Protein AF-A0A0C9MG57-F1 (afdb_monomer_lite)

Sequence (1252 aa):
MTKELHSLVSKYKVACLELEEIHAKVETVNSSEQAIASHLSASTSTSTSTHSSSHTAARKDETDERLNQIISKLKVDVDTVLSKRLAETESTKSAVQSYIDNTVWSLFSRTELLNDTLLFNNDQKRIDDKKRLYKLISTLFELDQEQVESQDYRAQLHQWLIHISTIYLRLGGSIEKHKMLALLTTTSNIAPWAMPLIHIQADKMSQADDFLNTLDAIFIRPKAWTWTEDDFLVALDQLAIDFNYNRLVDSVDPDQQVSCETVLKFSQDLINKLMQAMHRSGEAMNSLVKRLAQTVVQISILLIDAIAEKGWECQDQVDDFMSQLIFGFYDLKDNGGWFFLPNIPFKALSIHALWLVTVRMLQLKDATTPPGSLNDVLDDHLPNITRFQYQLHGNQMQGYFMLNCLTNMATCIPSGVDEIGAINDPKSTLSACIVAVISYTLFTVAFVDKDLREVFYKDVRDNFGAICRCHPFVISLLFRWTAEHMAIMERMALYLFHSLKLDDWNILKDDLKLLHKLLSCVPEITSMTSQQKAQIQLAKYIIQHLNYGYKHGTVDSNLSKSQPWHSRKLPFLGYDTHEEVAFILLDACQQFQPLPDTTSTKENKGAIELVGTVTTAVSTYLPIADQIQLLKPTYDHTTSSNGNTANDFVNWAWSVAVQLKLYDCPVSPRASDIENSITLPFLKLVLNSYNSVSSSHSALLIYISFMLSVTSRHFLRFESNDGWMKLLVVLKKGKPEAVIRIFSEMIPSFVYMHGDDFFNDESLSDFLKHMIELKTDPMLTKAASRIHRTNSAGSGIGLMIGSHVWHAHLIDSVSDLMDDQGKGFSYVDLVMHSWLKTVFRKADWMWHNGYVHIVDHLCKLTFVLYRHSLVYHMLIEEHKRMEATKIQQSTSSPRLTRFIKNMVVSDGGPYASLLNGEWSMLKPTKGPGVEQNCHWFAFQVLVLETISEAPFRQELCGLITKQLCTSLASDPEQQQQKSTIDLASLYKLTSQKKPIDYLAIYRWVQHIMTMPVDHPLLPLCLQMFFSLYYLNIHDEVTLGFVCFHKKTEWTT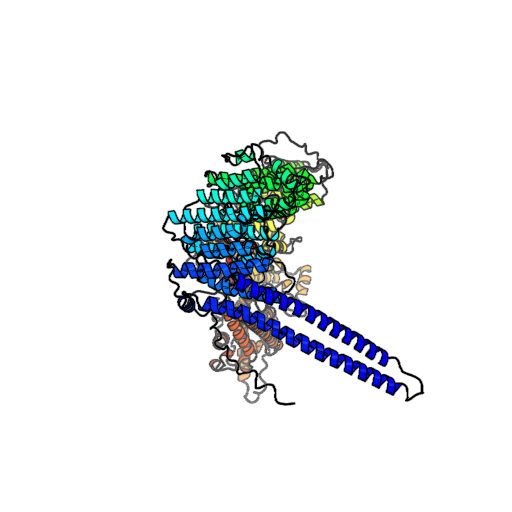KLRDYIASVQTHYGQKITTTTPALAANYDDEDCSLEEQGNSGHTAASAEVLQQFYYAMWLWLGNADLNNGLVDAIHHLPSHYHVHRLKLCYGKKTESDQPWHHTEDYWMDLVDTEQLEQDFMNFGWEGSEKFRTDGDAVACMPATSSITTADDVLSLSTTTRRLRLITDESTIEPLPPLVINTPSTSTSTSSIKKRMNLK

Radius of gyration: 49.26 Å; chains: 1; bounding box: 112×114×136 Å

Organism: NCBI:txid91626

InterPro domains:
  IPR051436 Autophagy-related EPG5 [PTHR31139] (4-1176)
  IPR058750 Epg5-like, TPR [PF26573] (962-1140)
  IPR060558 Epg5-like, N-terminal domain [PF27745] (3-219)

Structure (mmCIF, N/CA/C/O backbone):
data_AF-A0A0C9MG57-F1
#
_entry.id   AF-A0A0C9MG57-F1
#
loop_
_atom_site.group_PDB
_atom_site.id
_atom_site.type_symbol
_atom_site.label_atom_id
_atom_site.label_alt_id
_atom_site.label_comp_id
_atom_site.label_asym_id
_atom_site.label_entity_id
_atom_site.label_seq_id
_atom_site.pdbx_PDB_ins_code
_atom_site.Cartn_x
_atom_site.Cartn_y
_atom_site.Cartn_z
_atom_site.occupancy
_atom_site.B_iso_or_equiv
_atom_site.auth_seq_id
_atom_site.auth_comp_id
_atom_site.auth_asym_id
_atom_site.auth_atom_id
_atom_site.pdbx_PDB_model_num
ATOM 1 N N . MET A 1 1 ? -49.089 -30.416 63.167 1.00 59.19 1 MET A N 1
ATOM 2 C CA . MET A 1 1 ? -48.248 -30.077 62.001 1.00 59.19 1 MET A CA 1
ATOM 3 C C . MET A 1 1 ? -46.875 -29.541 62.405 1.00 59.19 1 MET A C 1
ATOM 5 O O . MET A 1 1 ? -45.957 -30.340 62.432 1.00 59.19 1 MET A O 1
ATOM 9 N N . THR A 1 2 ? -46.703 -28.272 62.803 1.00 63.38 2 THR A N 1
ATOM 10 C CA . THR A 1 2 ? -45.363 -27.703 63.109 1.00 63.38 2 THR A CA 1
ATOM 11 C C . THR A 1 2 ? -44.655 -28.389 64.284 1.00 63.38 2 THR A C 1
ATOM 13 O O . THR A 1 2 ? -43.521 -28.823 64.141 1.00 63.38 2 THR A O 1
ATOM 16 N N . LYS A 1 3 ? -45.350 -28.605 65.412 1.00 73.44 3 LYS A N 1
ATOM 17 C CA . LYS A 1 3 ? -44.794 -29.324 66.582 1.00 73.44 3 LYS A CA 1
ATOM 18 C C . LYS A 1 3 ? -44.407 -30.781 66.295 1.00 73.44 3 LYS A C 1
ATOM 20 O O . LYS A 1 3 ? -43.537 -31.330 66.957 1.00 73.44 3 LYS A O 1
ATOM 25 N N . GLU A 1 4 ? -45.084 -31.407 65.339 1.00 79.62 4 GLU A N 1
ATOM 26 C CA . GLU A 1 4 ? -44.904 -32.821 65.006 1.00 79.62 4 GLU A CA 1
ATOM 27 C C . GLU A 1 4 ? -43.725 -33.012 64.052 1.00 79.62 4 GLU A C 1
ATOM 29 O O . GLU A 1 4 ? -42.839 -33.807 64.350 1.00 79.62 4 GLU A O 1
ATOM 34 N N . LEU A 1 5 ? -43.645 -32.198 62.988 1.00 81.75 5 LEU A N 1
ATOM 35 C CA . LEU A 1 5 ? -42.476 -32.163 62.108 1.00 81.75 5 LEU A CA 1
ATOM 36 C C . LEU A 1 5 ? -41.216 -31.775 62.885 1.00 81.75 5 LEU A C 1
ATOM 38 O O . LEU A 1 5 ? -40.213 -32.470 62.791 1.00 81.75 5 LEU A O 1
ATOM 42 N N . HIS A 1 6 ? -41.287 -30.725 63.708 1.00 82.00 6 HIS A N 1
ATOM 43 C CA . HIS A 1 6 ? -40.162 -30.317 64.544 1.00 82.00 6 HIS A CA 1
ATOM 44 C C . HIS A 1 6 ? -39.715 -31.456 65.467 1.00 82.00 6 HIS A C 1
ATOM 46 O O . HIS A 1 6 ? -38.527 -31.727 65.567 1.00 82.00 6 HIS A O 1
ATOM 52 N N . SER A 1 7 ? -40.640 -32.179 66.109 1.00 83.88 7 SER A N 1
ATOM 53 C CA . SER A 1 7 ? -40.273 -33.317 66.962 1.00 83.88 7 SER A CA 1
ATOM 54 C C . SER A 1 7 ? -39.606 -34.455 66.181 1.00 83.88 7 SER A C 1
ATOM 56 O O . SER A 1 7 ? -38.645 -35.042 66.679 1.00 83.88 7 SER A O 1
ATOM 58 N N . LEU A 1 8 ? -40.093 -34.773 64.978 1.00 84.25 8 LEU A N 1
ATOM 59 C CA . LEU A 1 8 ? -39.519 -35.820 64.129 1.00 84.25 8 LEU A CA 1
ATOM 60 C C . LEU A 1 8 ? -38.122 -35.438 63.619 1.00 84.25 8 LEU A C 1
ATOM 62 O O . LEU A 1 8 ? -37.200 -36.244 63.721 1.00 84.25 8 LEU A O 1
ATOM 66 N N . VAL A 1 9 ? -37.945 -34.201 63.149 1.00 81.94 9 VAL A N 1
ATOM 67 C CA . VAL A 1 9 ? -36.651 -33.701 62.661 1.00 81.94 9 VAL A CA 1
ATOM 68 C C . VAL A 1 9 ? -35.650 -33.556 63.810 1.00 81.94 9 VAL A C 1
ATOM 70 O O . VAL A 1 9 ? -34.499 -33.947 63.653 1.00 81.94 9 VAL A O 1
ATOM 73 N N . SER A 1 10 ? -36.070 -33.113 65.002 1.00 82.75 10 SER A N 1
ATOM 74 C CA . SER A 1 10 ? -35.190 -33.089 66.182 1.00 82.75 10 SER A CA 1
ATOM 75 C C . SER A 1 10 ? -34.743 -34.493 66.610 1.00 82.75 10 SER A C 1
ATOM 77 O O . SER A 1 10 ? -33.601 -34.662 67.025 1.00 82.75 10 SER A O 1
ATOM 79 N N . LYS A 1 11 ? -35.601 -35.517 66.495 1.00 84.12 11 LYS A N 1
ATOM 80 C CA . LYS A 1 11 ? -35.201 -36.915 66.755 1.00 84.12 11 LYS A CA 1
ATOM 81 C C . LYS A 1 11 ? -34.184 -37.415 65.732 1.00 84.12 11 LYS A C 1
ATOM 83 O O . LYS A 1 11 ? -33.238 -38.092 66.115 1.00 84.12 11 LYS A O 1
ATOM 88 N N . TYR A 1 12 ? -34.361 -37.054 64.462 1.00 85.00 12 TYR A N 1
ATOM 89 C CA . TYR A 1 12 ? -33.390 -37.356 63.413 1.00 85.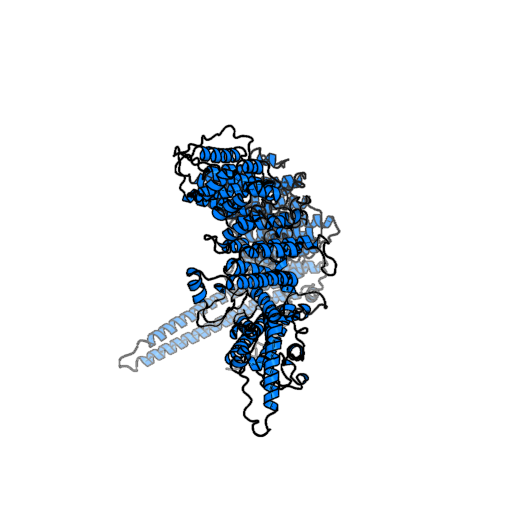00 12 TYR A CA 1
ATOM 90 C C . TYR A 1 12 ? -32.046 -36.648 63.658 1.00 85.00 12 TYR A C 1
ATOM 92 O O . TYR A 1 12 ? -31.006 -37.292 63.617 1.00 85.00 12 TYR A O 1
ATOM 100 N N . LYS A 1 13 ? -32.069 -35.362 64.035 1.00 83.12 13 LYS A N 1
ATOM 101 C CA . LYS A 1 13 ? -30.884 -34.581 64.439 1.00 83.12 13 LYS A CA 1
ATOM 102 C C . LYS A 1 13 ? -30.091 -35.273 65.551 1.00 83.12 13 LYS A C 1
ATOM 104 O O . LYS A 1 13 ? -28.878 -35.406 65.441 1.00 83.12 13 LYS A O 1
ATOM 109 N N . VAL A 1 14 ? -30.771 -35.748 66.599 1.00 83.88 14 VAL A N 1
ATOM 110 C CA . VAL A 1 14 ? -30.126 -36.492 67.697 1.00 83.88 14 VAL A CA 1
ATOM 111 C C . VAL A 1 14 ? -29.522 -37.807 67.197 1.00 83.88 14 VAL A C 1
ATOM 113 O O . VAL A 1 14 ? -28.375 -38.098 67.519 1.00 83.88 14 VAL A O 1
ATOM 116 N N . ALA A 1 15 ? -30.243 -38.568 66.368 1.00 83.00 15 ALA A N 1
ATOM 117 C CA . ALA A 1 15 ? -29.740 -39.827 65.817 1.00 83.00 15 ALA A CA 1
ATOM 118 C C . ALA A 1 15 ? -28.491 -39.637 64.929 1.00 83.00 15 ALA A C 1
ATOM 120 O O . ALA A 1 15 ? -27.556 -40.428 65.024 1.00 83.00 15 ALA A O 1
ATOM 121 N N . CYS A 1 16 ? -28.433 -38.571 64.119 1.00 82.62 16 CYS A N 1
ATOM 122 C CA . CYS A 1 16 ? -27.254 -38.225 63.315 1.00 82.62 16 CYS A CA 1
ATOM 123 C C . CYS A 1 16 ? -26.034 -37.878 64.178 1.00 82.62 16 CYS A C 1
ATOM 125 O O . CYS A 1 16 ? -24.956 -38.408 63.933 1.00 82.62 16 CYS A O 1
ATOM 127 N N . LEU A 1 17 ? -26.203 -37.049 65.215 1.00 82.56 17 LEU A N 1
ATOM 128 C CA . LEU A 1 17 ? -25.102 -36.681 66.114 1.00 82.56 17 LEU A CA 1
ATOM 129 C C . LEU A 1 17 ? -24.553 -37.895 66.876 1.00 82.56 17 LEU A C 1
ATOM 131 O O . LEU A 1 17 ? -23.342 -38.063 66.999 1.00 82.56 17 LEU A O 1
ATOM 135 N N . GLU A 1 18 ? -25.436 -38.777 67.351 1.00 82.44 18 GLU A N 1
ATOM 136 C CA . GLU A 1 18 ? -25.029 -40.024 68.007 1.00 82.44 18 GLU A CA 1
ATOM 137 C C . GLU A 1 18 ? -24.315 -40.981 67.036 1.00 82.44 18 GLU A C 1
ATOM 139 O O . GLU A 1 18 ? -23.405 -41.707 67.440 1.00 82.44 18 GLU A O 1
ATOM 144 N N . LEU A 1 19 ? -24.709 -40.990 65.758 1.00 82.75 19 LEU A N 1
ATOM 145 C CA . LEU A 1 19 ? -24.072 -41.788 64.712 1.00 82.75 19 LEU A CA 1
ATOM 146 C C . LEU A 1 19 ? -22.674 -41.252 64.358 1.00 82.75 19 LEU A C 1
ATOM 148 O O . LEU A 1 19 ? -21.741 -42.046 64.260 1.00 82.75 19 LEU A O 1
ATOM 152 N N . GLU A 1 20 ? -22.503 -39.934 64.230 1.00 81.00 20 GLU A N 1
ATOM 153 C CA . GLU A 1 20 ? -21.199 -39.290 64.003 1.00 81.00 20 GLU A CA 1
ATOM 154 C C . GLU A 1 20 ? -20.237 -39.515 65.175 1.00 81.00 20 GLU A C 1
ATOM 156 O O . GLU A 1 20 ? -19.074 -39.861 64.965 1.00 81.00 20 GLU A O 1
ATOM 161 N N . GLU A 1 21 ? -20.724 -39.418 66.418 1.00 81.94 21 GLU A N 1
ATOM 162 C CA . GLU A 1 21 ? -19.926 -39.728 67.610 1.00 81.94 21 GLU A CA 1
ATOM 163 C C . GLU A 1 21 ? -19.421 -41.182 67.583 1.00 81.94 21 GLU A C 1
ATOM 165 O O . GLU A 1 21 ? -18.294 -41.476 67.991 1.00 81.94 21 GLU A O 1
ATOM 170 N N . ILE A 1 22 ? -20.241 -42.109 67.084 1.00 80.94 22 ILE A N 1
ATOM 171 C CA . ILE A 1 22 ? -19.869 -43.519 66.955 1.00 80.94 22 ILE A CA 1
ATOM 172 C C . ILE A 1 22 ? -18.924 -43.735 65.778 1.00 80.94 22 ILE A C 1
ATOM 174 O O . ILE A 1 22 ? -17.965 -44.482 65.943 1.00 80.94 22 ILE A O 1
ATOM 178 N N . HIS A 1 23 ? -19.112 -43.061 64.643 1.00 81.25 23 HIS A N 1
ATOM 179 C CA . HIS A 1 23 ? -18.159 -43.096 63.532 1.00 81.25 23 HIS A CA 1
ATOM 180 C C . HIS A 1 23 ? -16.777 -42.576 63.945 1.00 81.25 23 HIS A C 1
ATOM 182 O O . HIS A 1 23 ? -15.787 -43.253 63.680 1.00 81.25 23 HIS A O 1
ATOM 188 N N . ALA A 1 24 ? -16.696 -41.469 64.688 1.00 78.31 24 ALA A N 1
ATOM 189 C CA . ALA A 1 24 ? -15.431 -40.968 65.232 1.00 78.31 24 ALA A CA 1
ATOM 190 C C . ALA A 1 24 ? -14.782 -41.973 66.209 1.00 78.31 24 ALA A C 1
ATOM 192 O O . ALA A 1 24 ? -13.564 -42.179 66.217 1.00 78.31 24 ALA A O 1
ATOM 193 N N . LYS A 1 25 ? -15.593 -42.668 67.019 1.00 78.06 25 LYS A N 1
ATOM 194 C CA . LYS A 1 25 ? -15.116 -43.761 67.886 1.00 78.06 25 LYS A CA 1
ATOM 195 C C . LYS A 1 25 ? -14.655 -44.990 67.092 1.00 78.06 25 LYS A C 1
ATOM 197 O O . LYS A 1 25 ? -13.676 -45.619 67.472 1.00 78.06 25 LYS A O 1
ATOM 202 N N . VAL A 1 26 ? -15.311 -45.326 65.982 1.00 78.38 26 VAL A N 1
ATOM 203 C CA . VAL A 1 26 ? -14.895 -46.408 65.072 1.00 78.38 26 VAL A CA 1
ATOM 204 C C . VAL A 1 26 ? -13.566 -46.053 64.405 1.00 78.38 26 VAL A C 1
ATOM 206 O O . VAL A 1 26 ? -12.664 -46.883 64.345 1.00 78.38 26 VAL A O 1
ATOM 209 N N . GLU A 1 27 ? -13.414 -44.813 63.947 1.00 75.06 27 GLU A N 1
ATOM 210 C CA . GLU A 1 27 ? -12.202 -44.331 63.285 1.00 75.06 27 GLU A CA 1
ATOM 211 C C . GLU A 1 27 ? -11.004 -44.303 64.243 1.00 75.06 27 GLU A C 1
ATOM 213 O O . GLU A 1 27 ? -9.925 -44.772 63.888 1.00 75.06 27 GLU A O 1
ATOM 218 N N . THR A 1 28 ? -11.209 -43.888 65.498 1.00 74.62 28 THR A N 1
ATOM 219 C CA . THR A 1 28 ? -10.180 -43.969 66.553 1.00 74.62 28 THR A CA 1
ATOM 220 C C . THR A 1 28 ? -9.831 -45.407 66.952 1.00 74.62 28 THR A C 1
ATOM 222 O O . THR A 1 28 ? -8.671 -45.693 67.261 1.00 74.62 28 THR A O 1
ATOM 225 N N . VAL A 1 29 ? -10.789 -46.342 66.920 1.00 72.94 29 VAL A N 1
ATOM 226 C CA . VAL A 1 29 ? -10.524 -47.780 67.119 1.00 72.94 29 VAL A CA 1
ATOM 227 C C . VAL A 1 29 ? -9.709 -48.346 65.952 1.00 72.94 29 VAL A C 1
ATOM 229 O O . VAL A 1 29 ? -8.703 -49.012 66.191 1.00 72.94 29 VAL A O 1
ATOM 232 N N . ASN A 1 30 ? -10.066 -48.018 64.709 1.00 71.31 30 ASN A N 1
ATOM 233 C CA . ASN A 1 30 ? -9.348 -48.452 63.507 1.00 71.31 30 ASN A CA 1
ATOM 234 C C . ASN A 1 30 ? -7.935 -47.840 63.415 1.00 71.31 30 ASN A C 1
ATOM 236 O O . ASN A 1 30 ? -6.984 -48.531 63.046 1.00 71.31 30 ASN A O 1
ATOM 240 N N . SER A 1 31 ? -7.756 -46.568 63.795 1.00 70.88 31 SER A N 1
ATOM 241 C CA . SER A 1 31 ? -6.436 -45.925 63.848 1.00 70.88 31 SER A CA 1
ATOM 242 C C . SER A 1 31 ? -5.561 -46.523 64.953 1.00 70.88 31 SER A C 1
ATOM 244 O O . SER A 1 31 ? -4.357 -46.702 64.770 1.00 70.88 31 SER A O 1
ATOM 246 N N . SER A 1 32 ? -6.163 -46.881 66.093 1.00 68.69 32 SER A N 1
ATOM 247 C CA . SER A 1 32 ? -5.482 -47.593 67.179 1.00 68.69 32 SER A CA 1
ATOM 248 C C . SER A 1 32 ? -5.097 -49.018 66.764 1.00 68.69 32 SER A C 1
ATOM 250 O O . SER A 1 32 ? -4.009 -49.473 67.106 1.00 68.69 32 SER A O 1
ATOM 252 N N . GLU A 1 33 ? -5.926 -49.706 65.972 1.00 67.88 33 GLU A N 1
ATOM 253 C CA . GLU A 1 33 ? -5.614 -51.010 65.367 1.00 67.88 33 GLU A CA 1
ATOM 254 C C . GLU A 1 33 ? -4.424 -50.907 64.398 1.00 67.88 33 GLU A C 1
ATOM 256 O O . GLU A 1 33 ? -3.473 -51.677 64.522 1.00 67.88 33 GLU A O 1
ATOM 261 N N . GLN A 1 34 ? -4.404 -49.915 63.497 1.00 62.75 34 GLN A N 1
ATOM 262 C CA . GLN A 1 34 ? -3.248 -49.647 62.627 1.00 62.75 34 GLN A CA 1
ATOM 263 C C . GLN A 1 34 ? -1.977 -49.304 63.424 1.00 62.75 34 GLN A C 1
ATOM 265 O O . GLN A 1 34 ? -0.881 -49.744 63.061 1.00 62.75 34 GLN A O 1
ATOM 270 N N . ALA A 1 35 ? -2.094 -48.567 64.533 1.00 60.22 35 ALA A N 1
ATOM 271 C CA . ALA A 1 35 ? -0.972 -48.263 65.425 1.00 60.22 35 ALA A CA 1
ATOM 272 C C . ALA A 1 35 ? -0.442 -49.516 66.155 1.00 60.22 35 ALA A C 1
ATOM 274 O O . ALA A 1 35 ? 0.767 -49.696 66.296 1.00 60.22 35 ALA A O 1
ATOM 275 N N . ILE A 1 36 ? -1.328 -50.421 66.575 1.00 65.25 36 ILE A N 1
ATOM 276 C CA . ILE A 1 36 ? -0.962 -51.690 67.222 1.00 65.25 36 ILE A CA 1
ATOM 277 C C . ILE A 1 36 ? -0.353 -52.670 66.203 1.00 65.25 36 ILE A C 1
ATOM 279 O O . ILE A 1 36 ? 0.692 -53.266 66.472 1.00 65.25 36 ILE A O 1
ATOM 283 N N . ALA A 1 37 ? -0.938 -52.793 65.008 1.00 60.97 37 ALA A N 1
ATOM 284 C CA . ALA A 1 37 ? -0.431 -53.639 63.926 1.00 60.97 37 ALA A CA 1
ATOM 285 C C . ALA A 1 37 ? 0.940 -53.162 63.408 1.00 60.97 37 ALA A C 1
ATOM 287 O O . ALA A 1 37 ? 1.835 -53.978 63.175 1.00 60.97 37 ALA A O 1
ATOM 288 N N . SER A 1 38 ? 1.152 -51.845 63.300 1.00 57.44 38 SER A N 1
ATOM 289 C CA . SER A 1 38 ? 2.460 -51.274 62.949 1.00 57.44 38 SER A CA 1
ATOM 290 C C . SER A 1 38 ? 3.515 -51.529 64.036 1.00 57.44 38 SER A C 1
ATOM 292 O O . SER A 1 38 ? 4.622 -51.949 63.701 1.00 57.44 38 SER A O 1
ATOM 294 N N . HIS A 1 39 ? 3.173 -51.417 65.326 1.00 60.22 39 HIS A N 1
ATOM 295 C CA . HIS A 1 39 ? 4.068 -51.779 66.437 1.00 60.22 39 HIS A CA 1
ATOM 296 C C . HIS A 1 39 ? 4.439 -53.277 66.474 1.00 60.22 39 HIS A C 1
ATOM 298 O O . HIS A 1 39 ? 5.592 -53.621 66.762 1.00 60.22 39 HIS A O 1
ATOM 304 N N . LEU A 1 40 ? 3.500 -54.175 66.156 1.00 59.62 40 LEU A N 1
ATOM 305 C CA . LEU A 1 40 ? 3.743 -55.624 66.068 1.00 59.62 40 LEU A CA 1
ATOM 306 C C . LEU A 1 40 ? 4.593 -56.001 64.836 1.00 59.62 40 LEU A C 1
ATOM 308 O O . LEU A 1 40 ? 5.480 -56.853 64.930 1.00 59.62 40 LEU A O 1
ATOM 312 N N . SER A 1 41 ? 4.403 -55.313 63.703 1.00 54.59 41 SER A N 1
ATOM 313 C CA . SER A 1 41 ? 5.225 -55.496 62.492 1.00 54.59 41 SER A CA 1
ATOM 314 C C . SER A 1 41 ? 6.653 -54.930 62.626 1.00 54.59 41 SER A C 1
ATOM 316 O O . SER A 1 41 ? 7.612 -55.541 62.158 1.00 54.59 41 SER A O 1
ATOM 318 N N . ALA A 1 42 ? 6.841 -53.818 63.348 1.00 51.53 42 ALA A N 1
ATOM 319 C CA . ALA A 1 42 ? 8.163 -53.235 63.614 1.00 51.53 42 ALA A CA 1
ATOM 320 C C . ALA A 1 42 ? 9.002 -54.070 64.603 1.00 51.53 42 ALA A C 1
ATOM 322 O O . ALA A 1 42 ? 10.235 -54.045 64.581 1.00 51.53 42 ALA A O 1
ATOM 323 N N . SER A 1 43 ? 8.341 -54.841 65.470 1.00 51.06 43 SER A N 1
ATOM 324 C CA . SER A 1 43 ? 9.000 -55.740 66.423 1.00 51.06 43 SER A CA 1
ATOM 325 C C . SER A 1 43 ? 9.293 -57.140 65.857 1.00 51.06 43 SER A C 1
ATOM 327 O O . SER A 1 43 ? 9.973 -57.927 66.517 1.00 51.06 43 SER A O 1
ATOM 329 N N . THR A 1 44 ? 8.857 -57.444 64.627 1.00 51.22 44 THR A N 1
ATOM 330 C CA . THR A 1 44 ? 9.250 -58.650 63.868 1.00 51.22 44 THR A CA 1
ATOM 331 C C . THR A 1 44 ? 10.444 -58.416 62.929 1.00 51.22 44 THR A C 1
ATOM 333 O O . THR A 1 44 ? 11.085 -59.379 62.519 1.00 51.22 44 THR A O 1
ATOM 336 N N . SER A 1 45 ? 10.829 -57.163 62.651 1.00 47.75 45 SER A N 1
ATOM 337 C CA . SER A 1 45 ? 11.962 -56.822 61.771 1.00 47.75 45 SER A CA 1
ATOM 338 C C . SER A 1 45 ? 13.319 -56.632 62.479 1.00 47.75 45 SER A C 1
ATOM 340 O O . SER A 1 45 ? 14.288 -56.247 61.829 1.00 47.75 45 SER A O 1
ATOM 342 N N . THR A 1 46 ? 13.431 -56.889 63.791 1.00 48.94 46 THR A N 1
ATOM 343 C CA . THR A 1 46 ? 14.653 -56.619 64.593 1.00 48.94 46 THR A CA 1
ATOM 344 C C . THR A 1 46 ? 15.271 -57.834 65.305 1.00 48.94 46 THR A C 1
ATOM 346 O O . THR A 1 46 ? 15.986 -57.672 66.291 1.00 48.94 46 THR A O 1
ATOM 349 N N . SER A 1 47 ? 15.089 -59.061 64.807 1.00 46.56 47 SER A N 1
ATOM 350 C CA . SER A 1 47 ? 15.727 -60.250 65.406 1.00 46.56 47 SER A CA 1
ATOM 351 C C . SER A 1 47 ? 16.432 -61.163 64.396 1.00 46.56 47 SE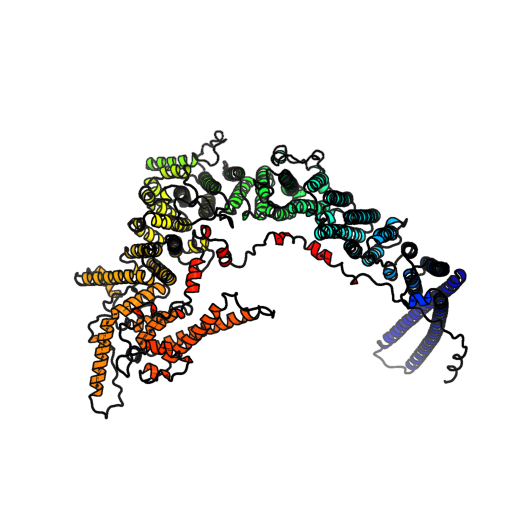R A C 1
ATOM 353 O O . SER A 1 47 ? 16.032 -62.297 64.148 1.00 46.56 47 SER A O 1
ATOM 355 N N . THR A 1 48 ? 17.571 -60.703 63.872 1.00 41.00 48 THR A N 1
ATOM 356 C CA . THR A 1 48 ? 18.635 -61.588 63.368 1.00 41.00 48 THR A CA 1
ATOM 357 C C . THR A 1 48 ? 19.731 -61.747 64.425 1.00 41.00 48 THR A C 1
ATOM 359 O O . THR A 1 48 ? 20.342 -60.756 64.824 1.00 41.00 48 THR A O 1
ATOM 362 N N . SER A 1 49 ? 20.024 -63.006 64.789 1.00 42.84 49 SER A N 1
ATOM 363 C CA . SER A 1 49 ? 21.070 -63.496 65.721 1.00 42.84 49 SER A CA 1
ATOM 364 C C . SER A 1 49 ? 20.691 -63.389 67.217 1.00 42.84 49 SER A C 1
ATOM 366 O O . SER A 1 49 ? 20.219 -62.350 67.648 1.00 42.84 49 SER A O 1
ATOM 368 N N . THR A 1 50 ? 20.794 -64.391 68.099 1.00 40.19 50 THR A N 1
ATOM 369 C CA . THR A 1 50 ? 21.499 -65.686 68.157 1.00 40.19 50 THR A CA 1
ATOM 370 C C . THR A 1 50 ? 20.724 -66.681 69.058 1.00 40.19 50 THR A C 1
ATOM 372 O O . THR A 1 50 ? 19.875 -66.300 69.856 1.00 40.19 50 THR A O 1
ATOM 375 N N . HIS A 1 51 ? 21.004 -67.980 68.902 1.00 45.25 51 HIS A N 1
ATOM 376 C CA . HIS A 1 51 ? 20.384 -69.140 69.561 1.00 45.25 51 HIS A CA 1
ATOM 377 C C . HIS A 1 51 ? 20.020 -69.008 71.060 1.00 45.25 51 HIS A C 1
ATOM 379 O O . HIS A 1 51 ? 20.904 -68.869 71.900 1.00 45.25 51 HIS A O 1
ATOM 385 N N . SER A 1 52 ? 18.741 -69.218 71.405 1.00 42.19 52 SER A N 1
ATOM 386 C CA . SER A 1 52 ? 18.241 -70.154 72.445 1.00 42.19 52 SER A CA 1
ATOM 387 C C . SER A 1 52 ? 16.811 -69.801 72.900 1.00 42.19 52 SER A C 1
ATOM 389 O O . SER A 1 52 ? 16.435 -68.638 72.964 1.00 42.19 52 SER A O 1
ATOM 391 N N . SER A 1 53 ? 16.037 -70.827 73.277 1.00 42.91 53 SER A N 1
ATOM 392 C CA . SER A 1 53 ? 14.700 -70.804 73.911 1.00 42.91 53 SER A CA 1
ATOM 393 C C . SER A 1 53 ? 13.460 -70.847 72.992 1.00 42.91 53 SER A C 1
ATOM 395 O O . SER A 1 53 ? 12.779 -69.865 72.729 1.00 42.91 53 SER A O 1
ATOM 397 N N . SER A 1 54 ? 13.058 -72.067 72.628 1.00 49.66 54 SER A N 1
ATOM 398 C CA . SER A 1 54 ? 11.748 -72.426 72.055 1.00 49.66 54 SER A CA 1
ATOM 399 C C . SER A 1 54 ? 10.542 -72.192 72.992 1.00 49.66 54 SER A C 1
ATOM 401 O O . SER A 1 54 ? 9.419 -72.533 72.638 1.00 49.66 54 SER A O 1
ATOM 403 N N . HIS A 1 55 ? 10.739 -71.602 74.178 1.00 51.53 55 HIS A N 1
ATOM 404 C CA . HIS A 1 55 ? 9.678 -71.353 75.163 1.00 51.53 55 HIS A CA 1
ATOM 405 C C . HIS A 1 55 ? 9.156 -69.905 75.195 1.00 51.53 55 HIS A C 1
ATOM 407 O O . HIS A 1 55 ? 8.089 -69.670 75.759 1.00 51.53 55 HIS A O 1
ATOM 413 N N . THR A 1 56 ? 9.848 -68.935 74.587 1.00 50.94 56 THR A N 1
ATOM 414 C CA . THR A 1 56 ? 9.401 -67.527 74.521 1.00 50.94 56 THR A CA 1
ATOM 415 C C . THR A 1 56 ? 8.573 -67.213 73.273 1.00 50.94 56 THR A C 1
ATOM 417 O O . THR A 1 56 ? 7.685 -66.369 73.354 1.00 50.94 56 THR A O 1
ATOM 420 N N . ALA A 1 57 ? 8.772 -67.938 72.164 1.00 52.75 57 ALA A N 1
ATOM 421 C CA . ALA A 1 57 ? 7.959 -67.796 70.949 1.00 52.75 57 ALA A CA 1
ATOM 422 C C . ALA A 1 57 ? 6.490 -68.213 71.172 1.00 52.75 57 ALA A C 1
ATOM 424 O O . ALA A 1 57 ? 5.585 -67.449 70.861 1.00 52.75 57 ALA A O 1
ATOM 425 N N . ALA A 1 58 ? 6.247 -69.348 71.843 1.00 54.03 58 ALA A N 1
ATOM 426 C CA . ALA A 1 58 ? 4.889 -69.852 72.087 1.00 54.03 58 ALA A CA 1
ATOM 427 C C . ALA A 1 58 ? 4.037 -68.944 73.000 1.00 54.03 58 ALA A C 1
ATOM 429 O O . ALA A 1 58 ? 2.825 -68.873 72.837 1.00 54.03 58 ALA A O 1
ATOM 430 N N . ARG A 1 59 ? 4.655 -68.222 73.951 1.00 54.84 59 ARG A N 1
ATOM 431 C CA . ARG A 1 59 ? 3.938 -67.244 74.793 1.00 54.84 59 ARG A CA 1
ATOM 432 C C . ARG A 1 59 ? 3.616 -65.949 74.053 1.00 54.84 59 ARG A C 1
ATOM 434 O O . ARG A 1 59 ? 2.619 -65.327 74.394 1.00 54.84 59 ARG A O 1
ATOM 441 N N . LYS A 1 60 ? 4.454 -65.545 73.091 1.00 56.06 60 LYS A N 1
ATOM 442 C CA . LYS A 1 60 ? 4.238 -64.340 72.282 1.00 56.06 60 LYS A CA 1
ATOM 443 C C . LYS A 1 60 ? 3.116 -64.568 71.262 1.00 56.06 60 LYS A C 1
ATOM 445 O O . LYS A 1 60 ? 2.209 -63.747 71.187 1.00 56.06 60 LYS A O 1
ATOM 450 N N . ASP A 1 61 ? 3.105 -65.738 70.619 1.00 58.47 61 ASP A N 1
ATOM 451 C CA . ASP A 1 61 ? 2.013 -66.157 69.731 1.00 58.47 61 ASP A CA 1
ATOM 452 C C . ASP A 1 61 ? 0.674 -66.268 70.489 1.00 58.47 61 ASP A C 1
ATOM 454 O O . ASP A 1 61 ? -0.339 -65.768 70.012 1.00 58.47 61 ASP A O 1
ATOM 458 N N . GLU A 1 62 ? 0.655 -66.810 71.717 1.00 59.56 62 GLU A N 1
ATOM 459 C CA . GLU A 1 62 ? -0.573 -66.881 72.535 1.00 59.56 62 GLU A CA 1
ATOM 460 C C . GLU A 1 62 ? -1.080 -65.488 72.971 1.00 59.56 62 GLU A C 1
ATOM 462 O O . GLU A 1 62 ? -2.290 -65.257 73.050 1.00 59.56 62 GLU A O 1
ATOM 467 N N . THR A 1 63 ? -0.181 -64.537 73.261 1.00 60.53 63 THR A N 1
ATOM 468 C CA . THR A 1 63 ? -0.573 -63.155 73.593 1.00 60.53 63 THR A CA 1
ATOM 469 C C . THR A 1 63 ? -1.067 -62.376 72.381 1.00 60.53 63 THR A C 1
ATOM 471 O O . THR A 1 63 ? -2.046 -61.642 72.514 1.00 60.53 63 THR A O 1
ATOM 474 N N . ASP A 1 64 ? -0.453 -62.572 71.212 1.00 63.22 64 ASP A N 1
ATOM 475 C CA . ASP A 1 64 ? -0.870 -61.933 69.962 1.00 63.22 64 ASP A CA 1
ATOM 476 C C . ASP A 1 64 ? -2.207 -62.519 69.476 1.00 63.22 64 ASP A C 1
ATOM 478 O O . ASP A 1 64 ? -3.086 -61.783 69.029 1.00 63.22 64 ASP A O 1
ATOM 482 N N . GLU A 1 65 ? -2.442 -63.820 69.670 1.00 64.25 65 GLU A N 1
ATOM 483 C CA . GLU A 1 65 ? -3.720 -64.471 69.367 1.00 64.25 65 GLU A CA 1
ATOM 484 C C . GLU A 1 65 ? -4.846 -64.014 70.313 1.00 64.25 65 GLU A C 1
ATOM 486 O O . GLU A 1 65 ? -5.965 -63.753 69.865 1.00 64.25 65 GLU A O 1
ATOM 491 N N . ARG A 1 66 ? -4.556 -63.801 71.608 1.00 67.00 66 ARG A N 1
ATOM 492 C CA . ARG A 1 66 ? -5.513 -63.185 72.549 1.00 67.00 66 ARG A CA 1
ATOM 493 C C . ARG A 1 66 ? -5.799 -61.720 72.230 1.00 67.00 66 ARG A C 1
ATOM 495 O O . ARG A 1 66 ? -6.948 -61.299 72.346 1.00 67.00 66 ARG A O 1
ATOM 502 N N . LEU A 1 67 ? -4.789 -60.948 71.833 1.00 67.81 67 LEU A N 1
ATOM 503 C CA . LEU A 1 67 ? -4.960 -59.552 71.431 1.00 67.81 67 LEU A CA 1
ATOM 504 C C . LEU A 1 67 ? -5.813 -59.456 70.159 1.00 67.81 67 LEU A C 1
ATOM 506 O O . LEU A 1 67 ? -6.774 -58.692 70.134 1.00 67.81 67 LEU A O 1
ATOM 510 N N . ASN A 1 68 ? -5.547 -60.304 69.162 1.00 66.94 68 ASN A N 1
ATOM 511 C CA . ASN A 1 68 ? -6.353 -60.407 67.944 1.00 66.94 68 ASN A CA 1
ATOM 512 C C . ASN A 1 68 ? -7.792 -60.861 68.238 1.00 66.94 68 ASN A C 1
ATOM 514 O O . ASN A 1 68 ? -8.733 -60.327 67.655 1.00 66.94 68 ASN A O 1
ATOM 518 N N . GLN A 1 69 ? -8.001 -61.777 69.191 1.00 71.50 69 GLN A N 1
ATOM 519 C CA . GLN A 1 69 ? -9.348 -62.141 69.645 1.00 71.50 69 GLN A CA 1
ATOM 520 C C . GLN A 1 69 ? -10.075 -60.964 70.312 1.00 71.50 69 GLN A C 1
ATOM 522 O O . GLN A 1 69 ? -11.249 -60.742 70.020 1.00 71.50 69 GLN A O 1
ATOM 527 N N . ILE A 1 70 ? -9.400 -60.178 71.158 1.00 72.62 70 ILE A N 1
ATOM 528 C CA . ILE A 1 70 ? -9.989 -58.991 71.801 1.00 72.62 70 ILE A CA 1
ATOM 529 C C . ILE A 1 70 ? -10.324 -57.915 70.763 1.00 72.62 70 ILE A C 1
ATOM 531 O O . ILE A 1 70 ? -11.428 -57.376 70.803 1.00 72.62 70 ILE A O 1
ATOM 535 N N . ILE A 1 71 ? -9.425 -57.648 69.812 1.00 70.31 71 ILE A N 1
ATOM 536 C CA . ILE A 1 71 ? -9.655 -56.701 68.711 1.00 70.31 71 ILE A CA 1
ATOM 537 C C . ILE A 1 71 ? -10.830 -57.173 67.847 1.00 70.31 71 ILE A C 1
ATOM 539 O O . ILE A 1 71 ? -11.740 -56.394 67.586 1.00 70.31 71 ILE A O 1
ATOM 543 N N . SER A 1 72 ? -10.882 -58.460 67.482 1.00 68.06 72 SER A N 1
ATOM 544 C CA . SER A 1 72 ? -11.989 -59.013 66.689 1.00 68.06 72 SER A CA 1
ATOM 545 C C . SER A 1 72 ? -13.335 -58.922 67.414 1.00 68.06 72 SER A C 1
ATOM 547 O O . SER A 1 72 ? -14.348 -58.608 66.795 1.00 68.06 72 SER A O 1
ATOM 549 N N . LYS A 1 73 ? -13.354 -59.126 68.737 1.00 76.75 73 LYS A N 1
ATOM 550 C CA . LYS A 1 73 ? -14.567 -59.017 69.549 1.00 76.75 73 LYS A CA 1
ATOM 551 C C . LYS A 1 73 ? -15.012 -57.566 69.712 1.00 76.75 73 LYS A C 1
ATOM 553 O O . LYS A 1 73 ? -16.191 -57.283 69.544 1.00 76.75 73 LYS A O 1
ATOM 558 N N . LEU A 1 74 ? -14.074 -56.652 69.969 1.00 74.94 74 LEU A N 1
ATOM 559 C CA . LEU A 1 74 ? -14.346 -55.217 70.025 1.00 74.94 74 LEU A CA 1
ATOM 560 C C . LEU A 1 74 ? -14.880 -54.710 68.679 1.00 74.94 74 LEU A C 1
ATOM 562 O O . LEU A 1 74 ? -15.822 -53.930 68.664 1.00 74.94 74 LEU A O 1
ATOM 566 N N . LYS A 1 75 ? -14.334 -55.199 67.561 1.00 71.81 75 LYS A N 1
ATOM 567 C CA . LYS A 1 75 ? -14.791 -54.877 66.205 1.00 71.81 75 LYS A CA 1
ATOM 568 C C . LYS A 1 75 ? -16.211 -55.359 65.953 1.00 71.81 75 LYS A C 1
ATOM 570 O O . LYS A 1 75 ? -17.038 -54.574 65.520 1.00 71.81 75 LYS A O 1
ATOM 575 N N . VAL A 1 76 ? -16.524 -56.604 66.318 1.00 77.88 76 VAL A N 1
ATOM 576 C CA . VAL A 1 76 ? -17.897 -57.118 66.242 1.00 77.88 76 VAL A CA 1
ATOM 577 C C . VAL A 1 76 ? -18.836 -56.277 67.107 1.00 77.88 76 VAL A C 1
ATOM 579 O O . VAL A 1 76 ? -19.892 -55.882 66.626 1.00 77.88 76 VAL A O 1
ATOM 582 N N . ASP A 1 77 ? -18.466 -55.941 68.343 1.00 76.75 77 ASP A N 1
ATOM 583 C CA . ASP A 1 77 ? -19.310 -55.132 69.233 1.00 76.75 77 ASP A CA 1
ATOM 584 C C . ASP A 1 77 ? -19.524 -53.706 68.682 1.00 76.75 77 ASP A C 1
ATOM 586 O O . ASP A 1 77 ? -20.654 -53.209 68.673 1.00 76.75 77 ASP A O 1
ATOM 590 N N . VAL A 1 78 ? -18.471 -53.071 68.157 1.00 78.19 78 VAL A N 1
ATOM 591 C CA . VAL A 1 78 ? -18.519 -51.748 67.513 1.00 78.19 78 VAL A CA 1
ATOM 592 C C . VAL A 1 78 ? -19.351 -51.784 66.229 1.00 78.19 78 VAL A C 1
ATOM 594 O O . VAL A 1 78 ? -20.236 -50.947 66.075 1.00 78.19 78 VAL A O 1
ATOM 597 N N . ASP A 1 79 ? -19.162 -52.781 65.363 1.00 75.94 79 ASP A N 1
ATOM 598 C CA . ASP A 1 79 ? -19.938 -52.971 64.131 1.00 75.94 79 ASP A CA 1
ATOM 599 C C . ASP A 1 79 ? -21.416 -53.252 64.436 1.00 75.94 79 ASP A C 1
ATOM 601 O O . ASP A 1 79 ? -22.307 -52.797 63.714 1.00 75.94 79 ASP A O 1
ATOM 605 N N . THR A 1 80 ? -21.709 -53.954 65.536 1.00 81.06 80 THR A N 1
ATOM 606 C CA . THR A 1 80 ? -23.085 -54.219 65.982 1.00 81.06 80 THR A CA 1
ATOM 607 C C . THR A 1 80 ? -23.757 -52.936 66.475 1.00 81.06 80 THR A C 1
ATOM 609 O O . THR A 1 80 ? -24.915 -52.669 66.141 1.00 81.06 80 THR A O 1
ATOM 612 N N . VAL A 1 81 ? -23.038 -52.116 67.250 1.00 80.62 81 VAL A N 1
ATOM 613 C CA . VAL A 1 81 ? -23.521 -50.809 67.722 1.00 80.62 81 VAL A CA 1
ATOM 614 C C . VAL A 1 81 ? -23.695 -49.840 66.551 1.00 80.62 81 VAL A C 1
ATOM 616 O O . VAL A 1 81 ? -24.737 -49.190 66.464 1.00 80.62 81 VAL A O 1
ATOM 619 N N . LEU A 1 82 ? -22.740 -49.797 65.621 1.00 81.12 82 LEU A N 1
ATOM 620 C CA . LEU A 1 82 ? -22.805 -48.993 64.405 1.00 81.12 82 LEU A CA 1
ATOM 621 C C . LEU A 1 82 ? -24.002 -49.402 63.539 1.00 81.12 82 LEU A C 1
ATOM 623 O O . LEU A 1 82 ? -24.820 -48.557 63.198 1.00 81.12 82 LEU A O 1
ATOM 627 N N . SER A 1 83 ? -24.179 -50.700 63.271 1.00 78.44 83 SER A N 1
ATOM 628 C CA . SER A 1 83 ? -25.316 -51.224 62.495 1.00 78.44 83 SER A CA 1
ATOM 629 C C . SER A 1 83 ? -26.662 -50.883 63.137 1.00 78.44 83 SER A C 1
ATOM 631 O O . SER A 1 83 ? -27.622 -50.543 62.446 1.00 78.44 83 SER A O 1
ATOM 633 N N . LYS A 1 84 ? -26.745 -50.943 64.473 1.00 81.56 84 LYS A N 1
ATOM 634 C CA . LYS A 1 84 ? -27.953 -50.564 65.214 1.00 81.56 84 LYS A CA 1
ATOM 635 C C . LYS A 1 84 ? -28.261 -49.074 65.066 1.00 81.56 84 LYS A C 1
ATOM 637 O O . LYS A 1 84 ? -29.420 -48.715 64.882 1.00 81.56 84 LYS A O 1
ATOM 642 N N . ARG A 1 85 ? -27.245 -48.216 65.163 1.00 81.75 85 ARG A N 1
ATOM 643 C CA . ARG A 1 85 ? -27.411 -46.762 65.065 1.00 81.75 85 ARG A CA 1
ATOM 644 C C . ARG A 1 85 ? -27.675 -46.308 63.640 1.00 81.75 85 ARG A C 1
ATOM 646 O O . ARG A 1 85 ? -28.553 -45.481 63.450 1.00 81.75 85 ARG A O 1
ATOM 653 N N . LEU A 1 86 ? -27.047 -46.936 62.647 1.00 81.81 86 LEU A N 1
ATOM 654 C CA . LEU A 1 86 ? -27.401 -46.771 61.236 1.00 81.81 86 LEU A CA 1
ATOM 655 C C . LEU A 1 86 ? -28.882 -47.091 61.002 1.00 81.81 86 LEU A C 1
ATOM 657 O O . LEU A 1 86 ? -29.596 -46.275 60.428 1.00 81.81 86 LEU A O 1
ATOM 661 N N . ALA A 1 87 ? -29.377 -48.216 61.528 1.00 78.56 87 ALA A N 1
ATOM 662 C CA . ALA A 1 87 ? -30.790 -48.579 61.410 1.00 78.56 87 ALA A CA 1
ATOM 663 C C . ALA A 1 87 ? -31.734 -47.589 62.128 1.00 78.56 87 ALA A C 1
ATOM 665 O O . ALA A 1 87 ? -32.836 -47.320 61.649 1.00 78.56 87 ALA A O 1
ATOM 666 N N . GLU A 1 88 ? -31.324 -47.032 63.272 1.00 83.88 88 GLU A N 1
ATOM 667 C CA . GLU A 1 88 ? -32.091 -46.019 64.010 1.00 83.88 88 GLU A CA 1
ATOM 668 C C . GLU A 1 88 ? -32.139 -44.672 63.265 1.00 83.88 88 GLU A C 1
ATOM 670 O O . GLU A 1 88 ? -33.211 -44.069 63.129 1.00 83.88 88 GLU A O 1
ATOM 675 N N . THR A 1 89 ? -31.011 -44.235 62.706 1.00 83.19 89 THR A N 1
ATOM 676 C CA . THR A 1 89 ? -30.908 -43.038 61.862 1.00 83.19 89 THR A CA 1
ATOM 677 C C . THR A 1 89 ? -31.713 -43.198 60.570 1.00 83.19 89 THR A C 1
ATOM 679 O O . THR A 1 89 ? -32.489 -42.311 60.217 1.00 83.19 89 THR A O 1
ATOM 682 N N . GLU A 1 90 ? -31.645 -44.353 59.901 1.00 81.94 90 GLU A N 1
ATOM 683 C CA . GLU A 1 90 ? -32.479 -44.652 58.728 1.00 81.94 90 GLU A CA 1
ATOM 684 C C . GLU A 1 90 ? -33.975 -44.691 59.068 1.00 81.94 90 GLU A C 1
ATOM 686 O O . GLU A 1 90 ? -34.801 -44.163 58.320 1.00 81.94 90 GLU A O 1
ATOM 691 N N . SER A 1 91 ? -34.347 -45.266 60.215 1.00 81.81 91 SER A N 1
ATOM 692 C CA . SER A 1 91 ? -35.745 -45.320 60.649 1.00 81.81 91 SER A CA 1
ATOM 693 C C . SER A 1 91 ? -36.308 -43.930 60.946 1.00 81.81 91 SER A C 1
ATOM 695 O O . SER A 1 91 ? -37.452 -43.643 60.586 1.00 81.81 91 SER A O 1
ATOM 697 N N . THR A 1 92 ? -35.541 -43.069 61.616 1.00 84.12 92 THR A N 1
ATOM 698 C CA . THR A 1 92 ? -35.964 -41.695 61.934 1.00 84.12 92 THR A CA 1
ATOM 699 C C . THR A 1 92 ? -35.997 -40.815 60.683 1.00 84.12 92 THR A C 1
ATOM 701 O O . THR A 1 92 ? -36.972 -40.086 60.491 1.00 84.12 92 THR A O 1
ATOM 704 N N . LYS A 1 93 ? -35.028 -40.967 59.770 1.00 83.56 93 LYS A N 1
ATOM 705 C CA . LYS A 1 93 ? -35.043 -40.374 58.421 1.00 83.56 93 LYS A CA 1
ATOM 706 C C . LYS A 1 93 ? -36.296 -40.766 57.639 1.00 83.56 93 LYS A C 1
ATOM 708 O O . LYS A 1 93 ? -36.995 -39.905 57.108 1.00 83.56 93 LYS A O 1
ATOM 713 N N . SER A 1 94 ? -36.607 -42.063 57.596 1.00 82.94 94 SER A N 1
ATOM 714 C CA . SER A 1 94 ? -37.780 -42.599 56.897 1.00 82.94 94 SER A CA 1
ATOM 715 C C . SER A 1 94 ? -39.092 -42.080 57.496 1.00 82.94 94 SER A C 1
ATOM 717 O O . SER A 1 94 ? -40.027 -41.779 56.755 1.00 82.94 94 SER A O 1
ATOM 719 N N . ALA A 1 95 ? -39.158 -41.889 58.818 1.00 82.81 95 ALA A N 1
ATOM 720 C CA . ALA A 1 95 ? -40.324 -41.303 59.479 1.00 82.81 95 ALA A CA 1
ATOM 721 C C . ALA A 1 95 ? -40.566 -39.838 59.065 1.00 82.81 95 ALA A C 1
ATOM 723 O O . ALA A 1 95 ? -41.711 -39.462 58.807 1.00 82.81 95 ALA A O 1
ATOM 724 N N . VAL A 1 96 ? -39.507 -39.025 58.957 1.00 84.00 96 VAL A N 1
ATOM 725 C CA . VAL A 1 96 ? -39.607 -37.643 58.450 1.00 84.00 96 VAL A CA 1
ATOM 726 C C . VAL A 1 96 ? -40.017 -37.637 56.975 1.00 84.00 96 VAL A C 1
ATOM 728 O O . VAL A 1 96 ? -40.962 -36.938 56.611 1.00 84.00 96 VAL A O 1
ATOM 731 N N . GLN A 1 97 ? -39.374 -38.464 56.143 1.00 83.94 97 GLN A N 1
ATOM 732 C CA . GLN A 1 97 ? -39.695 -38.584 54.718 1.00 83.94 97 GLN A CA 1
ATOM 733 C C . GLN A 1 97 ? -41.156 -39.000 54.501 1.00 83.94 97 GLN A C 1
ATOM 735 O O . GLN A 1 97 ? -41.871 -38.358 53.742 1.00 83.94 97 GLN A O 1
ATOM 740 N N . SER A 1 98 ? -41.639 -40.012 55.229 1.00 83.19 98 SER A N 1
ATOM 741 C CA . SER A 1 98 ? -43.030 -40.469 55.151 1.00 83.19 98 SER A CA 1
ATOM 742 C C . SER A 1 98 ? -44.016 -39.371 55.556 1.00 83.19 98 SER A C 1
ATOM 744 O O . SER A 1 98 ? -45.068 -39.221 54.937 1.00 83.19 98 SER A O 1
ATOM 746 N N . TYR A 1 99 ? -43.689 -38.565 56.569 1.00 84.88 99 TYR A N 1
ATOM 747 C CA . TYR A 1 99 ? -44.524 -37.435 56.970 1.00 84.88 99 TYR A CA 1
ATOM 748 C C . TYR A 1 99 ? -44.599 -36.353 55.876 1.00 84.88 99 TYR A C 1
ATOM 750 O O . TYR A 1 99 ? -45.687 -35.841 55.592 1.00 84.88 99 TYR A O 1
ATOM 758 N N . ILE A 1 100 ? -43.471 -36.039 55.229 1.00 84.31 100 ILE A N 1
ATOM 759 C CA . ILE A 1 100 ? -43.409 -35.108 54.092 1.00 84.31 100 ILE A CA 1
ATOM 760 C C . ILE A 1 100 ? -44.207 -35.667 52.906 1.00 84.31 100 ILE A C 1
ATOM 762 O O . ILE A 1 100 ? -45.128 -34.997 52.437 1.00 84.31 100 ILE A O 1
ATOM 766 N N . ASP A 1 101 ? -43.939 -36.906 52.488 1.00 83.25 101 ASP A N 1
ATOM 767 C CA . ASP A 1 101 ? -44.591 -37.564 51.350 1.00 83.25 101 ASP A CA 1
ATOM 768 C C . ASP A 1 101 ? -46.108 -37.681 51.554 1.00 83.25 101 ASP A C 1
ATOM 770 O O . ASP A 1 101 ? -46.878 -37.353 50.657 1.00 83.25 101 ASP A O 1
ATOM 774 N N . ASN A 1 102 ? -46.572 -38.067 52.749 1.00 83.19 102 ASN A N 1
ATOM 775 C CA . ASN A 1 102 ? -48.003 -38.112 53.074 1.00 83.19 102 ASN A CA 1
ATOM 776 C C . ASN A 1 102 ? -48.653 -36.727 52.978 1.00 83.19 102 ASN A C 1
ATOM 778 O O . ASN A 1 102 ? -49.783 -36.592 52.501 1.00 83.19 102 ASN A O 1
ATOM 782 N N . THR A 1 103 ? -47.941 -35.689 53.421 1.00 81.31 103 THR A N 1
ATOM 783 C CA . THR A 1 103 ? -48.445 -34.319 53.362 1.00 81.31 103 THR A CA 1
ATOM 784 C C . THR A 1 103 ? -48.535 -33.830 51.917 1.00 81.31 103 THR A C 1
ATOM 786 O O . THR A 1 103 ? -49.579 -33.305 51.528 1.00 81.31 103 THR A O 1
ATOM 789 N N . VAL A 1 104 ? -47.504 -34.075 51.105 1.00 82.69 104 VAL A N 1
ATOM 790 C CA . VAL A 1 104 ? -47.482 -33.762 49.666 1.00 82.69 104 VAL A CA 1
ATOM 791 C C . VAL A 1 104 ? -48.548 -34.567 48.908 1.00 82.69 104 VAL A C 1
ATOM 793 O O . VAL A 1 104 ? -49.278 -34.020 48.084 1.00 82.69 104 VAL A O 1
ATOM 796 N N . TRP A 1 105 ? -48.723 -35.850 49.228 1.00 82.06 105 TRP A N 1
ATOM 797 C CA . TRP A 1 105 ? -49.727 -36.714 48.601 1.00 82.06 105 TRP A CA 1
ATOM 798 C C . TRP A 1 105 ? -51.167 -36.287 48.907 1.00 82.06 105 TRP A C 1
ATOM 800 O O . TRP A 1 105 ? -52.075 -36.578 48.124 1.00 82.06 105 TRP A O 1
ATOM 810 N N . SER A 1 106 ? -51.381 -35.607 50.037 1.00 81.25 106 SER A N 1
ATOM 811 C CA . SER A 1 106 ? -52.685 -35.094 50.473 1.00 81.25 106 SER A CA 1
ATOM 812 C C . SER A 1 106 ? -53.071 -33.739 49.864 1.00 81.25 106 SER A C 1
ATOM 814 O O . SER A 1 106 ? -54.175 -33.256 50.131 1.00 81.25 106 SER A O 1
ATOM 816 N N . LEU A 1 107 ? -52.185 -33.120 49.071 1.00 81.62 107 LEU A N 1
ATOM 817 C CA . LEU A 1 107 ? -52.456 -31.845 48.406 1.00 81.62 107 LEU A CA 1
ATOM 818 C C . LEU A 1 107 ? -53.622 -31.990 47.426 1.00 81.62 107 LEU A C 1
ATOM 820 O O . LEU A 1 107 ? -53.675 -32.932 46.632 1.00 81.62 107 LEU A O 1
ATOM 824 N N . PHE A 1 108 ? -54.536 -31.022 47.446 1.00 77.00 108 PHE A N 1
ATOM 825 C CA . PHE A 1 108 ? -55.651 -30.981 46.501 1.00 77.00 108 PHE A CA 1
ATOM 826 C C . PHE A 1 108 ? -55.144 -30.833 45.058 1.00 77.00 108 PHE A C 1
ATOM 828 O O . PHE A 1 108 ? -55.672 -31.454 44.140 1.00 77.00 108 PHE A O 1
ATOM 835 N N . SER A 1 109 ? -54.060 -30.079 44.885 1.00 73.69 109 SER A N 1
ATOM 836 C CA . SER A 1 109 ? -53.462 -29.739 43.586 1.00 73.69 109 SER A CA 1
ATOM 837 C C . SER A 1 109 ? -52.553 -30.839 42.998 1.00 73.69 109 SER A C 1
ATOM 839 O O . SER A 1 109 ? -51.895 -30.628 41.982 1.00 73.69 109 SER A O 1
ATOM 841 N N . ARG A 1 110 ? -52.486 -32.030 43.616 1.00 78.12 110 ARG A N 1
ATOM 842 C CA . ARG A 1 110 ? -51.534 -33.104 43.261 1.00 78.12 110 ARG A CA 1
ATOM 843 C C . ARG A 1 110 ? -51.656 -33.592 41.814 1.00 78.12 110 ARG A C 1
ATOM 845 O O . ARG A 1 110 ? -50.650 -33.798 41.149 1.00 78.12 110 ARG A O 1
ATOM 852 N N . THR A 1 111 ? -52.876 -33.829 41.336 1.00 68.75 111 THR A N 1
ATOM 853 C CA . THR A 1 111 ? -53.111 -34.329 39.968 1.00 68.75 111 THR A CA 1
ATOM 854 C C . THR A 1 111 ? -52.832 -33.270 38.907 1.00 68.75 111 THR A C 1
ATOM 856 O O . THR A 1 111 ? -52.437 -33.615 37.802 1.00 68.75 111 THR A O 1
ATOM 859 N N . GLU A 1 112 ? -53.014 -31.993 39.248 1.00 70.88 112 GLU A N 1
ATOM 860 C CA . GLU A 1 112 ? -52.708 -30.861 38.365 1.00 70.88 112 GLU A CA 1
ATOM 861 C C . GLU A 1 112 ? -51.193 -30.658 38.244 1.00 70.88 112 GLU A C 1
ATOM 863 O O . GLU A 1 112 ? -50.696 -30.430 37.147 1.00 70.88 112 GLU A O 1
ATOM 868 N N . LEU A 1 113 ? -50.460 -30.831 39.350 1.00 73.25 113 LEU A N 1
ATOM 869 C CA . LEU A 1 113 ? -48.996 -30.805 39.382 1.00 73.25 113 LEU A CA 1
ATOM 870 C C . LEU A 1 113 ? -48.349 -31.923 38.552 1.00 73.25 113 LEU A C 1
ATOM 872 O O . LEU A 1 113 ? -47.336 -31.685 37.911 1.00 73.25 113 LEU A O 1
ATOM 876 N N . LEU A 1 114 ? -48.917 -33.135 38.556 1.00 71.56 114 LEU A N 1
ATOM 877 C CA . LEU A 1 114 ? -48.376 -34.279 37.802 1.00 71.56 114 LEU A CA 1
ATOM 878 C C . LEU A 1 114 ? -48.568 -34.165 36.282 1.00 71.56 114 LEU A C 1
ATOM 880 O O . LEU A 1 114 ? -47.842 -34.816 35.538 1.00 71.56 114 LEU A O 1
ATOM 884 N N . ASN A 1 115 ? -49.543 -33.371 35.833 1.00 66.94 115 ASN A N 1
ATOM 885 C CA . ASN A 1 115 ? -49.894 -33.226 34.419 1.00 66.94 115 ASN A CA 1
ATOM 886 C C . ASN A 1 115 ? -49.405 -31.898 33.804 1.00 66.94 115 ASN A C 1
ATOM 888 O O . ASN A 1 115 ? -49.727 -31.636 32.649 1.00 66.94 115 ASN A O 1
ATOM 892 N N . ASP A 1 116 ? -48.701 -31.043 34.561 1.00 59.72 116 ASP A N 1
ATOM 893 C CA . ASP A 1 116 ? -48.290 -29.675 34.174 1.00 59.72 116 ASP A CA 1
ATOM 894 C C . ASP A 1 116 ? -49.439 -28.773 33.648 1.00 59.72 116 ASP A C 1
ATOM 896 O O . ASP A 1 116 ? -49.225 -27.738 33.022 1.00 59.72 116 ASP A O 1
ATOM 900 N N . THR A 1 117 ? -50.698 -29.105 33.954 1.00 55.75 117 THR A N 1
ATOM 901 C CA . THR A 1 117 ? -51.892 -28.336 33.551 1.00 55.75 117 THR A CA 1
ATOM 902 C C . THR A 1 117 ? -52.331 -27.359 34.643 1.00 55.75 117 THR A C 1
ATOM 904 O O . THR A 1 117 ? -53.491 -27.361 35.072 1.00 55.75 117 THR A O 1
ATOM 907 N N . LEU A 1 118 ? -51.405 -26.556 35.168 1.00 56.97 118 LEU A N 1
ATOM 908 C CA . LEU A 1 118 ? -51.698 -25.626 36.259 1.00 56.97 118 LEU A CA 1
ATOM 909 C C . LEU A 1 118 ? -52.496 -24.414 35.752 1.00 56.97 118 LEU A C 1
ATOM 911 O O . LEU A 1 118 ? -51.959 -23.457 35.203 1.00 56.97 118 LEU A O 1
ATOM 915 N N . LEU A 1 119 ? -53.811 -24.438 35.975 1.00 50.66 119 LEU A N 1
ATOM 916 C CA . LEU A 1 119 ? -54.682 -23.273 35.808 1.00 50.66 119 LEU A CA 1
ATOM 917 C C . LEU A 1 119 ? -54.517 -22.357 37.027 1.00 50.66 119 LEU A C 1
ATOM 919 O O . LEU A 1 119 ? -54.914 -22.739 38.128 1.00 50.66 119 LEU A O 1
ATOM 923 N N . PHE A 1 120 ? -53.973 -21.151 36.857 1.00 52.75 120 PHE A N 1
ATOM 924 C CA . PHE A 1 120 ? -53.854 -20.127 37.907 1.00 52.75 120 PHE A CA 1
ATOM 925 C C . PHE A 1 120 ? -55.235 -19.606 38.368 1.00 52.75 120 PHE A C 1
ATOM 927 O O . PHE A 1 120 ? -55.624 -18.487 38.057 1.00 52.75 120 PHE A O 1
ATOM 934 N N . ASN A 1 121 ? -55.989 -20.402 39.133 1.00 55.59 121 ASN A N 1
ATOM 935 C CA . ASN A 1 121 ? -57.229 -19.966 39.787 1.00 55.59 121 ASN A CA 1
ATOM 936 C C . ASN A 1 121 ? -57.038 -19.863 41.305 1.00 55.59 121 ASN A C 1
ATOM 938 O O . ASN A 1 121 ? -56.502 -20.777 41.940 1.00 55.59 121 ASN A O 1
ATOM 942 N N . ASN A 1 122 ? -57.537 -18.759 41.872 1.00 58.31 122 ASN A N 1
ATOM 943 C CA . ASN A 1 122 ? -57.536 -18.414 43.300 1.00 58.31 122 ASN A CA 1
ATOM 944 C C . ASN A 1 122 ? -58.557 -19.233 44.116 1.00 58.31 122 ASN A C 1
ATOM 946 O O . ASN A 1 122 ? -59.341 -18.684 44.887 1.00 58.31 122 ASN A O 1
ATOM 950 N N . ASP A 1 123 ? -58.568 -20.554 43.951 1.00 70.00 123 ASP A N 1
ATOM 951 C CA . ASP A 1 123 ? -59.421 -21.424 44.755 1.00 70.00 123 ASP A CA 1
ATOM 952 C C . ASP A 1 123 ? -58.927 -21.491 46.206 1.00 70.00 123 ASP A C 1
ATOM 954 O O . ASP A 1 123 ? -57.741 -21.709 46.474 1.00 70.00 123 ASP A O 1
ATOM 958 N N . GLN A 1 124 ? -59.852 -21.382 47.165 1.00 74.19 124 GLN A N 1
ATOM 959 C CA . GLN A 1 124 ? -59.539 -21.401 48.602 1.00 74.19 124 GLN A CA 1
ATOM 960 C C . GLN A 1 124 ? -58.747 -22.656 49.012 1.00 74.19 124 GLN A C 1
ATOM 962 O O . GLN A 1 124 ? -57.842 -22.579 49.841 1.00 74.19 124 GLN A O 1
ATOM 967 N N . LYS A 1 125 ? -59.024 -23.799 48.372 1.00 74.75 125 LYS A N 1
ATOM 968 C CA . LYS A 1 125 ? -58.305 -25.063 48.599 1.00 74.75 125 LYS A CA 1
ATOM 969 C C . LYS A 1 125 ? -56.829 -24.986 48.189 1.00 74.75 125 LYS A C 1
ATOM 971 O O . LYS A 1 125 ? -55.982 -25.522 48.894 1.00 74.75 125 LYS A O 1
ATOM 976 N N . ARG A 1 126 ? -56.506 -24.269 47.106 1.00 73.88 126 ARG A N 1
ATOM 977 C CA . ARG A 1 126 ? -55.121 -24.066 46.646 1.00 73.88 126 ARG A CA 1
ATOM 978 C C . ARG A 1 126 ? -54.368 -23.074 47.530 1.00 73.88 126 ARG A C 1
ATOM 980 O O . ARG A 1 126 ? -53.186 -23.258 47.805 1.00 73.88 126 ARG A O 1
ATOM 987 N N . ILE A 1 127 ? -55.056 -22.050 48.038 1.00 75.81 127 ILE A N 1
ATOM 988 C CA . ILE A 1 127 ? -54.500 -21.134 49.048 1.00 75.81 127 ILE A CA 1
ATOM 989 C C . ILE A 1 127 ? -54.149 -21.904 50.330 1.00 75.81 127 ILE A C 1
ATOM 991 O O . ILE A 1 127 ? -53.108 -21.655 50.943 1.00 75.81 127 ILE A O 1
ATOM 995 N N . ASP A 1 128 ? -54.993 -22.856 50.728 1.00 79.19 128 ASP A N 1
ATOM 996 C CA . ASP A 1 128 ? -54.749 -23.697 51.897 1.00 79.19 128 ASP A CA 1
ATOM 997 C C . ASP A 1 128 ? -53.591 -24.686 51.668 1.00 79.19 128 ASP A C 1
ATOM 999 O O . ASP A 1 128 ? -52.763 -24.845 52.569 1.00 79.19 128 ASP A O 1
ATOM 1003 N N . ASP A 1 129 ? -53.461 -25.269 50.469 1.00 81.44 129 ASP A N 1
ATOM 1004 C CA . ASP A 1 129 ? -52.293 -26.068 50.055 1.00 81.44 129 ASP A CA 1
ATOM 1005 C C . ASP A 1 129 ? -50.990 -25.246 50.155 1.00 81.44 129 ASP A C 1
ATOM 1007 O O . ASP A 1 129 ? -50.042 -25.661 50.829 1.00 81.44 129 ASP A O 1
ATOM 1011 N N . LYS A 1 130 ? -50.961 -24.026 49.592 1.00 81.88 130 LYS A N 1
ATOM 1012 C CA . LYS A 1 130 ? -49.811 -23.101 49.679 1.00 81.88 130 LYS A CA 1
ATOM 1013 C C . LYS A 1 130 ? -49.450 -22.757 51.124 1.00 81.88 130 LYS A C 1
ATOM 1015 O O . LYS A 1 130 ? -48.281 -22.790 51.501 1.00 81.88 130 LYS A O 1
ATOM 1020 N N . LYS A 1 131 ? -50.445 -22.459 51.969 1.00 82.00 131 LYS A N 1
ATOM 1021 C CA . LYS A 1 131 ? -50.229 -22.173 53.400 1.00 82.00 131 LYS A CA 1
ATOM 1022 C C . LYS A 1 131 ? -49.679 -23.380 54.158 1.00 82.00 131 LYS A C 1
ATOM 1024 O O . LYS A 1 131 ? -48.886 -23.193 55.080 1.00 82.00 131 LYS A O 1
ATOM 1029 N N . ARG A 1 132 ? -50.114 -24.600 53.822 1.00 82.44 132 ARG A N 1
ATOM 1030 C CA . ARG A 1 132 ? -49.600 -25.839 54.430 1.00 82.44 132 ARG A CA 1
ATOM 1031 C C . ARG A 1 132 ? -48.140 -26.069 54.051 1.00 82.44 132 ARG A C 1
ATOM 1033 O O . ARG A 1 132 ? -47.335 -26.314 54.944 1.00 82.44 132 ARG A O 1
ATOM 1040 N N . LEU A 1 133 ? -47.796 -25.909 52.773 1.00 84.12 133 LEU A N 1
ATOM 1041 C CA . LEU A 1 133 ? -46.423 -26.048 52.280 1.00 84.12 133 LEU A CA 1
ATOM 1042 C C . LEU A 1 133 ? -45.487 -24.981 52.853 1.00 84.12 133 LEU A C 1
ATOM 1044 O O . LEU A 1 133 ? -44.442 -25.324 53.394 1.00 84.12 133 LEU A O 1
ATOM 1048 N N . TYR A 1 134 ? -45.896 -23.710 52.853 1.00 85.06 134 TYR A N 1
ATOM 1049 C CA . TYR A 1 134 ? -45.090 -22.632 53.431 1.00 85.06 134 TYR A CA 1
ATOM 1050 C C . TYR A 1 134 ? -44.798 -22.847 54.924 1.00 85.06 134 TYR A C 1
ATOM 1052 O O . TYR A 1 134 ? -43.694 -22.578 55.384 1.00 85.06 134 TYR A O 1
ATOM 1060 N N . LYS A 1 135 ? -45.760 -23.386 55.690 1.00 84.62 135 LYS A N 1
ATOM 1061 C CA . LYS A 1 135 ? -45.537 -23.734 57.104 1.00 84.62 135 LYS A CA 1
ATOM 1062 C C . LYS A 1 135 ? -44.496 -24.839 57.281 1.00 84.62 135 LYS A C 1
ATOM 1064 O O . LYS A 1 135 ? -43.714 -24.751 58.217 1.00 84.62 135 LYS A O 1
ATOM 1069 N N . LEU A 1 136 ? -44.487 -25.859 56.418 1.00 84.81 136 LEU A N 1
ATOM 1070 C CA . LEU A 1 136 ? -43.457 -26.907 56.445 1.00 84.81 136 LEU A CA 1
ATOM 1071 C C . LEU A 1 136 ? -42.081 -26.313 56.131 1.00 84.81 136 LEU A C 1
ATOM 1073 O O . LEU A 1 136 ? -41.142 -26.549 56.881 1.00 84.81 136 LEU A O 1
ATOM 1077 N N . ILE A 1 137 ? -41.998 -25.501 55.073 1.00 86.12 137 ILE A N 1
ATOM 1078 C CA . ILE A 1 137 ? -40.766 -24.831 54.639 1.00 86.12 137 ILE A CA 1
ATOM 1079 C C . ILE A 1 137 ? -40.216 -23.942 55.762 1.00 86.12 137 ILE A C 1
ATOM 1081 O O . ILE A 1 137 ? -39.068 -24.114 56.152 1.00 86.12 137 ILE A O 1
ATOM 1085 N N . SER A 1 138 ? -41.040 -23.064 56.347 1.00 84.75 138 SER A N 1
ATOM 1086 C CA . SER A 1 138 ? -40.640 -22.186 57.462 1.00 84.75 138 SER A CA 1
ATOM 1087 C C . SER A 1 138 ? -40.078 -22.975 58.644 1.00 84.75 138 SER A C 1
ATOM 1089 O O . SER A 1 138 ? -39.027 -22.625 59.161 1.00 84.75 138 SER A O 1
ATOM 1091 N N . THR A 1 139 ? -40.735 -24.070 59.048 1.00 84.75 139 THR A N 1
ATOM 1092 C CA . THR A 1 139 ? -40.257 -24.903 60.164 1.00 84.75 139 THR A CA 1
ATOM 1093 C C . THR A 1 139 ? -38.932 -25.603 59.846 1.00 84.75 139 THR A C 1
ATOM 1095 O O . THR A 1 139 ? -38.107 -25.759 60.738 1.00 84.75 139 THR A O 1
ATOM 1098 N N . LEU A 1 140 ? -38.700 -26.024 58.598 1.00 85.06 140 LEU A N 1
ATOM 1099 C CA . LEU A 1 140 ? -37.418 -26.617 58.200 1.00 85.06 140 LEU A CA 1
ATOM 1100 C C . LEU A 1 140 ? -36.294 -25.571 58.126 1.00 85.06 140 LEU A C 1
ATOM 1102 O O . LEU A 1 140 ? -35.185 -25.863 58.560 1.00 85.06 140 LEU A O 1
ATOM 1106 N N . PHE A 1 141 ? -36.583 -24.354 57.653 1.00 84.50 141 PHE A N 1
ATOM 1107 C CA . PHE A 1 141 ? -35.633 -23.233 57.664 1.00 84.50 141 PHE A CA 1
ATOM 1108 C C . PHE A 1 141 ? -35.268 -22.784 59.085 1.00 84.50 141 PHE A C 1
ATOM 1110 O O . PHE A 1 141 ? -34.100 -22.525 59.359 1.00 84.50 141 PHE A O 1
ATOM 1117 N N . GLU A 1 142 ? -36.239 -22.741 60.003 1.00 83.25 142 GLU A N 1
ATOM 1118 C CA . GLU A 1 142 ? -35.989 -22.466 61.427 1.00 83.25 142 GLU A CA 1
ATOM 1119 C C . GLU A 1 142 ? -34.992 -23.476 62.023 1.00 83.25 142 GLU A C 1
ATOM 1121 O O . GLU A 1 142 ? -34.082 -23.085 62.746 1.00 83.25 142 GLU A O 1
ATOM 1126 N N . LEU A 1 143 ? -35.114 -24.761 61.666 1.00 80.44 143 LEU A N 1
ATOM 1127 C CA . LEU A 1 143 ? -34.225 -25.832 62.135 1.00 80.44 143 LEU A CA 1
ATOM 1128 C C . LEU A 1 143 ? -32.834 -25.818 61.477 1.00 80.44 143 LEU A C 1
ATOM 1130 O O . LEU A 1 143 ? -31.876 -26.300 62.084 1.00 80.44 143 LEU A O 1
ATOM 1134 N N . ASP A 1 144 ? -32.711 -25.287 60.259 1.00 79.25 144 ASP A N 1
ATOM 1135 C CA . ASP A 1 144 ? -31.426 -25.102 59.566 1.00 79.25 144 ASP A CA 1
ATOM 1136 C C . ASP A 1 144 ? -30.606 -23.954 60.190 1.00 79.25 144 ASP A C 1
ATOM 1138 O O . ASP A 1 144 ? -29.384 -24.052 60.338 1.00 79.25 144 ASP A O 1
ATOM 1142 N N . GLN A 1 145 ? -31.287 -22.905 60.669 1.00 75.31 145 GLN A N 1
ATOM 1143 C CA . GLN A 1 145 ? -30.669 -21.768 61.363 1.00 75.31 145 GLN A CA 1
ATOM 1144 C C . GLN A 1 145 ? -30.093 -22.121 62.750 1.00 75.31 145 GLN A C 1
ATOM 1146 O O . GLN A 1 145 ? -29.262 -21.376 63.265 1.00 75.31 145 GLN A O 1
ATOM 1151 N N . GLU A 1 146 ? -30.451 -23.266 63.346 1.00 74.31 146 GLU A N 1
ATOM 1152 C CA . GLU A 1 146 ? -29.976 -23.701 64.675 1.00 74.31 146 GLU A CA 1
ATOM 1153 C C . GLU A 1 146 ? -28.490 -24.147 64.736 1.00 74.31 146 GLU A C 1
ATOM 1155 O O . GLU A 1 146 ? -28.076 -24.698 65.753 1.00 74.31 146 GLU A O 1
ATOM 1160 N N . GLN A 1 147 ? -27.692 -23.937 63.679 1.00 60.53 147 GLN A N 1
ATOM 1161 C CA . GLN A 1 147 ? -26.245 -24.226 63.568 1.00 60.53 147 GLN A CA 1
ATOM 1162 C C . GLN A 1 147 ? -25.772 -25.553 64.207 1.00 60.53 147 GLN A C 1
ATOM 1164 O O . GLN A 1 147 ? -25.253 -25.591 65.319 1.00 60.53 147 GLN A O 1
ATOM 1169 N N . VAL A 1 148 ? -25.895 -26.654 63.459 1.00 63.06 148 VAL A N 1
ATOM 1170 C CA . VAL A 1 148 ? -25.466 -28.008 63.871 1.00 63.06 148 VAL A CA 1
ATOM 1171 C C . VAL A 1 148 ? -24.282 -28.468 63.021 1.00 63.06 148 VAL A C 1
ATOM 1173 O O . VAL A 1 148 ? -24.348 -28.355 61.803 1.00 63.06 148 VAL A O 1
ATOM 1176 N N . GLU A 1 149 ? -23.223 -29.011 63.626 1.00 62.56 149 GLU A N 1
ATOM 1177 C CA . GLU A 1 149 ? -21.978 -29.385 62.921 1.00 62.56 149 GLU A CA 1
ATOM 1178 C C . GLU A 1 149 ? -22.077 -30.645 62.031 1.00 62.56 149 GLU A C 1
ATOM 1180 O O . GLU A 1 149 ? -21.193 -30.868 61.208 1.00 62.56 149 GLU A O 1
ATOM 1185 N N . SER A 1 150 ? -23.167 -31.417 62.117 1.00 74.81 150 SER A N 1
ATOM 1186 C CA . SER A 1 150 ? -23.365 -32.640 61.322 1.00 74.81 150 SER A CA 1
ATOM 1187 C C . SER A 1 150 ? -23.608 -32.355 59.832 1.00 74.81 150 SER A C 1
ATOM 1189 O O . SER A 1 150 ? -24.598 -31.707 59.465 1.00 74.81 150 SER A O 1
ATOM 1191 N N . GLN A 1 151 ? -22.729 -32.868 58.961 1.00 73.50 151 GLN A N 1
ATOM 1192 C CA . GLN A 1 151 ? -22.830 -32.702 57.502 1.00 73.50 151 GLN A CA 1
ATOM 1193 C C . GLN A 1 151 ? -23.961 -33.550 56.899 1.00 73.50 151 GLN A C 1
ATOM 1195 O O . GLN A 1 151 ? -24.730 -33.040 56.082 1.00 73.50 151 GLN A O 1
ATOM 1200 N N . ASP A 1 152 ? -24.128 -34.797 57.349 1.00 76.44 152 ASP A N 1
ATOM 1201 C CA . ASP A 1 152 ? -25.158 -35.719 56.842 1.00 76.44 152 ASP A CA 1
ATOM 1202 C C . ASP A 1 152 ? -26.579 -35.250 57.183 1.00 76.44 152 ASP A C 1
ATOM 1204 O O . ASP A 1 152 ? -27.510 -35.366 56.375 1.00 76.44 152 ASP A O 1
ATOM 1208 N N . TYR A 1 153 ? -26.755 -34.672 58.376 1.00 83.56 153 TYR A N 1
ATOM 1209 C CA . TYR A 1 153 ? -28.016 -34.057 58.779 1.00 83.56 153 TYR A CA 1
ATOM 1210 C C . TYR A 1 153 ? -28.366 -32.868 57.878 1.00 83.56 153 TYR A C 1
ATOM 1212 O O . TYR A 1 153 ? -29.486 -32.799 57.366 1.00 83.56 153 TYR A O 1
ATOM 1220 N N . ARG A 1 154 ? -27.409 -31.956 57.654 1.00 79.44 154 ARG A N 1
ATOM 1221 C CA . ARG A 1 154 ? -27.597 -30.768 56.809 1.00 79.44 154 ARG A CA 1
ATOM 1222 C C . ARG A 1 154 ? -27.893 -31.137 55.361 1.00 79.44 154 ARG A C 1
ATOM 1224 O O . ARG A 1 154 ? -28.883 -30.660 54.821 1.00 79.44 154 ARG A O 1
ATOM 1231 N N . ALA A 1 155 ? -27.124 -32.051 54.772 1.00 81.94 155 ALA A N 1
ATOM 1232 C CA . ALA A 1 155 ? -27.350 -32.511 53.404 1.00 81.94 155 ALA A CA 1
ATOM 1233 C C . ALA A 1 155 ? -28.760 -33.102 53.225 1.00 81.94 155 ALA A C 1
ATOM 1235 O O . ALA A 1 155 ? -29.460 -32.781 52.263 1.00 81.94 155 ALA A O 1
ATOM 1236 N N . GLN A 1 156 ? -29.224 -33.919 54.177 1.00 86.19 156 GLN A N 1
ATOM 1237 C CA . GLN A 1 156 ? -30.569 -34.487 54.113 1.00 86.19 156 GLN A CA 1
ATOM 1238 C C . GLN A 1 156 ? -31.673 -33.442 54.341 1.00 86.19 156 GLN A C 1
ATOM 1240 O O . GLN A 1 156 ? -32.719 -33.501 53.688 1.00 86.19 156 GLN A O 1
ATOM 1245 N N . LEU A 1 157 ? -31.450 -32.486 55.247 1.00 85.62 157 LEU A N 1
ATOM 1246 C CA . LEU A 1 157 ? -32.360 -31.368 55.489 1.00 85.62 157 LEU A CA 1
ATOM 1247 C C . LEU A 1 157 ? -32.500 -30.491 54.236 1.00 85.62 157 LEU A C 1
ATOM 1249 O O . LEU A 1 157 ? -33.620 -30.153 53.852 1.00 85.62 157 LEU A O 1
ATOM 1253 N N . HIS A 1 158 ? -31.387 -30.196 53.557 1.00 87.50 158 HIS A N 1
ATOM 1254 C CA . HIS A 1 158 ? -31.358 -29.465 52.288 1.00 87.50 158 HIS A CA 1
ATOM 1255 C C . HIS A 1 158 ? -32.089 -30.227 51.180 1.00 87.50 158 HIS A C 1
ATOM 1257 O O . HIS A 1 158 ? -32.880 -29.620 50.466 1.00 87.50 158 HIS A O 1
ATOM 1263 N N . GLN A 1 159 ? -31.962 -31.557 51.090 1.00 85.19 159 GLN A N 1
ATOM 1264 C CA . GLN A 1 159 ? -32.761 -32.360 50.148 1.00 85.19 159 GLN A CA 1
ATOM 1265 C C . GLN A 1 159 ? -34.273 -32.244 50.398 1.00 85.19 159 GLN A C 1
ATOM 1267 O O . GLN A 1 159 ? -35.050 -32.101 49.450 1.00 85.19 159 GLN A O 1
ATOM 1272 N N . TRP A 1 160 ? -34.713 -32.276 51.662 1.00 87.69 160 TRP A N 1
ATOM 1273 C CA . TRP A 1 160 ? -36.125 -32.068 52.005 1.00 87.69 160 TRP A CA 1
ATOM 1274 C C . TRP A 1 160 ? -36.594 -30.651 51.681 1.00 87.69 160 TRP A C 1
ATOM 1276 O O . TRP A 1 160 ? -37.691 -30.477 51.143 1.00 87.69 160 TRP A O 1
ATOM 1286 N N . LEU A 1 161 ? -35.760 -29.647 51.963 1.00 86.31 161 LEU A N 1
ATOM 1287 C CA . LEU A 1 161 ? -36.025 -28.258 51.607 1.00 86.31 161 LEU A CA 1
ATOM 1288 C C . LEU A 1 161 ? -36.156 -28.097 50.090 1.00 86.31 161 LEU A C 1
ATOM 1290 O O . LEU A 1 161 ? -37.175 -27.570 49.651 1.00 86.31 161 LEU A O 1
ATOM 1294 N N . ILE A 1 162 ? -35.215 -28.605 49.288 1.00 86.44 162 ILE A N 1
ATOM 1295 C CA . ILE A 1 162 ? -35.259 -28.556 47.816 1.00 86.44 162 ILE A CA 1
ATOM 1296 C C . ILE A 1 162 ? -36.546 -29.196 47.299 1.00 86.44 162 ILE A C 1
ATOM 1298 O O . ILE A 1 162 ? -37.257 -28.590 46.498 1.00 86.44 162 ILE A O 1
ATOM 1302 N N . HIS A 1 163 ? -36.893 -30.387 47.791 1.00 84.31 163 HIS A N 1
ATOM 1303 C CA . HIS A 1 163 ? -38.077 -31.119 47.351 1.00 84.31 163 HIS A CA 1
ATOM 1304 C C . HIS A 1 163 ? -39.379 -30.341 47.599 1.00 84.31 163 HIS A C 1
ATOM 1306 O O . HIS A 1 163 ? -40.155 -30.098 46.672 1.00 84.31 163 HIS A O 1
ATOM 1312 N N . ILE A 1 164 ? -39.607 -29.890 48.837 1.00 86.19 164 ILE A N 1
ATOM 1313 C CA . ILE A 1 164 ? -40.838 -29.173 49.203 1.00 86.19 164 ILE A CA 1
ATOM 1314 C C . ILE A 1 164 ? -40.871 -27.784 48.551 1.00 86.19 164 ILE A C 1
ATOM 1316 O O . ILE A 1 164 ? -41.931 -27.337 48.109 1.00 86.19 164 ILE A O 1
ATOM 1320 N N . SER A 1 165 ? -39.722 -27.116 48.444 1.00 85.81 165 SER A N 1
ATOM 1321 C CA . SER A 1 165 ? -39.616 -25.789 47.831 1.00 85.81 165 SER A CA 1
ATOM 1322 C C . SER A 1 165 ? -39.860 -25.840 46.329 1.00 85.81 165 SER A C 1
ATOM 1324 O O . SER A 1 165 ? -40.554 -24.976 45.808 1.00 85.81 165 SER A O 1
ATOM 1326 N N . THR A 1 166 ? -39.400 -26.888 45.642 1.00 85.12 166 THR A N 1
ATOM 1327 C CA . THR A 1 166 ? -39.687 -27.108 44.215 1.00 85.12 166 THR A CA 1
ATOM 1328 C C . THR A 1 166 ? -41.192 -27.245 43.975 1.00 85.12 166 THR A C 1
ATOM 1330 O O . THR A 1 166 ? -41.743 -26.605 43.080 1.00 85.12 166 THR A O 1
ATOM 1333 N N . ILE A 1 167 ? -41.889 -28.018 44.815 1.00 84.00 167 ILE A N 1
ATOM 1334 C CA . ILE A 1 167 ? -43.351 -28.170 44.747 1.00 84.00 167 ILE A CA 1
ATOM 1335 C C . ILE A 1 167 ? -44.048 -26.833 45.044 1.00 84.00 167 ILE A C 1
ATOM 1337 O O . ILE A 1 167 ? -45.000 -26.456 44.363 1.00 84.00 167 ILE A O 1
ATOM 1341 N N . TYR A 1 168 ? -43.563 -26.093 46.042 1.00 85.19 168 TYR A N 1
ATOM 1342 C CA . TYR A 1 168 ? -44.116 -24.798 46.435 1.00 85.19 168 TYR A CA 1
ATOM 1343 C C . TYR A 1 168 ? -43.945 -23.721 45.356 1.00 85.19 168 TYR A C 1
ATOM 1345 O O . TYR A 1 168 ? -44.884 -22.966 45.107 1.00 85.19 168 TYR A O 1
ATOM 1353 N N . LEU A 1 169 ? -42.790 -23.681 44.686 1.00 81.69 169 LEU A N 1
ATOM 1354 C CA . LEU A 1 169 ? -42.509 -22.753 43.591 1.00 81.69 169 LEU A CA 1
ATOM 1355 C C . LEU A 1 169 ? -43.320 -23.092 42.333 1.00 81.69 169 LEU A C 1
ATOM 1357 O O . LEU A 1 169 ? -43.851 -22.176 41.718 1.00 81.69 169 LEU A O 1
ATOM 1361 N N . ARG A 1 170 ? -43.519 -24.378 42.001 1.00 79.19 170 ARG A N 1
ATOM 1362 C CA . ARG A 1 170 ? -44.388 -24.795 40.878 1.00 79.19 170 ARG A CA 1
ATOM 1363 C C . ARG A 1 170 ? -45.875 -24.519 41.132 1.00 79.19 170 ARG A C 1
ATOM 1365 O O . ARG A 1 170 ? -46.611 -24.225 40.202 1.00 79.19 170 ARG A O 1
ATOM 1372 N N . LEU A 1 171 ? -46.332 -24.588 42.386 1.00 74.88 171 LEU A N 1
ATOM 1373 C CA . LEU A 1 171 ? -47.705 -24.220 42.776 1.00 74.88 171 LEU A CA 1
ATOM 1374 C C . LEU A 1 171 ? -47.934 -22.702 42.865 1.00 74.88 171 LEU A C 1
ATOM 1376 O O . LEU A 1 171 ? -49.081 -22.239 42.906 1.00 74.88 171 LEU A O 1
ATOM 1380 N N . GLY A 1 172 ? -46.855 -21.941 43.028 1.00 71.69 172 GLY A N 1
ATOM 1381 C CA . GLY A 1 172 ? -46.847 -20.529 43.384 1.00 71.69 172 GLY A CA 1
ATOM 1382 C C . GLY A 1 172 ? -46.682 -19.588 42.195 1.00 71.69 172 GLY A C 1
ATOM 1383 O O . GLY A 1 172 ? -46.263 -19.988 41.119 1.00 71.69 172 GLY A O 1
ATOM 1384 N N . GLY A 1 173 ? -47.024 -18.314 42.398 1.00 74.25 173 GLY A N 1
ATOM 1385 C CA . GLY A 1 173 ? -46.617 -17.229 41.496 1.00 74.25 173 GLY A CA 1
ATOM 1386 C C . GLY A 1 173 ? -45.488 -16.389 42.104 1.00 74.25 173 GLY A C 1
ATOM 1387 O O . GLY A 1 173 ? -44.840 -16.796 43.072 1.00 74.25 173 GLY A O 1
ATOM 1388 N N . SER A 1 174 ? -45.326 -15.161 41.609 1.00 73.50 174 SER A N 1
ATOM 1389 C CA . SER A 1 174 ? -44.385 -14.148 42.124 1.00 73.50 174 SER A CA 1
ATOM 1390 C C . SER A 1 174 ? -44.367 -14.026 43.660 1.00 73.50 174 SER A C 1
ATOM 1392 O O . SER A 1 174 ? -43.308 -13.966 44.285 1.00 73.50 174 SER A O 1
ATOM 1394 N N . ILE A 1 175 ? -45.538 -14.030 44.305 1.00 78.06 175 ILE A N 1
ATOM 1395 C CA . ILE A 1 175 ? -45.660 -13.815 45.758 1.00 78.06 175 ILE A CA 1
ATOM 1396 C C . ILE A 1 175 ? -45.020 -14.960 46.554 1.00 78.06 175 ILE A C 1
ATOM 1398 O O . ILE A 1 175 ? -44.354 -14.730 47.565 1.00 78.06 175 ILE A O 1
ATOM 1402 N N . GLU A 1 176 ? -45.240 -16.203 46.128 1.00 82.38 176 GLU A N 1
ATOM 1403 C CA . GLU A 1 176 ? -44.671 -17.380 46.785 1.00 82.38 176 GLU A CA 1
ATOM 1404 C C . GLU A 1 176 ? -43.151 -17.426 46.608 1.00 82.38 176 GLU A C 1
ATOM 1406 O O . GLU A 1 176 ? -42.436 -17.698 47.575 1.00 82.38 176 GLU A O 1
ATOM 1411 N N . LYS A 1 177 ? -42.664 -17.056 45.421 1.00 81.44 177 LYS A N 1
ATOM 1412 C CA . LYS A 1 177 ? -41.237 -16.915 45.124 1.00 81.44 177 LYS A CA 1
ATOM 1413 C C . LYS A 1 177 ? -40.559 -15.884 46.023 1.00 81.44 177 LYS A C 1
ATOM 1415 O O . LYS A 1 177 ? -39.560 -16.189 46.663 1.00 81.44 177 LYS A O 1
ATOM 1420 N N . HIS A 1 178 ? -41.144 -14.698 46.169 1.00 81.50 178 HIS A N 1
ATOM 1421 C CA . HIS A 1 178 ? -40.622 -13.660 47.060 1.00 81.50 178 HIS A CA 1
ATOM 1422 C C . HIS A 1 178 ? -40.560 -14.093 48.527 1.00 81.50 178 HIS A C 1
ATOM 1424 O O . HIS A 1 178 ? -39.607 -13.762 49.230 1.00 81.50 178 HIS A O 1
ATOM 1430 N N . LYS A 1 179 ? -41.557 -14.852 49.000 1.00 83.12 179 LYS A N 1
ATOM 1431 C CA . LYS A 1 179 ? -41.533 -15.428 50.353 1.00 83.12 179 LYS A CA 1
ATOM 1432 C C . LYS A 1 179 ? -40.420 -16.458 50.520 1.00 83.12 179 LYS A C 1
ATOM 1434 O O . LYS A 1 179 ? -39.841 -16.531 51.598 1.00 83.12 179 LYS A O 1
ATOM 1439 N N . MET A 1 180 ? -40.143 -17.244 49.482 1.00 86.06 180 MET A N 1
ATOM 1440 C CA . MET A 1 180 ? -39.056 -18.220 49.482 1.00 86.06 180 MET A CA 1
ATOM 1441 C C . MET A 1 180 ? -37.688 -17.526 49.484 1.00 86.06 180 MET A C 1
ATOM 1443 O O . MET A 1 180 ? -36.849 -17.833 50.324 1.00 86.06 180 MET A O 1
ATOM 1447 N N . LEU A 1 181 ? -37.498 -16.519 48.628 1.00 84.94 181 LEU A N 1
ATOM 1448 C CA . LEU A 1 181 ? -36.286 -15.696 48.594 1.00 84.94 181 LEU A CA 1
ATOM 1449 C C . LEU A 1 181 ? -36.032 -14.990 49.928 1.00 84.94 181 LEU A C 1
ATOM 1451 O O . LEU A 1 181 ? -34.908 -14.988 50.415 1.00 84.94 181 LEU A O 1
ATOM 1455 N N . ALA A 1 182 ? -37.077 -14.460 50.571 1.00 83.69 182 ALA A N 1
ATOM 1456 C CA . ALA A 1 182 ? -36.948 -13.858 51.894 1.00 83.69 182 ALA A CA 1
ATOM 1457 C C . ALA A 1 182 ? -36.403 -14.853 52.935 1.00 83.69 182 ALA A C 1
ATOM 1459 O O . ALA A 1 182 ? -35.572 -14.468 53.749 1.00 83.69 182 ALA A O 1
ATOM 1460 N N . LEU A 1 183 ? -36.813 -16.126 52.889 1.00 83.81 183 LEU A N 1
ATOM 1461 C CA . LEU A 1 183 ? -36.259 -17.165 53.766 1.00 83.81 183 LEU A CA 1
ATOM 1462 C C . LEU A 1 183 ? -34.805 -17.499 53.393 1.00 83.81 183 LEU A C 1
ATOM 1464 O O . LEU A 1 183 ? -33.946 -17.520 54.273 1.00 83.81 183 LEU A O 1
ATOM 1468 N N . LEU A 1 184 ? -34.498 -17.649 52.101 1.00 85.31 184 LEU A N 1
ATOM 1469 C CA . LEU A 1 184 ? -33.140 -17.932 51.610 1.00 85.31 184 LEU A CA 1
ATOM 1470 C C . LEU A 1 184 ? -32.128 -16.833 51.968 1.00 85.31 184 LEU A C 1
ATOM 1472 O O . LEU A 1 184 ? -31.003 -17.125 52.368 1.00 85.31 184 LEU A O 1
ATOM 1476 N N . THR A 1 185 ? -32.532 -15.562 51.895 1.00 81.06 185 THR A N 1
ATOM 1477 C CA . THR A 1 185 ? -31.684 -14.410 52.272 1.00 81.06 185 THR A CA 1
ATOM 1478 C C . THR A 1 185 ? -31.413 -14.302 53.775 1.00 81.06 185 THR A C 1
ATOM 1480 O O . THR A 1 185 ? -30.658 -13.431 54.192 1.00 81.06 185 THR A O 1
ATOM 1483 N N . THR A 1 186 ? -32.026 -15.161 54.599 1.00 80.75 186 THR A N 1
ATOM 1484 C CA . THR A 1 186 ? -31.753 -15.244 56.046 1.00 80.75 186 THR A CA 1
ATOM 1485 C C . THR A 1 186 ? -30.884 -16.441 56.432 1.00 80.75 186 THR A C 1
ATOM 1487 O O . THR A 1 186 ? -30.460 -16.538 57.582 1.00 80.75 186 THR A O 1
ATOM 1490 N N . THR A 1 187 ? -30.596 -17.343 55.491 1.00 79.38 187 THR A N 1
ATOM 1491 C CA . THR A 1 187 ? -29.693 -18.490 55.672 1.00 79.38 187 THR A CA 1
ATOM 1492 C C . THR A 1 187 ? -28.299 -18.202 55.118 1.00 79.38 187 THR A C 1
ATOM 1494 O O . THR A 1 187 ? -28.144 -17.368 54.230 1.00 79.38 187 THR A O 1
ATOM 1497 N N . SER A 1 188 ? -27.277 -18.872 55.652 1.00 78.75 188 SER A N 1
ATOM 1498 C CA . SER A 1 188 ? -25.876 -18.790 55.199 1.00 78.75 188 SER A CA 1
ATOM 1499 C C . SER A 1 188 ? -25.469 -20.047 54.417 1.00 78.75 188 SER A C 1
ATOM 1501 O O . SER A 1 188 ? -26.006 -21.114 54.709 1.00 78.75 188 SER A O 1
ATOM 1503 N N . ASN A 1 189 ? -24.476 -19.958 53.522 1.00 78.62 189 ASN A N 1
ATOM 1504 C CA . ASN A 1 189 ? -23.961 -21.073 52.703 1.00 78.62 189 ASN A CA 1
ATOM 1505 C C . ASN A 1 189 ? -25.043 -21.725 51.829 1.00 78.62 189 ASN A C 1
ATOM 1507 O O . ASN A 1 189 ? -25.329 -22.921 51.935 1.00 78.62 189 ASN A O 1
ATOM 1511 N N . ILE A 1 190 ? -25.671 -20.918 50.979 1.00 83.19 190 ILE A N 1
ATOM 1512 C CA . ILE A 1 190 ? -26.754 -21.364 50.098 1.00 83.19 190 ILE A CA 1
ATOM 1513 C C . ILE A 1 190 ? -26.244 -21.886 48.747 1.00 83.19 190 ILE A C 1
ATOM 1515 O O . ILE A 1 190 ? -26.914 -22.729 48.145 1.00 83.19 190 ILE A O 1
ATOM 1519 N N . ALA A 1 191 ? -25.056 -21.448 48.308 1.00 79.81 191 ALA A N 1
ATOM 1520 C CA . ALA A 1 191 ? -24.460 -21.792 47.017 1.00 79.81 191 ALA A CA 1
ATOM 1521 C C . ALA A 1 191 ? -24.487 -23.296 46.658 1.00 79.81 191 ALA A C 1
ATOM 1523 O O . ALA A 1 191 ? -24.859 -23.610 45.531 1.00 79.81 191 ALA A O 1
ATOM 1524 N N . PRO A 1 192 ? -24.165 -24.253 47.559 1.00 79.56 192 PRO A N 1
ATOM 1525 C CA . PRO A 1 192 ? -24.037 -25.658 47.162 1.00 79.56 192 PRO A CA 1
ATOM 1526 C C . PRO A 1 192 ? -25.365 -26.418 47.003 1.00 79.56 192 PRO A C 1
ATOM 1528 O O . PRO A 1 192 ? -25.337 -27.568 46.571 1.00 79.56 192 PRO A O 1
ATOM 1531 N N . TRP A 1 193 ? -26.516 -25.851 47.391 1.00 83.88 193 TRP A N 1
ATOM 1532 C CA . TRP A 1 193 ? -27.774 -26.617 47.433 1.00 83.88 193 TRP A CA 1
ATOM 1533 C C . TRP A 1 193 ? -29.032 -25.840 47.029 1.00 83.88 193 TRP A C 1
ATOM 1535 O O . TRP A 1 193 ? -29.957 -26.426 46.468 1.00 83.88 193 TRP A O 1
ATOM 1545 N N . ALA A 1 194 ? -29.114 -24.539 47.323 1.00 83.38 194 ALA A N 1
ATOM 1546 C CA . ALA A 1 194 ? -30.337 -23.759 47.116 1.00 83.38 194 ALA A CA 1
ATOM 1547 C C . ALA A 1 194 ? -30.396 -23.065 45.748 1.00 83.38 194 ALA A C 1
ATOM 1549 O O . ALA A 1 194 ? -31.383 -22.396 45.445 1.00 83.38 194 ALA A O 1
ATOM 1550 N N . MET A 1 195 ? -29.353 -23.223 44.936 1.00 80.69 195 MET A N 1
ATOM 1551 C CA . MET A 1 195 ? -29.161 -22.545 43.657 1.00 80.69 195 MET A CA 1
ATOM 1552 C C . MET A 1 195 ? -30.357 -22.702 42.686 1.00 80.69 195 MET A C 1
ATOM 1554 O O . MET A 1 195 ? -30.930 -21.676 42.304 1.00 80.69 195 MET A O 1
ATOM 1558 N N . PRO A 1 196 ? -30.898 -23.914 42.419 1.00 81.38 196 PRO A N 1
ATOM 1559 C CA . PRO A 1 196 ? -32.073 -24.077 41.549 1.00 81.38 196 PRO A CA 1
ATOM 1560 C C . PRO A 1 196 ? -33.349 -23.379 42.050 1.00 81.38 196 PRO A C 1
ATOM 1562 O O . PRO A 1 196 ? -34.317 -23.213 41.308 1.00 81.38 196 PRO A O 1
ATOM 1565 N N . LEU A 1 197 ? -33.396 -22.997 43.332 1.00 83.25 197 LEU A N 1
ATOM 1566 C CA . LEU A 1 197 ? -34.561 -22.363 43.957 1.00 83.25 197 LEU A CA 1
ATOM 1567 C C . LEU A 1 197 ? -34.607 -20.844 43.707 1.00 83.25 197 LEU A C 1
ATOM 1569 O O . LEU A 1 197 ? -35.641 -20.225 43.964 1.00 83.25 197 LEU A O 1
ATOM 1573 N N . ILE A 1 198 ? -33.517 -20.250 43.203 1.00 80.56 198 ILE A N 1
ATOM 1574 C CA . ILE A 1 198 ? -33.387 -18.812 42.889 1.00 80.56 198 ILE A CA 1
ATOM 1575 C C . ILE A 1 198 ? -33.817 -18.503 41.435 1.00 80.56 198 ILE A C 1
ATOM 1577 O O . ILE A 1 198 ? -33.934 -17.342 41.048 1.00 80.56 198 ILE A O 1
ATOM 1581 N N . HIS A 1 199 ? -34.164 -19.531 40.653 1.00 76.31 199 HIS A N 1
ATOM 1582 C CA . HIS A 1 199 ? -34.527 -19.449 39.233 1.00 76.31 199 HIS A CA 1
ATOM 1583 C C . HIS A 1 199 ? -35.559 -18.363 38.874 1.00 76.31 199 HIS A C 1
ATOM 1585 O O . HIS A 1 199 ? -36.605 -18.207 39.522 1.00 76.31 199 HIS A O 1
ATOM 1591 N N . ILE A 1 200 ? -35.305 -17.635 37.780 1.00 75.50 200 ILE A N 1
ATOM 1592 C CA . ILE A 1 200 ? -36.241 -16.678 37.177 1.00 75.50 200 ILE A CA 1
ATOM 1593 C C . ILE A 1 200 ? -36.328 -16.907 35.675 1.00 75.50 200 ILE A C 1
ATOM 1595 O O . ILE A 1 200 ? -35.314 -16.946 34.991 1.00 75.50 200 ILE A O 1
ATOM 1599 N N . GLN A 1 201 ? -37.558 -16.983 35.176 1.00 71.38 201 GLN A N 1
ATOM 1600 C CA . GLN A 1 201 ? -37.867 -16.860 33.759 1.00 71.38 201 GLN A CA 1
ATOM 1601 C C . GLN A 1 201 ? -38.799 -15.670 33.590 1.00 71.38 201 GLN A C 1
ATOM 1603 O O . GLN A 1 201 ? -39.908 -15.663 34.133 1.00 71.38 201 GLN A O 1
ATOM 1608 N N . ALA A 1 202 ? -38.308 -14.650 32.895 1.00 78.00 202 ALA A N 1
ATOM 1609 C CA . ALA A 1 202 ? -39.089 -13.497 32.494 1.00 78.00 202 ALA A CA 1
ATOM 1610 C C . ALA A 1 202 ? -39.199 -13.502 30.961 1.00 78.00 202 ALA A C 1
ATOM 1612 O O . ALA A 1 202 ? -38.215 -13.304 30.255 1.00 78.00 202 ALA A O 1
ATOM 1613 N N . ASP A 1 203 ? -40.401 -13.773 30.452 1.00 77.69 203 ASP A N 1
ATOM 1614 C CA . ASP A 1 203 ? -40.642 -13.985 29.017 1.00 77.69 203 ASP A CA 1
ATOM 1615 C C . ASP A 1 203 ? -41.288 -12.770 28.342 1.00 77.69 203 ASP A C 1
ATOM 1617 O O . ASP A 1 203 ? -41.265 -12.647 27.120 1.00 77.69 203 ASP A O 1
ATOM 1621 N N . LYS A 1 204 ? -41.949 -11.911 29.126 1.00 82.31 204 LYS A N 1
ATOM 1622 C CA . LYS A 1 204 ? -42.729 -10.771 28.628 1.00 82.31 204 LYS A CA 1
ATOM 1623 C C . LYS A 1 204 ? -42.486 -9.537 29.471 1.00 82.31 204 LYS A C 1
ATOM 1625 O O . LYS A 1 204 ? -42.459 -9.631 30.696 1.00 82.31 204 LYS A O 1
ATOM 1630 N N . MET A 1 205 ? -42.479 -8.369 28.833 1.00 85.12 205 MET A N 1
ATOM 1631 C CA . MET A 1 205 ? -42.286 -7.073 29.497 1.00 85.12 205 MET A CA 1
ATOM 1632 C C . MET A 1 205 ? -43.247 -6.795 30.670 1.00 85.12 205 MET A C 1
ATOM 1634 O O . MET A 1 205 ? -42.894 -6.096 31.613 1.00 85.12 205 MET A O 1
ATOM 1638 N N . SER A 1 206 ? -44.433 -7.414 30.701 1.00 81.19 206 SER A N 1
ATOM 1639 C CA . SER A 1 206 ? -45.353 -7.350 31.851 1.00 81.19 206 SER A CA 1
ATOM 1640 C C . SER A 1 206 ? -44.788 -7.938 33.155 1.00 81.19 206 SER A C 1
ATOM 1642 O O . SER A 1 206 ? -45.350 -7.714 34.222 1.00 81.19 206 SER A O 1
ATOM 1644 N N . GLN A 1 207 ? -43.720 -8.736 33.076 1.00 84.00 207 GLN A N 1
ATOM 1645 C CA . GLN A 1 207 ? -43.036 -9.360 34.213 1.00 84.00 207 GLN A CA 1
ATOM 1646 C C . GLN A 1 207 ? -41.809 -8.555 34.679 1.00 84.00 207 GLN A C 1
ATOM 1648 O O . GLN A 1 207 ? -41.152 -8.953 35.639 1.00 84.00 207 GLN A O 1
ATOM 1653 N N . ALA A 1 208 ? -41.515 -7.414 34.046 1.00 86.12 208 ALA A N 1
ATOM 1654 C CA . ALA A 1 208 ? -40.388 -6.545 34.383 1.00 86.12 208 ALA A CA 1
ATOM 1655 C C . ALA A 1 208 ? -40.380 -6.125 35.866 1.00 86.12 208 ALA A C 1
ATOM 1657 O O . ALA A 1 208 ? -39.366 -6.264 36.549 1.00 86.12 208 ALA A O 1
ATOM 1658 N N . ASP A 1 209 ? -41.528 -5.698 36.402 1.00 85.75 209 ASP A N 1
ATOM 1659 C CA . ASP A 1 209 ? -41.649 -5.312 37.814 1.00 85.75 209 ASP A CA 1
ATOM 1660 C C . ASP A 1 209 ? -41.374 -6.486 38.764 1.00 85.75 209 ASP A C 1
ATOM 1662 O O . ASP A 1 209 ? -40.806 -6.304 39.840 1.00 85.75 209 ASP A O 1
ATOM 1666 N N . ASP A 1 210 ? -41.759 -7.708 38.388 1.00 84.44 210 ASP A N 1
ATOM 1667 C CA . ASP A 1 210 ? -41.509 -8.911 39.189 1.00 84.44 210 ASP A CA 1
ATOM 1668 C C . ASP A 1 210 ? -40.011 -9.255 39.234 1.00 84.44 210 ASP A C 1
ATOM 1670 O O . ASP A 1 210 ? -39.456 -9.586 40.289 1.00 84.44 210 ASP A O 1
ATOM 1674 N N . PHE A 1 211 ? -39.333 -9.090 38.096 1.00 88.44 211 PHE A N 1
ATOM 1675 C CA . PHE A 1 211 ? -37.886 -9.240 37.981 1.00 88.44 211 PHE A CA 1
ATOM 1676 C C . PHE A 1 211 ? -37.143 -8.222 38.861 1.00 88.44 211 PHE A C 1
ATOM 1678 O O . PHE A 1 211 ? -36.318 -8.599 39.697 1.00 88.44 211 PHE A O 1
ATOM 1685 N N . LEU A 1 212 ? -37.512 -6.940 38.772 1.00 89.50 212 LEU A N 1
ATOM 1686 C CA . LEU A 1 212 ? -36.954 -5.870 39.606 1.00 89.50 212 LEU A CA 1
ATOM 1687 C C . LEU A 1 212 ? -37.193 -6.102 41.105 1.00 89.50 212 LEU A C 1
ATOM 1689 O O . LEU A 1 212 ? -36.290 -5.921 41.925 1.00 89.50 212 LEU A O 1
ATOM 1693 N N . ASN A 1 213 ? -38.400 -6.534 41.474 1.00 87.25 213 ASN A N 1
ATOM 1694 C CA . ASN A 1 213 ? -38.745 -6.857 42.855 1.00 87.25 213 ASN A CA 1
ATOM 1695 C C . ASN A 1 213 ? -37.938 -8.044 43.396 1.00 87.25 213 ASN A C 1
ATOM 1697 O O . ASN A 1 213 ? -37.657 -8.097 44.599 1.00 87.25 213 ASN A O 1
ATOM 1701 N N . THR A 1 214 ? -37.547 -8.978 42.531 1.00 87.19 214 THR A N 1
ATOM 1702 C CA . THR A 1 214 ? -36.690 -10.094 42.923 1.00 87.19 214 THR A CA 1
ATOM 1703 C C . THR A 1 214 ? -35.274 -9.614 43.244 1.00 87.19 214 THR A C 1
ATOM 1705 O O . THR A 1 214 ? -34.736 -9.967 44.295 1.00 87.19 214 THR A O 1
ATOM 1708 N N . LEU A 1 215 ? -34.700 -8.741 42.410 1.00 89.00 215 LEU A N 1
ATOM 1709 C CA . LEU A 1 215 ? -33.398 -8.123 42.688 1.00 89.00 215 LEU A CA 1
ATOM 1710 C C . LEU A 1 215 ? -33.426 -7.307 43.985 1.00 89.00 215 LEU A C 1
ATOM 1712 O O . LEU A 1 215 ? -32.506 -7.411 44.797 1.00 89.00 215 LEU A O 1
ATOM 1716 N N . ASP A 1 216 ? -34.514 -6.572 44.242 1.00 87.38 216 ASP A N 1
ATOM 1717 C CA . ASP A 1 216 ? -34.697 -5.879 45.520 1.00 87.38 216 ASP A CA 1
ATOM 1718 C C . ASP A 1 216 ? -34.697 -6.852 46.699 1.00 87.38 216 ASP A C 1
ATOM 1720 O O . ASP A 1 216 ? -34.116 -6.553 47.739 1.00 87.38 216 ASP A O 1
ATOM 1724 N N . ALA A 1 217 ? -35.366 -8.001 46.568 1.00 86.50 217 ALA A N 1
ATOM 1725 C CA . ALA A 1 217 ? -35.453 -8.992 47.635 1.00 86.50 217 ALA A CA 1
ATOM 1726 C C . ALA A 1 217 ? -34.080 -9.554 48.024 1.00 86.50 217 ALA A C 1
ATOM 1728 O O . ALA A 1 217 ? -33.865 -9.819 49.203 1.00 86.50 217 ALA A O 1
ATOM 1729 N N . ILE A 1 218 ? -33.174 -9.696 47.053 1.00 87.62 218 ILE A N 1
ATOM 1730 C CA . ILE A 1 218 ? -31.828 -10.245 47.246 1.00 87.62 218 ILE A CA 1
ATOM 1731 C C . ILE A 1 218 ? -30.859 -9.158 47.730 1.00 87.62 218 ILE A C 1
ATOM 1733 O O . ILE A 1 218 ? -30.216 -9.316 48.766 1.00 87.62 218 ILE A O 1
ATOM 1737 N N . PHE A 1 219 ? -30.772 -8.030 47.021 1.00 86.81 219 PHE A N 1
ATOM 1738 C CA . PHE A 1 219 ? -29.712 -7.045 47.253 1.00 86.81 219 PHE A CA 1
ATOM 1739 C C . PHE A 1 219 ? -30.108 -5.909 48.203 1.00 86.81 219 PHE A C 1
ATOM 1741 O O . PHE A 1 219 ? -29.268 -5.427 48.968 1.00 86.81 219 PHE A O 1
ATOM 1748 N N . ILE A 1 220 ? -31.371 -5.468 48.202 1.00 85.50 220 ILE A N 1
ATOM 1749 C CA . ILE A 1 220 ? -31.774 -4.189 48.820 1.00 85.50 220 ILE A CA 1
ATOM 1750 C C . ILE A 1 220 ? -32.582 -4.383 50.113 1.00 85.50 220 ILE A C 1
ATOM 1752 O O . ILE A 1 220 ? -32.240 -3.808 51.144 1.00 85.50 220 ILE A O 1
ATOM 1756 N N . ARG A 1 221 ? -33.631 -5.212 50.106 1.00 83.19 221 ARG A N 1
ATOM 1757 C CA . ARG A 1 221 ? -34.553 -5.403 51.244 1.00 83.19 221 ARG A CA 1
ATOM 1758 C C . ARG A 1 221 ? -33.934 -6.025 52.503 1.00 83.19 221 ARG A C 1
ATOM 1760 O O . ARG A 1 221 ? -34.377 -5.637 53.590 1.00 83.19 221 ARG A O 1
ATOM 1767 N N . PRO A 1 222 ? -32.983 -6.979 52.438 1.00 82.31 222 PRO A N 1
ATOM 1768 C CA . PRO A 1 222 ? -32.398 -7.548 53.652 1.00 82.31 222 PRO A CA 1
ATOM 1769 C C . PRO A 1 222 ? -31.729 -6.439 54.466 1.00 82.31 222 PRO A C 1
ATOM 1771 O O . PRO A 1 222 ? -31.107 -5.565 53.878 1.00 82.31 222 PRO A O 1
ATOM 1774 N N . LYS A 1 223 ? -31.833 -6.420 55.801 1.00 72.44 223 LYS A N 1
ATOM 1775 C CA . LYS A 1 223 ? -31.200 -5.360 56.625 1.00 72.44 223 LYS A CA 1
ATOM 1776 C C . LYS A 1 223 ? -29.690 -5.558 56.792 1.00 72.44 223 LYS A C 1
ATOM 1778 O O . LYS A 1 223 ? -28.945 -4.586 56.768 1.00 72.44 223 LYS A O 1
ATOM 1783 N N . ALA A 1 224 ? -29.251 -6.807 56.904 1.00 77.44 224 ALA A N 1
ATOM 1784 C CA . ALA A 1 224 ? -27.853 -7.226 56.899 1.00 77.44 224 ALA A CA 1
ATOM 1785 C C . ALA A 1 224 ? -27.718 -8.429 55.958 1.00 77.44 224 ALA A C 1
ATOM 1787 O O . ALA A 1 224 ? -28.657 -9.220 55.858 1.00 77.44 224 ALA A O 1
ATOM 1788 N N . TRP A 1 225 ? -26.591 -8.545 55.258 1.00 84.31 225 TRP A N 1
ATOM 1789 C CA . TRP A 1 225 ? -26.322 -9.693 54.395 1.00 84.31 225 TRP A CA 1
ATOM 1790 C C . TRP A 1 225 ? -25.782 -10.857 55.226 1.00 84.31 225 TRP A C 1
ATOM 1792 O O . TRP A 1 225 ? -24.807 -10.695 55.956 1.00 84.31 225 TRP A O 1
ATOM 1802 N N . THR A 1 226 ? -26.440 -12.013 55.135 1.00 82.81 226 THR A N 1
ATOM 1803 C CA . THR A 1 226 ? -25.962 -13.285 55.707 1.00 82.81 226 THR A CA 1
ATOM 1804 C C . THR A 1 226 ? -25.172 -14.114 54.697 1.00 82.81 226 THR A C 1
ATOM 1806 O O . THR A 1 226 ? -24.498 -15.065 55.084 1.00 82.81 226 THR A O 1
ATOM 1809 N N . TRP A 1 227 ? -25.289 -13.774 53.413 1.00 87.56 227 TRP A N 1
ATOM 1810 C CA . TRP A 1 227 ? -24.621 -14.440 52.300 1.00 87.56 227 TRP A CA 1
ATOM 1811 C C . TRP A 1 227 ? -23.158 -14.020 52.200 1.00 87.56 227 TRP A C 1
ATOM 1813 O O . TRP A 1 227 ? -22.804 -12.864 52.452 1.00 87.56 227 TRP A O 1
ATOM 1823 N N . THR A 1 228 ? -22.318 -14.980 51.827 1.00 87.06 228 THR A N 1
ATOM 1824 C CA . THR A 1 228 ? -20.917 -14.741 51.476 1.00 87.06 228 THR A CA 1
ATOM 1825 C C . THR A 1 228 ? -20.806 -14.162 50.064 1.00 87.06 228 THR A C 1
ATOM 1827 O O . THR A 1 228 ? -21.777 -14.142 49.309 1.00 87.06 228 THR A O 1
ATOM 1830 N N . GLU A 1 229 ? -19.623 -13.672 49.691 1.00 87.31 229 GLU A N 1
ATOM 1831 C CA . GLU A 1 229 ? -19.382 -13.179 48.330 1.00 87.31 229 GLU A CA 1
ATOM 1832 C C . GLU A 1 229 ? -19.655 -14.260 47.267 1.00 87.31 229 GLU A C 1
ATOM 1834 O O . GLU A 1 229 ? -20.318 -13.975 46.270 1.00 87.31 229 GLU A O 1
ATOM 1839 N N . ASP A 1 230 ? -19.242 -15.504 47.523 1.00 85.31 230 ASP A N 1
ATOM 1840 C CA . ASP A 1 230 ? -19.478 -16.643 46.628 1.00 85.31 230 ASP A CA 1
ATOM 1841 C C . ASP A 1 230 ? -20.976 -16.946 46.469 1.00 85.31 230 ASP A C 1
ATOM 1843 O O . ASP A 1 230 ? -21.437 -17.186 45.354 1.00 85.31 230 ASP A O 1
ATOM 1847 N N . ASP A 1 231 ? -21.760 -16.862 47.554 1.00 88.06 231 ASP A N 1
ATOM 1848 C CA . ASP A 1 231 ? -23.218 -17.046 47.501 1.00 88.06 231 ASP A CA 1
ATOM 1849 C C . ASP A 1 231 ? -23.884 -16.013 46.573 1.00 88.06 231 ASP A C 1
ATOM 1851 O O . ASP A 1 231 ? -24.794 -16.354 45.816 1.00 88.06 231 ASP A O 1
ATOM 1855 N N . PHE A 1 232 ? -23.428 -14.754 46.595 1.00 89.06 232 PHE A N 1
ATOM 1856 C CA . PHE A 1 232 ? -23.950 -13.713 45.704 1.00 89.06 232 PHE A CA 1
ATOM 1857 C C . PHE A 1 232 ? -23.522 -13.896 44.248 1.00 89.06 232 PHE A C 1
ATOM 1859 O O . PHE A 1 232 ? -24.330 -13.645 43.354 1.00 89.06 232 PHE A O 1
ATOM 1866 N N . LEU A 1 233 ? -22.274 -14.303 43.995 1.00 86.81 233 LEU A N 1
ATOM 1867 C CA . LEU A 1 233 ? -21.783 -14.552 42.636 1.00 86.81 233 LEU A CA 1
ATOM 1868 C C . LEU A 1 233 ? -22.553 -15.697 41.978 1.00 86.81 233 LEU A C 1
ATOM 1870 O O . LEU A 1 233 ? -23.060 -15.541 40.871 1.00 86.81 233 LEU A O 1
ATOM 1874 N N . VAL A 1 234 ? -22.715 -16.798 42.710 1.00 83.62 234 VAL A N 1
ATOM 1875 C CA . VAL A 1 234 ? -23.504 -17.955 42.289 1.00 83.62 234 VAL A CA 1
ATOM 1876 C C . VAL A 1 234 ? -24.962 -17.534 42.070 1.00 83.62 234 VAL A C 1
ATOM 1878 O O . VAL A 1 234 ? -25.512 -17.775 41.003 1.00 83.62 234 VAL A O 1
ATOM 1881 N N . ALA A 1 235 ? -25.572 -16.773 42.985 1.00 86.31 235 ALA A N 1
ATOM 1882 C CA . ALA A 1 235 ? -26.925 -16.256 42.765 1.00 86.31 235 ALA A CA 1
ATOM 1883 C C . ALA A 1 235 ? -27.046 -15.377 41.502 1.00 86.31 235 ALA A C 1
ATOM 1885 O O . ALA A 1 235 ? -28.040 -15.490 40.789 1.00 86.31 235 ALA A O 1
ATOM 1886 N N . LEU A 1 236 ? -26.063 -14.522 41.192 1.00 86.88 236 LEU A N 1
ATOM 1887 C CA . LEU A 1 236 ? -26.058 -13.720 39.961 1.00 86.88 236 LEU A CA 1
ATOM 1888 C C . LEU A 1 236 ? -26.004 -14.580 38.695 1.00 86.88 236 LEU A C 1
ATOM 1890 O O . LEU A 1 236 ? -26.709 -14.265 37.736 1.00 86.88 236 LEU A O 1
ATOM 1894 N N . ASP A 1 237 ? -25.221 -15.658 38.703 1.00 83.62 237 ASP A N 1
ATOM 1895 C CA . ASP A 1 237 ? -25.136 -16.580 37.569 1.00 83.62 237 ASP A CA 1
ATOM 1896 C C . ASP A 1 237 ? -26.474 -17.318 37.340 1.00 83.62 237 ASP A C 1
ATOM 1898 O O . ASP A 1 237 ? -26.895 -17.465 36.194 1.00 83.62 237 ASP A O 1
ATOM 1902 N N . GLN A 1 238 ? -27.217 -17.668 38.404 1.00 84.81 238 GLN A N 1
ATOM 1903 C CA . GLN A 1 238 ? -28.576 -18.235 38.277 1.00 84.81 238 GLN A CA 1
ATOM 1904 C C . GLN A 1 238 ? -29.601 -17.233 37.762 1.00 84.81 238 GLN A C 1
ATOM 1906 O O . GLN A 1 238 ? -30.561 -17.605 37.088 1.00 84.81 238 GLN A O 1
ATOM 1911 N N . LEU A 1 239 ? -29.462 -15.969 38.171 1.00 86.31 239 LEU A N 1
ATOM 1912 C CA . LEU A 1 239 ? -30.371 -14.904 37.763 1.00 86.31 239 LEU A CA 1
ATOM 1913 C C . LEU A 1 239 ? -30.235 -14.602 36.269 1.00 86.31 239 LEU A C 1
ATOM 1915 O O . LEU A 1 239 ? -31.222 -14.160 35.681 1.00 86.31 239 LEU A O 1
ATOM 1919 N N . ALA A 1 240 ? -29.043 -14.815 35.689 1.00 85.56 240 ALA A N 1
ATOM 1920 C CA . ALA A 1 240 ? -28.731 -14.602 34.272 1.00 85.56 240 ALA A CA 1
ATOM 1921 C C . ALA A 1 240 ? -29.388 -13.316 33.739 1.00 85.56 240 ALA A C 1
ATOM 1923 O O . ALA A 1 240 ? -30.310 -13.335 32.916 1.00 85.56 240 ALA A O 1
ATOM 1924 N N . ILE A 1 241 ? -29.006 -12.188 34.350 1.00 88.12 241 ILE A N 1
ATOM 1925 C CA . ILE A 1 241 ? -29.712 -10.906 34.215 1.00 88.12 241 ILE A CA 1
ATOM 1926 C C . ILE A 1 241 ? -29.705 -10.415 32.767 1.00 88.12 241 ILE A C 1
ATOM 1928 O O . ILE A 1 241 ? -30.720 -9.928 32.286 1.00 88.12 241 ILE A O 1
ATOM 1932 N N . ASP A 1 242 ? -28.578 -10.558 32.083 1.00 85.25 242 ASP A N 1
ATOM 1933 C CA . ASP A 1 242 ? -28.385 -10.249 30.668 1.00 85.25 242 ASP A CA 1
ATOM 1934 C C . ASP A 1 242 ? -29.272 -11.099 29.749 1.00 85.25 242 ASP A C 1
ATOM 1936 O O . ASP A 1 242 ? -29.957 -10.545 28.888 1.00 85.25 242 ASP A O 1
ATOM 1940 N N . PHE A 1 243 ? -29.336 -12.416 29.968 1.00 84.38 243 PHE A N 1
ATOM 1941 C CA . PHE A 1 243 ? -30.218 -13.315 29.213 1.00 84.38 243 PHE A CA 1
ATOM 1942 C C . PHE A 1 243 ? -31.701 -12.950 29.383 1.00 84.38 243 PHE A C 1
ATOM 1944 O O . PHE A 1 243 ? -32.430 -12.789 28.400 1.00 84.38 243 PHE A O 1
ATOM 1951 N N . ASN A 1 244 ? -32.153 -12.777 30.631 1.00 86.38 244 ASN A N 1
ATOM 1952 C CA . ASN A 1 244 ? -33.537 -12.393 30.920 1.00 86.38 244 ASN A CA 1
ATOM 1953 C C . ASN A 1 244 ? -33.858 -10.987 30.391 1.00 86.38 244 ASN A C 1
ATOM 1955 O O . ASN A 1 244 ? -34.952 -10.763 29.876 1.00 86.38 244 ASN A O 1
ATOM 1959 N N . TYR A 1 245 ? -32.912 -10.048 30.476 1.00 88.81 245 TYR A N 1
ATOM 1960 C CA . TYR A 1 245 ? -33.064 -8.709 29.915 1.00 88.81 245 TYR A CA 1
ATOM 1961 C C . TYR A 1 245 ? -33.276 -8.761 28.399 1.00 88.81 245 TYR A C 1
ATOM 1963 O O . TYR A 1 245 ? -34.242 -8.175 27.914 1.00 88.81 245 TYR A O 1
ATOM 1971 N N . ASN A 1 246 ? -32.450 -9.514 27.663 1.00 86.62 246 ASN A N 1
ATOM 1972 C CA . ASN A 1 246 ? -32.579 -9.621 26.210 1.00 86.62 246 ASN A CA 1
ATOM 1973 C C . ASN A 1 246 ? -33.948 -10.188 25.801 1.00 86.62 246 ASN A C 1
ATOM 1975 O O . ASN A 1 246 ? -34.651 -9.580 25.003 1.00 86.62 246 ASN A O 1
ATOM 1979 N N . ARG A 1 247 ? -34.406 -11.275 26.445 1.00 85.56 247 ARG A N 1
ATOM 1980 C CA . ARG A 1 247 ? -35.743 -11.848 26.184 1.00 85.56 247 ARG A CA 1
ATOM 1981 C C . ARG A 1 247 ? -36.884 -10.875 26.483 1.00 85.56 247 ARG A C 1
ATOM 1983 O O . ARG A 1 247 ? -37.869 -10.834 25.745 1.00 85.56 247 ARG A O 1
ATOM 1990 N N . LEU A 1 248 ? -36.770 -10.100 27.563 1.00 88.06 248 LEU A N 1
ATOM 1991 C CA . LEU A 1 248 ? -37.758 -9.081 27.910 1.00 88.06 248 LEU A CA 1
ATOM 1992 C C . LEU A 1 248 ? -37.822 -7.985 26.847 1.00 88.06 248 LEU A C 1
ATOM 1994 O O . LEU A 1 248 ? -38.925 -7.627 26.432 1.00 88.06 248 LEU A O 1
ATOM 1998 N N . VAL A 1 249 ? -36.672 -7.498 26.379 1.00 86.94 249 VAL A N 1
ATOM 1999 C CA . VAL A 1 249 ? -36.596 -6.490 25.317 1.00 86.94 249 VAL A CA 1
ATOM 2000 C C . VAL A 1 249 ? -37.108 -7.054 23.989 1.00 86.94 249 VAL A C 1
ATOM 2002 O O . VAL A 1 249 ? -37.920 -6.394 23.343 1.00 86.94 249 VAL A O 1
ATOM 2005 N N . ASP A 1 250 ? -36.750 -8.281 23.610 1.00 84.44 250 ASP A N 1
ATOM 2006 C CA . ASP A 1 250 ? -37.217 -8.952 22.384 1.00 84.44 250 ASP A CA 1
ATOM 2007 C C . ASP A 1 250 ? -38.737 -9.152 22.359 1.00 84.44 250 ASP A C 1
ATOM 2009 O O . ASP A 1 250 ? -39.363 -9.053 21.306 1.00 84.44 250 ASP A O 1
ATOM 2013 N N . SER A 1 251 ? -39.364 -9.356 23.524 1.00 84.81 251 SER A N 1
ATOM 2014 C CA . SER A 1 251 ? -40.821 -9.536 23.640 1.00 84.81 251 SER A CA 1
ATOM 2015 C C . SER A 1 251 ? -41.652 -8.301 23.257 1.00 84.81 251 SER A C 1
ATOM 2017 O O . SER A 1 251 ? -42.882 -8.379 23.182 1.00 84.81 251 SER A O 1
ATOM 2019 N N . VAL A 1 252 ? -40.999 -7.155 23.062 1.00 84.25 252 VAL A N 1
ATOM 2020 C CA . VAL A 1 252 ? -41.627 -5.856 22.834 1.00 84.25 252 VAL A CA 1
ATOM 2021 C C . VAL A 1 252 ? -41.717 -5.544 21.336 1.00 84.25 252 VAL A C 1
ATOM 2023 O O . VAL A 1 252 ? -40.705 -5.533 20.637 1.00 84.25 252 VAL A O 1
ATOM 2026 N N . ASP A 1 253 ? -42.922 -5.226 20.866 1.00 75.81 253 ASP A N 1
ATOM 2027 C CA . ASP A 1 253 ? -43.208 -4.878 19.468 1.00 75.81 253 ASP A CA 1
ATOM 2028 C C . ASP A 1 253 ? -42.531 -3.545 19.060 1.00 75.81 253 ASP A C 1
ATOM 2030 O O . ASP A 1 253 ? -42.696 -2.552 19.790 1.00 75.81 253 ASP A O 1
ATOM 2034 N N . PRO A 1 254 ? -41.767 -3.501 17.944 1.00 71.56 254 PRO A N 1
ATOM 2035 C CA . PRO A 1 254 ? -41.099 -2.290 17.465 1.00 71.56 254 PRO A CA 1
ATOM 2036 C C . PRO A 1 254 ? -42.056 -1.152 17.072 1.00 71.56 254 PRO A C 1
ATOM 2038 O O . PRO A 1 254 ? -41.679 0.009 17.234 1.00 71.56 254 PRO A O 1
ATOM 2041 N N . ASP A 1 255 ? -43.289 -1.444 16.640 1.00 67.69 255 ASP A N 1
ATOM 2042 C CA . ASP A 1 255 ? -44.178 -0.464 15.986 1.00 67.69 255 ASP A CA 1
ATOM 2043 C C . ASP A 1 255 ? -44.890 0.513 16.951 1.00 67.69 255 ASP A C 1
ATOM 2045 O O . ASP A 1 255 ? -45.601 1.426 16.522 1.00 67.69 255 ASP A O 1
ATOM 2049 N N . GLN A 1 256 ? -44.732 0.354 18.271 1.00 68.19 256 GLN A N 1
ATOM 2050 C CA . GLN A 1 256 ? -45.417 1.182 19.274 1.00 68.19 256 GLN A CA 1
ATOM 2051 C C . GLN A 1 256 ? -44.443 2.097 20.025 1.00 68.19 256 GLN A C 1
ATOM 2053 O O . GLN A 1 256 ? -43.595 1.635 20.769 1.00 68.19 256 GLN A O 1
ATOM 2058 N N . GLN A 1 257 ? -44.614 3.419 19.956 1.00 61.44 257 GLN A N 1
ATOM 2059 C CA . GLN A 1 257 ? -43.735 4.370 20.665 1.00 61.44 257 GLN A CA 1
ATOM 2060 C C . GLN A 1 257 ? -43.737 4.186 22.204 1.00 61.44 257 GLN A C 1
ATOM 2062 O O . GLN A 1 257 ? -42.709 4.340 22.860 1.00 61.44 257 GLN A O 1
ATOM 2067 N N . VAL A 1 258 ? -44.872 3.757 22.775 1.00 63.16 258 VAL A N 1
ATOM 2068 C CA . VAL A 1 258 ? -45.036 3.420 24.208 1.00 63.16 258 VAL A CA 1
ATOM 2069 C C . VAL A 1 258 ? -44.129 2.250 24.635 1.00 63.16 258 VAL A C 1
ATOM 2071 O O . VAL A 1 258 ? -43.743 2.143 25.802 1.00 63.16 258 VAL A O 1
ATOM 2074 N N . SER A 1 259 ? -43.737 1.392 23.691 1.00 75.31 259 SER A N 1
ATOM 2075 C CA . SER A 1 259 ? -42.824 0.273 23.918 1.00 75.31 259 SER A CA 1
ATOM 2076 C C . SER A 1 259 ? -41.402 0.724 24.257 1.00 75.31 259 SER A C 1
ATOM 2078 O O . SER A 1 259 ? -40.802 0.187 25.188 1.00 75.31 259 SER A O 1
ATOM 2080 N N . CYS A 1 260 ? -40.878 1.727 23.546 1.00 81.44 260 CYS A N 1
ATOM 2081 C CA . CYS A 1 260 ? -39.513 2.226 23.734 1.00 81.44 260 CYS A CA 1
ATOM 2082 C C . CYS A 1 260 ? -39.337 2.877 25.116 1.00 81.44 260 CYS A C 1
ATOM 2084 O O . CYS A 1 260 ? -38.428 2.516 25.864 1.00 81.44 260 CYS A O 1
ATOM 2086 N N . GLU A 1 261 ? -40.268 3.753 25.515 1.00 83.56 261 GLU A N 1
ATOM 2087 C CA . GLU A 1 261 ? -40.248 4.393 26.839 1.00 83.56 261 GLU A CA 1
ATOM 2088 C C . GLU A 1 261 ? -40.325 3.367 27.977 1.00 83.56 261 GLU A C 1
ATOM 2090 O O . GLU A 1 261 ? -39.652 3.506 29.000 1.00 83.56 261 GLU A O 1
ATOM 2095 N N . THR A 1 262 ? -41.118 2.307 27.793 1.00 86.81 262 THR A N 1
ATOM 2096 C CA . THR A 1 262 ? -41.245 1.227 28.779 1.00 86.81 262 THR A CA 1
ATOM 2097 C C . THR A 1 262 ? -39.925 0.466 28.937 1.00 86.81 262 THR A C 1
ATOM 2099 O O . THR A 1 262 ? -39.518 0.178 30.064 1.00 86.81 262 THR A O 1
ATOM 2102 N N . VAL A 1 263 ? -39.228 0.183 27.830 1.00 89.62 263 VAL A N 1
ATOM 2103 C CA . VAL A 1 263 ? -37.906 -0.467 27.833 1.00 89.62 263 VAL A CA 1
ATOM 2104 C C . VAL A 1 263 ? -36.840 0.420 28.462 1.00 89.62 263 VAL A C 1
ATOM 2106 O O . VAL A 1 263 ? -36.109 -0.046 29.337 1.00 89.62 263 VAL A O 1
ATOM 2109 N N . LEU A 1 264 ? -36.777 1.699 28.094 1.00 88.75 264 LEU A N 1
ATOM 2110 C CA . LEU A 1 264 ? -35.826 2.655 28.663 1.00 88.75 264 LEU A CA 1
ATOM 2111 C C . LEU A 1 264 ? -36.032 2.830 30.169 1.00 88.75 264 LEU A C 1
ATOM 2113 O O . LEU A 1 264 ? -35.076 2.741 30.940 1.00 88.75 264 LEU A O 1
ATOM 2117 N N . LYS A 1 265 ? -37.286 2.987 30.609 1.00 89.81 265 LYS A N 1
ATOM 2118 C CA . LYS A 1 265 ? -37.620 3.093 32.032 1.00 89.81 265 LYS A CA 1
ATOM 2119 C C . LYS A 1 265 ? -37.224 1.836 32.804 1.00 89.81 265 LYS A C 1
ATOM 2121 O O . LYS A 1 265 ? -36.572 1.942 33.838 1.00 89.81 265 LYS A O 1
ATOM 2126 N N . PHE A 1 266 ? -37.571 0.655 32.292 1.00 92.25 266 PHE A N 1
ATOM 2127 C CA . PHE A 1 266 ? -37.173 -0.612 32.908 1.00 92.25 266 PHE A CA 1
ATOM 2128 C C . PHE A 1 266 ? -35.649 -0.744 33.006 1.00 92.25 266 PHE A C 1
ATOM 2130 O O . PHE A 1 266 ? -35.129 -1.128 34.052 1.00 92.25 266 PHE A O 1
ATOM 2137 N N . SER A 1 267 ? -34.933 -0.378 31.944 1.00 92.31 267 SER A N 1
ATOM 2138 C CA . SER A 1 267 ? -33.468 -0.415 31.900 1.00 92.31 267 SER A CA 1
ATOM 2139 C C . SER A 1 267 ? -32.851 0.523 32.936 1.00 92.31 267 SER A C 1
ATOM 2141 O O . SER A 1 267 ? -31.924 0.135 33.646 1.00 92.31 267 SER A O 1
ATOM 2143 N N . GLN A 1 268 ? -33.401 1.731 33.077 1.00 91.31 268 GLN A N 1
ATOM 2144 C CA . GLN A 1 268 ? -32.975 2.695 34.088 1.00 91.31 268 GLN A CA 1
ATOM 2145 C C . GLN A 1 268 ? -33.232 2.172 35.507 1.00 91.31 268 GLN A C 1
ATOM 2147 O O . GLN A 1 268 ? -32.345 2.232 36.358 1.00 91.31 268 GLN A O 1
ATOM 2152 N N . ASP A 1 269 ? -34.420 1.623 35.771 1.00 91.31 269 ASP A N 1
ATOM 2153 C CA . ASP A 1 269 ? -34.775 1.061 37.078 1.00 91.31 269 ASP A CA 1
ATOM 2154 C C . ASP A 1 269 ? -33.894 -0.147 37.438 1.00 91.31 269 ASP A C 1
ATOM 2156 O O . ASP A 1 269 ? -33.477 -0.294 38.593 1.00 91.31 269 ASP A O 1
ATOM 2160 N N . LEU A 1 270 ? -33.559 -0.983 36.450 1.00 92.25 270 LEU A N 1
ATOM 2161 C CA . LEU A 1 270 ? -32.655 -2.120 36.602 1.00 92.25 270 LEU A CA 1
ATOM 2162 C C . LEU A 1 270 ? -31.239 -1.661 36.961 1.00 92.25 270 LEU A C 1
ATOM 2164 O O . LEU A 1 270 ? -30.693 -2.097 37.976 1.00 92.25 270 LEU A O 1
ATOM 2168 N N . ILE A 1 271 ? -30.662 -0.743 36.182 1.00 90.38 271 ILE A N 1
ATOM 2169 C CA . ILE A 1 271 ? -29.328 -0.198 36.456 1.00 90.38 271 ILE A CA 1
ATOM 2170 C C . ILE A 1 271 ? -29.298 0.504 37.810 1.00 90.38 271 ILE A C 1
ATOM 2172 O O . ILE A 1 271 ? -28.376 0.268 38.583 1.00 90.38 271 ILE A O 1
ATOM 2176 N N . ASN A 1 272 ? -30.314 1.296 38.156 1.00 90.00 272 ASN A N 1
ATOM 2177 C CA . ASN A 1 272 ? -30.386 1.960 39.456 1.00 90.00 272 ASN A CA 1
ATOM 2178 C C . ASN A 1 272 ? -30.323 0.952 40.617 1.00 90.00 272 ASN A C 1
ATOM 2180 O O . ASN A 1 272 ? -29.618 1.197 41.598 1.00 90.00 272 ASN A O 1
ATOM 2184 N N . LYS A 1 273 ? -31.006 -0.196 40.510 1.00 90.62 273 LYS A N 1
ATOM 2185 C CA . LYS A 1 273 ? -30.954 -1.262 41.529 1.00 90.62 273 LYS A CA 1
ATOM 2186 C C . LYS A 1 273 ? -29.593 -1.943 41.590 1.00 90.62 273 LYS A C 1
ATOM 2188 O O . LYS A 1 273 ? -29.081 -2.158 42.687 1.00 90.62 273 LYS A O 1
ATOM 2193 N N . LEU A 1 274 ? -28.988 -2.241 40.442 1.00 90.56 274 LEU A N 1
ATOM 2194 C CA . LEU A 1 274 ? -27.650 -2.838 40.381 1.00 90.56 274 LEU A CA 1
ATOM 2195 C C . LEU A 1 274 ? -26.585 -1.880 40.934 1.00 90.56 274 LEU A C 1
ATOM 2197 O O . LEU A 1 274 ? -25.753 -2.280 41.745 1.00 90.56 274 LEU A O 1
ATOM 2201 N N . MET A 1 275 ? -26.670 -0.593 40.598 1.00 87.31 275 MET A N 1
ATOM 2202 C CA . MET A 1 275 ? -25.794 0.446 41.135 1.00 87.31 275 MET A CA 1
ATOM 2203 C C . MET A 1 275 ? -25.985 0.610 42.647 1.00 87.31 275 MET A C 1
ATOM 2205 O O . MET A 1 275 ? -25.001 0.722 43.374 1.00 87.31 275 MET A O 1
ATOM 2209 N N . GLN A 1 276 ? -27.218 0.565 43.163 1.00 87.62 276 GLN A N 1
ATOM 2210 C CA . GLN A 1 276 ? -27.471 0.555 44.612 1.00 87.62 276 GLN A CA 1
ATOM 2211 C C . GLN A 1 276 ? -26.886 -0.688 45.296 1.00 87.62 276 GLN A C 1
ATOM 2213 O O . GLN A 1 276 ? -26.300 -0.570 46.374 1.00 87.62 276 GLN A O 1
ATOM 2218 N N . ALA A 1 277 ? -26.998 -1.865 44.670 1.00 88.00 277 ALA A N 1
ATOM 2219 C CA . ALA A 1 277 ? -26.389 -3.095 45.168 1.00 88.00 277 ALA A CA 1
ATOM 2220 C C . ALA A 1 277 ? -24.861 -2.960 45.269 1.00 88.00 277 ALA A C 1
ATOM 2222 O O . ALA A 1 277 ? -24.291 -3.289 46.308 1.00 88.00 277 ALA A O 1
ATOM 2223 N N . MET A 1 278 ? -24.220 -2.377 44.250 1.00 87.62 278 MET A N 1
ATOM 2224 C CA . MET A 1 278 ? -22.779 -2.102 44.245 1.00 87.62 278 MET A CA 1
ATOM 2225 C C . MET A 1 278 ? -22.346 -1.118 45.343 1.00 87.62 278 MET A C 1
ATOM 2227 O O . MET A 1 278 ? -21.327 -1.333 46.000 1.00 87.62 278 MET A O 1
ATOM 2231 N N . HIS A 1 279 ? -23.113 -0.046 45.575 1.00 83.38 279 HIS A N 1
ATOM 2232 C CA . HIS A 1 279 ? -22.835 0.896 46.669 1.00 83.38 279 HIS A CA 1
ATOM 2233 C C . HIS A 1 279 ? -22.924 0.210 48.035 1.00 83.38 279 HIS A C 1
ATOM 2235 O O . HIS A 1 279 ? -22.149 0.515 48.940 1.00 83.38 279 HIS A O 1
ATOM 2241 N N . ARG A 1 280 ? -23.862 -0.730 48.184 1.00 84.81 280 ARG A N 1
ATOM 2242 C CA . ARG A 1 280 ? -24.081 -1.460 49.429 1.00 84.81 280 ARG A CA 1
ATOM 2243 C C . ARG A 1 280 ? -23.003 -2.509 49.716 1.00 84.81 280 ARG A C 1
ATOM 2245 O O . ARG A 1 280 ? -22.700 -2.723 50.887 1.00 84.81 280 ARG A O 1
ATOM 2252 N N . SER A 1 281 ? -22.427 -3.142 48.691 1.00 79.62 281 SER A N 1
ATOM 2253 C CA . SER A 1 281 ? -21.398 -4.179 48.868 1.00 79.62 281 SER A CA 1
ATOM 2254 C C . SER A 1 281 ? -20.094 -3.692 49.492 1.00 79.62 281 SER A C 1
ATOM 2256 O O . SER A 1 281 ? -19.413 -4.483 50.145 1.00 79.62 281 SER A O 1
ATOM 2258 N N . GLY A 1 282 ? -19.778 -2.398 49.360 1.00 69.06 282 GLY A N 1
ATOM 2259 C CA . GLY A 1 282 ? -18.566 -1.793 49.920 1.00 69.06 282 GLY A CA 1
ATOM 2260 C C . GLY A 1 282 ? -17.263 -2.475 49.468 1.00 69.06 282 GLY A C 1
ATOM 2261 O O . GLY A 1 282 ? -17.252 -3.274 48.534 1.00 69.06 282 GLY A O 1
ATOM 2262 N N . GLU A 1 283 ? -16.158 -2.185 50.161 1.00 61.72 283 GLU A N 1
ATOM 2263 C CA . GLU A 1 283 ? -14.818 -2.735 49.863 1.00 61.72 283 GLU A CA 1
ATOM 2264 C C . GLU A 1 283 ? -14.665 -4.239 50.182 1.00 61.72 283 GLU A C 1
ATOM 2266 O O . GLU A 1 283 ? -13.671 -4.864 49.807 1.00 61.72 283 GLU A O 1
ATOM 2271 N N . ALA A 1 284 ? -15.627 -4.835 50.896 1.00 67.25 284 ALA A N 1
ATOM 2272 C CA . ALA A 1 284 ? -15.527 -6.203 51.402 1.00 67.25 284 ALA A CA 1
ATOM 2273 C C . ALA A 1 284 ? -15.841 -7.288 50.352 1.00 67.25 284 ALA A C 1
ATOM 2275 O O . ALA A 1 284 ? -15.457 -8.434 50.562 1.00 67.25 284 ALA A O 1
ATOM 2276 N N . MET A 1 285 ? -16.522 -6.947 49.247 1.00 81.44 285 MET A N 1
ATOM 2277 C CA . MET A 1 285 ? -16.963 -7.894 48.204 1.00 81.44 285 MET A CA 1
ATOM 2278 C C . MET A 1 285 ? -16.561 -7.418 46.792 1.00 81.44 285 MET A C 1
ATOM 2280 O O . MET A 1 285 ? -17.395 -7.053 45.959 1.00 81.44 285 MET A O 1
ATOM 2284 N N . ASN A 1 286 ? -15.253 -7.373 46.527 1.00 82.00 286 ASN A N 1
ATOM 2285 C CA . ASN A 1 286 ? -14.686 -6.803 45.297 1.00 82.00 286 ASN A CA 1
ATOM 2286 C C . ASN A 1 286 ? -15.047 -7.573 44.014 1.00 82.00 286 ASN A C 1
ATOM 2288 O O . ASN A 1 286 ? -15.197 -6.970 42.951 1.00 82.00 286 ASN A O 1
ATOM 2292 N N . SER A 1 287 ? -15.153 -8.896 44.075 1.00 84.06 287 SER A N 1
ATOM 2293 C CA . SER A 1 287 ? -15.543 -9.748 42.945 1.00 84.06 287 SER A CA 1
ATOM 2294 C C . SER A 1 287 ? -17.018 -9.554 42.603 1.00 84.06 287 SER A C 1
ATOM 2296 O O . SER A 1 287 ? -17.356 -9.444 41.423 1.00 84.06 287 SER A O 1
ATOM 2298 N N . LEU A 1 288 ? -17.878 -9.412 43.618 1.00 87.00 288 LEU A N 1
ATOM 2299 C CA . LEU A 1 288 ? -19.295 -9.092 43.426 1.00 87.00 288 LEU A CA 1
ATOM 2300 C C . LEU A 1 288 ? -19.483 -7.732 42.744 1.00 87.00 288 LEU A C 1
ATOM 2302 O O . LEU A 1 288 ? -20.196 -7.640 41.745 1.00 87.00 288 LEU A O 1
ATOM 2306 N N . VAL A 1 289 ? -18.798 -6.688 43.227 1.00 85.50 289 VAL A N 1
ATOM 2307 C CA . VAL A 1 289 ? -18.832 -5.346 42.613 1.00 85.50 289 VAL A CA 1
ATOM 2308 C C . VAL A 1 289 ? -18.392 -5.407 41.150 1.00 85.50 289 VAL A C 1
ATOM 2310 O O . VAL A 1 289 ? -19.044 -4.817 40.288 1.00 85.50 289 VAL A O 1
ATOM 2313 N N . LYS A 1 290 ? -17.322 -6.156 40.846 1.00 83.94 290 LYS A N 1
ATOM 2314 C CA . LYS A 1 290 ? -16.847 -6.329 39.466 1.00 83.94 290 LYS A CA 1
ATOM 2315 C C . LYS A 1 290 ? -17.884 -7.013 38.579 1.00 83.94 290 LYS A C 1
ATOM 2317 O O . LYS A 1 290 ? -18.090 -6.564 37.454 1.00 83.94 290 LYS A O 1
ATOM 2322 N N . ARG A 1 291 ? -18.529 -8.075 39.069 1.00 85.56 291 ARG A N 1
ATOM 2323 C CA . ARG A 1 291 ? -19.550 -8.819 38.320 1.00 85.56 291 ARG A CA 1
ATOM 2324 C C . ARG A 1 291 ? -20.776 -7.952 38.040 1.00 85.56 291 ARG A C 1
ATOM 2326 O O . ARG A 1 291 ? -21.188 -7.852 36.892 1.00 85.56 291 ARG A O 1
ATOM 2333 N N . LEU A 1 292 ? 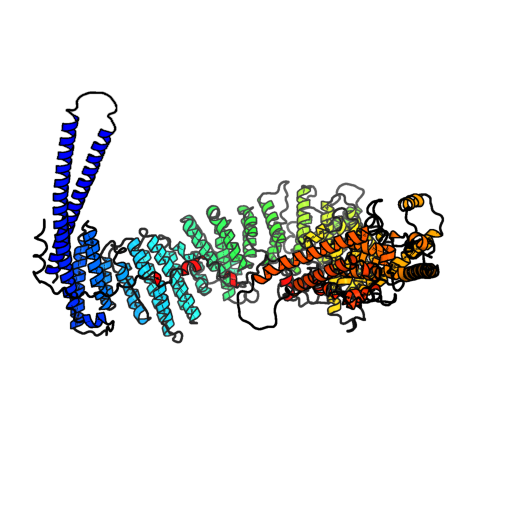-21.285 -7.253 39.056 1.00 88.88 292 LEU A N 1
ATOM 2334 C CA . LEU A 1 292 ? -22.407 -6.319 38.917 1.00 88.88 292 LEU A CA 1
ATOM 2335 C C . LEU A 1 292 ? -22.097 -5.198 37.916 1.00 88.88 292 LEU A C 1
ATOM 2337 O O . LEU A 1 292 ? -22.916 -4.908 37.047 1.00 88.88 292 LEU A O 1
ATOM 2341 N N . ALA A 1 293 ? -20.901 -4.609 37.986 1.00 86.56 293 ALA A N 1
ATOM 2342 C CA . ALA A 1 293 ? -20.474 -3.579 37.044 1.00 86.56 293 ALA A CA 1
ATOM 2343 C C . ALA A 1 293 ? -20.401 -4.094 35.596 1.00 86.56 293 ALA A C 1
ATOM 2345 O O . ALA A 1 293 ? -20.835 -3.399 34.678 1.00 86.56 293 ALA A O 1
ATOM 2346 N N . GLN A 1 294 ? -19.895 -5.316 35.383 1.00 86.50 294 GLN A N 1
ATOM 2347 C CA . GLN A 1 294 ? -19.897 -5.963 34.064 1.00 86.50 294 GLN A CA 1
ATOM 2348 C C . GLN A 1 294 ? -21.319 -6.157 33.539 1.00 86.50 294 GLN A C 1
ATOM 2350 O O . GLN A 1 294 ? -21.578 -5.829 32.386 1.00 86.50 294 GLN A O 1
ATOM 2355 N N . THR A 1 295 ? -22.242 -6.629 34.381 1.00 87.88 295 THR A N 1
ATOM 2356 C CA . THR A 1 295 ? -23.654 -6.790 34.013 1.00 87.88 295 THR A CA 1
ATOM 2357 C C . THR A 1 295 ? -24.288 -5.454 33.633 1.00 87.88 295 THR A C 1
ATOM 2359 O O . THR A 1 295 ? -24.978 -5.373 32.625 1.00 87.88 295 THR A O 1
ATOM 2362 N N . VAL A 1 296 ? -24.017 -4.383 34.384 1.00 89.88 296 VAL A N 1
ATOM 2363 C CA . VAL A 1 296 ? -24.519 -3.033 34.078 1.00 89.88 296 VAL A CA 1
ATOM 2364 C C . VAL A 1 296 ? -24.013 -2.533 32.717 1.00 89.88 296 VAL A C 1
ATOM 2366 O O . VAL A 1 296 ? -24.800 -2.013 31.928 1.00 89.88 296 VAL A O 1
ATOM 2369 N N . VAL A 1 297 ? -22.721 -2.712 32.414 1.00 88.44 297 VAL A N 1
ATOM 2370 C CA . VAL A 1 297 ? -22.155 -2.359 31.098 1.00 88.44 297 VAL A CA 1
ATOM 2371 C C . VAL A 1 297 ? -22.744 -3.234 29.985 1.00 88.44 297 VAL A C 1
ATOM 2373 O O . VAL A 1 297 ? -23.030 -2.739 28.901 1.00 88.44 297 VAL A O 1
ATOM 2376 N N . GLN A 1 298 ? -22.969 -4.523 30.240 1.00 87.25 298 GLN A N 1
ATOM 2377 C CA . GLN A 1 298 ? -23.575 -5.421 29.258 1.00 87.25 298 GLN A CA 1
ATOM 2378 C C . GLN A 1 298 ? -25.029 -5.032 28.951 1.00 87.25 298 GLN A C 1
ATOM 2380 O O . GLN A 1 298 ? -25.416 -5.020 27.786 1.00 87.25 298 GLN A O 1
ATOM 2385 N N . ILE A 1 299 ? -25.816 -4.657 29.966 1.00 89.81 299 ILE A N 1
ATOM 2386 C CA . ILE A 1 299 ? -27.193 -4.170 29.789 1.00 89.81 299 ILE A CA 1
ATOM 2387 C C . ILE A 1 299 ? -27.215 -2.899 28.937 1.00 89.81 299 ILE A C 1
ATOM 2389 O O . ILE A 1 299 ? -28.067 -2.782 28.062 1.00 89.81 299 ILE A O 1
ATOM 2393 N N . SER A 1 300 ? -26.289 -1.956 29.153 1.00 90.44 300 SER A N 1
ATOM 2394 C CA . SER A 1 300 ? -26.255 -0.741 28.332 1.00 90.44 300 SER A CA 1
ATOM 2395 C C . SER A 1 300 ? -25.917 -1.045 26.872 1.00 90.44 300 SER A C 1
ATOM 2397 O O . SER A 1 300 ? -26.546 -0.476 25.990 1.00 90.44 300 SER A O 1
ATOM 2399 N N . ILE A 1 301 ? -25.009 -1.987 26.595 1.00 87.25 301 ILE A N 1
ATOM 2400 C CA . ILE A 1 301 ? -24.721 -2.436 25.222 1.00 87.25 301 ILE A CA 1
ATOM 2401 C C . ILE A 1 301 ? -25.961 -3.082 24.586 1.00 87.25 301 ILE A C 1
ATOM 2403 O O . ILE A 1 301 ? -26.345 -2.682 23.491 1.00 87.25 301 ILE A O 1
ATOM 2407 N N . LEU A 1 302 ? -26.618 -4.018 25.284 1.00 87.06 302 LEU A N 1
ATOM 2408 C CA . LEU A 1 302 ? -27.830 -4.688 24.791 1.00 87.06 302 LEU A CA 1
ATOM 2409 C C . LEU A 1 302 ? -28.967 -3.696 24.508 1.00 87.06 302 LEU A C 1
ATOM 2411 O O . LEU A 1 302 ? -29.662 -3.831 23.506 1.00 87.06 302 LEU A O 1
ATOM 2415 N N . LEU A 1 303 ? -29.140 -2.678 25.357 1.00 89.38 303 LEU A N 1
ATOM 2416 C CA . LEU A 1 303 ? -30.130 -1.623 25.142 1.00 89.38 303 LEU A CA 1
ATOM 2417 C C . LEU A 1 303 ? -29.854 -0.838 23.855 1.00 89.38 303 LEU A C 1
ATOM 2419 O O . LEU A 1 303 ? -30.773 -0.610 23.072 1.00 89.38 303 LEU A O 1
ATOM 2423 N N . ILE A 1 304 ? -28.606 -0.411 23.641 1.00 89.06 304 ILE A N 1
ATOM 2424 C CA . ILE A 1 304 ? -28.229 0.359 22.448 1.00 89.06 304 ILE A CA 1
ATOM 2425 C C . ILE A 1 304 ? -28.376 -0.488 21.180 1.00 89.06 304 ILE A C 1
ATOM 2427 O O . ILE A 1 304 ? -28.922 0.006 20.193 1.00 89.06 304 ILE A O 1
ATOM 2431 N N . ASP A 1 305 ? -27.951 -1.753 21.217 1.00 85.06 305 ASP A N 1
ATOM 2432 C CA . ASP A 1 305 ? -28.110 -2.685 20.097 1.00 85.06 305 ASP A CA 1
ATOM 2433 C C . ASP A 1 305 ? -29.602 -2.888 19.767 1.00 85.06 305 ASP A C 1
ATOM 2435 O O . ASP A 1 305 ? -29.993 -2.781 18.606 1.00 85.06 305 ASP A O 1
ATOM 2439 N N . ALA A 1 306 ? -30.459 -3.060 20.781 1.00 85.56 306 ALA A N 1
ATOM 2440 C CA . ALA A 1 306 ? -31.902 -3.208 20.591 1.00 85.56 306 ALA A CA 1
ATOM 2441 C C . ALA A 1 306 ? -32.580 -1.938 20.046 1.00 85.56 306 ALA A C 1
ATOM 2443 O O . ALA A 1 306 ? -33.472 -2.029 19.202 1.00 85.56 306 ALA A O 1
ATOM 2444 N N . ILE A 1 307 ? -32.168 -0.748 20.501 1.00 86.94 307 ILE A N 1
ATOM 2445 C CA . ILE A 1 307 ? -32.656 0.535 19.963 1.00 86.94 307 ILE A CA 1
ATOM 2446 C C . ILE A 1 307 ? -32.303 0.656 18.477 1.00 86.94 307 ILE A C 1
ATOM 2448 O O . ILE A 1 307 ? -33.150 1.069 17.681 1.00 86.94 307 ILE A O 1
ATOM 2452 N N . ALA A 1 308 ? -31.078 0.275 18.101 1.00 85.06 308 ALA A N 1
ATOM 2453 C CA . ALA A 1 308 ? -30.615 0.307 16.719 1.00 85.06 308 ALA A CA 1
ATOM 2454 C C . ALA A 1 308 ? -31.338 -0.728 15.838 1.00 85.06 308 ALA A C 1
ATOM 2456 O O . ALA A 1 308 ? -31.780 -0.379 14.745 1.00 85.06 308 ALA A O 1
ATOM 2457 N N . GLU A 1 309 ? -31.507 -1.967 16.313 1.00 83.69 309 GLU A N 1
ATOM 2458 C CA . GLU A 1 309 ? -32.206 -3.041 15.592 1.00 83.69 309 GLU A CA 1
ATOM 2459 C C . GLU A 1 309 ? -33.684 -2.708 15.350 1.00 83.69 309 GLU A C 1
ATOM 2461 O O . GLU A 1 309 ? -34.211 -2.945 14.263 1.00 83.69 309 GLU A O 1
ATOM 2466 N N . LYS A 1 310 ? -34.350 -2.108 16.344 1.00 83.31 310 LYS A N 1
ATOM 2467 C CA . LYS A 1 310 ? -35.771 -1.735 16.263 1.00 83.31 310 LYS A CA 1
ATOM 2468 C C . LYS A 1 310 ? -36.020 -0.362 15.636 1.00 83.31 310 LYS A C 1
ATOM 2470 O O . LYS A 1 310 ? -37.175 -0.009 15.411 1.00 83.31 310 LYS A O 1
ATOM 2475 N N . GLY A 1 311 ? -34.969 0.411 15.354 1.00 81.69 311 GLY A N 1
ATOM 2476 C CA . GLY A 1 311 ? -35.061 1.722 14.707 1.00 81.69 311 GLY A CA 1
ATOM 2477 C C . GLY A 1 311 ? -35.769 2.800 15.539 1.00 81.69 311 GLY A C 1
ATOM 2478 O O . GLY A 1 311 ? -36.430 3.668 14.972 1.00 81.69 311 GLY A O 1
ATOM 2479 N N . TRP A 1 312 ? -35.678 2.756 16.873 1.00 86.44 312 TRP A N 1
ATOM 2480 C CA . TRP A 1 312 ? -36.356 3.727 17.742 1.00 86.44 312 TRP A CA 1
ATOM 2481 C C . TRP A 1 312 ? -35.642 5.089 17.787 1.00 86.44 312 TRP A C 1
ATOM 2483 O O . TRP A 1 312 ? -34.480 5.188 18.178 1.00 86.44 312 TRP A O 1
ATOM 2493 N N . GLU A 1 313 ? -36.362 6.174 17.493 1.00 83.38 313 GLU A N 1
ATOM 2494 C CA . GLU A 1 313 ? -35.845 7.549 17.571 1.00 83.38 313 GLU A CA 1
ATOM 2495 C C . GLU A 1 313 ? -35.973 8.128 18.996 1.00 83.38 313 GLU A C 1
ATOM 2497 O O . GLU A 1 313 ? -36.952 8.794 19.331 1.00 83.38 313 GLU A O 1
ATOM 2502 N N . CYS A 1 314 ? -34.986 7.864 19.860 1.00 87.88 314 CYS A N 1
ATOM 2503 C CA . CYS A 1 314 ? -35.032 8.199 21.296 1.00 87.88 314 CYS A CA 1
ATOM 2504 C C . CYS A 1 314 ? -33.747 8.860 21.843 1.00 87.88 314 CYS A C 1
ATOM 2506 O O . CYS A 1 314 ? -33.399 8.695 23.014 1.00 87.88 314 CYS A O 1
ATOM 2508 N N . GLN A 1 315 ? -33.029 9.627 21.012 1.00 90.19 315 GLN A N 1
ATOM 2509 C CA . GLN A 1 315 ? -31.681 10.128 21.328 1.00 90.19 315 GLN A CA 1
ATOM 2510 C C . GLN A 1 315 ? -31.580 10.905 22.656 1.00 90.19 315 GLN A C 1
ATOM 2512 O O . GLN A 1 315 ? -30.646 10.662 23.411 1.00 90.19 315 GLN A O 1
ATOM 2517 N N . ASP A 1 316 ? -32.534 11.784 22.983 1.00 88.69 316 ASP A N 1
ATOM 2518 C CA . ASP A 1 316 ? -32.494 12.570 24.232 1.00 88.69 316 ASP A CA 1
ATOM 2519 C C . ASP A 1 316 ? -32.571 11.682 25.488 1.00 88.69 316 ASP A C 1
ATOM 2521 O O . ASP A 1 316 ? -31.935 11.952 26.507 1.00 88.69 316 ASP A O 1
ATOM 2525 N N . GLN A 1 317 ? -33.349 10.599 25.417 1.00 89.56 317 GLN A N 1
ATOM 2526 C CA . GLN A 1 317 ? -33.524 9.657 26.525 1.00 89.56 317 GLN A CA 1
ATOM 2527 C C . GLN A 1 317 ? -32.308 8.736 26.652 1.00 89.56 317 GLN A C 1
ATOM 2529 O O . GLN A 1 317 ? -31.893 8.417 27.765 1.00 89.56 317 GLN A O 1
ATOM 2534 N N . VAL A 1 318 ? -31.709 8.351 25.519 1.00 90.00 318 VAL A N 1
ATOM 2535 C CA . VAL A 1 318 ? -30.424 7.640 25.480 1.00 90.00 318 VAL A CA 1
ATOM 2536 C C . VAL A 1 318 ? -29.316 8.501 26.081 1.00 90.00 318 VAL A C 1
ATOM 2538 O O . VAL A 1 318 ? -28.536 8.006 26.893 1.00 90.00 318 VAL A O 1
ATOM 2541 N N . ASP A 1 319 ? -29.269 9.789 25.740 1.00 92.81 319 ASP A N 1
ATOM 2542 C CA . ASP A 1 319 ? -28.288 10.736 26.267 1.00 92.81 319 ASP A CA 1
ATOM 2543 C C . ASP A 1 319 ? -28.396 10.886 27.789 1.00 92.81 319 ASP A C 1
ATOM 2545 O O . ASP A 1 319 ? -27.373 10.839 28.479 1.00 92.81 319 ASP A O 1
ATOM 2549 N N . ASP A 1 320 ? -29.614 11.026 28.325 1.00 90.50 320 ASP A N 1
ATOM 2550 C CA . ASP A 1 320 ? -29.856 11.105 29.771 1.00 90.50 320 ASP A CA 1
ATOM 2551 C C . ASP A 1 320 ? -29.473 9.794 30.477 1.00 90.50 320 ASP A C 1
ATOM 2553 O O . ASP A 1 320 ? -28.680 9.808 31.423 1.00 90.50 320 ASP A O 1
ATOM 2557 N N . PHE A 1 321 ? -29.937 8.650 29.961 1.00 91.19 321 PHE A N 1
ATOM 2558 C CA . PHE A 1 321 ? -29.614 7.318 30.484 1.00 91.19 321 PHE A CA 1
ATOM 2559 C C . PHE A 1 321 ? -28.098 7.074 30.538 1.00 91.19 321 PHE A C 1
ATOM 2561 O O . PHE A 1 321 ? -27.539 6.724 31.582 1.00 91.19 321 PHE A O 1
ATOM 2568 N N . MET A 1 322 ? -27.400 7.307 29.423 1.00 92.62 322 MET A N 1
ATOM 2569 C CA . MET A 1 322 ? -25.958 7.087 29.315 1.00 92.62 322 MET A CA 1
ATOM 2570 C C . MET A 1 322 ? -25.168 8.075 30.177 1.00 92.62 322 MET A C 1
ATOM 2572 O O . MET A 1 322 ? -24.195 7.683 30.824 1.00 92.62 322 MET A O 1
ATOM 2576 N N . SER A 1 323 ? -25.589 9.341 30.247 1.00 91.06 323 SER A N 1
ATOM 2577 C CA . SER A 1 323 ? -24.949 10.339 31.112 1.00 91.06 323 SER A CA 1
ATOM 2578 C C . SER A 1 323 ? -25.078 9.961 32.588 1.00 91.06 323 SER A C 1
ATOM 2580 O O . SER A 1 323 ? -24.088 10.003 33.321 1.00 91.06 323 SER A O 1
ATOM 2582 N N . GLN A 1 324 ? -26.265 9.533 33.028 1.00 89.00 324 GLN A N 1
ATOM 2583 C CA . GLN A 1 324 ? -26.490 9.058 34.396 1.00 89.00 324 GLN A CA 1
ATOM 2584 C C . GLN A 1 324 ? -25.641 7.827 34.718 1.00 89.00 324 GLN A C 1
ATOM 2586 O O . GLN A 1 324 ? -25.035 7.768 35.788 1.00 89.00 324 GLN A O 1
ATOM 2591 N N . LEU A 1 325 ? -25.537 6.881 33.782 1.00 90.94 325 LEU A N 1
ATOM 2592 C CA . LEU A 1 325 ? -24.691 5.699 33.916 1.00 90.94 325 LEU A CA 1
ATOM 2593 C C . LEU A 1 325 ? -23.213 6.069 34.110 1.00 90.94 325 LEU A C 1
ATOM 2595 O O . LEU A 1 325 ? -22.567 5.606 35.053 1.00 90.94 325 LEU A O 1
ATOM 2599 N N . ILE A 1 326 ? -22.683 6.931 33.237 1.00 91.19 326 ILE A N 1
ATOM 2600 C CA . ILE A 1 326 ? -21.284 7.374 33.277 1.00 91.19 326 ILE A CA 1
ATOM 2601 C C . ILE A 1 326 ? -20.997 8.121 34.582 1.00 91.19 326 ILE A C 1
ATOM 2603 O O . ILE A 1 326 ? -19.988 7.852 35.237 1.00 91.19 326 ILE A O 1
ATOM 2607 N N . PHE A 1 327 ? -21.883 9.031 34.996 1.00 89.00 327 PHE A N 1
ATOM 2608 C CA . PHE A 1 327 ? -21.716 9.760 36.253 1.00 89.00 327 PHE A CA 1
ATOM 2609 C C . PHE A 1 327 ? -21.852 8.845 37.471 1.00 89.00 327 PHE A C 1
ATOM 2611 O O . PHE A 1 327 ? -21.068 8.984 38.403 1.00 89.00 327 PHE A O 1
ATOM 2618 N N . GLY A 1 328 ? -22.741 7.850 37.436 1.00 86.62 328 GLY A N 1
ATOM 2619 C CA . GLY A 1 328 ? -22.858 6.846 38.491 1.00 86.62 328 GLY A CA 1
ATOM 2620 C C . GLY A 1 328 ? -21.571 6.035 38.679 1.00 86.62 328 GLY A C 1
ATOM 2621 O O . GLY A 1 328 ? -21.106 5.870 39.806 1.00 86.62 328 GLY A O 1
ATOM 2622 N N . PHE A 1 329 ? -20.945 5.572 37.592 1.00 88.19 329 PHE A N 1
ATOM 2623 C CA . PHE A 1 329 ? -19.639 4.901 37.668 1.00 88.19 329 PHE A CA 1
ATOM 2624 C C . PHE A 1 329 ? -18.512 5.842 38.089 1.00 88.19 329 PHE A C 1
ATOM 2626 O O . PHE A 1 329 ? -17.593 5.430 38.800 1.00 88.19 329 PHE A O 1
ATOM 2633 N N . TYR A 1 330 ? -18.576 7.102 37.661 1.00 85.38 330 TYR A N 1
ATOM 2634 C CA . TYR A 1 330 ? -17.607 8.113 38.054 1.00 85.38 330 TYR A CA 1
ATOM 2635 C C . TYR A 1 330 ? -17.707 8.490 39.527 1.00 85.38 330 TYR A C 1
ATOM 2637 O O . TYR A 1 330 ? -16.676 8.804 40.104 1.00 85.38 330 TYR A O 1
ATOM 2645 N N . ASP A 1 331 ? -18.890 8.460 40.139 1.00 82.94 331 ASP A N 1
ATOM 2646 C CA . ASP A 1 331 ? -19.082 8.783 41.556 1.00 82.94 331 ASP A CA 1
ATOM 2647 C C . ASP A 1 331 ? -18.692 7.601 42.474 1.00 82.94 331 ASP A C 1
ATOM 2649 O O . ASP A 1 331 ? -18.288 7.813 43.616 1.00 82.94 331 ASP A O 1
ATOM 2653 N N . LEU A 1 332 ? -18.657 6.367 41.951 1.00 78.50 332 LEU A N 1
ATOM 2654 C CA . LEU A 1 332 ? -18.163 5.144 42.614 1.00 78.50 332 LEU A CA 1
ATOM 2655 C C . LEU A 1 332 ? -16.620 5.064 42.754 1.00 78.50 332 LEU A C 1
ATOM 2657 O O . LEU A 1 332 ? -16.031 3.978 42.697 1.00 78.50 332 LEU A O 1
ATOM 2661 N N . LYS A 1 333 ? -15.933 6.203 42.916 1.00 67.88 333 LYS A N 1
ATOM 2662 C CA . LYS A 1 333 ? -14.458 6.299 42.841 1.00 67.88 333 LYS A CA 1
ATOM 2663 C C . LYS A 1 333 ? -13.734 5.398 43.836 1.00 67.88 333 LYS A C 1
ATOM 2665 O O . LYS A 1 333 ? -12.733 4.785 43.461 1.00 67.88 333 LYS A O 1
ATOM 2670 N N . ASP A 1 334 ? -14.265 5.299 45.050 1.00 66.44 334 ASP A N 1
ATOM 2671 C CA . ASP A 1 334 ? -13.635 4.582 46.163 1.00 66.44 334 ASP A CA 1
ATOM 2672 C C . ASP A 1 334 ? -13.731 3.051 46.002 1.00 66.44 334 ASP A C 1
ATOM 2674 O O . ASP A 1 334 ? -12.851 2.328 46.454 1.00 66.44 334 ASP A O 1
ATOM 2678 N N . ASN A 1 335 ? -14.717 2.554 45.240 1.00 67.31 335 ASN A N 1
ATOM 2679 C CA . ASN A 1 335 ? -14.964 1.119 45.020 1.00 67.31 335 ASN A CA 1
ATOM 2680 C C . ASN A 1 335 ? -14.448 0.600 43.659 1.00 67.31 335 ASN A C 1
ATOM 2682 O O . ASN A 1 335 ? -14.811 -0.493 43.227 1.00 67.31 335 ASN A O 1
ATOM 2686 N N . GLY A 1 336 ? -13.638 1.383 42.934 1.00 73.69 336 GLY A N 1
ATOM 2687 C CA . GLY A 1 336 ? -13.049 0.948 41.660 1.00 73.69 336 GLY A CA 1
ATOM 2688 C C . GLY A 1 336 ? -13.959 1.059 40.427 1.00 73.69 336 GLY A C 1
ATOM 2689 O O . GLY A 1 336 ? -13.662 0.442 39.403 1.00 73.69 336 GLY A O 1
ATOM 2690 N N . GLY A 1 337 ? -15.038 1.856 40.472 1.00 78.19 337 GLY A N 1
ATOM 2691 C CA . GLY A 1 337 ? -15.975 2.028 39.344 1.00 78.19 337 GLY A CA 1
ATOM 2692 C C . GLY A 1 337 ? -15.323 2.519 38.041 1.00 78.19 337 GLY A C 1
ATOM 2693 O O . GLY A 1 337 ? -15.763 2.180 36.943 1.00 78.19 337 GLY A O 1
ATOM 2694 N N . TRP A 1 338 ? -14.199 3.231 38.150 1.00 83.44 338 TRP A N 1
ATOM 2695 C CA . TRP A 1 338 ? -13.408 3.716 37.017 1.00 83.44 338 TRP A CA 1
ATOM 2696 C C . TRP A 1 338 ? -12.861 2.606 36.109 1.00 83.44 338 TRP A C 1
ATOM 2698 O O . TRP A 1 338 ? -12.634 2.876 34.934 1.00 83.44 338 TRP A O 1
ATOM 2708 N N . PHE A 1 339 ? -12.698 1.369 36.600 1.00 84.62 339 PHE A N 1
ATOM 2709 C CA . PHE A 1 339 ? -12.242 0.230 35.787 1.00 84.62 339 PHE A CA 1
ATOM 2710 C C . PHE A 1 339 ? -13.173 -0.041 34.593 1.00 84.62 339 PHE A C 1
ATOM 2712 O O . PHE A 1 339 ? -12.738 -0.527 33.550 1.00 84.62 339 PHE A O 1
ATOM 2719 N N . PHE A 1 340 ? -14.458 0.291 34.741 1.00 86.12 340 PHE A N 1
ATOM 2720 C CA . PHE A 1 340 ? -15.505 -0.039 33.778 1.00 86.12 340 PHE A CA 1
ATOM 2721 C C . PHE A 1 340 ? -15.829 1.097 32.807 1.00 86.12 340 PHE A C 1
ATOM 2723 O O . PHE A 1 340 ? -16.387 0.824 31.747 1.00 86.12 340 PHE A O 1
ATOM 2730 N N . LEU A 1 341 ? -15.432 2.338 33.117 1.00 88.44 341 LEU A N 1
ATOM 2731 C CA . LEU A 1 341 ? -15.698 3.513 32.278 1.00 88.44 341 LEU A CA 1
ATOM 2732 C C . LEU A 1 341 ? -15.238 3.344 30.815 1.00 88.44 341 LEU A C 1
ATOM 2734 O O . LEU A 1 341 ? -16.020 3.676 29.927 1.00 88.44 341 LEU A O 1
ATOM 2738 N N . PRO A 1 342 ? -14.047 2.781 30.511 1.00 88.94 342 PRO A N 1
ATOM 2739 C CA . PRO A 1 342 ? -13.630 2.573 29.122 1.00 88.94 342 PRO A CA 1
ATOM 2740 C C . PRO A 1 342 ? -14.526 1.624 28.320 1.00 88.94 342 PRO A C 1
ATOM 2742 O O . PRO A 1 342 ? -14.515 1.691 27.096 1.00 88.94 342 PRO A O 1
ATOM 2745 N N . ASN A 1 343 ? -15.281 0.742 28.981 1.00 87.69 343 ASN A N 1
ATOM 2746 C CA . ASN A 1 343 ? -16.103 -0.274 28.319 1.00 87.69 343 ASN A CA 1
ATOM 2747 C C . ASN A 1 343 ? -17.508 0.238 27.951 1.00 87.69 343 ASN A C 1
ATOM 2749 O O . ASN A 1 343 ? -18.302 -0.517 27.395 1.00 87.69 343 ASN A O 1
ATOM 2753 N N . ILE A 1 344 ? -17.830 1.496 28.270 1.00 87.88 344 ILE A N 1
ATOM 2754 C CA . ILE A 1 344 ? -19.130 2.108 27.979 1.00 87.88 344 ILE A CA 1
ATOM 2755 C C . ILE A 1 344 ? -19.233 2.444 26.475 1.00 87.88 344 ILE A C 1
ATOM 2757 O O . ILE A 1 344 ? -18.278 2.975 25.901 1.00 87.88 344 ILE A O 1
ATOM 2761 N N . PRO A 1 345 ? -20.379 2.188 25.811 1.00 88.44 345 PRO A N 1
ATOM 2762 C CA . PRO A 1 345 ? -20.566 2.480 24.387 1.00 88.44 345 PRO A CA 1
ATOM 2763 C C . PRO A 1 345 ? -20.778 3.984 24.112 1.00 88.44 345 PRO A C 1
ATOM 2765 O O . PRO A 1 345 ? -21.884 4.434 23.827 1.00 88.44 345 PRO A O 1
ATOM 2768 N N . PHE A 1 346 ? -19.704 4.784 24.145 1.00 90.75 346 PHE A N 1
ATOM 2769 C CA . PHE A 1 346 ? -19.763 6.245 23.934 1.00 90.75 346 PHE A CA 1
ATOM 2770 C C . PHE A 1 346 ? -20.326 6.679 22.571 1.00 90.75 346 PHE A C 1
ATOM 2772 O O . PHE A 1 346 ? -20.787 7.809 22.447 1.00 90.75 346 PHE A O 1
ATOM 2779 N N . LYS A 1 347 ? -20.322 5.802 21.557 1.00 88.38 347 LYS A N 1
ATOM 2780 C CA . LYS A 1 347 ? -20.905 6.072 20.228 1.00 88.38 347 LYS A CA 1
ATOM 2781 C C . LYS A 1 347 ? -22.423 6.311 20.278 1.00 88.38 347 LYS A C 1
ATOM 2783 O O . LYS A 1 347 ? -22.963 6.921 19.364 1.00 88.38 347 LYS A O 1
ATOM 2788 N N . ALA A 1 348 ? -23.096 5.839 21.329 1.00 88.38 348 ALA A N 1
ATOM 2789 C CA . ALA A 1 348 ? -24.531 6.034 21.519 1.00 88.38 348 ALA A CA 1
ATOM 2790 C C . ALA A 1 348 ? -24.912 7.469 21.916 1.00 88.38 348 ALA A C 1
ATOM 2792 O O . ALA A 1 348 ? -26.065 7.854 21.750 1.00 88.38 348 ALA A O 1
ATOM 2793 N N . LEU A 1 349 ? -23.971 8.250 22.459 1.00 91.62 349 LEU A N 1
ATOM 2794 C CA . LEU A 1 349 ? -24.223 9.623 22.895 1.00 91.62 349 LEU A CA 1
ATOM 2795 C C . LEU A 1 349 ? -24.287 10.578 21.703 1.00 91.62 349 LEU A C 1
ATOM 2797 O O . LEU A 1 349 ? -23.469 10.502 20.781 1.00 91.62 349 LEU A O 1
ATOM 2801 N N . SER A 1 350 ? -25.177 11.566 21.774 1.00 92.06 350 SER A N 1
ATOM 2802 C CA . SER A 1 350 ? -25.083 12.729 20.902 1.00 92.06 350 SER A CA 1
ATOM 2803 C C . SER A 1 350 ? -23.794 13.504 21.188 1.00 92.06 350 SER A C 1
ATOM 2805 O O . SER A 1 350 ? -23.250 13.487 22.295 1.00 92.06 350 SER A O 1
ATOM 2807 N N . ILE A 1 351 ? -23.312 14.256 20.197 1.00 91.94 351 ILE A N 1
ATOM 2808 C CA . ILE A 1 351 ? -22.115 15.099 20.353 1.00 91.94 351 ILE A CA 1
ATOM 2809 C C . ILE A 1 351 ? -22.292 16.117 21.494 1.00 91.94 351 ILE A C 1
ATOM 2811 O O . ILE A 1 351 ? -21.336 16.421 22.207 1.00 91.94 351 ILE A O 1
ATOM 2815 N N . HIS A 1 352 ? -23.515 16.612 21.717 1.00 90.81 352 HIS A N 1
ATOM 2816 C CA . HIS A 1 352 ? -23.796 17.536 22.814 1.00 90.81 352 HIS A CA 1
ATOM 2817 C C . HIS A 1 352 ? -23.690 16.853 24.184 1.00 90.81 352 HIS A C 1
ATOM 2819 O O . HIS A 1 352 ? -23.030 17.378 25.083 1.00 90.81 352 HIS A O 1
ATOM 2825 N N . ALA A 1 353 ? -24.270 15.662 24.343 1.00 92.19 353 ALA A N 1
ATOM 2826 C CA . ALA A 1 353 ? -24.142 14.897 25.580 1.00 92.19 353 ALA A CA 1
ATOM 2827 C C . ALA A 1 353 ? -22.687 14.464 25.833 1.00 92.19 353 ALA A C 1
ATOM 2829 O O . ALA A 1 353 ? -22.193 14.564 26.957 1.00 92.19 353 ALA A O 1
ATOM 2830 N N . LEU A 1 354 ? -21.954 14.087 24.780 1.00 93.12 354 LEU A N 1
ATOM 2831 C CA . LEU A 1 354 ? -20.532 13.750 24.859 1.00 93.12 354 LEU A CA 1
ATOM 2832 C C . LEU A 1 354 ? -19.676 14.937 25.340 1.00 93.12 354 LEU A C 1
ATOM 2834 O O . LEU A 1 354 ? -18.766 14.746 26.153 1.00 93.12 354 LEU A O 1
ATOM 2838 N N . TRP A 1 355 ? -19.988 16.167 24.914 1.00 91.75 355 TRP A N 1
ATOM 2839 C CA . TRP A 1 355 ? -19.368 17.385 25.454 1.00 91.75 355 TRP A CA 1
ATOM 2840 C C . TRP A 1 355 ? -19.619 17.528 26.960 1.00 91.75 355 TRP A C 1
ATOM 2842 O O . TRP A 1 355 ? -18.667 17.693 27.725 1.00 91.75 355 TRP A O 1
ATOM 2852 N N . LEU A 1 356 ? -20.872 17.397 27.411 1.00 91.19 356 LEU A N 1
ATOM 2853 C CA . LEU A 1 356 ? -21.226 17.508 28.833 1.00 91.19 356 LEU A CA 1
ATOM 2854 C C . LEU A 1 356 ? -20.520 16.446 29.689 1.00 91.19 356 LEU A C 1
ATOM 2856 O O . LEU A 1 356 ? -20.000 16.755 30.767 1.00 91.19 356 LEU A O 1
ATOM 2860 N N . VAL A 1 357 ? -20.446 15.209 29.190 1.00 92.00 357 VAL A N 1
ATOM 2861 C CA . VAL A 1 357 ? -19.684 14.130 29.825 1.00 92.00 357 VAL A CA 1
ATOM 2862 C C . VAL A 1 357 ? -18.200 14.497 29.906 1.00 92.00 357 VAL A C 1
ATOM 2864 O O . VAL A 1 357 ? -17.612 14.384 30.981 1.00 92.00 357 VAL A O 1
ATOM 2867 N N . THR A 1 358 ? -17.604 15.002 28.821 1.00 91.38 358 THR A N 1
ATOM 2868 C CA . THR A 1 358 ? -16.187 15.418 28.775 1.00 91.38 358 THR A CA 1
ATOM 2869 C C . THR A 1 358 ? -15.888 16.497 29.816 1.00 91.38 358 THR A C 1
ATOM 2871 O O . THR A 1 358 ? -14.973 16.348 30.628 1.00 91.38 358 THR A O 1
ATOM 2874 N N . VAL A 1 359 ? -16.702 17.554 29.854 1.00 89.50 359 VAL A N 1
ATOM 2875 C CA . VAL A 1 359 ? -16.578 18.680 30.795 1.00 89.50 359 VAL A CA 1
ATOM 2876 C C . VAL A 1 359 ? -16.629 18.198 32.246 1.00 89.50 359 VAL A C 1
ATOM 2878 O O . VAL A 1 359 ? -15.812 18.620 33.071 1.00 89.50 359 VAL A O 1
ATOM 2881 N N . ARG A 1 360 ? -17.548 17.276 32.564 1.00 88.31 360 ARG A N 1
ATOM 2882 C CA . ARG A 1 360 ? -17.701 16.733 33.920 1.00 88.31 360 ARG A CA 1
ATOM 2883 C C . ARG A 1 360 ? -16.577 15.771 34.303 1.00 88.31 360 ARG A C 1
ATOM 2885 O O . ARG A 1 360 ? -16.074 15.877 35.421 1.00 88.31 360 ARG A O 1
ATOM 2892 N N . MET A 1 361 ? -16.139 14.891 33.398 1.00 87.62 361 MET A N 1
ATOM 2893 C CA . MET A 1 361 ? -14.996 13.993 33.631 1.00 87.62 361 MET A CA 1
ATOM 2894 C C . MET A 1 361 ? -13.715 14.776 33.939 1.00 87.62 361 MET A C 1
ATOM 2896 O O . MET A 1 361 ? -13.001 14.443 34.889 1.00 87.62 361 MET A O 1
ATOM 2900 N N . LEU A 1 362 ? -13.465 15.845 33.175 1.00 88.50 362 LEU A N 1
ATOM 2901 C CA . LEU A 1 362 ? -12.299 16.721 33.318 1.00 88.50 362 LEU A CA 1
ATOM 2902 C C . LEU A 1 362 ? -12.443 17.771 34.436 1.00 88.50 362 LEU A C 1
ATOM 2904 O O . LEU A 1 362 ? -11.490 18.490 34.734 1.00 88.50 362 LEU A O 1
ATOM 2908 N N . GLN A 1 363 ? -13.609 17.848 35.088 1.00 86.06 363 GLN A N 1
ATOM 2909 C CA . GLN A 1 363 ? -13.932 18.810 36.150 1.00 86.06 363 GLN A CA 1
ATOM 2910 C C . GLN A 1 363 ? -13.743 20.286 35.740 1.00 86.06 363 GLN A C 1
ATOM 2912 O O . GLN A 1 363 ? -13.272 21.111 36.537 1.00 86.06 363 GLN A O 1
ATOM 2917 N N . LEU A 1 364 ? -14.121 20.631 34.506 1.00 82.44 364 LEU A N 1
ATOM 2918 C CA . LEU A 1 364 ? -14.004 21.989 33.970 1.00 82.44 364 LEU A CA 1
ATOM 2919 C C . LEU A 1 364 ? -15.147 22.862 34.510 1.00 82.44 364 LEU A C 1
ATOM 2921 O O . LEU A 1 364 ? -16.312 22.655 34.181 1.00 82.44 364 LEU A O 1
ATOM 2925 N N . LYS A 1 365 ? -14.825 23.832 35.375 1.00 64.19 365 LYS A N 1
ATOM 2926 C CA . LYS A 1 365 ? -15.826 24.666 36.071 1.00 64.19 365 LYS A CA 1
ATOM 2927 C C . LYS A 1 365 ? -16.523 25.699 35.182 1.00 64.19 365 LYS A C 1
ATOM 2929 O O . LYS A 1 365 ? -17.684 26.004 35.437 1.00 64.19 365 LYS A O 1
ATOM 2934 N N . ASP A 1 366 ? -15.827 26.201 34.165 1.00 61.88 366 ASP A N 1
ATOM 2935 C CA . ASP A 1 366 ? -16.243 27.383 33.397 1.00 61.88 366 ASP A CA 1
ATOM 2936 C C . ASP A 1 366 ? -16.756 27.040 31.979 1.00 61.88 366 ASP A C 1
ATOM 2938 O O . ASP A 1 366 ? -17.159 27.927 31.236 1.00 61.88 366 ASP A O 1
ATOM 2942 N N . ALA A 1 367 ? -16.790 25.752 31.606 1.00 62.59 367 ALA A N 1
ATOM 2943 C CA . ALA A 1 367 ? -17.021 25.278 30.232 1.00 62.59 367 ALA A CA 1
ATOM 2944 C C . ALA A 1 367 ? -18.377 24.565 30.031 1.00 62.59 367 ALA A C 1
ATOM 2946 O O . ALA A 1 367 ? -18.458 23.550 29.346 1.00 62.59 367 ALA A O 1
ATOM 2947 N N . THR A 1 368 ? -19.457 25.048 30.656 1.00 61.44 368 THR A N 1
ATOM 2948 C CA . THR A 1 368 ? -20.788 24.415 30.503 1.00 61.44 368 THR A CA 1
ATOM 2949 C C . THR A 1 368 ? -21.434 24.697 29.147 1.00 61.44 368 THR A C 1
ATOM 2951 O O . THR A 1 368 ? -22.172 23.856 28.638 1.00 61.44 368 THR A O 1
ATOM 2954 N N . THR A 1 369 ? -21.130 25.839 28.525 1.00 71.06 369 THR A N 1
ATOM 2955 C CA . THR A 1 369 ? -21.588 26.164 27.170 1.00 71.06 369 THR A CA 1
ATOM 2956 C C . THR A 1 369 ? -20.617 25.619 26.121 1.00 71.06 369 THR A C 1
ATOM 2958 O O . THR A 1 369 ? -19.410 25.824 26.271 1.00 71.06 369 THR A O 1
ATOM 2961 N N . PRO A 1 370 ? -21.108 24.949 25.062 1.00 74.38 370 PRO A N 1
ATOM 2962 C CA . PRO A 1 370 ? -20.253 24.461 23.987 1.00 74.38 370 PRO A CA 1
ATOM 2963 C C . PRO A 1 370 ? -19.569 25.632 23.253 1.00 74.38 370 PRO A C 1
ATOM 2965 O O . PRO A 1 370 ? -20.211 26.666 23.046 1.00 74.38 370 PRO A O 1
ATOM 2968 N N . PRO A 1 371 ? -18.290 25.491 22.865 1.00 76.06 371 PRO A N 1
ATOM 2969 C CA . PRO A 1 371 ? -17.564 26.514 22.111 1.00 76.06 371 PRO A CA 1
ATOM 2970 C C . PRO A 1 371 ? -18.179 26.742 20.721 1.00 76.06 371 PRO A C 1
ATOM 2972 O O . PRO A 1 371 ? -18.701 25.809 20.108 1.00 76.06 371 PRO A O 1
ATOM 2975 N N . GLY A 1 372 ? -18.114 27.986 20.231 1.00 71.94 372 GLY A N 1
ATOM 2976 C CA . GLY A 1 372 ? -18.665 28.383 18.928 1.00 71.94 372 GLY A CA 1
ATOM 2977 C C . GLY A 1 372 ? -17.738 28.080 17.748 1.00 71.94 372 GLY A C 1
ATOM 2978 O O . GLY A 1 372 ? -18.214 27.863 16.635 1.00 71.94 372 GLY A O 1
ATOM 2979 N N . SER A 1 373 ? -16.429 28.032 17.995 1.00 77.38 373 SER A N 1
ATOM 2980 C CA . SER A 1 373 ? -15.387 27.718 17.019 1.00 77.38 373 SER A CA 1
ATOM 2981 C C . SER A 1 373 ? -14.253 26.920 17.663 1.00 77.38 373 SER A C 1
ATOM 2983 O O . SER A 1 373 ? -13.990 27.034 18.860 1.00 77.38 373 SER A O 1
ATOM 2985 N N . LEU A 1 374 ? -13.532 26.144 16.848 1.00 77.69 374 LEU A N 1
ATOM 2986 C CA . LEU A 1 374 ? -12.290 25.497 17.269 1.00 77.69 374 LEU A CA 1
ATOM 2987 C C . LEU A 1 374 ? -11.214 26.526 17.644 1.00 77.69 374 LEU A C 1
ATOM 2989 O O . LEU A 1 374 ? -10.450 26.294 18.578 1.00 77.69 374 LEU A O 1
ATOM 2993 N N . ASN A 1 375 ? -11.181 27.674 16.961 1.00 74.94 375 ASN A N 1
ATOM 2994 C CA . ASN A 1 375 ? -10.226 28.739 17.275 1.00 74.94 375 ASN A CA 1
ATOM 2995 C C . ASN A 1 375 ? -10.488 29.332 18.660 1.00 74.94 375 ASN A C 1
ATOM 2997 O O . ASN A 1 375 ? -9.533 29.573 19.380 1.00 74.94 375 ASN A O 1
ATOM 3001 N N . ASP A 1 376 ? -11.751 29.453 19.085 1.00 70.25 376 ASP A N 1
ATOM 3002 C CA . ASP A 1 376 ? -12.085 29.930 20.435 1.00 70.25 376 ASP A CA 1
ATOM 3003 C C . ASP A 1 376 ? -11.444 29.032 21.510 1.00 70.25 376 ASP A C 1
ATOM 3005 O O . ASP A 1 376 ? -10.987 29.503 22.543 1.00 70.25 376 ASP A O 1
ATOM 3009 N N . VAL A 1 377 ? -11.353 27.722 21.257 1.00 73.94 377 VAL A N 1
ATOM 3010 C CA . VAL A 1 377 ? -10.724 26.762 22.180 1.00 73.94 377 VAL A CA 1
ATOM 3011 C C . VAL A 1 377 ? -9.194 26.832 22.142 1.00 73.94 377 VAL A C 1
ATOM 3013 O O . VAL A 1 377 ? -8.541 26.586 23.157 1.00 73.94 377 VAL A O 1
ATOM 3016 N N . LEU A 1 378 ? -8.613 27.122 20.976 1.00 73.50 378 LEU A N 1
ATOM 3017 C CA . LEU A 1 378 ? -7.163 27.160 20.776 1.00 73.50 378 LEU A CA 1
ATOM 3018 C C . LEU A 1 378 ? -6.541 28.512 21.177 1.00 73.50 378 LEU A C 1
ATOM 3020 O O . LEU A 1 378 ? -5.434 28.513 21.717 1.00 73.50 378 LEU A O 1
ATOM 3024 N N . ASP A 1 379 ? -7.247 29.627 20.964 1.00 65.62 379 ASP A N 1
ATOM 3025 C CA . ASP A 1 379 ? -6.755 30.998 21.159 1.00 65.62 379 ASP A CA 1
ATOM 3026 C C . ASP A 1 379 ? -6.989 31.536 22.594 1.00 65.62 379 ASP A C 1
ATOM 3028 O O . ASP A 1 379 ? -6.107 32.210 23.128 1.00 65.62 379 ASP A O 1
ATOM 3032 N N . ASP A 1 380 ? -8.098 31.194 23.276 1.00 55.41 380 ASP A N 1
ATOM 3033 C CA . ASP A 1 380 ? -8.451 31.717 24.625 1.00 55.41 380 ASP A CA 1
ATOM 3034 C C . ASP A 1 380 ? -7.780 30.973 25.810 1.00 55.41 380 ASP A C 1
ATOM 3036 O O . ASP A 1 380 ? -8.206 31.077 26.963 1.00 55.41 380 ASP A O 1
ATOM 3040 N N . HIS A 1 381 ? -6.673 30.272 25.549 1.00 61.97 381 HIS A N 1
ATOM 3041 C CA . HIS A 1 381 ? -6.024 29.282 26.420 1.00 61.97 381 HIS A CA 1
ATOM 3042 C C . HIS A 1 381 ? -6.889 28.033 26.671 1.00 61.97 381 HIS A C 1
ATOM 3044 O O . HIS A 1 381 ? -7.899 28.058 27.373 1.00 61.97 381 HIS A O 1
ATOM 3050 N N . LEU A 1 382 ? -6.411 26.899 26.147 1.00 72.81 382 LEU A N 1
ATOM 3051 C CA . LEU A 1 382 ? -6.943 25.555 26.388 1.00 72.81 382 LEU A CA 1
ATOM 3052 C C . LEU A 1 382 ? -7.303 25.310 27.872 1.00 72.81 382 LEU A C 1
ATOM 3054 O O . LEU A 1 382 ? -6.633 25.825 28.775 1.00 72.81 382 LEU A O 1
ATOM 3058 N N . PRO A 1 383 ? -8.339 24.496 28.150 1.00 76.38 383 PRO A N 1
ATOM 3059 C CA . PRO A 1 383 ? -8.974 24.439 29.462 1.00 76.38 383 PRO A CA 1
ATOM 3060 C C . PRO A 1 383 ? -8.014 24.051 30.594 1.00 76.38 383 PRO A C 1
ATOM 3062 O O . PRO A 1 383 ? -7.134 23.201 30.445 1.00 76.38 383 PRO A O 1
ATOM 3065 N N . ASN A 1 384 ? -8.221 24.647 31.772 1.00 82.31 384 ASN A N 1
ATOM 3066 C CA . ASN A 1 384 ? -7.409 24.367 32.954 1.00 82.31 384 ASN A CA 1
ATOM 3067 C C . ASN A 1 384 ? -7.727 22.981 33.543 1.00 82.31 384 ASN A C 1
ATOM 3069 O O . ASN A 1 384 ? -8.705 22.805 34.273 1.00 82.31 384 ASN A O 1
ATOM 3073 N N . ILE A 1 385 ? -6.839 22.019 33.291 1.00 87.75 385 ILE A N 1
ATOM 3074 C CA . ILE A 1 385 ? -6.963 20.627 33.746 1.00 87.75 385 ILE A CA 1
ATOM 3075 C C . ILE A 1 385 ? -6.337 20.344 35.126 1.00 87.75 385 ILE A C 1
ATOM 3077 O O . ILE A 1 385 ? -6.272 19.188 35.539 1.00 87.75 385 ILE A O 1
ATOM 3081 N N . THR A 1 386 ? -5.895 21.360 35.881 1.00 86.44 386 THR A N 1
ATOM 3082 C CA . THR A 1 386 ? -5.144 21.169 37.147 1.00 86.44 386 THR A CA 1
ATOM 3083 C C . THR A 1 386 ? -5.897 20.294 38.158 1.00 86.44 386 THR A C 1
ATOM 3085 O O . THR A 1 386 ? -5.302 19.495 38.878 1.00 86.44 386 THR A O 1
ATOM 3088 N N . ARG A 1 387 ? -7.231 20.412 38.213 1.00 87.31 387 ARG A N 1
ATOM 3089 C CA . ARG A 1 387 ? -8.084 19.598 39.100 1.00 87.31 387 ARG A CA 1
ATOM 3090 C C . ARG A 1 387 ? -8.065 18.123 38.721 1.00 87.31 387 ARG A C 1
ATOM 3092 O O . ARG A 1 387 ? -7.964 17.265 39.594 1.00 87.31 387 ARG A O 1
ATOM 3099 N N . PHE A 1 388 ? -8.144 17.853 37.423 1.00 89.94 388 PHE A N 1
ATOM 3100 C CA . PHE A 1 388 ? -8.053 16.509 36.885 1.00 89.94 388 PHE A CA 1
ATOM 3101 C C . PHE A 1 388 ? -6.665 15.914 37.155 1.00 89.94 388 PHE A C 1
ATOM 3103 O O . PHE A 1 388 ? -6.576 14.814 37.690 1.00 89.94 388 PHE A O 1
ATOM 3110 N N . GLN A 1 389 ? -5.587 16.673 36.927 1.00 90.31 389 GLN A N 1
ATOM 3111 C CA . GLN A 1 389 ? -4.225 16.243 37.271 1.00 90.31 389 GLN A CA 1
ATOM 3112 C C . GLN A 1 389 ? -4.088 15.904 38.760 1.00 90.31 389 GLN A C 1
ATOM 3114 O O . GLN A 1 389 ? -3.574 14.842 39.095 1.00 90.31 389 GLN A O 1
ATOM 3119 N N . TYR A 1 390 ? -4.600 16.751 39.661 1.00 89.38 390 TYR A N 1
ATOM 3120 C CA . TYR A 1 390 ? -4.573 16.481 41.104 1.00 89.38 390 TYR A CA 1
ATOM 3121 C C . TYR A 1 390 ? -5.276 15.163 41.464 1.00 89.38 390 TYR A C 1
ATOM 3123 O O . TYR A 1 390 ? -4.784 14.407 42.301 1.00 89.38 390 TYR A O 1
ATOM 3131 N N . GLN A 1 391 ? -6.393 14.851 40.799 1.00 87.75 391 GLN A N 1
ATOM 3132 C CA . GLN A 1 391 ? -7.077 13.570 40.971 1.00 87.75 391 GLN A CA 1
ATOM 3133 C C . GLN A 1 391 ? -6.193 12.390 40.529 1.00 87.75 391 GLN A C 1
ATOM 3135 O O . GLN A 1 391 ? -6.121 11.387 41.236 1.00 87.75 391 GLN A O 1
ATOM 3140 N N . LEU A 1 392 ? -5.494 12.518 39.398 1.00 89.31 392 LEU A N 1
ATOM 3141 C CA . LEU A 1 392 ? -4.594 11.479 38.887 1.00 89.31 392 LEU A CA 1
ATOM 3142 C C . LEU A 1 392 ? -3.380 11.246 39.794 1.00 89.31 392 LEU A C 1
ATOM 3144 O O . LEU A 1 392 ? -2.990 10.099 40.006 1.00 89.31 392 LEU A O 1
ATOM 3148 N N . HIS A 1 393 ? -2.820 12.311 40.375 1.00 87.75 393 HIS A N 1
ATOM 3149 C CA . HIS A 1 393 ? -1.741 12.211 41.367 1.00 87.75 393 HIS A CA 1
ATOM 3150 C C . HIS A 1 393 ? -2.187 11.453 42.625 1.00 87.75 393 HIS A C 1
ATOM 3152 O O . HIS A 1 393 ? -1.396 10.718 43.212 1.00 87.75 393 HIS A O 1
ATOM 3158 N N . GLY A 1 394 ? -3.456 11.592 43.025 1.00 84.56 394 GLY A N 1
ATOM 3159 C CA . GLY A 1 394 ? -4.022 10.880 44.173 1.00 84.56 394 GLY A CA 1
ATOM 3160 C C . GLY A 1 394 ? -4.217 9.376 43.949 1.00 84.56 394 GLY A C 1
ATOM 3161 O O . GLY A 1 394 ? -4.101 8.603 44.898 1.00 84.56 394 GLY A O 1
ATOM 3162 N N . ASN A 1 395 ? -4.498 8.944 42.713 1.00 86.25 395 ASN A N 1
ATOM 3163 C CA . ASN A 1 395 ? -4.683 7.533 42.369 1.00 86.25 395 ASN A CA 1
ATOM 3164 C C . ASN A 1 395 ? -4.245 7.241 40.921 1.00 86.25 395 ASN A C 1
ATOM 3166 O O . ASN A 1 395 ? -5.020 7.348 39.970 1.00 86.25 395 ASN A O 1
ATOM 3170 N N . GLN A 1 396 ? -2.995 6.806 40.758 1.00 86.25 396 GLN A N 1
ATOM 3171 C CA . GLN A 1 396 ? -2.419 6.513 39.441 1.00 86.25 396 GLN A CA 1
ATOM 3172 C C . GLN A 1 396 ? -3.115 5.343 38.727 1.00 86.25 396 GLN A C 1
ATOM 3174 O O . GLN A 1 396 ? -3.261 5.365 37.506 1.00 86.25 396 GLN A O 1
ATOM 3179 N N . MET A 1 397 ? -3.602 4.343 39.474 1.00 84.62 397 MET A N 1
ATOM 3180 C CA . MET A 1 397 ? -4.337 3.214 38.892 1.00 84.62 397 MET A CA 1
ATOM 3181 C C . MET A 1 397 ? -5.645 3.670 38.250 1.00 84.62 397 MET A C 1
ATOM 3183 O O . MET A 1 397 ? -5.945 3.254 37.134 1.00 84.62 397 MET A O 1
ATOM 3187 N N . GLN A 1 398 ? -6.373 4.579 38.906 1.00 87.25 398 GLN A N 1
ATOM 3188 C CA . GLN A 1 398 ? -7.543 5.230 38.319 1.00 87.25 398 GLN A CA 1
ATOM 3189 C C . GLN A 1 398 ? -7.186 5.942 37.006 1.00 87.25 398 GLN A C 1
ATOM 3191 O O . GLN A 1 398 ? -7.954 5.883 36.044 1.00 87.25 398 GLN A O 1
ATOM 3196 N N . GLY A 1 399 ? -6.012 6.572 36.943 1.00 87.25 399 GLY A N 1
ATOM 3197 C CA . GLY A 1 399 ? -5.570 7.305 35.764 1.00 87.25 399 GLY A CA 1
ATOM 3198 C C . GLY A 1 399 ? -5.504 6.482 34.484 1.00 87.25 399 GLY A C 1
ATOM 3199 O O . GLY A 1 399 ? -6.014 6.948 33.470 1.00 87.25 399 GLY A O 1
ATOM 3200 N N . TYR A 1 400 ? -5.000 5.244 34.519 1.00 88.44 400 TYR A N 1
ATOM 3201 C CA . TYR A 1 400 ? -4.932 4.399 33.314 1.00 88.44 400 TYR A CA 1
ATOM 3202 C C . TYR A 1 400 ? -6.303 4.216 32.650 1.00 88.44 400 TYR A C 1
ATOM 3204 O O . TYR A 1 400 ? -6.448 4.359 31.436 1.00 88.44 400 TYR A O 1
ATOM 3212 N N . PHE A 1 401 ? -7.335 3.954 33.451 1.00 90.00 401 PHE A N 1
ATOM 3213 C CA . PHE A 1 401 ? -8.684 3.745 32.932 1.00 90.00 401 PHE A CA 1
ATOM 3214 C C . PHE A 1 401 ? -9.342 5.058 32.523 1.00 90.00 401 PHE A C 1
ATOM 3216 O O . PHE A 1 401 ? -10.016 5.106 31.501 1.00 90.00 401 PHE A O 1
ATOM 3223 N N . MET A 1 402 ? -9.107 6.152 33.249 1.00 90.44 402 MET A N 1
ATOM 3224 C CA . MET A 1 402 ? -9.637 7.458 32.853 1.00 90.44 402 MET A CA 1
ATOM 3225 C C . MET A 1 402 ? -9.054 7.946 31.521 1.00 90.44 402 MET A C 1
ATOM 3227 O O . MET A 1 402 ? -9.796 8.445 30.680 1.00 90.44 402 MET A O 1
ATOM 3231 N N . LEU A 1 403 ? -7.753 7.766 31.289 1.00 92.19 403 LEU A N 1
ATOM 3232 C CA . LEU A 1 403 ? -7.110 8.167 30.034 1.00 92.19 403 LEU A CA 1
ATOM 3233 C C . LEU A 1 403 ? -7.585 7.303 28.852 1.00 92.19 403 LEU A C 1
ATOM 3235 O O . LEU A 1 403 ? -7.835 7.832 27.767 1.00 92.19 403 LEU A O 1
ATOM 3239 N N . ASN A 1 404 ? -7.804 6.000 29.065 1.00 90.88 404 ASN A N 1
ATOM 3240 C CA . ASN A 1 404 ? -8.417 5.125 28.058 1.00 90.88 404 ASN A CA 1
ATOM 3241 C C . ASN A 1 404 ? -9.884 5.484 27.786 1.00 90.88 404 ASN A C 1
ATOM 3243 O O . ASN A 1 404 ? -10.314 5.470 26.638 1.00 90.88 404 ASN A O 1
ATOM 3247 N N . CYS A 1 405 ? -10.642 5.872 28.814 1.00 92.31 405 CYS A N 1
ATOM 3248 C CA . CYS A 1 405 ? -12.005 6.378 28.662 1.00 92.31 405 CYS A CA 1
ATOM 3249 C C . CYS A 1 405 ? -12.038 7.629 27.770 1.00 92.31 405 CYS A C 1
ATOM 3251 O O . CYS A 1 405 ? -12.799 7.671 26.809 1.00 92.31 405 CYS A O 1
ATOM 3253 N N . LEU A 1 406 ? -11.176 8.616 28.036 1.00 94.25 406 LEU A N 1
ATOM 3254 C CA . LEU A 1 406 ? -11.057 9.815 27.198 1.00 94.25 406 LEU A CA 1
ATOM 3255 C C . LEU A 1 406 ? -10.654 9.463 25.758 1.00 94.25 406 LEU A C 1
ATOM 3257 O O . LEU A 1 406 ? -11.202 10.015 24.808 1.00 94.25 406 LEU A O 1
ATOM 3261 N N . THR A 1 407 ? -9.742 8.505 25.589 1.00 94.12 407 THR A N 1
ATOM 3262 C CA . THR A 1 407 ? -9.340 8.009 24.264 1.00 94.12 407 THR A CA 1
ATOM 3263 C C . THR A 1 407 ? -10.537 7.421 23.512 1.00 94.12 407 THR A C 1
ATOM 3265 O O . THR A 1 407 ? -10.771 7.807 22.371 1.00 94.12 407 THR A O 1
ATOM 3268 N N . ASN A 1 408 ? -11.345 6.573 24.160 1.00 93.19 408 ASN A N 1
ATOM 3269 C CA . ASN A 1 408 ? -12.550 5.978 23.569 1.00 93.19 408 ASN A CA 1
ATOM 3270 C C . ASN A 1 408 ? -13.627 7.019 23.227 1.00 93.19 408 ASN A C 1
ATOM 3272 O O . ASN A 1 408 ? -14.334 6.867 22.233 1.00 93.19 408 ASN A O 1
ATOM 3276 N N . MET A 1 409 ? -13.735 8.095 24.013 1.00 93.81 409 MET A N 1
ATOM 3277 C CA . MET A 1 409 ? -14.615 9.227 23.702 1.00 93.81 409 MET A CA 1
ATOM 3278 C C . MET A 1 409 ? -14.145 10.013 22.471 1.00 93.81 409 MET A C 1
ATOM 3280 O O . MET A 1 409 ? -14.969 10.474 21.691 1.00 93.81 409 MET A O 1
ATOM 3284 N N . ALA A 1 410 ? -12.835 10.175 22.271 1.00 93.69 410 ALA A N 1
ATOM 3285 C CA . ALA A 1 410 ? -12.312 10.837 21.076 1.00 93.69 410 ALA A CA 1
ATOM 3286 C C . ALA A 1 410 ? -12.447 9.951 19.825 1.00 93.69 410 ALA A C 1
ATOM 3288 O O . ALA A 1 410 ? -12.794 10.443 18.754 1.00 93.69 410 ALA A O 1
ATOM 3289 N N . THR A 1 411 ? -12.196 8.645 19.945 1.00 92.69 411 THR A N 1
ATOM 3290 C CA . THR A 1 411 ? -12.233 7.712 18.807 1.00 92.69 411 THR A CA 1
ATOM 3291 C C . THR A 1 411 ? -13.645 7.292 18.399 1.00 92.69 411 THR A C 1
ATOM 3293 O O . THR A 1 411 ? -13.812 6.829 17.273 1.00 92.69 411 THR A O 1
ATOM 3296 N N . CYS A 1 412 ? -14.664 7.464 19.253 1.00 91.50 412 CYS A N 1
ATOM 3297 C CA . CYS A 1 412 ? -16.058 7.205 18.871 1.00 91.50 412 CYS A CA 1
ATOM 3298 C C . CYS A 1 412 ? -16.655 8.291 17.960 1.00 91.50 412 CYS A C 1
ATOM 3300 O O . CYS A 1 412 ? -17.661 8.035 17.294 1.00 91.50 412 CYS A O 1
ATOM 3302 N N . ILE A 1 413 ? -16.046 9.481 17.922 1.00 91.69 413 ILE A N 1
ATOM 3303 C CA . ILE A 1 413 ? -16.439 10.576 17.032 1.00 91.69 413 ILE A CA 1
ATOM 3304 C C . ILE A 1 413 ? -16.047 10.200 15.589 1.00 91.69 413 ILE A C 1
ATOM 3306 O O . ILE A 1 413 ? -14.894 9.820 15.370 1.00 91.69 413 ILE A O 1
ATOM 3310 N N . PRO A 1 414 ? -16.961 10.311 14.602 1.00 86.19 414 PRO A N 1
ATOM 3311 C CA . PRO A 1 414 ? -16.662 10.020 13.197 1.00 86.19 414 PRO A CA 1
ATOM 3312 C C . PRO A 1 414 ? -15.506 10.861 12.643 1.00 86.19 414 PRO A C 1
ATOM 3314 O O . PRO A 1 414 ? -15.356 12.021 13.017 1.00 86.19 414 PRO A O 1
ATOM 3317 N N . SER A 1 415 ? -14.714 10.298 11.730 1.00 85.38 415 SER A N 1
ATOM 3318 C CA . SER A 1 415 ? -13.628 11.007 11.038 1.00 85.38 415 SER A CA 1
ATOM 3319 C C . SER A 1 415 ? -14.145 12.127 10.123 1.00 85.38 415 SER A C 1
ATOM 3321 O O . SER A 1 415 ? -15.291 12.083 9.679 1.00 85.38 415 SER A O 1
ATOM 3323 N N . GLY A 1 416 ? -13.280 13.088 9.777 1.00 79.31 416 GLY A N 1
ATOM 3324 C CA . GLY A 1 416 ? -13.593 14.164 8.821 1.00 79.31 416 GLY A CA 1
ATOM 3325 C C . GLY A 1 416 ? -14.218 15.418 9.443 1.00 79.31 416 GLY A C 1
ATOM 3326 O O . GLY A 1 416 ? -14.778 16.251 8.734 1.00 79.31 416 GLY A O 1
ATOM 3327 N N . VAL A 1 417 ? -14.122 15.578 10.768 1.00 81.44 417 VAL A N 1
ATOM 3328 C CA . VAL A 1 417 ? -14.671 16.746 11.488 1.00 81.44 417 VAL A CA 1
ATOM 3329 C C . VAL A 1 417 ? -13.995 18.077 11.124 1.00 81.44 417 VAL A C 1
ATOM 3331 O O . VAL A 1 417 ? -14.541 19.148 11.386 1.00 81.44 417 VAL A O 1
ATOM 3334 N N . ASP A 1 418 ? -12.806 18.009 10.530 1.00 70.38 418 ASP A N 1
ATOM 3335 C CA . ASP A 1 418 ? -11.943 19.119 10.127 1.00 70.38 418 ASP A CA 1
ATOM 3336 C C . ASP A 1 418 ? -12.058 19.488 8.635 1.00 70.38 418 ASP A C 1
ATOM 3338 O O . ASP A 1 418 ? -11.401 20.424 8.174 1.00 70.38 418 ASP A O 1
ATOM 3342 N N . GLU A 1 419 ? -12.893 18.788 7.861 1.00 72.81 419 GLU A N 1
ATOM 3343 C CA . GLU A 1 419 ? -13.076 19.087 6.440 1.00 72.81 419 GLU A CA 1
ATOM 3344 C C . GLU A 1 419 ? -13.796 20.427 6.218 1.00 72.81 419 GLU A C 1
ATOM 3346 O O . GLU A 1 419 ? -14.717 20.795 6.942 1.00 72.81 419 GLU A O 1
ATOM 3351 N N . ILE A 1 420 ? -13.436 21.154 5.153 1.00 63.84 420 ILE A N 1
ATOM 3352 C CA . ILE A 1 420 ? -13.954 22.508 4.855 1.00 63.84 420 ILE A CA 1
ATOM 3353 C C . ILE A 1 420 ? -15.492 22.554 4.785 1.00 63.84 420 ILE A C 1
ATOM 3355 O O . ILE A 1 420 ? -16.103 23.542 5.192 1.00 63.84 420 ILE A O 1
ATOM 3359 N N . GLY A 1 421 ? -16.126 21.487 4.286 1.00 61.88 421 GLY A N 1
ATOM 3360 C CA . GLY A 1 421 ? -17.587 21.366 4.259 1.00 61.88 421 GLY A CA 1
ATOM 3361 C C . GLY A 1 421 ? -18.207 21.173 5.646 1.00 61.88 421 GLY A C 1
ATOM 3362 O O . GLY A 1 421 ? -19.312 21.653 5.889 1.00 61.88 421 GLY A O 1
ATOM 3363 N N . ALA A 1 422 ? -17.475 20.532 6.556 1.00 63.69 422 ALA A N 1
ATOM 3364 C CA . ALA A 1 422 ? -17.890 20.224 7.916 1.00 63.69 422 ALA A CA 1
ATOM 3365 C C . ALA A 1 422 ? -17.628 21.387 8.894 1.00 63.69 422 ALA A C 1
ATOM 3367 O O . ALA A 1 422 ? -18.389 21.563 9.835 1.00 63.69 422 ALA A O 1
ATOM 3368 N N . ILE A 1 423 ? -16.641 22.258 8.639 1.00 63.28 423 ILE A N 1
ATOM 3369 C CA . ILE A 1 423 ? -16.339 23.447 9.475 1.00 63.28 423 ILE A CA 1
ATOM 3370 C C . ILE A 1 423 ? -17.552 24.389 9.636 1.00 63.28 423 ILE A C 1
ATOM 3372 O O . ILE A 1 423 ? -17.678 25.085 10.643 1.00 63.28 423 ILE A O 1
ATOM 3376 N N . ASN A 1 424 ? -18.465 24.408 8.660 1.00 68.56 424 ASN A N 1
ATOM 3377 C CA . ASN A 1 424 ? -19.680 25.227 8.717 1.00 68.56 424 ASN A CA 1
ATOM 3378 C C . ASN A 1 424 ? -20.844 24.558 9.474 1.00 68.56 424 ASN A C 1
ATOM 3380 O O . ASN A 1 424 ? -21.873 25.201 9.681 1.00 68.56 424 ASN A O 1
ATOM 3384 N N . ASP A 1 425 ? -20.708 23.291 9.877 1.00 80.81 425 ASP A N 1
ATOM 3385 C CA . ASP A 1 425 ? -21.694 22.570 10.681 1.00 80.81 425 ASP A CA 1
ATOM 3386 C C . ASP A 1 425 ? -21.375 22.720 12.184 1.00 80.81 425 ASP A C 1
ATOM 3388 O O . ASP A 1 425 ? -20.332 22.241 12.645 1.00 80.81 425 ASP A O 1
ATOM 3392 N N . PRO A 1 426 ? -22.270 23.325 12.993 1.00 82.00 426 PRO A N 1
ATOM 3393 C CA . PRO A 1 426 ? -22.078 23.456 14.438 1.00 82.00 426 PRO A CA 1
ATOM 3394 C C . PRO A 1 426 ? -21.771 22.131 15.152 1.00 82.00 426 PRO A C 1
ATOM 3396 O O . PRO A 1 426 ? -21.025 22.118 16.134 1.00 82.00 426 PRO A O 1
ATOM 3399 N N . LYS A 1 427 ? -22.320 21.004 14.670 1.00 83.31 427 LYS A N 1
ATOM 3400 C CA . LYS A 1 427 ? -22.091 19.680 15.268 1.00 83.31 427 LYS A CA 1
ATOM 3401 C C . LYS A 1 427 ? -20.669 19.179 15.007 1.00 83.31 427 LYS A C 1
ATOM 3403 O O . LYS A 1 427 ? -20.039 18.637 15.920 1.00 83.31 427 LYS A O 1
ATOM 3408 N N . SER A 1 428 ? -20.144 19.385 13.802 1.00 84.88 428 SER A N 1
ATOM 3409 C CA . SER A 1 428 ? -18.757 19.049 13.469 1.00 84.88 428 SER A CA 1
ATOM 3410 C C . SER A 1 428 ? -17.759 19.918 14.234 1.00 84.88 428 SER A C 1
ATOM 3412 O O . SER A 1 428 ? -16.802 19.401 14.805 1.00 84.88 428 SER A O 1
ATOM 3414 N N . THR A 1 429 ? -18.028 21.222 14.348 1.00 86.19 429 THR A N 1
ATOM 3415 C CA . THR A 1 429 ? -17.194 22.144 15.133 1.00 86.19 429 THR A CA 1
ATOM 3416 C C . THR A 1 429 ? -17.109 21.720 16.596 1.00 86.19 429 THR A C 1
ATOM 3418 O O . THR A 1 429 ? -16.012 21.610 17.142 1.00 86.19 429 THR A O 1
ATOM 3421 N N . LEU A 1 430 ? -18.242 21.386 17.226 1.00 88.81 430 LEU A N 1
ATOM 3422 C CA . LEU A 1 430 ? -18.240 20.868 18.596 1.00 88.81 430 LEU A CA 1
ATOM 3423 C C . LEU A 1 430 ? -17.472 19.540 18.710 1.00 88.81 430 LEU A C 1
ATOM 3425 O O . LEU A 1 430 ? -16.737 19.337 19.675 1.00 88.81 430 LEU A O 1
ATOM 3429 N N . SER A 1 431 ? -17.599 18.661 17.713 1.00 90.56 431 SER A N 1
ATOM 3430 C CA . SER A 1 431 ? -16.858 17.396 17.651 1.00 90.56 431 SER A CA 1
ATOM 3431 C C . SER A 1 431 ? -15.343 17.630 17.614 1.00 90.56 431 SER A C 1
ATOM 3433 O O . SER A 1 431 ? -14.612 17.050 18.418 1.00 90.56 431 SER A O 1
ATOM 3435 N N . ALA A 1 432 ? -14.871 18.540 16.756 1.00 89.31 432 ALA A N 1
ATOM 3436 C CA . ALA A 1 432 ? -13.464 18.927 16.680 1.00 89.31 432 ALA A CA 1
ATOM 3437 C C . ALA A 1 432 ? -12.961 19.531 18.005 1.00 89.31 432 ALA A C 1
ATOM 3439 O O . ALA A 1 432 ? -11.865 19.194 18.458 1.00 89.31 432 ALA A O 1
ATOM 3440 N N . CYS A 1 433 ? -13.778 20.353 18.675 1.00 88.56 433 CYS A N 1
ATOM 3441 C CA . CYS A 1 433 ? -13.465 20.911 19.992 1.00 88.56 433 CYS A CA 1
ATOM 3442 C C . CYS A 1 433 ? -13.312 19.827 21.071 1.00 88.56 433 CYS A C 1
ATOM 3444 O O . CYS A 1 433 ? -12.348 19.870 21.835 1.00 88.56 433 CYS A O 1
ATOM 3446 N N . ILE A 1 434 ? -14.215 18.836 21.126 1.00 91.12 434 ILE A N 1
ATOM 3447 C CA . ILE A 1 434 ? -14.108 17.701 22.063 1.00 91.12 434 ILE A CA 1
ATOM 3448 C C . ILE A 1 434 ? -12.788 16.957 21.836 1.00 91.12 434 ILE A C 1
ATOM 3450 O O . ILE A 1 434 ? -12.024 16.752 22.783 1.00 91.12 434 ILE A O 1
ATOM 3454 N N . VAL A 1 435 ? -12.489 16.597 20.582 1.00 93.50 435 VAL A N 1
ATOM 3455 C CA . VAL A 1 435 ? -11.256 15.883 20.218 1.00 93.50 435 VAL A CA 1
ATOM 3456 C C . VAL A 1 435 ? -10.015 16.697 20.598 1.00 93.50 435 VAL A C 1
ATOM 3458 O O . VAL A 1 435 ? -9.074 16.140 21.168 1.00 93.50 435 VAL A O 1
ATOM 3461 N N . ALA A 1 436 ? -10.010 18.009 20.346 1.00 91.31 436 ALA A N 1
ATOM 3462 C CA . ALA A 1 436 ? -8.900 18.895 20.691 1.00 91.31 436 ALA A CA 1
ATOM 3463 C C . ALA A 1 436 ? -8.688 19.006 22.212 1.00 91.31 436 ALA A C 1
ATOM 3465 O O . ALA A 1 436 ? -7.557 18.862 22.679 1.00 91.31 436 ALA A O 1
ATOM 3466 N N . VAL A 1 437 ? -9.758 19.189 22.996 1.00 90.94 437 VAL A N 1
ATOM 3467 C CA . VAL A 1 437 ? -9.697 19.275 24.469 1.00 90.94 437 VAL A CA 1
ATOM 3468 C C . VAL A 1 437 ? -9.200 17.969 25.087 1.00 90.94 437 VAL A C 1
ATOM 3470 O O . VAL A 1 437 ? -8.335 17.986 25.970 1.00 90.94 437 VAL A O 1
ATOM 3473 N N . ILE A 1 438 ? -9.707 16.828 24.613 1.00 93.94 438 ILE A N 1
ATOM 3474 C CA . ILE A 1 438 ? -9.254 15.510 25.064 1.00 93.94 438 ILE A CA 1
ATOM 3475 C C . ILE A 1 438 ? -7.777 15.313 24.714 1.00 93.94 438 ILE A C 1
ATOM 3477 O O . ILE A 1 438 ? -6.980 14.974 25.589 1.00 93.94 438 ILE A O 1
ATOM 3481 N N . SER A 1 439 ? -7.393 15.584 23.466 1.00 95.00 439 SER A N 1
ATOM 3482 C CA . SER A 1 439 ? -6.011 15.424 23.000 1.00 95.00 439 SER A CA 1
ATOM 3483 C C . SER A 1 439 ? -5.042 16.311 23.781 1.00 95.00 439 SER A C 1
ATOM 3485 O O . SER A 1 439 ? -3.979 15.843 24.187 1.00 95.00 439 SER A O 1
ATOM 3487 N N . TYR A 1 440 ? -5.421 17.559 24.068 1.00 93.06 440 TYR A N 1
ATOM 3488 C CA . TYR A 1 440 ? -4.628 18.457 24.906 1.00 93.06 440 TYR A CA 1
ATOM 3489 C C . TYR A 1 440 ? -4.487 17.933 26.336 1.00 93.06 440 TYR A C 1
ATOM 3491 O O . TYR A 1 440 ? -3.396 17.953 26.903 1.00 93.06 440 TYR A O 1
ATOM 3499 N N . THR A 1 441 ? -5.574 17.416 26.916 1.00 92.94 441 THR A N 1
ATOM 3500 C CA . THR A 1 441 ? -5.547 16.832 28.263 1.00 92.94 441 THR A CA 1
ATOM 3501 C C . THR A 1 441 ? -4.571 15.660 28.331 1.00 92.94 441 THR A C 1
ATOM 3503 O O . THR A 1 441 ? -3.713 15.619 29.214 1.00 92.94 441 THR A O 1
ATOM 3506 N N . LEU A 1 442 ? -4.674 14.728 27.379 1.00 95.12 442 LEU A N 1
ATOM 3507 C CA . LEU A 1 442 ? -3.780 13.578 27.268 1.00 95.12 442 LEU A CA 1
ATOM 3508 C C . LEU A 1 442 ? -2.319 14.024 27.101 1.00 95.12 442 LEU A C 1
ATOM 3510 O O . LEU A 1 442 ? -1.437 13.524 27.799 1.00 95.12 442 LEU A O 1
ATOM 3514 N N . PHE A 1 443 ? -2.068 15.007 26.231 1.00 94.38 443 PHE A N 1
ATOM 3515 C CA . PHE A 1 443 ? -0.733 15.550 25.988 1.00 94.38 443 PHE A CA 1
ATOM 3516 C C . PHE A 1 443 ? -0.130 16.169 27.256 1.00 94.38 443 PHE A C 1
ATOM 3518 O O . PHE A 1 443 ? 0.979 15.817 27.659 1.00 94.38 443 PHE A O 1
ATOM 3525 N N . THR A 1 444 ? -0.868 17.043 27.938 1.00 92.31 444 THR A N 1
ATOM 3526 C CA . THR A 1 444 ? -0.373 17.729 29.136 1.00 92.31 444 THR A CA 1
ATOM 3527 C C . THR A 1 444 ? -0.106 16.753 30.285 1.00 92.31 444 THR A C 1
ATOM 3529 O O . THR A 1 444 ? 0.932 16.857 30.939 1.00 92.31 444 THR A O 1
ATOM 3532 N N . VAL A 1 445 ? -0.973 15.755 30.495 1.00 93.00 445 VAL A N 1
ATOM 3533 C CA . VAL A 1 445 ? -0.779 14.720 31.529 1.00 93.00 445 VAL A CA 1
ATOM 3534 C C . VAL A 1 445 ? 0.443 13.845 31.239 1.00 93.00 445 VAL A C 1
ATOM 3536 O O . VAL A 1 445 ? 1.229 13.578 32.144 1.00 93.00 445 VAL A O 1
ATOM 3539 N N . ALA A 1 446 ? 0.615 13.388 29.997 1.00 93.00 446 ALA A N 1
ATOM 3540 C CA . ALA A 1 446 ? 1.617 12.374 29.674 1.00 93.00 446 ALA A CA 1
ATOM 3541 C C . ALA A 1 446 ? 2.966 12.927 29.193 1.00 93.00 446 ALA A C 1
ATOM 3543 O O . ALA A 1 446 ? 3.934 12.170 29.141 1.00 93.00 446 ALA A O 1
ATOM 3544 N N . PHE A 1 447 ? 3.056 14.209 28.824 1.00 92.12 447 PHE A N 1
ATOM 3545 C CA . PHE A 1 447 ? 4.276 14.791 28.248 1.00 92.12 447 PHE A CA 1
ATOM 3546 C C . PHE A 1 447 ? 4.765 16.059 28.960 1.00 92.12 447 PHE A C 1
ATOM 3548 O O . PHE A 1 447 ? 5.973 16.313 28.942 1.00 92.12 447 PHE A O 1
ATOM 3555 N N . VAL A 1 448 ? 3.874 16.826 29.601 1.00 91.56 448 VAL A N 1
ATOM 3556 C CA . VAL A 1 448 ? 4.214 18.112 30.241 1.00 91.56 448 VAL A CA 1
ATOM 3557 C C . VAL A 1 448 ? 4.357 17.982 31.761 1.00 91.56 448 VAL A C 1
ATOM 3559 O O . VAL A 1 448 ? 5.350 18.456 32.317 1.00 91.56 448 VAL A O 1
ATOM 3562 N N . ASP A 1 449 ? 3.403 17.331 32.435 1.00 91.44 449 ASP A N 1
ATOM 3563 C CA . ASP A 1 449 ? 3.461 17.070 33.880 1.00 91.44 449 ASP A CA 1
ATOM 3564 C C . ASP A 1 449 ? 4.639 16.142 34.210 1.00 91.44 449 ASP A C 1
ATOM 3566 O O . ASP A 1 449 ? 4.793 15.078 33.615 1.00 91.44 449 ASP A O 1
ATOM 3570 N N . LYS A 1 450 ? 5.510 16.551 35.139 1.00 88.19 450 LYS A N 1
ATOM 3571 C CA . LYS A 1 450 ? 6.763 15.834 35.396 1.00 88.19 450 LYS A CA 1
ATOM 3572 C C . LYS A 1 450 ? 6.548 14.475 36.050 1.00 88.19 450 LYS A C 1
ATOM 3574 O O . LYS A 1 450 ? 7.259 13.552 35.655 1.00 88.19 450 LYS A O 1
ATOM 3579 N N . ASP A 1 451 ? 5.606 14.358 36.985 1.00 88.81 451 ASP A N 1
ATOM 3580 C CA . ASP A 1 451 ? 5.443 13.131 37.771 1.00 88.81 451 ASP A CA 1
ATOM 3581 C C . ASP A 1 451 ? 4.470 12.165 37.080 1.00 88.81 451 ASP A C 1
ATOM 3583 O O . ASP A 1 451 ? 4.735 10.966 37.004 1.00 88.81 451 ASP A O 1
ATOM 3587 N N . LEU A 1 452 ? 3.381 12.671 36.482 1.00 91.81 452 LEU A N 1
ATOM 3588 C CA . LEU A 1 452 ? 2.418 11.817 35.765 1.00 91.81 452 LEU A CA 1
ATOM 3589 C C . LEU A 1 452 ? 3.000 11.225 34.477 1.00 91.81 452 LEU A C 1
ATOM 3591 O O . LEU A 1 452 ? 2.653 10.108 34.088 1.00 91.81 452 LEU A O 1
ATOM 3595 N N . ARG A 1 453 ? 3.922 11.939 33.829 1.00 91.38 453 ARG A N 1
ATOM 3596 C CA . ARG A 1 453 ? 4.620 11.469 32.629 1.00 91.38 453 ARG A CA 1
ATOM 3597 C C . ARG A 1 453 ? 5.406 10.182 32.856 1.00 91.38 453 ARG A C 1
ATOM 3599 O O . ARG A 1 453 ? 5.420 9.343 31.962 1.00 91.38 453 ARG A O 1
ATOM 3606 N N . GLU A 1 454 ? 6.045 9.997 34.012 1.00 88.44 454 GLU A N 1
ATOM 3607 C CA . GLU A 1 454 ? 6.784 8.752 34.295 1.00 88.44 454 GLU A CA 1
ATOM 3608 C C . GLU A 1 454 ? 5.862 7.525 34.329 1.00 88.44 454 GLU A C 1
ATOM 3610 O O . GLU A 1 454 ? 6.304 6.410 34.056 1.00 88.44 454 GLU A O 1
ATOM 3615 N N . VAL A 1 455 ? 4.576 7.749 34.606 1.00 91.69 455 VAL A N 1
ATOM 3616 C CA . VAL A 1 455 ? 3.547 6.716 34.715 1.00 91.69 455 VAL A CA 1
ATOM 3617 C C . VAL A 1 455 ? 2.848 6.485 33.373 1.00 91.69 455 VAL A C 1
ATOM 3619 O O . VAL A 1 455 ? 2.790 5.356 32.903 1.00 91.69 455 VAL A O 1
ATOM 3622 N N . PHE A 1 456 ? 2.339 7.543 32.732 1.00 93.44 456 PHE A N 1
ATOM 3623 C CA . PHE A 1 456 ? 1.381 7.418 31.621 1.00 93.44 456 PHE A CA 1
ATOM 3624 C C . PHE A 1 456 ? 1.963 7.627 30.220 1.00 93.44 456 PHE A C 1
ATOM 3626 O O . PHE A 1 456 ? 1.246 7.463 29.232 1.00 93.44 456 PHE A O 1
ATOM 3633 N N . TYR A 1 457 ? 3.243 7.996 30.098 1.00 92.19 457 TYR A N 1
ATOM 3634 C CA . TYR A 1 457 ? 3.852 8.333 28.807 1.00 92.19 457 TYR A CA 1
ATOM 3635 C C . TYR A 1 457 ? 3.654 7.254 27.735 1.00 92.19 457 TYR A C 1
ATOM 3637 O O . TYR A 1 457 ? 3.315 7.569 26.594 1.00 92.19 457 TYR A O 1
ATOM 3645 N N . LYS A 1 458 ? 3.884 5.985 28.089 1.00 90.81 458 LYS A N 1
ATOM 3646 C CA . LYS A 1 458 ? 3.839 4.879 27.128 1.00 90.81 458 LYS A CA 1
ATOM 3647 C C . LYS A 1 458 ? 2.415 4.648 26.620 1.00 90.81 458 LYS A C 1
ATOM 3649 O O . LYS A 1 458 ? 2.213 4.630 25.411 1.00 90.81 458 LYS A O 1
ATOM 3654 N N . ASP A 1 459 ? 1.454 4.523 27.530 1.00 89.88 459 ASP A N 1
ATOM 3655 C CA . ASP A 1 459 ? 0.060 4.224 27.196 1.00 89.88 459 ASP A CA 1
ATOM 3656 C C . ASP A 1 459 ? -0.584 5.361 26.400 1.00 89.88 459 ASP A C 1
ATOM 3658 O O . ASP A 1 459 ? -1.203 5.125 25.369 1.00 89.88 459 ASP A O 1
ATOM 3662 N N . VAL A 1 460 ? -0.367 6.618 26.804 1.00 93.81 460 VAL A N 1
ATOM 3663 C CA . VAL A 1 460 ? -0.946 7.766 26.090 1.00 93.81 460 VAL A CA 1
ATOM 3664 C C . VAL A 1 460 ? -0.322 7.959 24.709 1.00 93.81 460 VAL A C 1
ATOM 3666 O O . VAL A 1 460 ? -1.025 8.305 23.760 1.00 93.81 460 VAL A O 1
ATOM 3669 N N . ARG A 1 461 ? 0.982 7.706 24.560 1.00 92.69 461 ARG A N 1
ATOM 3670 C CA . ARG A 1 461 ? 1.627 7.705 23.242 1.00 92.69 461 ARG A CA 1
ATOM 3671 C C . ARG A 1 461 ? 0.970 6.681 22.313 1.00 92.69 461 ARG A C 1
ATOM 3673 O O . ARG A 1 461 ? 0.669 7.010 21.170 1.00 92.69 461 ARG A O 1
ATOM 3680 N N . ASP A 1 462 ? 0.730 5.469 22.805 1.00 88.56 462 ASP A N 1
ATOM 3681 C CA . ASP A 1 462 ? 0.106 4.410 22.015 1.00 88.56 462 ASP A CA 1
ATOM 3682 C C . ASP A 1 462 ? -1.379 4.754 21.709 1.00 88.56 462 ASP A C 1
ATOM 3684 O O . ASP A 1 462 ? -1.842 4.540 20.585 1.00 88.56 462 ASP A O 1
ATOM 3688 N N . ASN A 1 463 ? -2.087 5.415 22.638 1.00 91.56 463 ASN A N 1
ATOM 3689 C CA . ASN A 1 463 ? -3.450 5.934 22.441 1.00 91.56 463 ASN A CA 1
ATOM 3690 C C . ASN A 1 463 ? -3.539 7.017 21.350 1.00 91.56 463 ASN A C 1
ATOM 3692 O O . ASN A 1 463 ? -4.493 7.020 20.567 1.00 91.56 463 ASN A O 1
ATOM 3696 N N . PHE A 1 464 ? -2.545 7.908 21.236 1.00 94.56 464 PHE A N 1
ATOM 3697 C CA . PHE A 1 464 ? -2.509 8.897 20.150 1.00 94.56 464 PHE A CA 1
ATOM 3698 C C . PHE A 1 464 ? -2.444 8.248 18.765 1.00 94.56 464 PHE A C 1
ATOM 3700 O O . PHE A 1 464 ? -3.005 8.793 17.816 1.00 94.56 464 PHE A O 1
ATOM 3707 N N . GLY A 1 465 ? -1.854 7.055 18.648 1.00 90.06 465 GLY A N 1
ATOM 3708 C CA . GLY A 1 465 ? -1.895 6.276 17.413 1.00 90.06 465 GLY A CA 1
ATOM 3709 C C . GLY A 1 465 ? -3.323 5.940 16.963 1.00 90.06 465 GLY A C 1
ATOM 3710 O O . GLY A 1 465 ? -3.594 5.946 15.765 1.00 90.06 465 GLY A O 1
ATOM 3711 N N . ALA A 1 466 ? -4.250 5.686 17.893 1.00 90.56 466 ALA A N 1
ATOM 3712 C CA . ALA A 1 466 ? -5.662 5.460 17.577 1.00 90.56 466 ALA A CA 1
ATOM 3713 C C . ALA A 1 466 ? -6.398 6.774 17.268 1.00 90.56 466 ALA A C 1
ATOM 3715 O O . ALA A 1 466 ? -7.087 6.862 16.254 1.00 90.56 466 ALA A O 1
ATOM 3716 N N . ILE A 1 467 ? -6.200 7.811 18.092 1.00 93.06 467 ILE A N 1
ATOM 3717 C CA . ILE A 1 467 ? -6.857 9.118 17.913 1.00 93.06 467 ILE A CA 1
ATOM 3718 C C . ILE A 1 467 ? -6.485 9.736 16.562 1.00 93.06 467 ILE A C 1
ATOM 3720 O O . ILE A 1 467 ? -7.372 10.135 15.816 1.00 93.06 467 ILE A O 1
ATOM 3724 N N . CYS A 1 468 ? -5.197 9.774 16.211 1.00 92.88 468 CYS A N 1
ATOM 3725 C CA . CYS A 1 468 ? -4.731 10.391 14.967 1.00 92.88 468 CYS A CA 1
ATOM 3726 C C . CYS A 1 468 ? -5.120 9.606 13.705 1.00 92.88 468 CYS A C 1
ATOM 3728 O O . CYS A 1 468 ? -5.146 10.195 12.631 1.00 92.88 468 CYS A O 1
ATOM 3730 N N . ARG A 1 469 ? -5.436 8.306 13.811 1.00 89.50 469 ARG A N 1
ATOM 3731 C CA . ARG A 1 469 ? -6.000 7.537 12.685 1.00 89.50 469 ARG A CA 1
ATOM 3732 C C . ARG A 1 469 ? -7.442 7.940 12.392 1.00 89.50 469 ARG A C 1
ATOM 3734 O O . ARG A 1 469 ? -7.805 8.032 11.228 1.00 89.50 469 ARG A O 1
ATOM 3741 N N . CYS A 1 470 ? -8.245 8.183 13.429 1.00 90.31 470 CYS A N 1
ATOM 3742 C CA . CYS A 1 470 ? -9.610 8.684 13.257 1.00 90.31 470 CYS A CA 1
ATOM 3743 C C . CYS A 1 470 ? -9.623 10.177 12.890 1.00 90.31 470 CYS A C 1
ATOM 3745 O O . CYS A 1 470 ? -10.430 10.603 12.070 1.00 90.31 470 CYS A O 1
ATOM 3747 N N . HIS A 1 471 ? -8.712 10.960 13.478 1.00 91.50 471 HIS A N 1
ATOM 3748 C CA . HIS A 1 471 ? -8.687 12.423 13.402 1.00 91.50 471 HIS A CA 1
ATOM 3749 C C . HIS A 1 471 ? -7.281 12.952 13.055 1.00 91.50 471 HIS A C 1
ATOM 3751 O O . HIS A 1 471 ? -6.553 13.400 13.951 1.00 91.50 471 HIS A O 1
ATOM 3757 N N . PRO A 1 472 ? -6.863 12.929 11.773 1.00 91.31 472 PRO A N 1
ATOM 3758 C CA . PRO A 1 472 ? -5.507 13.318 11.370 1.00 91.31 472 PRO A CA 1
ATOM 3759 C C . PRO A 1 472 ? -5.106 14.759 11.728 1.00 91.31 472 PRO A C 1
ATOM 3761 O O . PRO A 1 472 ? -3.929 15.005 11.997 1.00 91.31 472 PRO A O 1
ATOM 3764 N N . PHE A 1 473 ? -6.046 15.713 11.812 1.00 90.31 473 PHE A N 1
ATOM 3765 C CA . PHE A 1 473 ? -5.744 17.106 12.195 1.00 90.31 473 PHE A CA 1
ATOM 3766 C C . PHE A 1 473 ? -5.112 17.240 13.590 1.00 90.31 473 PHE A C 1
ATOM 3768 O O . PHE A 1 473 ? -4.386 18.202 13.861 1.00 90.31 473 PHE A O 1
ATOM 3775 N N . VAL A 1 474 ? -5.337 16.260 14.475 1.00 93.44 474 VAL A N 1
ATOM 3776 C CA . VAL A 1 474 ? -4.725 16.213 15.810 1.00 93.44 474 VAL A CA 1
ATOM 3777 C C . VAL A 1 474 ? -3.199 16.180 15.714 1.00 93.44 474 VAL A C 1
ATOM 3779 O O . VAL A 1 474 ? -2.528 16.723 16.587 1.00 93.44 474 VAL A O 1
ATOM 3782 N N . ILE A 1 475 ? -2.629 15.634 14.633 1.00 94.94 475 ILE A N 1
ATOM 3783 C CA . ILE A 1 475 ? -1.177 15.621 14.408 1.00 94.94 475 ILE A CA 1
ATOM 3784 C C . ILE A 1 475 ? -0.628 17.056 14.335 1.00 94.94 475 ILE A C 1
ATOM 3786 O O . ILE A 1 475 ? 0.397 17.343 14.957 1.00 94.94 475 ILE A O 1
ATOM 3790 N N . SER A 1 476 ? -1.331 17.986 13.675 1.00 92.88 476 SER A N 1
ATOM 3791 C CA . SER A 1 476 ? -0.947 19.406 13.639 1.00 92.88 476 SER A CA 1
ATOM 3792 C C . SER A 1 476 ? -1.022 20.063 15.024 1.00 92.88 476 SER A C 1
ATOM 3794 O O . SER A 1 476 ? -0.169 20.881 15.368 1.00 92.88 476 SER A O 1
ATOM 3796 N N . LEU A 1 477 ? -2.015 19.716 15.852 1.00 92.12 477 LEU A N 1
ATOM 3797 C CA . LEU A 1 477 ? -2.113 20.223 17.230 1.00 92.12 477 LEU A CA 1
ATOM 3798 C C . LEU A 1 477 ? -0.972 19.693 18.105 1.00 92.12 477 LEU A C 1
ATOM 3800 O O . LEU A 1 477 ? -0.257 20.474 18.735 1.00 92.12 477 LEU A O 1
ATOM 3804 N N . LEU A 1 478 ? -0.738 18.378 18.068 1.00 94.69 478 LEU A N 1
ATOM 3805 C CA . LEU A 1 478 ? 0.368 17.731 18.771 1.00 94.69 478 LEU A CA 1
ATOM 3806 C C . LEU A 1 478 ? 1.713 18.315 18.353 1.00 94.69 478 LEU A C 1
ATOM 3808 O O . LEU A 1 478 ? 2.582 18.506 19.202 1.00 94.69 478 LEU A O 1
ATOM 3812 N N . PHE A 1 479 ? 1.896 18.626 17.069 1.00 94.75 479 PHE A N 1
ATOM 3813 C CA . PHE A 1 479 ? 3.130 19.220 16.572 1.00 94.75 479 PHE A CA 1
ATOM 3814 C C . PHE A 1 479 ? 3.372 20.622 17.143 1.00 94.75 479 PHE A C 1
ATOM 3816 O O . PHE A 1 479 ? 4.475 20.892 17.627 1.00 94.75 479 PHE A O 1
ATOM 3823 N N . ARG A 1 480 ? 2.341 21.477 17.184 1.00 91.38 480 ARG A N 1
ATOM 3824 C CA . ARG A 1 480 ? 2.422 22.807 17.812 1.00 91.38 480 ARG A CA 1
ATOM 3825 C C . ARG A 1 480 ? 2.760 22.711 19.300 1.00 91.38 480 ARG A C 1
ATOM 3827 O O . ARG A 1 480 ? 3.762 23.285 19.728 1.00 91.38 480 ARG A O 1
ATOM 3834 N N . TRP A 1 481 ? 2.014 21.913 20.065 1.00 92.25 481 TRP A N 1
ATOM 3835 C CA . TRP A 1 481 ? 2.256 21.757 21.505 1.00 92.25 481 TRP A CA 1
ATOM 3836 C C . TRP A 1 481 ? 3.622 21.133 21.808 1.00 92.25 481 TRP A C 1
ATOM 3838 O O . TRP A 1 481 ? 4.299 21.539 22.755 1.00 92.25 481 TRP A O 1
ATOM 3848 N N . THR A 1 482 ? 4.068 20.183 20.982 1.00 92.94 482 THR A N 1
ATOM 3849 C CA . THR A 1 482 ? 5.406 19.582 21.085 1.00 92.94 482 THR A CA 1
ATOM 3850 C C . THR A 1 482 ? 6.501 20.625 20.874 1.00 92.94 482 THR A C 1
ATOM 3852 O O . THR A 1 482 ? 7.483 20.640 21.616 1.00 92.94 482 THR A O 1
ATOM 3855 N N . ALA A 1 483 ? 6.342 21.519 19.894 1.00 89.00 483 ALA A N 1
ATOM 3856 C CA . ALA A 1 483 ? 7.313 22.577 19.640 1.00 89.00 483 ALA A CA 1
ATOM 3857 C C . ALA A 1 483 ? 7.372 23.612 20.779 1.00 89.00 483 ALA A C 1
ATOM 3859 O O . ALA A 1 483 ? 8.463 24.072 21.122 1.00 89.00 483 ALA A O 1
ATOM 3860 N N . GLU A 1 484 ? 6.234 23.936 21.400 1.00 88.81 484 GLU A N 1
ATOM 3861 C CA . GLU A 1 484 ? 6.158 24.806 22.585 1.00 88.81 484 GLU A CA 1
ATOM 3862 C C . GLU A 1 484 ? 6.841 24.181 23.813 1.00 88.81 484 GLU A C 1
ATOM 3864 O O . GLU A 1 484 ? 7.566 24.861 24.540 1.00 88.81 484 GLU A O 1
ATOM 3869 N N . HIS A 1 485 ? 6.684 22.868 24.010 1.00 89.75 485 HIS A N 1
ATOM 3870 C CA . HIS A 1 485 ? 7.198 22.129 25.174 1.00 89.75 485 HIS A CA 1
ATOM 3871 C C . HIS A 1 485 ? 8.501 21.366 24.892 1.00 89.75 485 HIS A C 1
ATOM 3873 O O . HIS A 1 485 ? 8.906 20.469 25.640 1.00 89.75 485 HIS A O 1
ATOM 3879 N N . MET A 1 486 ? 9.207 21.745 23.829 1.00 87.50 486 MET A N 1
ATOM 3880 C CA . MET A 1 486 ? 10.373 21.021 23.329 1.00 87.50 486 MET A CA 1
ATOM 3881 C C . MET A 1 486 ? 11.517 20.907 24.350 1.00 87.50 486 MET A C 1
ATOM 3883 O O . MET A 1 486 ? 12.242 19.912 24.359 1.00 87.50 486 MET A O 1
ATOM 3887 N N . ALA A 1 487 ? 11.664 21.903 25.231 1.00 85.44 487 ALA A N 1
ATOM 3888 C CA . ALA A 1 487 ? 12.655 21.900 26.310 1.00 85.44 487 ALA A CA 1
ATOM 3889 C C . ALA A 1 487 ? 12.408 20.793 27.353 1.00 85.44 487 ALA A C 1
ATOM 3891 O O . ALA A 1 487 ? 13.348 20.338 27.997 1.00 85.44 487 ALA A O 1
ATOM 3892 N N . ILE A 1 488 ? 11.153 20.363 27.523 1.00 88.38 488 ILE A N 1
ATOM 3893 C CA . ILE A 1 488 ? 10.751 19.331 28.488 1.00 88.38 488 ILE A CA 1
ATOM 3894 C C . ILE A 1 488 ? 10.737 17.947 27.830 1.00 88.38 488 ILE A C 1
ATOM 3896 O O . ILE A 1 488 ? 11.131 16.965 28.461 1.00 88.38 488 ILE A O 1
ATOM 3900 N N . MET A 1 489 ? 10.267 17.862 26.582 1.00 88.88 489 MET A N 1
ATOM 3901 C CA . MET A 1 489 ? 10.102 16.590 25.875 1.00 88.88 489 MET A CA 1
ATOM 3902 C C . MET A 1 489 ? 11.413 16.043 25.302 1.00 88.88 489 MET A C 1
ATOM 3904 O O . MET A 1 489 ? 11.608 14.829 25.299 1.00 88.88 489 MET A O 1
ATOM 3908 N N . GLU A 1 490 ? 12.303 16.898 24.786 1.00 86.44 490 GLU A N 1
ATOM 3909 C CA . GLU A 1 490 ? 13.533 16.492 24.089 1.00 86.44 490 GLU A CA 1
ATOM 3910 C C . GLU A 1 490 ? 13.318 15.279 23.143 1.00 86.44 490 GLU A C 1
ATOM 3912 O O . GLU A 1 490 ? 12.583 15.368 22.163 1.00 86.44 490 GLU A O 1
ATOM 3917 N N . ARG A 1 491 ? 13.916 14.109 23.427 1.00 85.81 491 ARG A N 1
ATOM 3918 C CA . ARG A 1 491 ? 13.784 12.889 22.599 1.00 85.81 491 ARG A CA 1
ATOM 3919 C C . ARG A 1 491 ? 12.388 12.259 22.623 1.00 85.81 491 ARG A C 1
ATOM 3921 O O . ARG A 1 491 ? 12.050 11.526 21.698 1.00 85.81 491 ARG A O 1
ATOM 3928 N N . MET A 1 492 ? 11.578 12.530 23.646 1.00 88.12 492 MET A N 1
ATOM 3929 C CA . MET A 1 492 ? 10.217 11.990 23.771 1.00 88.12 492 MET A CA 1
ATOM 3930 C C . MET A 1 492 ? 9.308 12.473 22.644 1.00 88.12 492 MET A C 1
ATOM 3932 O O . MET A 1 492 ? 8.432 11.724 22.216 1.00 88.12 492 MET A O 1
ATOM 3936 N N . ALA A 1 493 ? 9.565 13.683 22.136 1.00 90.56 493 ALA A N 1
ATOM 3937 C CA . ALA A 1 493 ? 8.899 14.231 20.962 1.00 90.56 493 ALA A CA 1
ATOM 3938 C C . ALA A 1 493 ? 9.082 13.320 19.745 1.00 90.56 493 ALA A C 1
ATOM 3940 O O . ALA A 1 493 ? 8.120 12.969 19.072 1.00 90.56 493 ALA A O 1
ATOM 3941 N N . LEU A 1 494 ? 10.313 12.861 19.502 1.00 90.62 494 LEU A N 1
ATOM 3942 C CA . LEU A 1 494 ? 10.604 11.984 18.377 1.00 90.62 494 LEU A CA 1
ATOM 3943 C C . LEU A 1 494 ? 9.843 10.657 18.513 1.00 90.62 494 LEU A C 1
ATOM 3945 O O . LEU A 1 494 ? 9.188 10.232 17.568 1.00 90.62 494 LEU A O 1
ATOM 3949 N N . TYR A 1 495 ? 9.864 10.037 19.693 1.00 92.19 495 TYR A N 1
ATOM 3950 C CA . TYR A 1 495 ? 9.134 8.792 19.949 1.00 92.19 495 TYR A CA 1
ATOM 3951 C C . TYR A 1 495 ? 7.614 8.928 19.812 1.00 92.19 495 TYR A C 1
ATOM 3953 O O . TYR A 1 495 ? 6.980 7.974 19.369 1.00 92.19 495 TYR A O 1
ATOM 3961 N N . LEU A 1 496 ? 7.032 10.085 20.157 1.00 93.50 496 LEU A N 1
ATOM 3962 C CA . LEU A 1 496 ? 5.618 10.355 19.894 1.00 93.50 496 LEU A CA 1
ATOM 3963 C C . LEU A 1 496 ? 5.339 10.256 18.395 1.00 93.50 496 LEU A C 1
ATOM 3965 O O . LEU A 1 496 ? 4.542 9.424 17.984 1.00 93.50 496 LEU A O 1
ATOM 3969 N N . PHE A 1 497 ? 6.072 10.995 17.566 1.00 94.06 497 PHE A N 1
ATOM 3970 C CA . PHE A 1 497 ? 5.853 10.990 16.117 1.00 94.06 497 PHE A CA 1
ATOM 3971 C C . PHE A 1 497 ? 6.215 9.657 15.437 1.00 94.06 497 PHE A C 1
ATOM 3973 O O . PHE A 1 497 ? 5.674 9.362 14.378 1.00 94.06 497 PHE A O 1
ATOM 3980 N N . HIS A 1 498 ? 7.044 8.808 16.058 1.00 92.12 498 HIS A N 1
ATOM 3981 C CA . HIS A 1 498 ? 7.255 7.426 15.595 1.00 92.12 498 HIS A CA 1
ATOM 3982 C C . HIS A 1 498 ? 6.017 6.535 15.744 1.00 92.12 498 HIS A C 1
ATOM 3984 O O . HIS A 1 498 ? 5.883 5.554 15.019 1.00 92.12 498 HIS A O 1
ATOM 3990 N N . SER A 1 499 ? 5.129 6.850 16.688 1.00 89.44 499 SER A N 1
ATOM 3991 C CA . SER A 1 499 ? 3.890 6.095 16.908 1.00 89.44 499 SER A CA 1
ATOM 3992 C C . SER A 1 499 ? 2.722 6.562 16.031 1.00 89.44 499 SER A C 1
ATOM 3994 O O . SER A 1 499 ? 1.710 5.867 15.942 1.00 89.44 499 SER A O 1
ATOM 3996 N N . LEU A 1 500 ? 2.855 7.720 15.373 1.00 92.62 500 LEU A N 1
ATOM 3997 C CA . LEU A 1 500 ? 1.804 8.323 14.556 1.00 92.62 500 LEU A CA 1
ATOM 3998 C C . LEU A 1 500 ? 1.933 7.888 13.093 1.00 92.62 500 LEU A C 1
ATOM 4000 O O . LEU A 1 500 ? 3.034 7.815 12.547 1.00 92.62 500 LEU A O 1
ATOM 4004 N N . LYS A 1 501 ? 0.795 7.651 12.435 1.00 88.00 501 LYS A N 1
ATOM 4005 C CA . LYS A 1 501 ? 0.738 7.391 10.994 1.00 88.00 501 LYS A CA 1
ATOM 4006 C C . LYS A 1 501 ? 0.669 8.725 10.248 1.00 88.00 501 LYS A C 1
ATOM 4008 O O . LYS A 1 501 ? -0.396 9.320 10.139 1.00 88.00 501 LYS A O 1
ATOM 4013 N N . LEU A 1 502 ? 1.818 9.206 9.776 1.00 91.38 502 LEU A N 1
ATOM 4014 C CA . LEU A 1 502 ? 1.924 10.496 9.079 1.00 91.38 502 LEU A CA 1
ATOM 4015 C C . LEU A 1 502 ? 1.423 10.443 7.625 1.00 91.38 502 LEU A C 1
ATOM 4017 O O . LEU A 1 502 ? 1.227 11.492 7.018 1.00 91.38 502 LEU A O 1
ATOM 4021 N N . ASP A 1 503 ? 1.163 9.245 7.087 1.00 87.69 503 ASP A N 1
ATOM 4022 C CA . ASP A 1 503 ? 0.741 9.058 5.693 1.00 87.69 503 ASP A CA 1
ATOM 4023 C C . ASP A 1 503 ? -0.635 9.673 5.376 1.00 87.69 503 ASP A C 1
ATOM 4025 O O . ASP A 1 503 ? -0.904 10.038 4.231 1.00 87.69 503 ASP A O 1
ATOM 4029 N N . ASP A 1 504 ? -1.488 9.800 6.396 1.00 84.62 504 ASP A N 1
ATOM 4030 C CA . ASP A 1 504 ? -2.846 10.345 6.288 1.00 84.62 504 ASP A CA 1
ATOM 4031 C C . ASP A 1 504 ? -2.909 11.825 6.726 1.00 84.62 504 ASP A C 1
ATOM 4033 O O . ASP A 1 504 ? -3.977 12.438 6.745 1.00 84.62 504 ASP A O 1
ATOM 4037 N N . TRP A 1 505 ? -1.770 12.430 7.087 1.00 91.56 505 TRP A N 1
ATOM 4038 C CA . TRP A 1 505 ? -1.721 13.792 7.615 1.00 91.56 505 TRP A CA 1
ATOM 4039 C C . TRP A 1 505 ? -1.626 14.851 6.513 1.00 91.56 505 TRP A C 1
ATOM 4041 O O . TRP A 1 505 ? -0.622 14.956 5.805 1.00 91.56 505 TRP A O 1
ATOM 4051 N N . ASN A 1 506 ? -2.644 15.708 6.420 1.00 88.44 506 ASN A N 1
ATOM 4052 C CA . ASN A 1 506 ? -2.610 16.888 5.561 1.00 88.44 506 ASN A CA 1
ATOM 4053 C C . ASN A 1 506 ? -1.954 18.075 6.288 1.00 88.44 506 ASN A C 1
ATOM 4055 O O . ASN A 1 506 ? -2.586 18.761 7.091 1.00 88.44 506 ASN A O 1
ATOM 4059 N N . ILE A 1 507 ? -0.668 18.299 6.017 1.00 90.75 507 ILE A N 1
ATOM 4060 C CA . ILE A 1 507 ? 0.118 19.345 6.674 1.00 90.75 507 ILE A CA 1
ATOM 4061 C C . ILE A 1 507 ? -0.324 20.761 6.262 1.00 90.75 507 ILE A C 1
ATOM 4063 O O . ILE A 1 507 ? -0.477 21.066 5.077 1.00 90.75 507 ILE A O 1
ATOM 4067 N N . LEU A 1 508 ? -0.485 21.656 7.242 1.00 89.00 508 LEU A N 1
ATOM 4068 C CA . LEU A 1 508 ? -0.928 23.034 7.013 1.00 89.00 508 LEU A CA 1
ATOM 4069 C C . LEU A 1 508 ? 0.250 23.985 6.749 1.00 89.00 508 LEU A C 1
ATOM 4071 O O . LEU A 1 508 ? 1.388 2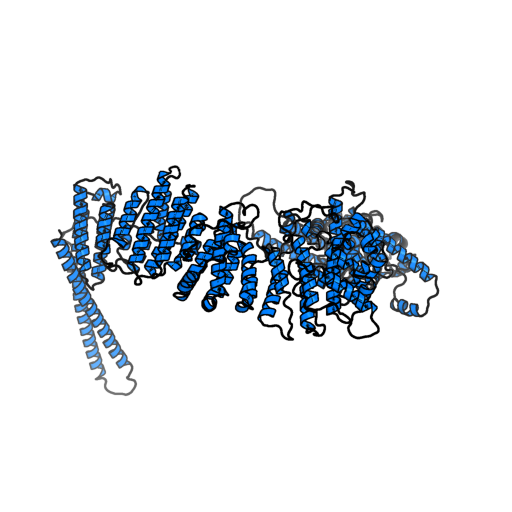3.739 7.150 1.00 89.00 508 LEU A O 1
ATOM 4075 N N . LYS A 1 509 ? -0.029 25.152 6.147 1.00 86.81 509 LYS A N 1
ATOM 4076 C CA . LYS A 1 509 ? 0.993 26.195 5.907 1.00 86.81 509 LYS A CA 1
ATOM 4077 C C . LYS A 1 509 ? 1.676 26.665 7.198 1.00 86.81 509 LYS A C 1
ATOM 4079 O O . LYS A 1 509 ? 2.872 26.947 7.191 1.00 86.81 509 LYS A O 1
ATOM 4084 N N . ASP A 1 510 ? 0.949 26.723 8.313 1.00 85.12 510 ASP A N 1
ATOM 4085 C CA . ASP A 1 510 ? 1.532 27.088 9.610 1.00 85.12 510 ASP A CA 1
ATOM 4086 C C . ASP A 1 510 ? 2.395 25.974 10.215 1.00 85.12 510 ASP A C 1
ATOM 4088 O O . ASP A 1 510 ? 3.385 26.262 10.889 1.00 85.12 510 ASP A O 1
ATOM 4092 N N . ASP A 1 511 ? 2.093 24.711 9.913 1.00 90.62 511 ASP A N 1
ATOM 4093 C CA . ASP A 1 511 ? 2.939 23.585 10.312 1.00 90.62 511 ASP A CA 1
ATOM 4094 C C . ASP A 1 511 ? 4.266 23.618 9.533 1.00 90.62 511 ASP A C 1
ATOM 4096 O O . ASP A 1 511 ? 5.332 23.409 10.110 1.00 90.62 511 ASP A O 1
ATOM 4100 N N . LEU A 1 512 ? 4.234 23.981 8.243 1.00 89.88 512 LEU A N 1
ATOM 4101 C CA . LEU A 1 512 ? 5.443 24.193 7.433 1.00 89.88 512 LEU A CA 1
ATOM 4102 C C . LEU A 1 512 ? 6.311 25.340 7.976 1.00 89.88 512 LEU A C 1
ATOM 4104 O O . LEU A 1 512 ? 7.530 25.186 8.071 1.00 89.88 512 LEU A O 1
ATOM 4108 N N . LYS A 1 513 ? 5.701 26.457 8.404 1.00 86.31 513 LYS A N 1
ATOM 4109 C CA . LYS A 1 513 ? 6.407 27.551 9.107 1.00 86.31 513 LYS A CA 1
ATOM 4110 C C . LYS A 1 513 ? 7.117 27.048 10.356 1.00 86.31 513 LYS A C 1
ATOM 4112 O O . LYS A 1 513 ? 8.269 27.400 10.611 1.00 86.31 513 LYS A O 1
ATOM 4117 N N . LEU A 1 514 ? 6.428 26.229 11.144 1.00 87.88 514 LEU A N 1
ATOM 4118 C CA . LEU A 1 514 ? 6.974 25.683 12.375 1.00 87.88 514 LEU A CA 1
ATOM 4119 C C . LEU A 1 514 ? 8.111 24.689 12.097 1.00 87.88 514 LEU A C 1
ATOM 4121 O O . LEU A 1 514 ? 9.156 24.783 12.737 1.00 87.88 514 LEU A O 1
ATOM 4125 N N . LEU A 1 515 ? 7.967 23.803 11.105 1.00 90.75 515 LEU A N 1
ATOM 4126 C CA . LEU A 1 515 ? 9.041 22.910 10.650 1.00 90.75 515 LEU A CA 1
ATOM 4127 C C . LEU A 1 515 ? 10.274 23.693 10.200 1.00 90.75 515 LEU A C 1
ATOM 4129 O O . LEU A 1 515 ? 11.390 23.369 10.605 1.00 90.75 515 LEU A O 1
ATOM 4133 N N . HIS A 1 516 ? 10.075 24.750 9.410 1.00 86.25 516 HIS A N 1
ATOM 4134 C CA . HIS A 1 516 ? 11.153 25.630 8.970 1.00 86.25 516 HIS A CA 1
ATOM 4135 C C . HIS A 1 516 ? 11.860 26.299 10.156 1.00 86.25 516 HIS A C 1
ATOM 4137 O O . HIS A 1 516 ? 13.089 26.267 10.232 1.00 86.25 516 HIS A O 1
ATOM 4143 N N . LYS A 1 517 ? 11.108 26.799 11.145 1.00 83.75 517 LYS A N 1
ATOM 4144 C CA . LYS A 1 517 ? 11.657 27.363 12.391 1.00 83.75 517 LYS A CA 1
ATOM 4145 C C . LYS A 1 517 ? 12.468 26.339 13.198 1.00 83.75 517 LYS A C 1
ATOM 4147 O O . LYS A 1 517 ? 13.534 26.680 13.710 1.00 83.75 517 LYS A O 1
ATOM 4152 N N . LEU A 1 518 ? 11.991 25.096 13.308 1.00 86.00 518 LEU A N 1
ATOM 4153 C CA . LEU A 1 518 ? 12.693 24.018 14.020 1.00 86.00 518 LEU A CA 1
ATOM 4154 C C . LEU A 1 518 ? 13.983 23.584 13.308 1.00 86.00 518 LEU A C 1
ATOM 4156 O O . LEU A 1 518 ? 14.953 23.227 13.975 1.00 86.00 518 LEU A O 1
ATOM 4160 N N . LEU A 1 519 ? 14.012 23.637 11.973 1.00 83.06 519 LEU A N 1
ATOM 4161 C CA . LEU A 1 519 ? 15.224 23.399 11.184 1.00 83.06 519 LEU A CA 1
ATOM 4162 C C . LEU A 1 519 ? 16.208 24.573 11.247 1.00 83.06 519 LEU A C 1
ATOM 4164 O O . LEU A 1 519 ? 17.412 24.338 11.179 1.00 83.06 519 LEU A O 1
ATOM 4168 N N . SER A 1 520 ? 15.708 25.803 11.418 1.00 71.38 520 SER A N 1
ATOM 4169 C CA . SER A 1 520 ? 16.504 27.038 11.353 1.00 71.38 520 SER A CA 1
ATOM 4170 C C . SER A 1 520 ? 17.206 27.439 12.658 1.00 71.38 520 SER A C 1
ATOM 4172 O O . SER A 1 520 ? 17.710 28.553 12.800 1.00 71.38 520 SER A O 1
ATOM 4174 N N . CYS A 1 521 ? 17.227 26.561 13.662 1.00 63.81 521 CYS A N 1
ATOM 4175 C CA . CYS A 1 521 ? 17.913 26.818 14.926 1.00 63.81 521 CYS A CA 1
ATOM 4176 C C . CYS A 1 521 ? 19.440 26.692 14.752 1.00 63.81 521 CYS A C 1
ATOM 4178 O O . CYS A 1 521 ? 20.016 25.618 14.930 1.00 63.81 521 CYS A O 1
ATOM 4180 N N . VAL A 1 522 ? 20.090 27.805 14.396 1.00 56.47 522 VAL A N 1
ATOM 4181 C CA . VAL A 1 522 ? 21.542 27.898 14.169 1.00 56.47 522 VAL A CA 1
ATOM 4182 C C . VAL A 1 522 ? 22.335 27.628 15.463 1.00 56.47 522 VAL A C 1
ATOM 4184 O O . VAL A 1 522 ? 21.994 28.156 16.525 1.00 56.47 522 VAL A O 1
ATOM 4187 N N . PRO A 1 523 ? 23.433 26.850 15.409 1.00 51.75 523 PRO A N 1
ATOM 4188 C CA . PRO A 1 523 ? 24.395 26.765 16.499 1.00 51.75 523 PRO A CA 1
ATOM 4189 C C . PRO A 1 523 ? 25.347 27.973 16.464 1.00 51.75 523 PRO A C 1
ATOM 4191 O O . PRO A 1 523 ? 26.334 27.969 15.737 1.00 51.75 523 PRO A O 1
ATOM 4194 N N . GLU A 1 524 ? 25.104 28.994 17.291 1.00 48.91 524 GLU A N 1
ATOM 4195 C CA . GLU A 1 524 ? 26.111 30.044 17.561 1.00 48.91 524 GLU A CA 1
ATOM 4196 C C . GLU A 1 524 ? 27.335 29.493 18.328 1.00 48.91 524 GLU A C 1
ATOM 4198 O O . GLU A 1 524 ? 28.381 30.133 18.407 1.00 48.91 524 GLU A O 1
ATOM 4203 N N . ILE A 1 525 ? 27.230 28.281 18.888 1.00 48.53 525 ILE A N 1
ATOM 4204 C CA . ILE A 1 525 ? 28.243 27.653 19.740 1.00 48.53 525 ILE A CA 1
ATOM 4205 C C . ILE A 1 525 ? 28.638 26.306 19.131 1.00 48.53 525 ILE A C 1
ATOM 4207 O O . ILE A 1 525 ? 27.801 25.556 18.636 1.00 48.53 525 ILE A O 1
ATOM 4211 N N . THR A 1 526 ? 29.925 25.971 19.205 1.00 55.59 526 THR A N 1
ATOM 4212 C CA . THR A 1 526 ? 30.587 24.796 18.605 1.00 55.59 526 THR A CA 1
ATOM 4213 C C . THR A 1 526 ? 29.998 23.426 19.016 1.00 55.59 526 THR A C 1
ATOM 4215 O O . THR A 1 526 ? 30.447 22.389 18.527 1.00 55.59 526 THR A O 1
ATOM 4218 N N . SER A 1 527 ? 28.984 23.385 19.886 1.00 61.41 527 SER A N 1
ATOM 4219 C CA . SER A 1 527 ? 28.220 22.192 20.252 1.00 61.41 527 SER A CA 1
ATOM 4220 C C . SER A 1 527 ? 26.712 22.483 20.319 1.00 61.41 527 SER A C 1
ATOM 4222 O O . SER A 1 527 ? 26.255 23.347 21.060 1.00 61.41 527 SER A O 1
ATOM 4224 N N . MET A 1 528 ? 25.915 21.724 19.557 1.00 69.12 528 MET A N 1
ATOM 4225 C CA . MET A 1 528 ? 24.448 21.799 19.622 1.00 69.12 528 MET A CA 1
ATOM 4226 C C . MET A 1 528 ? 23.927 21.244 20.954 1.00 69.12 528 MET A C 1
ATOM 4228 O O . MET A 1 528 ? 24.363 20.164 21.382 1.00 69.12 528 MET A O 1
ATOM 4232 N N . THR A 1 529 ? 22.947 21.920 21.557 1.00 78.75 529 THR A N 1
ATOM 4233 C CA . THR A 1 529 ? 22.262 21.441 22.770 1.00 78.75 529 THR A CA 1
ATOM 4234 C C . THR A 1 529 ? 21.452 20.163 22.494 1.00 78.75 529 THR A C 1
ATOM 4236 O O . THR A 1 529 ? 21.132 19.845 21.343 1.00 78.75 529 THR A O 1
ATOM 4239 N N . SER A 1 530 ? 21.121 19.393 23.541 1.00 78.06 530 SER A N 1
ATOM 4240 C CA . SER A 1 530 ? 20.226 18.222 23.438 1.00 78.06 530 SER A CA 1
ATOM 4241 C C . SER A 1 530 ? 18.890 18.596 22.792 1.00 78.06 530 SER A C 1
ATOM 4243 O O . SER A 1 530 ? 18.439 17.910 21.875 1.00 78.06 530 SER A O 1
ATOM 4245 N N . GLN A 1 531 ? 18.325 19.731 23.210 1.00 81.81 531 GLN A N 1
ATOM 4246 C CA . GLN A 1 531 ? 17.090 20.300 22.680 1.00 81.81 531 GLN A CA 1
ATOM 4247 C C . GLN A 1 531 ? 17.187 20.611 21.180 1.00 81.81 531 GLN A C 1
ATOM 4249 O O . GLN A 1 531 ? 16.343 20.152 20.416 1.00 81.81 531 GLN A O 1
ATOM 4254 N N . GLN A 1 532 ? 18.228 21.322 20.732 1.00 81.00 532 GLN A N 1
ATOM 4255 C CA . GLN A 1 532 ? 18.413 21.655 19.310 1.00 81.00 532 GLN A CA 1
ATOM 4256 C C . GLN A 1 532 ? 18.557 20.399 18.442 1.00 81.00 532 GLN A C 1
ATOM 4258 O O . GLN A 1 532 ? 17.967 20.298 17.368 1.00 81.00 532 GLN A O 1
ATOM 4263 N N . LYS A 1 533 ? 19.306 19.394 18.918 1.00 83.00 533 LYS A N 1
ATOM 4264 C CA . LYS A 1 533 ? 19.426 18.107 18.213 1.00 83.00 533 LYS A CA 1
ATOM 4265 C C . LYS A 1 533 ? 18.072 17.413 18.082 1.00 83.00 533 LYS A C 1
ATOM 4267 O O . LYS A 1 533 ? 17.777 16.888 17.012 1.00 83.00 533 LYS A O 1
ATOM 4272 N N . ALA A 1 534 ? 17.261 17.425 19.139 1.00 85.88 534 ALA A N 1
ATOM 4273 C CA . ALA A 1 534 ? 15.926 16.838 19.124 1.00 85.88 534 ALA A CA 1
ATOM 4274 C C . ALA A 1 534 ? 14.972 17.582 18.170 1.00 85.88 534 ALA A C 1
ATOM 4276 O O . ALA A 1 534 ? 14.261 16.924 17.416 1.00 85.88 534 ALA A O 1
ATOM 4277 N N . GLN A 1 535 ? 15.014 18.920 18.128 1.00 88.31 535 GLN A N 1
ATOM 4278 C CA . GLN A 1 535 ? 14.227 19.744 17.194 1.00 88.31 535 GLN A CA 1
ATOM 4279 C C . GLN A 1 535 ? 14.513 19.392 15.733 1.00 88.31 535 GLN A C 1
ATOM 4281 O O . GLN A 1 535 ? 13.597 19.095 14.967 1.00 88.31 535 GLN A O 1
ATOM 4286 N N . ILE A 1 536 ? 15.795 19.361 15.363 1.00 87.50 536 ILE A N 1
ATOM 4287 C CA . ILE A 1 536 ? 16.214 19.046 13.996 1.00 87.50 536 ILE A CA 1
ATOM 4288 C C . ILE A 1 536 ? 15.886 17.591 13.652 1.00 87.50 536 ILE A C 1
ATOM 4290 O O . ILE A 1 536 ? 15.413 17.318 12.554 1.00 87.50 536 ILE A O 1
ATOM 4294 N N . GLN A 1 537 ? 16.086 16.645 14.575 1.00 89.75 537 GLN A N 1
ATOM 4295 C CA . GLN A 1 537 ? 15.714 15.244 14.348 1.00 89.75 537 GLN A CA 1
ATOM 4296 C C . GLN A 1 537 ? 14.205 15.063 14.152 1.00 89.75 537 GLN A C 1
ATOM 4298 O O . GLN A 1 537 ? 13.811 14.321 13.255 1.00 89.75 537 GLN A O 1
ATOM 4303 N N . LEU A 1 538 ? 13.376 15.755 14.938 1.00 92.81 538 LEU A N 1
ATOM 4304 C CA . LEU A 1 538 ? 11.921 15.733 14.802 1.00 92.81 538 LEU A CA 1
ATOM 4305 C C . LEU A 1 538 ? 11.479 16.295 13.448 1.00 92.81 538 LEU A C 1
ATOM 4307 O O . LEU A 1 538 ? 10.744 15.627 12.725 1.00 92.81 538 LEU A O 1
ATOM 4311 N N . ALA A 1 539 ? 11.964 17.482 13.074 1.00 92.50 539 ALA A N 1
ATOM 4312 C CA . ALA A 1 539 ? 11.607 18.102 11.802 1.00 92.50 539 ALA A CA 1
ATOM 4313 C C . ALA A 1 539 ? 12.060 17.250 10.605 1.00 92.50 539 ALA A C 1
ATOM 4315 O O . ALA A 1 539 ? 11.292 17.043 9.665 1.00 92.50 539 ALA A O 1
ATOM 4316 N N . LYS A 1 540 ? 13.273 16.679 10.671 1.00 92.94 540 LYS A N 1
ATOM 4317 C CA . LYS A 1 540 ? 13.773 15.745 9.655 1.00 92.94 540 LYS A CA 1
ATOM 4318 C C . LYS A 1 540 ? 12.899 14.501 9.528 1.00 92.94 540 LYS A C 1
ATOM 4320 O O . LYS A 1 540 ? 12.632 14.070 8.409 1.00 92.94 540 LYS A O 1
ATOM 4325 N N . TYR A 1 541 ? 12.487 13.928 10.660 1.00 94.69 541 TYR A N 1
ATOM 4326 C CA . TYR A 1 541 ? 11.633 12.746 10.699 1.00 94.69 541 TYR A CA 1
ATOM 4327 C C . TYR A 1 541 ? 10.268 13.033 10.076 1.00 94.69 541 TYR A C 1
ATOM 4329 O O . TYR A 1 541 ? 9.860 12.296 9.184 1.00 94.69 541 TYR A O 1
ATOM 4337 N N . ILE A 1 542 ? 9.613 14.122 10.491 1.00 95.12 542 ILE A N 1
ATOM 4338 C CA . ILE A 1 542 ? 8.305 14.524 9.970 1.00 95.12 542 ILE A CA 1
ATOM 4339 C C . ILE A 1 542 ? 8.369 14.700 8.454 1.00 95.12 542 ILE A C 1
ATOM 4341 O O . ILE A 1 542 ? 7.674 13.991 7.739 1.00 95.12 542 ILE A O 1
ATOM 4345 N N . ILE A 1 543 ? 9.256 15.570 7.958 1.00 94.56 543 ILE A N 1
ATOM 4346 C CA . ILE A 1 543 ? 9.372 15.871 6.523 1.00 94.56 543 ILE A CA 1
ATOM 4347 C C . ILE A 1 543 ? 9.677 14.606 5.709 1.00 94.56 543 ILE A C 1
ATOM 4349 O O . ILE A 1 543 ? 9.201 14.468 4.589 1.00 94.56 543 ILE A O 1
ATOM 4353 N N . GLN A 1 544 ? 10.463 13.672 6.245 1.00 93.50 544 GLN A N 1
ATOM 4354 C CA . GLN A 1 544 ? 10.810 12.441 5.537 1.00 93.50 544 GLN A CA 1
ATOM 4355 C C . GLN A 1 544 ? 9.646 11.444 5.417 1.00 93.50 544 GLN A C 1
ATOM 4357 O O . GLN A 1 544 ? 9.656 10.647 4.484 1.00 93.50 544 GLN A O 1
ATOM 4362 N N . HIS A 1 545 ? 8.683 11.471 6.340 1.00 93.12 545 HIS A N 1
ATOM 4363 C CA . HIS A 1 545 ? 7.576 10.506 6.414 1.00 93.12 545 HIS A CA 1
ATOM 4364 C C . HIS A 1 545 ? 6.216 11.130 6.065 1.00 93.12 545 HIS A C 1
ATOM 4366 O O . HIS A 1 545 ? 5.178 10.547 6.357 1.00 93.12 545 HIS A O 1
ATOM 4372 N N . LEU A 1 546 ? 6.207 12.319 5.457 1.00 94.06 546 LEU A N 1
ATOM 4373 C CA . LEU A 1 546 ? 5.007 12.872 4.836 1.00 94.06 546 LEU A CA 1
ATOM 4374 C C . LEU A 1 546 ? 4.652 12.090 3.563 1.00 94.06 546 LEU A C 1
ATOM 4376 O O . LEU A 1 546 ? 5.529 11.612 2.840 1.00 94.06 546 LEU A O 1
ATOM 4380 N N . ASN A 1 547 ? 3.361 12.020 3.247 1.00 93.19 547 ASN A N 1
ATOM 4381 C CA . ASN A 1 547 ? 2.882 11.357 2.040 1.00 93.19 547 ASN A CA 1
ATOM 4382 C C . ASN A 1 547 ? 3.010 12.258 0.802 1.00 93.19 547 ASN A C 1
ATOM 4384 O O . ASN A 1 547 ? 2.140 13.070 0.504 1.00 93.19 547 ASN A O 1
ATOM 4388 N N . TYR A 1 548 ? 4.093 12.076 0.047 1.00 92.06 548 TYR A N 1
ATOM 4389 C CA . TYR A 1 548 ? 4.333 12.756 -1.235 1.00 92.06 548 TYR A CA 1
ATOM 4390 C C . TYR A 1 548 ? 3.723 12.033 -2.451 1.00 92.06 548 TYR A C 1
ATOM 4392 O O . TYR A 1 548 ? 4.062 12.352 -3.593 1.00 92.06 548 TYR A O 1
ATOM 4400 N N . GLY A 1 549 ? 2.885 11.018 -2.218 1.00 90.06 549 GLY A N 1
ATOM 4401 C CA . GLY A 1 549 ? 2.198 10.253 -3.253 1.00 90.06 549 GLY A CA 1
ATOM 4402 C C . GLY A 1 549 ? 0.961 10.964 -3.804 1.00 90.06 549 GLY A C 1
ATOM 4403 O O . GLY A 1 549 ? 0.808 12.180 -3.695 1.00 90.06 549 GLY A O 1
ATOM 4404 N N . TYR A 1 550 ? 0.059 10.184 -4.397 1.00 87.31 550 TYR A N 1
ATOM 4405 C CA . TYR A 1 550 ? -1.192 10.669 -4.981 1.00 87.31 550 TYR A CA 1
ATOM 4406 C C . TYR A 1 550 ? -2.398 10.226 -4.148 1.00 87.31 550 TYR A C 1
ATOM 4408 O O . TYR A 1 550 ? -2.354 9.195 -3.476 1.00 87.31 550 TYR A O 1
ATOM 4416 N N . LYS A 1 551 ? -3.479 11.008 -4.182 1.00 84.62 551 LYS A N 1
ATOM 4417 C CA . LYS A 1 551 ? -4.757 10.643 -3.560 1.00 84.62 551 LYS A CA 1
ATOM 4418 C C . LYS A 1 551 ? -5.445 9.543 -4.366 1.00 84.62 551 LYS A C 1
ATOM 4420 O O . LYS A 1 551 ? -5.426 9.555 -5.596 1.00 84.62 551 LYS A O 1
ATOM 4425 N N . HIS A 1 552 ? -6.114 8.637 -3.664 1.00 77.12 552 HIS A N 1
ATOM 4426 C CA . HIS A 1 552 ? -6.953 7.606 -4.275 1.00 77.12 552 HIS A CA 1
ATOM 4427 C C . HIS A 1 552 ? -8.239 8.233 -4.841 1.00 77.12 552 HIS A C 1
ATOM 4429 O O . HIS A 1 552 ? -8.755 9.194 -4.270 1.00 77.12 552 HIS A O 1
ATOM 4435 N N . GLY A 1 553 ? -8.730 7.736 -5.980 1.00 70.88 553 GLY A N 1
ATOM 4436 C CA . GLY A 1 553 ? -10.019 8.115 -6.574 1.00 70.88 553 GLY A CA 1
ATOM 4437 C C . GLY A 1 553 ? -10.197 9.566 -7.047 1.00 70.88 553 GLY A C 1
ATOM 4438 O O . GLY A 1 553 ? -11.286 9.914 -7.498 1.00 70.88 553 GLY A O 1
ATOM 4439 N N . THR A 1 554 ? -9.176 10.428 -6.966 1.00 79.31 554 THR A N 1
ATOM 4440 C CA . THR A 1 554 ? -9.297 11.850 -7.350 1.00 79.31 554 THR A CA 1
ATOM 4441 C C . THR A 1 554 ? -8.414 12.201 -8.539 1.00 79.31 554 THR A C 1
ATOM 4443 O O . THR A 1 554 ? -7.204 11.964 -8.545 1.00 79.31 554 THR A O 1
ATOM 4446 N N . VAL A 1 555 ? -9.039 12.793 -9.553 1.00 81.94 555 VAL A N 1
ATOM 4447 C CA . VAL A 1 555 ? -8.396 13.221 -10.795 1.00 81.94 555 VAL A CA 1
ATOM 4448 C C . VAL A 1 555 ? -8.173 14.731 -10.751 1.00 81.94 555 VAL A C 1
ATOM 4450 O O . VAL A 1 555 ? -9.052 15.484 -10.332 1.00 81.94 555 VAL A O 1
ATOM 4453 N N . ASP A 1 556 ? -6.997 15.177 -11.183 1.00 79.62 556 ASP A N 1
ATOM 4454 C CA . ASP A 1 556 ? -6.697 16.588 -11.394 1.00 79.62 556 ASP A CA 1
ATOM 4455 C C . ASP A 1 556 ? -7.521 17.116 -12.576 1.00 79.62 556 ASP A C 1
ATOM 4457 O O . ASP A 1 556 ? -7.372 16.670 -13.716 1.00 79.62 556 ASP A O 1
ATOM 4461 N N . SER A 1 557 ? -8.407 18.073 -12.297 1.00 72.06 557 SER A N 1
ATOM 4462 C CA . SER A 1 557 ? -9.236 18.731 -13.307 1.00 72.06 557 SER A CA 1
ATOM 4463 C C . SER A 1 557 ? -8.441 19.701 -14.185 1.00 72.06 557 SER A C 1
ATOM 4465 O O . SER A 1 557 ? -8.889 20.040 -15.282 1.00 72.06 557 SER A O 1
ATOM 4467 N N . ASN A 1 558 ? -7.259 20.137 -13.738 1.00 74.69 558 ASN A N 1
ATOM 4468 C CA . ASN A 1 558 ? -6.380 21.002 -14.509 1.00 74.69 558 ASN A CA 1
ATOM 4469 C C . ASN A 1 558 ? -5.403 20.160 -15.331 1.00 74.69 558 ASN A C 1
ATOM 4471 O O . ASN A 1 558 ? -4.443 19.589 -14.812 1.00 74.69 558 ASN A O 1
ATOM 4475 N N . LEU A 1 559 ? -5.615 20.126 -16.646 1.00 68.62 559 LEU A N 1
ATOM 4476 C CA . LEU A 1 559 ? -4.724 19.411 -17.551 1.00 68.62 559 LEU A CA 1
ATOM 4477 C C . LEU A 1 559 ? -3.324 20.048 -17.552 1.00 68.62 559 LEU A C 1
ATOM 4479 O O . LEU A 1 559 ? -3.168 21.257 -17.768 1.00 68.62 559 LEU A O 1
ATOM 4483 N N . SER A 1 560 ? -2.295 19.229 -17.331 1.00 78.00 560 SER A N 1
ATOM 4484 C CA . SER A 1 560 ? -0.907 19.679 -17.406 1.00 78.00 560 SER A CA 1
ATOM 4485 C C . SER A 1 560 ? -0.580 20.159 -18.820 1.00 78.00 560 SER A C 1
ATOM 4487 O O . SER A 1 560 ? -0.815 19.454 -19.798 1.00 78.00 560 SER A O 1
ATOM 4489 N N . LYS A 1 561 ? 0.026 21.346 -18.941 1.00 78.62 561 LYS A N 1
ATOM 4490 C CA . LYS A 1 561 ? 0.481 21.863 -20.243 1.00 78.62 561 LYS A CA 1
ATOM 4491 C C . LYS A 1 561 ? 1.668 21.083 -20.809 1.00 78.62 561 LYS A C 1
ATOM 4493 O O . LYS A 1 561 ? 1.833 21.063 -22.022 1.00 78.62 561 LYS A O 1
ATOM 4498 N N . SER A 1 562 ? 2.505 20.498 -19.950 1.00 76.81 562 SER A N 1
ATOM 4499 C CA . SER A 1 562 ? 3.658 19.690 -20.370 1.00 76.81 562 SER A CA 1
ATOM 4500 C C . SER A 1 562 ? 3.292 18.229 -20.618 1.00 76.81 562 SER A C 1
ATOM 4502 O O . SER A 1 562 ? 3.960 17.580 -21.412 1.00 76.81 562 SER A O 1
ATOM 4504 N N . GLN A 1 563 ? 2.232 17.728 -19.974 1.00 85.81 563 GLN A N 1
ATOM 4505 C CA . GLN A 1 563 ? 1.764 16.344 -20.102 1.00 85.81 563 GLN A CA 1
ATOM 4506 C C . GLN A 1 563 ? 0.247 16.293 -20.381 1.00 85.81 563 GLN A C 1
ATOM 4508 O O . GLN A 1 563 ? -0.518 15.890 -19.505 1.00 85.81 563 GLN A O 1
ATOM 4513 N N . PRO A 1 564 ? -0.219 16.751 -21.563 1.00 85.19 564 PRO A N 1
ATOM 4514 C CA . PRO A 1 564 ? -1.648 16.928 -21.840 1.00 85.19 564 PRO A CA 1
ATOM 4515 C C . PRO A 1 564 ? -2.381 15.664 -22.317 1.00 85.19 564 PRO A C 1
ATOM 4517 O O . PRO A 1 564 ? -3.588 15.714 -22.524 1.00 85.19 564 PRO A O 1
ATOM 4520 N N . TRP A 1 565 ? -1.683 14.551 -22.541 1.00 83.56 565 TRP A N 1
ATOM 4521 C CA . TRP A 1 565 ? -2.256 13.360 -23.182 1.00 83.56 565 TRP A CA 1
ATOM 4522 C C . TRP A 1 565 ? -3.179 12.537 -22.276 1.00 83.56 565 TRP A C 1
ATOM 4524 O O . TRP A 1 565 ? -4.019 11.808 -22.782 1.00 83.56 565 TRP A O 1
ATOM 4534 N N . HIS A 1 566 ? -3.069 12.632 -20.950 1.00 82.81 566 HIS A N 1
ATOM 4535 C CA . HIS A 1 566 ? -3.928 11.855 -20.057 1.00 82.81 566 HIS A CA 1
ATOM 4536 C C . HIS A 1 566 ? -4.236 12.607 -18.763 1.00 82.81 566 HIS A C 1
ATOM 4538 O O . HIS A 1 566 ? -3.432 13.401 -18.268 1.00 82.81 566 HIS A O 1
ATOM 4544 N N . SER A 1 567 ? -5.406 12.329 -18.189 1.00 80.88 567 SER A N 1
ATOM 4545 C CA . SER A 1 567 ? -5.777 12.805 -16.860 1.00 80.88 567 SER A CA 1
ATOM 4546 C C . SER A 1 567 ? -4.845 12.227 -15.795 1.00 80.88 567 SER A C 1
ATOM 4548 O O . SER A 1 567 ? -4.534 11.037 -15.808 1.00 80.88 567 SER A O 1
ATOM 4550 N N . ARG A 1 568 ? -4.399 13.061 -14.858 1.00 85.56 568 ARG A N 1
ATOM 4551 C CA . ARG A 1 568 ? -3.488 12.651 -13.783 1.00 85.56 568 ARG A CA 1
ATOM 4552 C C . ARG A 1 568 ? -4.200 12.635 -12.436 1.00 85.56 568 ARG A C 1
ATOM 4554 O O . ARG A 1 568 ? -5.142 13.394 -12.230 1.00 85.56 568 ARG A O 1
ATOM 4561 N N . LYS A 1 569 ? -3.741 11.809 -11.506 1.00 87.56 569 LYS A N 1
ATOM 4562 C CA . LYS A 1 569 ? -4.183 11.826 -10.111 1.00 87.56 569 LYS A CA 1
ATOM 4563 C C . LYS A 1 569 ? -3.717 13.104 -9.419 1.00 87.56 569 LYS A C 1
ATOM 4565 O O . LYS A 1 569 ? -2.638 13.626 -9.710 1.00 87.56 569 LYS A O 1
ATOM 4570 N N . LEU A 1 570 ? -4.518 13.592 -8.476 1.00 86.75 570 LEU A N 1
ATOM 4571 C CA . LEU A 1 570 ? -4.130 14.720 -7.632 1.00 86.75 570 LEU A CA 1
ATOM 4572 C C . LEU A 1 570 ? -3.090 14.251 -6.594 1.00 86.75 570 LEU A C 1
ATOM 4574 O O . LEU A 1 570 ? -3.289 13.191 -5.990 1.00 86.75 570 LEU A O 1
ATOM 4578 N N . PRO A 1 571 ? -1.990 14.986 -6.347 1.00 89.69 571 PRO A N 1
ATOM 4579 C CA . PRO A 1 571 ? -1.075 14.643 -5.261 1.00 89.69 571 PRO A CA 1
ATOM 4580 C C . PRO A 1 571 ? -1.787 14.707 -3.898 1.00 89.69 571 PRO A C 1
ATOM 4582 O O . PRO A 1 571 ? -2.737 15.474 -3.706 1.00 89.69 571 PRO A O 1
ATOM 4585 N N . PHE A 1 572 ? -1.338 13.882 -2.947 1.00 90.88 572 PHE A N 1
ATOM 4586 C CA . PHE A 1 572 ? -1.884 13.860 -1.588 1.00 90.88 572 PHE A CA 1
ATOM 4587 C C . PHE A 1 572 ? -1.698 15.207 -0.893 1.00 90.88 572 PHE A C 1
ATOM 4589 O O . PHE A 1 572 ? -2.674 15.821 -0.450 1.00 90.88 572 PHE A O 1
ATOM 4596 N N . LEU A 1 573 ? -0.459 15.695 -0.882 1.00 92.25 573 LEU A N 1
ATOM 4597 C CA . LEU A 1 573 ? -0.138 17.064 -0.507 1.00 92.25 573 LEU A CA 1
ATOM 4598 C C . LEU A 1 573 ? -0.258 17.968 -1.734 1.00 92.25 573 LEU A C 1
ATOM 4600 O O . LEU A 1 573 ? 0.161 17.607 -2.828 1.00 92.25 573 LEU A O 1
ATOM 4604 N N . GLY A 1 574 ? -0.828 19.161 -1.567 1.00 90.31 574 GLY A N 1
ATOM 4605 C CA . GLY A 1 574 ? -0.968 20.107 -2.677 1.00 90.31 574 GLY A CA 1
ATOM 4606 C C . GLY A 1 574 ? 0.384 20.495 -3.293 1.00 90.31 574 GLY A C 1
ATOM 4607 O O . GLY A 1 574 ? 1.412 20.472 -2.614 1.00 90.31 574 GLY A O 1
ATOM 4608 N N . TYR A 1 575 ? 0.386 20.900 -4.568 1.00 90.44 575 TYR A N 1
ATOM 4609 C CA . TYR A 1 575 ? 1.608 21.324 -5.269 1.00 90.44 575 TYR A CA 1
ATOM 4610 C C . TYR A 1 575 ? 2.368 22.438 -4.530 1.00 90.44 575 TYR A C 1
ATOM 4612 O O . TYR A 1 575 ? 3.593 22.370 -4.442 1.00 90.44 575 TYR A O 1
ATOM 4620 N N . ASP A 1 576 ? 1.646 23.389 -3.923 1.00 90.31 576 ASP A N 1
ATOM 4621 C CA . ASP A 1 576 ? 2.210 24.432 -3.055 1.00 90.31 576 ASP A CA 1
ATOM 4622 C C . ASP A 1 576 ? 3.048 23.831 -1.913 1.00 90.31 576 ASP A C 1
ATOM 4624 O O . ASP A 1 576 ? 4.138 24.306 -1.616 1.00 90.31 576 ASP A O 1
ATOM 4628 N N . THR A 1 577 ? 2.574 22.756 -1.277 1.00 92.50 577 THR A N 1
ATOM 4629 C CA . THR A 1 577 ? 3.287 22.093 -0.176 1.00 92.50 577 THR A CA 1
ATOM 4630 C C . THR A 1 577 ? 4.567 21.423 -0.668 1.00 92.50 577 THR A C 1
ATOM 4632 O O . THR A 1 577 ? 5.600 21.532 -0.010 1.00 92.50 577 THR A O 1
ATOM 4635 N N . HIS A 1 578 ? 4.536 20.763 -1.831 1.00 93.44 578 HIS A N 1
ATOM 4636 C CA . HIS A 1 578 ? 5.745 20.195 -2.437 1.00 93.44 578 HIS A CA 1
ATOM 4637 C C . HIS A 1 578 ? 6.785 21.278 -2.755 1.00 93.44 578 HIS A C 1
ATOM 4639 O O . HIS A 1 578 ? 7.972 21.077 -2.493 1.00 93.44 578 HIS A O 1
ATOM 4645 N N . GLU A 1 579 ? 6.343 22.420 -3.290 1.00 92.31 579 GLU A N 1
ATOM 4646 C CA . GLU A 1 579 ? 7.201 23.572 -3.565 1.00 92.31 579 GLU A CA 1
ATOM 4647 C C . GLU A 1 579 ? 7.803 24.142 -2.271 1.00 92.31 579 GLU A C 1
ATOM 4649 O O . GLU A 1 579 ? 9.025 24.275 -2.168 1.00 92.31 579 GLU A O 1
ATOM 4654 N N . GLU A 1 580 ? 6.983 24.417 -1.253 1.00 90.69 580 GLU A N 1
ATOM 4655 C CA . GLU A 1 580 ? 7.466 24.988 0.008 1.00 90.69 580 GLU A CA 1
ATOM 4656 C C . GLU A 1 580 ? 8.431 24.053 0.739 1.00 90.69 580 GLU A C 1
ATOM 4658 O O . GLU A 1 580 ? 9.473 24.505 1.214 1.00 90.69 580 GLU A O 1
ATOM 4663 N N . VAL A 1 581 ? 8.160 22.743 0.777 1.00 93.44 581 VAL A N 1
ATOM 4664 C CA . VAL A 1 581 ? 9.108 21.769 1.340 1.00 93.44 581 VAL A CA 1
ATOM 4665 C C . VAL A 1 581 ? 10.434 21.814 0.579 1.00 93.44 581 VAL A C 1
ATOM 4667 O O . VAL A 1 581 ? 11.489 21.832 1.213 1.00 93.44 581 VAL A O 1
ATOM 4670 N N . ALA A 1 582 ? 10.418 21.896 -0.755 1.00 93.12 582 ALA A N 1
ATOM 4671 C CA . ALA A 1 582 ? 11.642 21.985 -1.549 1.00 93.12 582 ALA A CA 1
ATOM 4672 C C . ALA A 1 582 ? 12.489 23.213 -1.173 1.00 93.12 582 ALA A C 1
ATOM 4674 O O . ALA A 1 582 ? 13.704 23.099 -0.998 1.00 93.12 582 ALA A O 1
ATOM 4675 N N . PHE A 1 583 ? 11.862 24.375 -0.978 1.00 90.06 583 PHE A N 1
ATOM 4676 C CA . PHE A 1 583 ? 12.575 25.584 -0.564 1.00 90.06 583 PHE A CA 1
ATOM 4677 C C . PHE A 1 583 ? 13.012 25.568 0.903 1.00 90.06 583 PHE A C 1
ATOM 4679 O O . PHE A 1 583 ? 14.099 26.062 1.204 1.00 90.06 583 PHE A O 1
ATOM 4686 N N . ILE A 1 584 ? 12.239 24.953 1.805 1.00 89.25 584 ILE A N 1
ATOM 4687 C CA . ILE A 1 584 ? 12.661 24.699 3.192 1.00 89.25 584 ILE A CA 1
ATOM 4688 C C . ILE A 1 584 ? 13.934 23.843 3.214 1.00 89.25 584 ILE A C 1
ATOM 4690 O O . ILE A 1 584 ? 14.847 24.129 3.988 1.00 89.25 584 ILE A O 1
ATOM 4694 N N . LEU A 1 585 ? 14.032 22.822 2.352 1.00 90.56 585 LEU A N 1
ATOM 4695 C CA . LEU A 1 585 ? 15.238 21.997 2.231 1.00 90.56 585 LEU A CA 1
ATOM 4696 C C . LEU A 1 585 ? 16.446 22.815 1.758 1.00 90.56 585 LEU A C 1
ATOM 4698 O O . LEU A 1 585 ? 17.529 22.658 2.321 1.00 90.56 585 LEU A O 1
ATOM 4702 N N . LEU A 1 586 ? 16.273 23.681 0.751 1.00 87.25 586 LEU A N 1
ATOM 4703 C CA . LEU A 1 586 ? 17.355 24.532 0.241 1.00 87.25 586 LEU A CA 1
ATOM 4704 C C . LEU A 1 586 ? 17.847 25.530 1.287 1.00 87.25 586 LEU A C 1
ATOM 4706 O O . LEU A 1 586 ? 19.054 25.642 1.494 1.00 87.25 586 LEU A O 1
ATOM 4710 N N . ASP A 1 587 ? 16.931 26.212 1.973 1.00 82.94 587 ASP A N 1
ATOM 4711 C CA . ASP A 1 587 ? 17.288 27.161 3.025 1.00 82.94 587 ASP A CA 1
ATOM 4712 C C . ASP A 1 587 ? 17.989 26.456 4.194 1.00 82.94 587 ASP A C 1
ATOM 4714 O O . ASP A 1 587 ? 19.073 26.861 4.613 1.00 82.94 587 ASP A O 1
ATOM 4718 N N . ALA A 1 588 ? 17.451 25.322 4.654 1.00 82.75 588 ALA A N 1
ATOM 4719 C CA . ALA A 1 588 ? 18.090 24.545 5.707 1.00 82.75 588 ALA A CA 1
ATOM 4720 C C . ALA A 1 588 ? 19.492 24.069 5.282 1.00 82.75 588 ALA A C 1
ATOM 4722 O O . ALA A 1 588 ? 20.457 24.236 6.026 1.00 82.75 588 ALA A O 1
ATOM 4723 N N . CYS A 1 589 ? 19.660 23.533 4.069 1.00 84.31 589 CYS A N 1
ATOM 4724 C CA . CYS A 1 589 ? 20.983 23.158 3.565 1.00 84.31 589 CYS A CA 1
ATOM 4725 C C . CYS A 1 589 ? 21.950 24.348 3.506 1.00 84.31 589 CYS A C 1
ATOM 4727 O O . CYS A 1 589 ? 23.116 24.177 3.863 1.00 84.31 589 CYS A O 1
ATOM 4729 N N . GLN A 1 590 ? 21.480 25.537 3.126 1.00 78.88 590 GLN A N 1
ATOM 4730 C CA . GLN A 1 590 ? 22.284 26.758 3.113 1.00 78.88 590 GLN A CA 1
ATOM 4731 C C . GLN A 1 590 ? 22.736 27.180 4.517 1.00 78.88 590 GLN A C 1
ATOM 4733 O O . GLN A 1 590 ? 23.864 27.644 4.668 1.00 78.88 590 GLN A O 1
ATOM 4738 N N . GLN A 1 591 ? 21.920 26.961 5.548 1.00 74.69 591 GLN A N 1
ATOM 4739 C CA . GLN A 1 591 ? 22.306 27.232 6.935 1.00 74.69 591 GLN A CA 1
ATOM 4740 C C . GLN A 1 591 ? 23.347 26.228 7.473 1.00 74.69 591 GLN A C 1
ATOM 4742 O O . GLN A 1 591 ? 24.304 26.624 8.138 1.00 74.69 591 GLN A O 1
ATOM 4747 N N . PHE A 1 592 ? 23.201 24.928 7.180 1.00 72.69 592 PHE A N 1
ATOM 4748 C CA . PHE A 1 592 ? 24.120 23.878 7.668 1.00 72.69 592 PHE A CA 1
ATOM 4749 C C . PHE A 1 592 ? 25.434 23.785 6.881 1.00 72.69 592 PHE A C 1
ATOM 4751 O O . PHE A 1 592 ? 26.485 23.443 7.436 1.00 72.69 592 PHE A O 1
ATOM 4758 N N . GLN A 1 593 ? 25.362 24.040 5.577 1.00 76.69 593 GLN A N 1
ATOM 4759 C CA . GLN A 1 593 ? 26.480 24.028 4.648 1.00 76.69 593 GLN A CA 1
ATOM 4760 C C . GLN A 1 593 ? 26.298 25.169 3.642 1.00 76.69 593 GLN A C 1
ATOM 4762 O O . GLN A 1 593 ? 25.843 24.928 2.515 1.00 76.69 593 GLN A O 1
ATOM 4767 N N . PRO A 1 594 ? 26.705 26.397 4.011 1.00 72.81 594 PRO A N 1
ATOM 4768 C CA . PRO A 1 594 ? 26.690 27.513 3.084 1.00 72.81 594 PRO A CA 1
ATOM 4769 C C . PRO A 1 594 ? 27.418 27.137 1.797 1.00 72.81 594 PRO A C 1
ATOM 4771 O O . PRO A 1 594 ? 28.480 26.492 1.823 1.00 72.81 594 PRO A O 1
ATOM 4774 N N . LEU A 1 595 ? 26.834 27.518 0.660 1.00 69.44 595 LEU A N 1
ATOM 4775 C CA . LEU A 1 595 ? 27.565 27.523 -0.600 1.00 69.44 595 LEU A CA 1
ATOM 4776 C C . LEU A 1 595 ? 28.865 28.325 -0.392 1.00 69.44 595 LEU A C 1
ATOM 4778 O O . LEU A 1 595 ? 28.841 29.377 0.243 1.00 69.44 595 LEU A O 1
ATOM 4782 N N . PRO A 1 596 ? 30.020 27.805 -0.829 1.00 60.91 596 PRO A N 1
ATOM 4783 C CA . PRO A 1 596 ? 31.312 28.342 -0.438 1.00 60.91 596 PRO A CA 1
ATOM 4784 C C . PRO A 1 596 ? 31.516 29.757 -0.988 1.00 60.91 596 PRO A C 1
ATOM 4786 O O . PRO A 1 596 ? 31.805 29.917 -2.172 1.00 60.91 596 PRO A O 1
ATOM 4789 N N . ASP A 1 597 ? 31.489 30.767 -0.118 1.00 48.25 597 ASP A N 1
ATOM 4790 C CA . ASP A 1 597 ? 32.202 32.015 -0.378 1.00 48.25 597 ASP A CA 1
ATOM 4791 C C . ASP A 1 597 ? 33.693 31.685 -0.324 1.00 48.25 597 ASP A C 1
ATOM 4793 O O . ASP A 1 597 ? 34.221 31.287 0.715 1.00 48.25 597 ASP A O 1
ATOM 4797 N N . THR A 1 598 ? 34.404 31.774 -1.450 1.00 44.69 598 THR A N 1
ATOM 4798 C CA . THR A 1 598 ? 35.839 31.464 -1.477 1.00 44.69 598 THR A CA 1
ATOM 4799 C C . THR A 1 598 ? 36.636 32.593 -0.814 1.00 44.69 598 THR A C 1
ATOM 4801 O O . THR A 1 598 ? 37.325 33.370 -1.475 1.00 44.69 598 THR A O 1
ATOM 4804 N N . THR A 1 599 ? 36.558 32.708 0.509 1.00 42.38 599 THR A N 1
ATOM 4805 C CA . THR A 1 599 ? 37.303 33.675 1.319 1.00 42.38 599 THR A CA 1
ATOM 4806 C C . THR A 1 599 ? 38.716 33.177 1.618 1.00 42.38 599 THR A C 1
ATOM 4808 O O . THR A 1 599 ? 39.074 33.020 2.775 1.00 42.38 599 THR A O 1
ATOM 4811 N N . SER A 1 600 ? 39.537 32.919 0.595 1.00 45.94 600 SER A N 1
ATOM 4812 C CA . SER A 1 600 ? 41.009 32.976 0.714 1.00 45.94 600 SER A CA 1
ATOM 4813 C C . SER A 1 600 ? 41.692 32.581 -0.595 1.00 45.94 600 SER A C 1
ATOM 4815 O O . SER A 1 600 ? 42.196 31.472 -0.726 1.00 45.94 600 SER A O 1
ATOM 4817 N N . THR A 1 601 ? 41.717 33.461 -1.592 1.00 43.44 601 THR A N 1
ATOM 4818 C CA . THR A 1 601 ? 42.850 33.615 -2.531 1.00 43.44 601 THR A CA 1
ATOM 4819 C C . THR A 1 601 ? 42.517 34.737 -3.511 1.00 43.44 601 THR A C 1
ATOM 4821 O O . THR A 1 601 ? 41.416 34.815 -4.047 1.00 43.44 601 THR A O 1
ATOM 4824 N N . LYS A 1 602 ? 43.471 35.643 -3.753 1.00 47.84 602 LYS A N 1
ATOM 4825 C CA . LYS A 1 602 ? 43.293 36.831 -4.610 1.00 47.84 602 LYS A CA 1
ATOM 4826 C C . LYS A 1 602 ? 43.049 36.510 -6.100 1.00 47.84 602 LYS A C 1
ATOM 4828 O O . LYS A 1 602 ? 42.848 37.440 -6.873 1.00 47.84 602 LYS A O 1
ATOM 4833 N N . GLU A 1 603 ? 43.030 35.236 -6.494 1.00 47.41 603 GLU A N 1
ATOM 4834 C CA . GLU A 1 603 ? 42.914 34.788 -7.891 1.00 47.41 603 GLU A CA 1
ATOM 4835 C C . GLU A 1 603 ? 41.466 34.531 -8.363 1.00 47.41 603 GLU A C 1
ATOM 4837 O O . GLU A 1 603 ? 41.241 34.442 -9.563 1.00 47.41 603 GLU A O 1
ATOM 4842 N N . ASN A 1 604 ? 40.461 34.513 -7.471 1.00 52.31 604 ASN A N 1
ATOM 4843 C CA . ASN A 1 604 ? 39.098 34.047 -7.797 1.00 52.31 604 ASN A CA 1
ATOM 4844 C C . ASN A 1 604 ? 37.965 35.083 -7.610 1.00 52.31 604 ASN A C 1
ATOM 4846 O O . ASN A 1 604 ? 36.832 34.709 -7.316 1.00 52.31 604 ASN A O 1
ATOM 4850 N N . LYS A 1 605 ? 38.212 36.388 -7.813 1.00 54.47 605 LYS A N 1
ATOM 4851 C CA . LYS A 1 605 ? 37.172 37.437 -7.648 1.00 54.47 605 LYS A CA 1
ATOM 4852 C C . LYS A 1 605 ? 35.873 37.175 -8.431 1.00 54.47 605 LYS A C 1
ATOM 4854 O O . LYS A 1 605 ? 34.801 37.375 -7.878 1.00 54.47 605 LYS A O 1
ATOM 4859 N N . GLY A 1 606 ? 35.965 36.692 -9.673 1.00 54.97 606 GLY A N 1
ATOM 4860 C CA . GLY A 1 606 ? 34.780 36.400 -10.493 1.00 54.97 606 GLY A CA 1
ATOM 4861 C C . GLY A 1 606 ? 33.984 35.174 -10.028 1.00 54.97 606 GLY A C 1
ATOM 4862 O O . GLY A 1 606 ? 32.769 35.151 -10.163 1.00 54.97 606 GLY A O 1
ATOM 4863 N N . ALA A 1 607 ? 34.634 34.166 -9.435 1.00 56.19 607 ALA A N 1
ATOM 4864 C CA . ALA A 1 607 ? 33.937 32.998 -8.888 1.00 56.19 607 ALA A CA 1
ATOM 4865 C C . ALA A 1 607 ? 33.190 33.333 -7.583 1.00 56.19 607 ALA A C 1
ATOM 4867 O O . ALA A 1 607 ? 32.109 32.799 -7.351 1.00 56.19 607 ALA A O 1
ATOM 4868 N N . ILE A 1 608 ? 33.739 34.254 -6.777 1.00 59.84 608 ILE A N 1
ATOM 4869 C CA . ILE A 1 608 ? 33.113 34.767 -5.545 1.00 59.84 608 ILE A CA 1
ATOM 4870 C C . ILE A 1 608 ? 31.795 35.480 -5.863 1.00 59.84 608 ILE A C 1
ATOM 4872 O O . ILE A 1 608 ? 30.780 35.214 -5.231 1.00 59.84 608 ILE A O 1
ATOM 4876 N N . GLU A 1 609 ? 31.791 36.349 -6.875 1.00 61.97 609 GLU A N 1
ATOM 4877 C CA . GLU A 1 609 ? 30.599 37.105 -7.282 1.00 61.97 609 GLU A CA 1
ATOM 4878 C C . GLU A 1 609 ? 29.474 36.189 -7.796 1.00 61.97 609 GLU A C 1
ATOM 4880 O O . GLU A 1 609 ? 28.302 36.385 -7.472 1.00 61.97 609 GLU A O 1
ATOM 4885 N N . LEU A 1 610 ? 29.830 35.129 -8.529 1.00 65.75 610 LEU A N 1
ATOM 4886 C CA . LEU A 1 610 ? 28.875 34.144 -9.042 1.00 65.75 610 LEU A CA 1
ATOM 4887 C C . LEU A 1 610 ? 28.214 33.328 -7.921 1.00 65.75 610 LEU A C 1
ATOM 4889 O O . LEU A 1 610 ? 26.992 33.192 -7.912 1.00 65.75 610 LEU A O 1
ATOM 4893 N N . VAL A 1 611 ? 28.993 32.813 -6.961 1.00 69.00 611 VAL A N 1
ATOM 4894 C CA . VAL A 1 611 ? 28.440 32.058 -5.818 1.00 69.00 611 VAL A CA 1
ATOM 4895 C C . VAL A 1 611 ? 27.626 32.970 -4.895 1.00 69.00 611 VAL A C 1
ATOM 4897 O O . VAL A 1 611 ? 26.552 32.569 -4.439 1.00 69.00 611 VAL A O 1
ATOM 4900 N N . GLY A 1 612 ? 28.077 34.210 -4.683 1.00 67.12 612 GLY A N 1
ATOM 4901 C CA . GLY A 1 612 ? 27.343 35.220 -3.921 1.00 67.12 612 GLY A CA 1
ATOM 4902 C C . GLY A 1 612 ? 25.996 35.579 -4.555 1.00 67.12 612 GLY A C 1
ATOM 4903 O O . GLY A 1 612 ? 25.003 35.718 -3.842 1.00 67.12 612 GLY A O 1
ATOM 4904 N N . THR A 1 613 ? 25.919 35.648 -5.889 1.00 70.81 613 THR A N 1
ATOM 4905 C CA . THR A 1 613 ? 24.665 35.916 -6.618 1.00 70.81 613 THR A CA 1
ATOM 4906 C C . THR A 1 613 ? 23.649 34.791 -6.417 1.00 70.81 613 THR A C 1
ATOM 4908 O O . THR A 1 613 ? 22.509 35.059 -6.041 1.00 70.81 613 THR A O 1
ATOM 4911 N N . VAL A 1 614 ? 24.069 33.530 -6.586 1.00 71.31 614 VAL A N 1
ATOM 4912 C CA . VAL A 1 614 ? 23.199 32.357 -6.369 1.00 71.31 614 VAL A CA 1
ATOM 4913 C C . VAL A 1 614 ? 22.747 32.273 -4.908 1.00 71.31 614 VAL A C 1
ATOM 4915 O O . VAL A 1 614 ? 21.568 32.077 -4.628 1.00 71.31 614 VAL A O 1
ATOM 4918 N N . THR A 1 615 ? 23.666 32.488 -3.965 1.00 72.56 615 THR A N 1
ATOM 4919 C CA . THR A 1 615 ? 23.368 32.474 -2.523 1.00 72.56 615 THR A CA 1
ATOM 4920 C C . THR A 1 615 ? 22.369 33.563 -2.138 1.00 72.56 615 THR A C 1
ATOM 4922 O O . THR A 1 615 ? 21.434 33.316 -1.372 1.00 72.56 615 THR A O 1
ATOM 4925 N N . THR A 1 616 ? 22.532 34.763 -2.700 1.00 71.81 616 THR A N 1
ATOM 4926 C CA . THR A 1 616 ? 21.607 35.880 -2.488 1.00 71.81 616 THR A CA 1
ATOM 4927 C C . THR A 1 616 ? 20.235 35.561 -3.068 1.00 71.81 616 THR A C 1
ATOM 4929 O O . THR A 1 616 ? 19.239 35.790 -2.389 1.00 71.81 616 THR A O 1
ATOM 4932 N N . ALA A 1 617 ? 20.158 34.981 -4.271 1.00 72.25 617 ALA A N 1
ATOM 4933 C CA . ALA A 1 617 ? 18.889 34.582 -4.878 1.00 72.25 617 ALA A CA 1
ATOM 4934 C C . ALA A 1 617 ? 18.131 33.572 -4.000 1.00 72.25 617 ALA A C 1
ATOM 4936 O O . ALA A 1 617 ? 16.963 33.793 -3.692 1.00 72.25 617 ALA A O 1
ATOM 4937 N N . VAL A 1 618 ? 18.803 32.529 -3.501 1.00 71.62 618 VAL A N 1
ATOM 4938 C CA . VAL A 1 618 ? 18.196 31.545 -2.580 1.00 71.62 618 VAL A CA 1
ATOM 4939 C C . VAL A 1 618 ? 17.699 32.212 -1.296 1.00 71.62 618 VAL A C 1
ATOM 4941 O O . VAL A 1 618 ? 16.569 31.980 -0.876 1.00 71.62 618 VAL A O 1
ATOM 4944 N N . SER A 1 619 ? 18.516 33.088 -0.706 1.00 70.25 619 SER A N 1
ATOM 4945 C CA . SER A 1 619 ? 18.197 33.757 0.565 1.00 70.25 619 SER A CA 1
ATOM 4946 C C . SER A 1 619 ? 17.126 34.851 0.424 1.00 70.25 619 SER A C 1
ATOM 4948 O O . SER A 1 619 ? 16.503 35.245 1.405 1.00 70.25 619 SER A O 1
ATOM 4950 N N . THR A 1 620 ? 16.906 35.374 -0.784 1.00 69.44 620 THR A N 1
ATOM 4951 C CA . THR A 1 620 ? 15.889 36.410 -1.047 1.00 69.44 620 THR A CA 1
ATOM 4952 C C . THR A 1 620 ? 14.481 35.819 -1.048 1.00 69.44 620 THR A C 1
ATOM 4954 O O . THR A 1 620 ? 13.533 36.479 -0.632 1.00 69.44 620 THR A O 1
ATOM 4957 N N . TYR A 1 621 ? 14.349 34.558 -1.458 1.00 62.09 621 TYR A N 1
ATOM 4958 C CA . TYR A 1 621 ? 13.073 33.858 -1.577 1.00 62.09 621 TYR A CA 1
ATOM 4959 C C . TYR A 1 621 ? 12.824 32.896 -0.413 1.00 62.09 621 TYR A C 1
ATOM 4961 O O . TYR A 1 621 ? 12.295 31.805 -0.622 1.00 62.09 621 TYR A O 1
ATOM 4969 N N . LEU A 1 622 ? 13.215 33.279 0.808 1.00 59.53 622 LEU A N 1
ATOM 4970 C CA . LEU A 1 622 ? 13.010 32.475 2.015 1.00 59.53 622 LEU A CA 1
ATOM 4971 C C . LEU A 1 622 ? 11.512 32.134 2.208 1.00 59.53 622 LEU A C 1
ATOM 4973 O O . LEU A 1 622 ? 10.666 32.991 1.944 1.00 59.53 622 LEU A O 1
ATOM 4977 N N . PRO A 1 623 ? 11.154 30.916 2.664 1.00 53.00 623 PRO A N 1
ATOM 4978 C CA . PRO A 1 623 ? 9.802 30.374 2.489 1.00 53.00 623 PRO A CA 1
ATOM 4979 C C . PRO A 1 623 ? 8.646 31.121 3.170 1.00 53.00 623 PRO A C 1
ATOM 4981 O O . PRO A 1 623 ? 7.519 30.946 2.739 1.00 53.00 623 PRO A O 1
ATOM 4984 N N . ILE A 1 624 ? 8.852 31.983 4.172 1.00 55.34 624 ILE A N 1
ATOM 4985 C CA . ILE A 1 624 ? 7.769 32.781 4.781 1.00 55.34 624 ILE A CA 1
ATOM 4986 C C . ILE A 1 624 ? 8.302 34.170 5.158 1.00 55.34 624 ILE A C 1
ATOM 4988 O O . ILE A 1 624 ? 8.888 34.371 6.221 1.00 55.34 624 ILE A O 1
ATOM 4992 N N . ALA A 1 625 ? 8.097 35.142 4.270 1.00 44.59 625 ALA A N 1
ATOM 4993 C CA . ALA A 1 625 ? 8.682 36.479 4.354 1.00 44.59 625 ALA A CA 1
ATOM 4994 C C . ALA A 1 625 ? 7.877 37.514 5.163 1.00 44.59 625 ALA A C 1
ATOM 4996 O O . ALA A 1 625 ? 8.172 38.699 5.040 1.00 44.59 625 ALA A O 1
ATOM 4997 N N . ASP A 1 626 ? 6.907 37.128 6.002 1.00 38.03 626 ASP A N 1
ATOM 4998 C CA . ASP A 1 626 ? 6.044 38.152 6.614 1.00 38.03 626 ASP A CA 1
ATOM 4999 C C . ASP A 1 626 ? 6.501 38.731 7.958 1.00 38.03 626 ASP A C 1
ATOM 5001 O O . ASP A 1 626 ? 6.037 39.812 8.293 1.00 38.03 626 ASP A O 1
ATOM 5005 N N . GLN A 1 627 ? 7.447 38.147 8.712 1.00 42.53 627 GLN A N 1
ATOM 5006 C CA . GLN A 1 627 ? 7.914 38.784 9.970 1.00 42.53 627 GLN A CA 1
ATOM 5007 C C . GLN A 1 627 ? 9.373 38.498 10.381 1.00 42.53 627 GLN A C 1
ATOM 5009 O O . GLN A 1 627 ? 9.676 38.418 11.569 1.00 42.53 627 GLN A O 1
ATOM 5014 N N . ILE A 1 628 ? 10.324 38.387 9.446 1.00 43.44 628 ILE A N 1
ATOM 5015 C CA . ILE A 1 628 ? 11.758 38.284 9.807 1.00 43.44 628 ILE A CA 1
ATOM 5016 C C . ILE A 1 628 ? 12.607 39.303 9.034 1.00 43.44 628 ILE A C 1
ATOM 5018 O O . ILE A 1 628 ? 13.600 38.982 8.395 1.00 43.44 628 ILE A O 1
ATOM 5022 N N . GLN A 1 629 ? 12.244 40.584 9.132 1.00 37.88 629 GLN A N 1
ATOM 5023 C CA . GLN A 1 629 ? 13.205 41.679 8.915 1.00 37.88 629 GLN A CA 1
ATOM 5024 C C . GLN A 1 629 ? 14.016 42.015 10.186 1.00 37.88 629 GLN A C 1
ATOM 5026 O O . GLN A 1 629 ? 14.924 42.840 10.126 1.00 37.88 629 GLN A O 1
ATOM 5031 N N . LEU A 1 630 ? 13.734 41.367 11.328 1.00 36.81 630 LEU A N 1
ATOM 5032 C CA . LEU A 1 630 ? 14.368 41.653 12.628 1.00 36.81 630 LEU A CA 1
ATOM 5033 C C . LEU A 1 630 ? 15.429 40.638 13.084 1.00 36.81 630 LEU A C 1
ATOM 5035 O O . LEU A 1 630 ? 16.113 40.889 14.071 1.00 36.81 630 LEU A O 1
ATOM 5039 N N . LEU A 1 631 ? 15.628 39.539 12.356 1.00 36.31 631 LEU A N 1
ATOM 5040 C CA . LEU A 1 631 ? 16.748 38.622 12.570 1.00 36.31 631 LEU A CA 1
ATOM 5041 C C . LEU A 1 631 ? 17.473 38.453 11.236 1.00 36.31 631 LEU A C 1
ATOM 5043 O O . LEU A 1 631 ? 17.273 37.478 10.525 1.00 36.31 631 LEU A O 1
ATOM 5047 N N . LYS A 1 632 ? 18.307 39.431 10.877 1.00 31.38 632 LYS A N 1
ATOM 5048 C CA . LYS A 1 632 ? 19.516 39.119 10.113 1.00 31.38 632 LYS A CA 1
ATOM 5049 C C . LYS A 1 632 ? 20.503 38.553 11.135 1.00 31.38 632 LYS A C 1
ATOM 5051 O O . LYS A 1 632 ? 21.067 39.359 11.877 1.00 31.38 632 LYS A O 1
ATOM 5056 N N . PRO A 1 633 ? 20.756 37.234 11.210 1.00 37.22 633 PRO A N 1
ATOM 5057 C CA . PRO A 1 633 ? 22.063 36.824 11.666 1.00 37.22 633 PRO A CA 1
ATOM 5058 C C . PRO A 1 633 ? 23.017 37.315 10.582 1.00 37.22 633 PRO A C 1
ATOM 5060 O O . PRO A 1 633 ? 22.945 36.907 9.422 1.00 37.22 633 PRO A O 1
ATOM 5063 N N . THR A 1 634 ? 23.865 38.272 10.932 1.00 35.06 634 THR A N 1
ATOM 5064 C CA . THR A 1 634 ? 25.111 38.481 10.206 1.00 35.06 634 THR A CA 1
ATOM 5065 C C . THR A 1 634 ? 25.758 37.101 10.136 1.00 35.06 634 THR A C 1
ATOM 5067 O O . THR A 1 634 ? 26.085 36.541 11.178 1.00 35.06 634 THR A O 1
ATOM 5070 N N . TYR A 1 635 ? 25.814 36.490 8.950 1.00 41.69 635 TYR A N 1
ATOM 5071 C CA . TYR A 1 635 ? 26.502 35.219 8.763 1.00 41.69 635 TYR A CA 1
ATOM 5072 C C . TYR A 1 635 ? 27.961 35.445 9.176 1.00 41.69 635 TYR A C 1
ATOM 5074 O O . TYR A 1 635 ? 28.742 36.000 8.411 1.00 41.69 635 TYR A O 1
ATOM 5082 N N . ASP A 1 636 ? 28.334 35.102 10.408 1.00 34.31 636 ASP A N 1
ATOM 5083 C CA . ASP A 1 636 ? 29.726 35.176 10.836 1.00 34.31 636 ASP A CA 1
ATOM 5084 C C . ASP A 1 636 ? 30.461 33.991 10.200 1.00 34.31 636 ASP A C 1
ATOM 5086 O O . ASP A 1 636 ? 30.381 32.842 10.632 1.00 34.31 636 ASP A O 1
ATOM 5090 N N . HIS A 1 637 ? 31.153 34.293 9.103 1.00 43.41 637 HIS A N 1
ATOM 5091 C CA . HIS A 1 637 ? 31.765 33.378 8.136 1.00 43.41 637 HIS A CA 1
ATOM 5092 C C . HIS A 1 637 ? 32.962 32.545 8.657 1.00 43.41 637 HIS A C 1
ATOM 5094 O O . HIS A 1 637 ? 33.897 32.280 7.902 1.00 43.41 637 HIS A O 1
ATOM 5100 N N . THR A 1 638 ? 33.009 32.138 9.930 1.00 37.50 638 THR A N 1
ATOM 5101 C CA . THR A 1 638 ? 34.230 31.530 10.511 1.00 37.50 638 THR A CA 1
ATOM 5102 C C . THR A 1 638 ? 34.081 30.152 11.150 1.00 37.50 638 THR A C 1
ATOM 5104 O O . THR A 1 638 ? 35.075 29.597 11.615 1.00 37.50 638 THR A O 1
ATOM 5107 N N . THR A 1 639 ? 32.910 29.519 11.112 1.00 41.41 639 THR A N 1
ATOM 5108 C CA . THR A 1 639 ? 32.726 28.185 11.703 1.00 41.41 639 THR A CA 1
ATOM 5109 C C . THR A 1 639 ? 32.612 27.104 10.630 1.00 41.41 639 THR A C 1
ATOM 5111 O O . THR A 1 639 ? 31.564 26.867 10.039 1.00 41.41 639 THR A O 1
ATOM 5114 N N . SER A 1 640 ? 33.719 26.395 10.383 1.00 42.94 640 SER A N 1
ATOM 5115 C CA . SER A 1 640 ? 33.691 25.129 9.650 1.00 42.94 640 SER A CA 1
ATOM 5116 C C . SER A 1 640 ? 32.840 24.125 10.435 1.00 42.94 640 SER A C 1
ATOM 5118 O O . SER A 1 640 ? 33.289 23.593 11.454 1.00 42.94 640 SER A O 1
ATOM 5120 N N . SER A 1 641 ? 31.606 23.881 9.995 1.00 50.50 641 SER A N 1
ATOM 5121 C CA . SER A 1 641 ? 30.779 22.811 10.549 1.00 50.50 641 SER A CA 1
ATOM 5122 C C . SER A 1 641 ? 31.491 21.462 10.358 1.00 50.50 641 SER A C 1
ATOM 5124 O O . SER A 1 641 ? 32.217 21.249 9.384 1.00 50.50 641 SER A O 1
ATOM 5126 N N . ASN A 1 642 ? 31.345 20.545 11.322 1.00 55.84 642 ASN A N 1
ATOM 5127 C CA . ASN A 1 642 ? 31.913 19.198 11.223 1.00 55.84 642 ASN A CA 1
ATOM 5128 C C . ASN A 1 642 ? 31.444 18.542 9.912 1.00 55.84 642 ASN A C 1
ATOM 5130 O O . ASN A 1 642 ? 30.257 18.246 9.770 1.00 55.84 642 ASN A O 1
ATOM 5134 N N . GLY A 1 643 ? 32.367 18.286 8.977 1.00 59.56 643 GLY A N 1
ATOM 5135 C CA . GLY A 1 643 ? 32.042 17.858 7.607 1.00 59.56 643 GLY A CA 1
ATOM 5136 C C . GLY A 1 643 ? 31.157 16.607 7.501 1.00 59.56 643 GLY A C 1
ATOM 5137 O O . GLY A 1 643 ? 30.418 16.465 6.530 1.00 59.56 643 GLY A O 1
ATOM 5138 N N . ASN A 1 644 ? 31.159 15.737 8.517 1.00 67.12 644 ASN A N 1
ATOM 5139 C CA . ASN A 1 644 ? 30.280 14.565 8.571 1.00 67.12 644 ASN A CA 1
ATOM 5140 C C . ASN A 1 644 ? 28.805 14.944 8.800 1.00 67.12 644 ASN A C 1
ATOM 5142 O O . ASN A 1 644 ? 27.937 14.443 8.093 1.00 67.12 644 ASN A O 1
ATOM 5146 N N . THR A 1 645 ? 28.511 15.876 9.713 1.00 75.06 645 THR A N 1
ATOM 5147 C CA . THR A 1 645 ? 27.130 16.297 10.014 1.00 75.06 645 THR A CA 1
ATOM 5148 C C . THR A 1 645 ? 26.491 17.020 8.827 1.00 75.06 645 THR A C 1
ATOM 5150 O O . THR A 1 645 ? 25.326 16.785 8.513 1.00 75.06 645 THR A O 1
ATOM 5153 N N . ALA A 1 646 ? 27.260 17.869 8.137 1.00 78.88 646 ALA A N 1
ATOM 5154 C CA . ALA A 1 646 ? 26.811 18.562 6.931 1.00 78.88 646 ALA A CA 1
ATOM 5155 C C . ALA A 1 646 ? 26.522 17.580 5.783 1.00 78.88 646 ALA A C 1
ATOM 5157 O O . ALA A 1 646 ? 25.491 17.680 5.118 1.00 78.88 646 ALA A O 1
ATOM 5158 N N . ASN A 1 647 ? 27.390 16.581 5.591 1.00 85.31 647 ASN A N 1
ATOM 5159 C CA . ASN A 1 647 ? 27.175 15.523 4.607 1.00 85.31 647 ASN A CA 1
ATOM 5160 C C . ASN A 1 647 ? 25.897 14.720 4.893 1.00 85.31 647 ASN A C 1
ATOM 5162 O O . ASN A 1 647 ? 25.098 14.495 3.985 1.00 85.31 647 ASN A O 1
ATOM 5166 N N . ASP A 1 648 ? 25.670 14.315 6.143 1.00 86.88 648 ASP A N 1
ATOM 5167 C CA . ASP A 1 648 ? 24.467 13.571 6.537 1.00 86.88 648 ASP A CA 1
ATOM 5168 C C . ASP A 1 648 ? 23.190 14.398 6.340 1.00 86.88 648 ASP A C 1
ATOM 5170 O O . ASP A 1 648 ? 22.148 13.864 5.952 1.00 86.88 648 ASP A O 1
ATOM 5174 N N . PHE A 1 649 ? 23.265 15.711 6.570 1.00 88.31 649 PHE A N 1
ATOM 5175 C CA . PHE A 1 649 ? 22.151 16.625 6.343 1.00 88.31 649 PHE A CA 1
ATOM 5176 C C . PHE A 1 649 ? 21.817 16.766 4.854 1.00 88.31 649 PHE A C 1
ATOM 5178 O O . PHE A 1 649 ? 20.670 16.558 4.468 1.00 88.31 649 PHE A O 1
ATOM 5185 N N . VAL A 1 650 ? 22.814 17.035 4.004 1.00 90.75 650 VAL A N 1
ATOM 5186 C CA . VAL A 1 650 ? 22.622 17.140 2.545 1.00 90.75 650 VAL A CA 1
ATOM 5187 C C . VAL A 1 650 ? 22.131 15.811 1.959 1.00 90.75 650 VAL A C 1
ATOM 5189 O O . VAL A 1 650 ? 21.242 15.795 1.111 1.00 90.75 650 VAL A O 1
ATOM 5192 N N . ASN A 1 651 ? 22.647 14.674 2.437 1.00 91.56 651 ASN A N 1
ATOM 5193 C CA . ASN A 1 651 ? 22.171 13.354 2.015 1.00 91.56 651 ASN A CA 1
ATOM 5194 C C . ASN A 1 651 ? 20.711 13.096 2.410 1.00 91.56 651 ASN A C 1
ATOM 5196 O O . ASN A 1 651 ? 19.970 12.515 1.616 1.00 91.56 651 ASN A O 1
ATOM 5200 N N . TRP A 1 652 ? 20.295 13.531 3.602 1.00 93.69 652 TRP A N 1
ATOM 5201 C CA . TRP A 1 652 ? 18.892 13.486 4.013 1.00 93.69 652 TRP A CA 1
ATOM 5202 C C . TRP A 1 652 ? 18.022 14.394 3.135 1.00 93.69 652 TRP A C 1
ATOM 5204 O O . TRP A 1 652 ? 16.999 13.936 2.632 1.00 93.69 652 TRP A O 1
ATOM 5214 N N . ALA A 1 653 ? 18.447 15.630 2.869 1.00 94.38 653 ALA A N 1
ATOM 5215 C CA . ALA A 1 653 ? 17.691 16.556 2.027 1.00 94.38 653 ALA A CA 1
ATOM 5216 C C . ALA A 1 653 ? 17.475 15.994 0.612 1.00 94.38 653 ALA A C 1
ATOM 5218 O O . ALA A 1 653 ? 16.360 16.019 0.102 1.00 94.38 653 ALA A O 1
ATOM 5219 N N . TRP A 1 654 ? 18.500 15.371 0.021 1.00 94.50 654 TRP A N 1
ATOM 5220 C CA . TRP A 1 654 ? 18.367 14.613 -1.226 1.00 94.50 654 TRP A CA 1
ATOM 5221 C C . TRP A 1 654 ? 17.338 13.481 -1.139 1.00 94.50 654 TRP A C 1
ATOM 5223 O O . TRP A 1 654 ? 16.574 13.282 -2.080 1.00 94.50 654 TRP A O 1
ATOM 5233 N N . SER A 1 655 ? 17.318 12.732 -0.030 1.00 93.56 655 SER A N 1
ATOM 5234 C CA . SER A 1 655 ? 16.378 11.618 0.151 1.00 93.56 655 SER A CA 1
ATOM 5235 C C . SER A 1 655 ? 14.917 12.071 0.160 1.00 93.56 655 SER A C 1
ATOM 5237 O O . SER A 1 655 ? 14.060 11.312 -0.281 1.00 93.56 655 SER A O 1
ATOM 5239 N N . VAL A 1 656 ? 14.651 13.304 0.604 1.00 94.81 656 VAL A N 1
ATOM 5240 C CA . VAL A 1 656 ? 13.322 13.929 0.574 1.00 94.81 656 VAL A CA 1
ATOM 5241 C C . VAL A 1 656 ? 13.053 14.555 -0.794 1.00 94.81 656 VAL A C 1
ATOM 5243 O O . VAL A 1 656 ? 12.031 14.266 -1.403 1.00 94.81 656 VAL A O 1
ATOM 5246 N N . ALA A 1 657 ? 13.977 15.364 -1.321 1.00 95.56 657 ALA A N 1
ATOM 5247 C CA . ALA A 1 657 ? 13.788 16.110 -2.569 1.00 95.56 657 ALA A CA 1
ATOM 5248 C C . ALA A 1 657 ? 13.463 15.211 -3.772 1.00 95.56 657 ALA A C 1
ATOM 5250 O O . ALA A 1 657 ? 12.714 15.599 -4.663 1.00 95.56 657 ALA A O 1
ATOM 5251 N N . VAL A 1 658 ? 14.012 13.997 -3.790 1.00 92.31 658 VAL A N 1
ATOM 5252 C CA . VAL A 1 658 ? 13.769 12.995 -4.835 1.00 92.31 658 VAL A CA 1
ATOM 5253 C C . VAL A 1 658 ? 12.358 12.382 -4.751 1.00 92.31 658 VAL A C 1
ATOM 5255 O O . VAL A 1 658 ? 11.876 11.862 -5.749 1.00 92.31 658 VAL A O 1
ATOM 5258 N N . GLN A 1 659 ? 11.680 12.458 -3.601 1.00 91.44 659 GLN A N 1
ATOM 5259 C CA . GLN A 1 659 ? 10.296 11.988 -3.424 1.00 91.44 659 GLN A CA 1
ATOM 5260 C C . GLN A 1 659 ? 9.253 13.047 -3.815 1.00 91.44 659 GLN A C 1
ATOM 5262 O O . GLN A 1 659 ? 8.098 12.710 -4.071 1.00 91.44 659 GLN A O 1
ATOM 5267 N N . LEU A 1 660 ? 9.645 14.324 -3.865 1.00 94.12 660 LEU A N 1
ATOM 5268 C CA . LEU A 1 660 ? 8.751 15.430 -4.197 1.00 94.12 660 LEU A CA 1
ATOM 5269 C C . LEU A 1 660 ? 8.335 15.386 -5.676 1.00 94.12 660 LEU A C 1
ATOM 5271 O O . LEU A 1 660 ? 9.171 15.209 -6.563 1.00 94.12 660 LEU A O 1
ATOM 5275 N N . LYS A 1 661 ? 7.056 15.656 -5.960 1.00 92.31 661 LYS A N 1
ATOM 5276 C CA . LYS A 1 661 ? 6.486 15.704 -7.318 1.00 92.31 661 LYS A CA 1
ATOM 5277 C C . LYS A 1 661 ? 6.750 17.043 -8.022 1.00 92.31 661 LYS A C 1
ATOM 5279 O O . LYS A 1 661 ? 5.846 17.676 -8.554 1.00 92.31 661 LYS A O 1
ATOM 5284 N N . LEU A 1 662 ? 8.014 17.481 -8.029 1.00 93.06 662 LEU A N 1
ATOM 5285 C CA . LEU A 1 662 ? 8.427 18.812 -8.507 1.00 93.06 662 LEU A CA 1
ATOM 5286 C C . LEU A 1 662 ? 8.124 19.056 -9.995 1.00 93.06 662 LEU A C 1
ATOM 5288 O O . LEU A 1 662 ? 7.858 20.189 -10.387 1.00 93.06 662 LEU A O 1
ATOM 5292 N N . TYR A 1 663 ? 8.159 18.012 -10.832 1.00 91.94 663 TYR A N 1
ATOM 5293 C CA . TYR A 1 663 ? 7.820 18.143 -12.256 1.00 91.94 663 TYR A CA 1
ATOM 5294 C C . TYR A 1 663 ? 6.330 18.441 -12.483 1.00 91.94 663 TYR A C 1
ATOM 5296 O O . TYR A 1 663 ? 5.957 19.139 -13.424 1.00 91.94 663 TYR A O 1
ATOM 5304 N N . ASP A 1 664 ? 5.469 17.927 -11.608 1.00 88.12 664 ASP A N 1
ATOM 5305 C CA . ASP A 1 664 ? 4.024 18.087 -11.741 1.00 88.12 664 ASP A CA 1
ATOM 5306 C C . ASP A 1 664 ? 3.537 19.437 -11.200 1.00 88.12 664 ASP A C 1
ATOM 5308 O O . ASP A 1 664 ? 2.445 19.882 -11.577 1.00 88.12 664 ASP A O 1
ATOM 5312 N N . CYS A 1 665 ? 4.346 20.088 -10.353 1.00 89.75 665 CYS A N 1
ATOM 5313 C CA . CYS A 1 665 ? 4.081 21.419 -9.826 1.00 89.75 665 CYS A CA 1
ATOM 5314 C C . CYS A 1 665 ? 4.013 22.474 -10.949 1.00 89.75 665 CYS A C 1
ATOM 5316 O O . CYS A 1 665 ? 4.744 22.380 -11.951 1.00 89.75 665 CYS A O 1
ATOM 5318 N N . PRO A 1 666 ? 3.189 23.526 -10.766 1.00 89.00 666 PRO A N 1
ATOM 5319 C CA . PRO A 1 666 ? 3.250 24.727 -11.587 1.00 89.00 666 PRO A CA 1
ATOM 5320 C C . PRO A 1 666 ? 4.664 25.314 -11.629 1.00 89.00 666 PRO A C 1
ATOM 5322 O O . PRO A 1 666 ? 5.457 25.150 -10.703 1.00 89.00 666 PRO A O 1
ATOM 5325 N N . VAL A 1 667 ? 4.974 26.027 -12.712 1.00 90.38 667 VAL A N 1
ATOM 5326 C CA . VAL A 1 667 ? 6.262 26.714 -12.842 1.00 90.38 667 VAL A CA 1
ATOM 5327 C C . VAL A 1 667 ? 6.394 27.754 -11.733 1.00 90.38 667 VAL A C 1
ATOM 5329 O O . VAL A 1 667 ? 5.581 28.676 -11.645 1.00 90.38 667 VAL A O 1
ATOM 5332 N N . SER A 1 668 ? 7.451 27.632 -10.935 1.00 90.88 668 SER A N 1
ATOM 5333 C CA . SER A 1 668 ? 7.713 28.531 -9.817 1.00 90.88 668 SER A CA 1
ATOM 5334 C C . SER A 1 668 ? 8.495 29.769 -10.273 1.00 90.88 668 SER A C 1
ATOM 5336 O O . SER A 1 668 ? 9.576 29.638 -10.867 1.00 90.88 668 SER A O 1
ATOM 5338 N N . PRO A 1 669 ? 8.021 30.993 -9.970 1.00 87.94 669 PRO A N 1
ATOM 5339 C CA . PRO A 1 669 ? 8.796 32.205 -10.219 1.00 87.94 669 PRO A CA 1
ATOM 5340 C C . PRO A 1 669 ? 10.068 32.240 -9.357 1.00 87.94 669 PRO A C 1
ATOM 5342 O O . PRO A 1 669 ? 11.133 32.575 -9.867 1.00 87.94 669 PRO A O 1
ATOM 5345 N N . ARG A 1 670 ? 9.995 31.776 -8.097 1.00 86.69 670 ARG A N 1
ATOM 5346 C CA . ARG A 1 670 ? 11.141 31.682 -7.169 1.00 86.69 670 ARG A CA 1
ATOM 5347 C C . ARG A 1 670 ? 12.240 30.789 -7.744 1.00 86.69 670 ARG A C 1
ATOM 5349 O O . ARG A 1 670 ? 13.409 31.167 -7.771 1.00 86.69 670 ARG A O 1
ATOM 5356 N N . ALA A 1 671 ? 11.860 29.610 -8.240 1.00 89.38 671 ALA A N 1
ATOM 5357 C CA . ALA A 1 671 ? 12.796 28.686 -8.876 1.00 89.38 671 ALA A CA 1
ATOM 5358 C C . ALA A 1 671 ? 13.398 29.274 -10.156 1.00 89.38 671 ALA A C 1
ATOM 5360 O O . ALA A 1 671 ? 14.588 29.092 -10.408 1.00 89.38 671 ALA A O 1
ATOM 5361 N N . SER A 1 672 ? 12.591 29.994 -10.941 1.00 89.12 672 SER A N 1
ATOM 5362 C CA . SER A 1 672 ? 13.034 30.616 -12.193 1.00 89.12 672 SER A CA 1
ATOM 5363 C C . SER A 1 672 ? 14.076 31.710 -11.945 1.00 89.12 672 SER A C 1
ATOM 5365 O O . SER A 1 672 ? 15.076 31.778 -12.656 1.00 89.12 672 SER A O 1
ATOM 5367 N N . ASP A 1 673 ? 13.898 32.516 -10.899 1.00 85.25 673 ASP A N 1
ATOM 5368 C CA . ASP A 1 673 ? 14.862 33.553 -10.522 1.00 85.25 673 ASP A CA 1
ATOM 5369 C C . ASP A 1 673 ? 16.182 32.964 -10.018 1.00 85.25 673 ASP A C 1
ATOM 5371 O O . ASP A 1 673 ? 17.259 33.436 -10.392 1.00 85.25 673 ASP A O 1
ATOM 5375 N N . ILE A 1 674 ? 16.117 31.886 -9.228 1.00 87.12 674 ILE A N 1
ATOM 5376 C CA . ILE A 1 674 ? 17.316 31.139 -8.833 1.00 87.12 674 ILE A CA 1
ATOM 5377 C C . ILE A 1 674 ? 17.994 30.561 -10.076 1.00 87.12 674 ILE A C 1
ATOM 5379 O O . ILE A 1 674 ? 19.201 30.722 -10.230 1.00 87.12 674 ILE A O 1
ATOM 5383 N N . GLU A 1 675 ? 17.253 29.941 -10.994 1.00 88.38 675 GLU A N 1
ATOM 5384 C CA . GLU A 1 675 ? 17.834 29.367 -12.209 1.00 88.38 675 GLU A CA 1
ATOM 5385 C C . GLU A 1 675 ? 18.517 30.424 -13.089 1.00 88.38 675 GLU A C 1
ATOM 5387 O O . GLU A 1 675 ? 19.604 30.166 -13.606 1.00 88.38 675 GLU A O 1
ATOM 5392 N N . ASN A 1 676 ? 17.950 31.628 -13.198 1.00 87.44 676 ASN A N 1
ATOM 5393 C CA . ASN A 1 676 ? 18.563 32.744 -13.924 1.00 87.44 676 ASN A CA 1
ATOM 5394 C C . ASN A 1 676 ? 19.932 33.151 -13.346 1.00 87.44 676 ASN A C 1
ATOM 5396 O O . ASN A 1 676 ? 20.774 33.682 -14.071 1.00 87.44 676 ASN A O 1
ATOM 5400 N N . SER A 1 677 ? 20.186 32.881 -12.059 1.00 85.44 677 SER A N 1
ATOM 5401 C CA . SER A 1 677 ? 21.498 33.094 -11.430 1.00 85.44 677 SER A CA 1
ATOM 5402 C C . SER A 1 677 ? 22.501 31.952 -11.680 1.00 85.44 677 SER A C 1
ATOM 5404 O O . SER A 1 677 ? 23.710 32.135 -11.506 1.00 85.44 677 SER A O 1
ATOM 5406 N N . ILE A 1 678 ? 22.038 30.780 -12.134 1.00 89.12 678 ILE A N 1
ATOM 5407 C CA . ILE A 1 678 ? 22.867 29.601 -12.422 1.00 89.12 678 ILE A CA 1
ATOM 5408 C C . ILE A 1 678 ? 23.469 29.738 -13.823 1.00 89.12 678 ILE A C 1
ATOM 5410 O O . ILE A 1 678 ? 22.890 29.327 -14.826 1.00 89.12 678 ILE A O 1
ATOM 5414 N N . THR A 1 679 ? 24.676 30.293 -13.887 1.00 89.12 679 THR A N 1
ATOM 5415 C CA . THR A 1 679 ? 25.406 30.505 -15.147 1.00 89.12 679 THR A CA 1
ATOM 5416 C C . THR A 1 679 ? 26.333 29.333 -15.506 1.00 89.12 679 THR A C 1
ATOM 5418 O O . THR A 1 679 ? 26.800 28.589 -14.637 1.00 89.12 679 THR A O 1
ATOM 5421 N N . LEU A 1 680 ? 26.696 29.193 -16.786 1.00 89.00 680 LEU A N 1
ATOM 5422 C CA . LEU A 1 680 ? 27.667 28.188 -17.242 1.00 89.00 680 LEU A CA 1
ATOM 5423 C C . LEU A 1 680 ? 29.006 28.189 -16.462 1.00 89.00 680 LEU A C 1
ATOM 5425 O O . LEU A 1 680 ? 29.495 27.103 -16.124 1.00 89.00 680 LEU A O 1
ATOM 5429 N N . PRO A 1 681 ? 29.630 29.344 -16.135 1.00 88.94 681 PRO A N 1
ATOM 5430 C CA . PRO A 1 681 ? 30.813 29.374 -15.275 1.00 88.94 681 PRO A CA 1
ATOM 5431 C C . PRO A 1 681 ? 30.577 28.774 -13.881 1.00 88.94 681 PRO A C 1
ATOM 5433 O O . PRO A 1 681 ? 31.435 28.037 -13.393 1.00 88.94 681 PRO A O 1
ATOM 5436 N N . PHE A 1 682 ? 29.414 29.023 -13.268 1.00 87.88 682 PHE A N 1
ATOM 5437 C CA . PHE A 1 682 ? 29.045 28.422 -11.983 1.00 87.88 682 PHE A CA 1
ATOM 5438 C C . PHE A 1 682 ? 28.924 26.894 -12.093 1.00 87.88 682 PHE A C 1
ATOM 5440 O O . PHE A 1 682 ? 29.507 26.169 -11.288 1.00 87.88 682 PHE A O 1
ATOM 5447 N N . LEU A 1 683 ? 28.272 26.374 -13.138 1.00 91.19 683 LEU A N 1
ATOM 5448 C CA . LEU A 1 683 ? 28.152 24.924 -13.363 1.00 91.19 683 LEU A CA 1
ATOM 5449 C C . LEU A 1 683 ? 29.528 24.244 -13.492 1.00 91.19 683 LEU A C 1
ATOM 5451 O O . LEU A 1 683 ? 29.778 23.194 -12.894 1.00 91.19 683 LEU A O 1
ATOM 5455 N N . LYS A 1 684 ? 30.459 24.869 -14.225 1.00 89.88 684 LYS A N 1
ATOM 5456 C CA . LYS A 1 684 ? 31.843 24.380 -14.361 1.00 89.88 684 LYS A CA 1
ATOM 5457 C C . LYS A 1 684 ? 32.604 24.415 -13.033 1.00 89.88 684 LYS A C 1
ATOM 5459 O O . LYS A 1 684 ? 33.365 23.488 -12.752 1.00 89.88 684 LYS A O 1
ATOM 5464 N N . LEU A 1 685 ? 32.388 25.444 -12.210 1.00 86.94 685 LEU A N 1
ATOM 5465 C CA . LEU A 1 685 ? 32.961 25.544 -10.865 1.00 86.94 685 LEU A CA 1
ATOM 5466 C C . LEU A 1 685 ? 32.513 24.363 -9.988 1.00 86.94 685 LEU A C 1
ATOM 5468 O O . LEU A 1 685 ? 33.349 23.702 -9.373 1.00 86.94 685 LEU A O 1
ATOM 5472 N N . VAL A 1 686 ? 31.212 24.053 -9.980 1.00 88.81 686 VAL A N 1
ATOM 5473 C CA . VAL A 1 686 ? 30.641 22.953 -9.182 1.00 88.81 686 VAL A CA 1
ATOM 5474 C C . VAL A 1 686 ? 31.207 21.596 -9.611 1.00 88.81 686 VAL A C 1
ATOM 5476 O O . VAL A 1 686 ? 31.613 20.799 -8.761 1.00 88.81 686 VAL A O 1
ATOM 5479 N N . LEU A 1 687 ? 31.304 21.334 -10.920 1.00 88.69 687 LEU A N 1
ATOM 5480 C CA . LEU A 1 687 ? 31.882 20.089 -11.447 1.00 88.69 687 LEU A CA 1
ATOM 5481 C C . LEU A 1 687 ? 33.336 19.881 -11.007 1.00 88.69 687 LEU A C 1
ATOM 5483 O O . LEU A 1 687 ? 33.718 18.763 -10.649 1.00 88.69 687 LEU A O 1
ATOM 5487 N N . ASN A 1 688 ? 34.124 20.955 -10.990 1.00 87.69 688 ASN A N 1
ATOM 5488 C CA . ASN A 1 688 ? 35.546 20.917 -10.649 1.00 87.69 688 ASN A CA 1
ATOM 5489 C C . ASN A 1 688 ? 35.822 21.051 -9.142 1.00 87.69 688 ASN A C 1
ATOM 5491 O O . ASN A 1 688 ? 36.975 20.963 -8.724 1.00 87.69 688 ASN A O 1
ATOM 5495 N N . SER A 1 689 ? 34.790 21.241 -8.315 1.00 84.62 689 SER A N 1
ATOM 5496 C CA . SER A 1 689 ? 34.946 21.368 -6.865 1.00 84.62 689 SER A CA 1
ATOM 5497 C C . SER A 1 689 ? 35.442 20.066 -6.225 1.00 84.62 689 SER A C 1
ATOM 5499 O O . SER A 1 689 ? 34.899 18.980 -6.468 1.00 84.62 689 SER A O 1
ATOM 5501 N N . TYR A 1 690 ? 36.455 20.201 -5.362 1.00 79.94 690 TYR A N 1
ATOM 5502 C CA . TYR A 1 690 ? 37.021 19.118 -4.551 1.00 79.94 690 TYR A CA 1
ATOM 5503 C C . TYR A 1 690 ? 36.208 18.830 -3.279 1.00 79.94 690 TYR A C 1
ATOM 5505 O O . TYR A 1 690 ? 36.349 17.758 -2.697 1.00 79.94 690 TYR A O 1
ATOM 5513 N N . ASN A 1 691 ? 35.340 19.755 -2.848 1.00 84.56 691 ASN A N 1
ATOM 5514 C CA . ASN A 1 691 ? 34.454 19.539 -1.706 1.00 84.56 691 ASN A CA 1
ATOM 5515 C C . ASN A 1 691 ? 33.183 18.811 -2.175 1.00 84.56 691 ASN A C 1
ATOM 5517 O O . ASN A 1 691 ? 32.299 19.408 -2.799 1.00 84.56 691 ASN A O 1
ATOM 5521 N N . SER A 1 692 ? 33.093 17.513 -1.877 1.00 83.88 692 SER A N 1
ATOM 5522 C CA . SER A 1 692 ? 31.960 16.661 -2.262 1.00 83.88 692 SER A CA 1
ATOM 5523 C C . SER A 1 692 ? 30.636 17.106 -1.637 1.00 83.88 692 SER A C 1
ATOM 5525 O O . SER A 1 692 ? 29.608 17.053 -2.304 1.00 83.88 692 SER A O 1
ATOM 5527 N N . VAL A 1 693 ? 30.652 17.592 -0.394 1.00 86.50 693 VAL A N 1
ATOM 5528 C CA . VAL A 1 693 ? 29.441 18.017 0.325 1.00 86.50 693 VAL A CA 1
ATOM 5529 C C . VAL A 1 693 ? 28.883 19.301 -0.281 1.00 86.50 693 VAL A C 1
ATOM 5531 O O . VAL A 1 693 ? 27.707 19.364 -0.626 1.00 86.50 693 VAL A O 1
ATOM 5534 N N . SER A 1 694 ? 29.740 20.304 -0.488 1.00 84.62 694 SER A N 1
ATOM 5535 C CA . SER A 1 694 ? 29.343 21.570 -1.113 1.00 84.62 694 SER A CA 1
ATOM 5536 C C . SER A 1 694 ? 28.870 21.376 -2.554 1.00 84.62 694 SER A C 1
ATOM 5538 O O . SER A 1 694 ? 27.847 21.936 -2.935 1.00 84.62 694 SER A O 1
ATOM 5540 N N . SER A 1 695 ? 29.574 20.566 -3.349 1.00 88.25 695 SER A N 1
ATOM 5541 C CA . SER A 1 695 ? 29.157 20.297 -4.730 1.00 88.25 695 SER A CA 1
ATOM 5542 C C . SER A 1 695 ? 27.862 19.486 -4.813 1.00 88.25 695 SER A C 1
ATOM 5544 O O . SER A 1 695 ? 27.066 19.723 -5.719 1.00 88.25 695 SER A O 1
ATOM 5546 N N . SER A 1 696 ? 27.607 18.595 -3.849 1.00 91.06 696 SER A N 1
ATOM 5547 C CA . SER A 1 696 ? 26.324 17.897 -3.705 1.00 91.06 696 SER A CA 1
ATOM 5548 C C . SER A 1 696 ? 25.187 18.842 -3.310 1.00 91.06 696 SER A C 1
ATOM 5550 O O . SER A 1 696 ? 24.098 18.745 -3.874 1.00 91.06 696 SER A O 1
ATOM 5552 N N . HIS A 1 697 ? 25.440 19.807 -2.418 1.00 90.12 697 HIS A N 1
ATOM 5553 C CA . HIS A 1 697 ? 24.472 20.858 -2.094 1.00 90.12 697 HIS A CA 1
ATOM 5554 C C . HIS A 1 697 ? 24.152 21.724 -3.327 1.00 90.12 697 HIS A C 1
ATOM 5556 O O . HIS A 1 697 ? 22.983 21.909 -3.661 1.00 90.12 697 HIS A O 1
ATOM 5562 N N . SER A 1 698 ? 25.162 22.174 -4.080 1.00 90.25 698 SER A N 1
ATOM 5563 C CA . SER A 1 698 ? 24.929 22.910 -5.332 1.00 90.25 698 SER A CA 1
ATOM 5564 C C . SER A 1 698 ? 24.132 22.088 -6.352 1.00 90.25 698 SER A C 1
ATOM 5566 O O . SER A 1 698 ? 23.265 22.629 -7.032 1.00 90.25 698 SER A O 1
ATOM 5568 N N . ALA A 1 699 ? 24.389 20.780 -6.450 1.00 93.88 699 ALA A N 1
ATOM 5569 C CA . ALA A 1 699 ? 23.625 19.891 -7.319 1.00 93.88 699 ALA A CA 1
ATOM 5570 C C . ALA A 1 699 ? 22.157 19.738 -6.872 1.00 93.88 699 ALA A C 1
ATOM 5572 O O . ALA A 1 699 ? 21.286 19.636 -7.732 1.00 93.88 699 ALA A O 1
ATOM 5573 N N . LEU A 1 700 ? 21.871 19.764 -5.563 1.00 94.38 700 LEU A N 1
ATOM 5574 C CA . LEU A 1 700 ? 20.504 19.729 -5.023 1.00 94.38 700 LEU A CA 1
ATOM 5575 C C . LEU A 1 700 ? 19.730 20.997 -5.399 1.00 94.38 700 LEU A C 1
ATOM 5577 O O . LEU A 1 700 ? 18.595 20.913 -5.861 1.00 94.38 700 LEU A O 1
ATOM 5581 N N . LEU A 1 701 ? 20.376 22.158 -5.265 1.00 92.94 701 LEU A N 1
ATOM 5582 C CA . LEU A 1 701 ? 19.839 23.448 -5.704 1.00 92.94 701 LEU A CA 1
ATOM 5583 C C . LEU A 1 701 ? 19.525 23.444 -7.198 1.00 92.94 701 LEU A C 1
ATOM 5585 O O . LEU A 1 701 ? 18.428 23.837 -7.597 1.00 92.94 701 LEU A O 1
ATOM 5589 N N . ILE A 1 702 ? 20.462 22.965 -8.020 1.00 94.62 702 ILE A N 1
ATOM 5590 C CA . ILE A 1 702 ? 20.259 22.846 -9.468 1.00 94.62 702 ILE A CA 1
ATOM 5591 C C . ILE A 1 702 ? 19.085 21.911 -9.763 1.00 94.62 702 ILE A C 1
ATOM 5593 O O . ILE A 1 702 ? 18.240 22.273 -10.567 1.00 94.62 702 ILE A O 1
ATOM 5597 N N . TYR A 1 703 ? 18.984 20.757 -9.098 1.00 96.25 703 TYR A N 1
ATOM 5598 C CA . TYR A 1 703 ? 17.868 19.826 -9.279 1.00 96.25 703 TYR A CA 1
ATOM 5599 C C . TYR A 1 703 ? 16.508 20.469 -8.965 1.00 96.25 703 TYR A C 1
ATOM 5601 O O . TYR A 1 703 ? 15.617 20.436 -9.809 1.00 96.25 703 TYR A O 1
ATOM 5609 N N . ILE A 1 704 ? 16.356 21.085 -7.786 1.00 95.12 704 ILE A N 1
ATOM 5610 C CA . ILE A 1 704 ? 15.083 21.685 -7.357 1.00 95.12 704 ILE A CA 1
ATOM 5611 C C . ILE A 1 704 ? 14.690 22.851 -8.270 1.00 95.12 704 ILE A C 1
ATOM 5613 O O . ILE A 1 704 ? 13.565 22.887 -8.767 1.00 95.12 704 ILE A O 1
ATOM 5617 N N . SER A 1 705 ? 15.620 23.776 -8.534 1.00 93.81 705 SER A N 1
ATOM 5618 C CA . SER A 1 705 ? 15.352 24.927 -9.408 1.00 93.81 705 SER A CA 1
ATOM 5619 C C . SER A 1 705 ? 15.015 24.498 -10.837 1.00 93.81 705 SER A C 1
ATOM 5621 O O . SER A 1 705 ? 14.042 24.986 -11.401 1.00 93.81 705 SER A O 1
ATOM 5623 N N . PHE A 1 706 ? 15.749 23.532 -11.396 1.00 95.19 706 PHE A N 1
ATOM 5624 C CA . PHE A 1 706 ? 15.520 23.004 -12.741 1.00 95.19 706 PHE A CA 1
ATOM 5625 C C . PHE A 1 706 ? 14.168 22.291 -12.879 1.00 95.19 706 PHE A C 1
ATOM 5627 O O . PHE A 1 706 ? 13.455 22.491 -13.864 1.00 95.19 706 PHE A O 1
ATOM 5634 N N . MET A 1 707 ? 13.780 21.472 -11.895 1.00 94.69 707 MET A N 1
ATOM 5635 C CA . MET A 1 707 ? 12.517 20.726 -11.942 1.00 94.69 707 MET A CA 1
ATOM 5636 C C . MET A 1 707 ? 11.282 21.611 -11.766 1.00 94.69 707 MET A C 1
ATOM 5638 O O . MET A 1 707 ? 10.213 21.221 -12.226 1.00 94.69 707 MET A O 1
ATOM 5642 N N . LEU A 1 708 ? 11.414 22.785 -11.145 1.00 93.31 708 LEU A N 1
ATOM 5643 C CA . LEU A 1 708 ? 10.328 23.751 -10.941 1.00 93.31 708 LEU A CA 1
ATOM 5644 C C . LEU A 1 708 ? 10.300 24.883 -11.983 1.00 93.31 708 LEU A C 1
ATOM 5646 O O . LEU A 1 708 ? 9.398 25.722 -11.948 1.00 93.31 708 LEU A O 1
ATOM 5650 N N . SER A 1 709 ? 11.268 24.945 -12.899 1.00 92.06 709 SER A N 1
ATOM 5651 C CA . SER A 1 709 ? 11.364 26.020 -13.888 1.00 92.06 709 SER A CA 1
ATOM 5652 C C . SER A 1 709 ? 10.827 25.632 -15.266 1.00 92.06 709 SER A C 1
ATOM 5654 O O . SER A 1 709 ? 10.587 24.467 -15.583 1.00 92.06 709 SER A O 1
ATOM 5656 N N . VAL A 1 710 ? 10.690 26.633 -16.142 1.00 90.38 710 VAL A N 1
ATOM 5657 C CA . VAL A 1 710 ? 10.325 26.431 -17.556 1.00 90.38 710 VAL A CA 1
ATOM 5658 C C . VAL A 1 710 ? 11.358 25.619 -18.343 1.00 90.38 710 VAL A C 1
ATOM 5660 O O . VAL A 1 710 ? 11.018 25.052 -19.381 1.00 90.38 710 VAL A O 1
ATOM 5663 N N . THR A 1 711 ? 12.610 25.561 -17.878 1.00 91.88 711 THR A N 1
ATOM 5664 C CA . THR A 1 711 ? 13.719 24.927 -18.601 1.00 91.88 711 THR A CA 1
ATOM 5665 C C . THR A 1 711 ? 13.506 23.418 -18.736 1.00 91.88 711 THR A C 1
ATOM 5667 O O . THR A 1 711 ? 13.764 22.869 -19.800 1.00 91.88 711 THR A O 1
ATOM 5670 N N . SER A 1 712 ? 12.949 22.746 -17.725 1.00 92.25 712 SER A N 1
ATOM 5671 C CA . SER A 1 712 ? 12.619 21.311 -17.797 1.00 92.25 712 SER A CA 1
ATOM 5672 C C . SER A 1 712 ? 11.294 21.007 -18.512 1.00 92.25 712 SER A C 1
ATOM 5674 O O . SER A 1 712 ? 10.949 19.846 -18.716 1.00 92.25 712 SER A O 1
ATOM 5676 N N . ARG A 1 713 ? 10.518 22.027 -18.900 1.00 89.62 713 ARG A N 1
ATOM 5677 C CA . ARG A 1 713 ? 9.186 21.855 -19.511 1.00 89.62 713 ARG A CA 1
ATOM 5678 C C . ARG A 1 713 ? 9.199 21.942 -21.035 1.00 89.62 713 ARG A C 1
ATOM 5680 O O . ARG A 1 713 ? 8.207 21.588 -21.660 1.00 89.62 713 ARG A O 1
ATOM 5687 N N . HIS A 1 714 ? 10.288 22.422 -21.640 1.00 90.19 714 HIS A N 1
ATOM 5688 C CA . HIS A 1 714 ? 10.354 22.648 -23.083 1.00 90.19 714 HIS A CA 1
ATOM 5689 C C . HIS A 1 714 ? 11.774 22.494 -23.648 1.00 90.19 714 HIS A C 1
ATOM 5691 O O . HIS A 1 714 ? 12.685 23.197 -23.210 1.00 90.19 714 HIS A O 1
ATOM 5697 N N . PHE A 1 715 ? 11.948 21.680 -24.698 1.00 92.50 715 PHE A N 1
ATOM 5698 C CA . PHE A 1 715 ? 13.269 21.351 -25.255 1.00 92.50 715 PHE A CA 1
ATOM 5699 C C . PHE A 1 715 ? 14.085 22.580 -25.699 1.00 92.50 715 PHE A C 1
ATOM 5701 O O . PHE A 1 715 ? 15.221 22.744 -25.273 1.00 92.50 715 PHE A O 1
ATOM 5708 N N . LEU A 1 716 ? 13.501 23.523 -26.449 1.00 91.31 716 LEU A N 1
ATOM 5709 C CA . LEU A 1 716 ? 14.249 24.726 -26.869 1.00 91.31 716 LEU A CA 1
ATOM 5710 C C . LEU A 1 716 ? 14.739 25.597 -25.694 1.00 91.31 716 LEU A C 1
ATOM 5712 O O . LEU A 1 716 ? 15.754 26.277 -25.805 1.00 91.31 716 LEU A O 1
ATOM 5716 N N . ARG A 1 717 ? 14.022 25.594 -24.559 1.00 91.38 717 ARG A N 1
ATOM 5717 C CA . ARG A 1 717 ? 14.448 26.312 -23.344 1.00 91.38 717 ARG A CA 1
ATOM 5718 C C . ARG A 1 717 ? 15.523 25.533 -22.603 1.00 91.38 717 ARG A C 1
ATOM 5720 O O . ARG A 1 717 ? 16.461 26.132 -22.087 1.00 91.38 717 ARG A O 1
ATOM 5727 N N . PHE A 1 718 ? 15.385 24.211 -22.577 1.00 94.25 718 PHE A N 1
ATOM 5728 C CA . PHE A 1 718 ? 16.398 23.295 -22.078 1.00 94.25 718 PHE A CA 1
ATOM 5729 C C . PHE A 1 718 ? 17.740 23.498 -22.793 1.00 94.25 718 PHE A C 1
ATOM 5731 O O . PHE A 1 718 ? 18.761 23.671 -22.128 1.00 94.25 718 PHE A O 1
ATOM 5738 N N . GLU A 1 719 ? 17.731 23.558 -24.125 1.00 90.69 719 GLU A N 1
ATOM 5739 C CA . GLU A 1 719 ? 18.927 23.799 -24.934 1.00 90.69 719 GLU A CA 1
ATOM 5740 C C . GLU A 1 719 ? 19.502 25.206 -24.689 1.00 90.69 719 GLU A C 1
ATOM 5742 O O . GLU A 1 719 ? 20.695 25.347 -24.419 1.00 90.69 719 GLU A O 1
ATOM 5747 N N . SER A 1 720 ? 18.660 26.251 -24.692 1.00 90.56 720 SER A N 1
ATOM 5748 C CA . SER A 1 720 ? 19.127 27.638 -24.549 1.00 90.56 720 SER A CA 1
ATOM 5749 C C . SER A 1 720 ? 19.699 27.978 -23.169 1.00 90.56 720 SER A C 1
ATOM 5751 O O . SER A 1 720 ? 20.504 28.900 -23.058 1.00 90.56 720 SER A O 1
ATOM 5753 N N . ASN A 1 721 ? 19.272 27.275 -22.115 1.00 91.44 721 ASN A N 1
ATOM 5754 C CA . ASN A 1 721 ? 19.613 27.580 -20.723 1.00 91.44 721 ASN A CA 1
ATOM 5755 C C . ASN A 1 721 ? 20.588 26.555 -20.114 1.00 91.44 721 ASN A C 1
ATOM 5757 O O . ASN A 1 721 ? 20.449 26.197 -18.943 1.00 91.44 721 ASN A O 1
ATOM 5761 N N . ASP A 1 722 ? 21.562 26.055 -20.877 1.00 93.31 722 ASP A N 1
ATOM 5762 C CA . ASP A 1 722 ? 22.602 25.133 -20.384 1.00 93.31 722 ASP A CA 1
ATOM 5763 C C . ASP A 1 722 ? 22.049 23.840 -19.728 1.00 93.31 722 ASP A C 1
ATOM 5765 O O . ASP A 1 722 ? 22.647 23.292 -18.792 1.00 93.31 722 ASP A O 1
ATOM 5769 N N . GLY A 1 723 ? 20.905 23.327 -20.202 1.00 93.88 723 GLY A N 1
ATOM 5770 C CA . GLY A 1 723 ? 20.216 22.167 -19.623 1.00 93.88 723 GLY A CA 1
ATOM 5771 C C . GLY A 1 723 ? 21.107 20.928 -19.490 1.00 93.88 723 GLY A C 1
ATOM 5772 O O . GLY A 1 723 ? 21.186 20.329 -18.415 1.00 93.88 723 GLY A O 1
ATOM 5773 N N . TRP A 1 724 ? 21.886 20.597 -20.525 1.00 94.38 724 TRP A N 1
ATOM 5774 C CA . TRP A 1 724 ? 22.840 19.479 -20.495 1.00 94.38 724 TRP A CA 1
ATOM 5775 C C . TRP A 1 724 ? 23.903 19.607 -19.400 1.00 94.38 724 TRP A C 1
ATOM 5777 O O . TRP A 1 724 ? 24.253 18.623 -18.745 1.00 94.38 724 TRP A O 1
ATOM 5787 N N . MET A 1 725 ? 24.403 20.821 -19.156 1.00 94.31 725 MET A N 1
ATOM 5788 C CA . MET A 1 725 ? 25.401 21.065 -18.113 1.00 94.31 725 MET A CA 1
ATOM 5789 C C . MET A 1 725 ? 24.795 20.952 -16.713 1.00 94.31 725 MET A C 1
ATOM 5791 O O . MET A 1 725 ? 25.453 20.427 -15.813 1.00 94.31 725 MET A O 1
ATOM 5795 N N . LYS A 1 726 ? 23.536 21.371 -16.531 1.00 94.50 726 LYS A N 1
ATOM 5796 C CA . LYS A 1 726 ? 22.780 21.162 -15.284 1.00 94.50 726 LYS A CA 1
ATOM 5797 C C . LYS A 1 726 ? 22.596 19.671 -14.998 1.00 94.50 726 LYS A C 1
ATOM 5799 O O . LYS A 1 726 ? 22.943 19.220 -13.905 1.00 94.50 726 LYS A O 1
ATOM 5804 N N . LEU A 1 727 ? 22.176 18.886 -15.994 1.00 94.06 727 LEU A N 1
ATOM 5805 C CA . LEU A 1 727 ? 22.072 17.426 -15.873 1.00 94.06 727 LEU A CA 1
ATOM 5806 C C . LEU A 1 727 ? 23.416 16.776 -15.537 1.00 94.06 727 LEU A C 1
ATOM 5808 O O . LEU A 1 727 ? 23.482 15.886 -14.690 1.00 94.06 727 LEU A O 1
ATOM 5812 N N . LEU A 1 728 ? 24.505 17.228 -16.166 1.00 93.88 728 LEU A N 1
ATOM 5813 C CA . LEU A 1 728 ? 25.846 16.698 -15.916 1.00 93.88 728 LEU A CA 1
ATOM 5814 C C . LEU A 1 728 ? 26.313 16.959 -14.479 1.00 93.88 728 LEU A C 1
ATOM 5816 O O . LEU A 1 728 ? 26.956 16.091 -13.880 1.00 93.88 728 LEU A O 1
ATOM 5820 N N . VAL A 1 729 ? 25.982 18.125 -13.914 1.00 94.00 729 VAL A N 1
ATOM 5821 C CA . VAL A 1 729 ? 26.237 18.434 -12.499 1.00 94.00 729 VAL A CA 1
ATOM 5822 C C . VAL A 1 729 ? 25.446 17.496 -11.592 1.00 94.00 729 VAL A C 1
ATOM 5824 O O . VAL A 1 729 ? 26.043 16.890 -10.700 1.00 94.00 729 VAL A O 1
ATOM 5827 N N . VAL A 1 730 ? 24.144 17.320 -11.838 1.00 94.06 730 VAL A N 1
ATOM 5828 C CA . VAL A 1 730 ? 23.297 16.414 -11.043 1.00 94.06 730 VAL A CA 1
ATOM 5829 C C . VAL A 1 730 ? 23.813 14.973 -11.117 1.00 94.06 730 VAL A C 1
ATOM 5831 O O . VAL A 1 730 ? 23.951 14.327 -10.082 1.00 94.06 730 VAL A O 1
ATOM 5834 N N . LEU A 1 731 ? 24.208 14.497 -12.302 1.00 91.19 731 LEU A N 1
ATOM 5835 C CA . LEU A 1 731 ? 24.762 13.154 -12.502 1.00 91.19 731 LEU A CA 1
ATOM 5836 C C . LEU A 1 731 ? 26.087 12.934 -11.754 1.00 91.19 731 LEU A C 1
ATOM 5838 O O . LEU A 1 731 ? 26.282 11.890 -11.135 1.00 91.19 731 LEU A O 1
ATOM 5842 N N . LYS A 1 732 ? 27.024 13.891 -11.825 1.00 90.06 732 LYS A N 1
ATOM 5843 C CA . LYS A 1 732 ? 28.382 13.721 -11.272 1.00 90.06 732 LYS A CA 1
ATOM 5844 C C . LYS A 1 732 ? 28.508 14.090 -9.795 1.00 90.06 732 LYS A C 1
ATOM 5846 O O . LYS A 1 732 ? 29.414 13.579 -9.136 1.00 90.06 732 LYS A O 1
ATOM 5851 N N . LYS A 1 733 ? 27.683 15.014 -9.293 1.00 91.06 733 LYS A N 1
ATOM 5852 C CA . LYS A 1 733 ? 27.785 15.567 -7.929 1.00 91.06 733 LYS A CA 1
ATOM 5853 C C . LYS A 1 733 ? 26.539 15.333 -7.070 1.00 91.06 733 LYS A C 1
ATOM 5855 O O . LYS A 1 733 ? 26.649 15.433 -5.853 1.00 91.06 733 LYS A O 1
ATOM 5860 N N . GLY A 1 734 ? 25.390 15.025 -7.672 1.00 90.06 734 GLY A N 1
ATOM 5861 C CA . GLY A 1 734 ? 24.129 14.753 -6.979 1.00 90.06 734 GLY A CA 1
ATOM 5862 C C . GLY A 1 734 ? 23.841 13.261 -6.788 1.00 90.06 734 GLY A C 1
ATOM 5863 O O . GLY A 1 734 ? 24.751 12.440 -6.641 1.00 90.06 734 GLY A O 1
ATOM 5864 N N . LYS A 1 735 ? 22.549 12.914 -6.757 1.00 87.69 735 LYS A N 1
ATOM 5865 C CA . LYS A 1 735 ? 22.062 11.534 -6.623 1.00 87.69 735 LYS A CA 1
ATOM 5866 C C . LYS A 1 735 ? 21.663 10.939 -7.983 1.00 87.69 735 LYS A C 1
ATOM 5868 O O . LYS A 1 735 ? 20.961 11.610 -8.739 1.00 87.69 735 LYS A O 1
ATOM 5873 N N . PRO A 1 736 ? 22.037 9.683 -8.289 1.00 85.56 736 PRO A N 1
ATOM 5874 C CA . PRO A 1 736 ? 21.671 9.033 -9.551 1.00 85.56 736 PRO A CA 1
ATOM 5875 C C . PRO A 1 736 ? 20.151 8.871 -9.739 1.00 85.56 736 PRO A C 1
ATOM 5877 O O . PRO A 1 736 ? 19.664 8.952 -10.862 1.00 85.56 736 PRO A O 1
ATOM 5880 N N . GLU A 1 737 ? 19.388 8.722 -8.653 1.00 88.25 737 GLU A N 1
ATOM 5881 C CA . GLU A 1 737 ? 17.921 8.645 -8.669 1.00 88.25 737 GLU A CA 1
ATOM 5882 C C . GLU A 1 737 ? 17.274 9.903 -9.255 1.00 88.25 737 GLU A C 1
ATOM 5884 O O . GLU A 1 737 ? 16.232 9.815 -9.900 1.00 88.25 737 GLU A O 1
ATOM 5889 N N . ALA A 1 738 ? 17.889 11.070 -9.040 1.00 91.75 738 ALA A N 1
ATOM 5890 C CA . ALA A 1 738 ? 17.390 12.329 -9.576 1.00 91.75 738 ALA A CA 1
ATOM 5891 C C . ALA A 1 738 ? 17.484 12.352 -11.107 1.00 91.75 738 ALA A C 1
ATOM 5893 O O . ALA A 1 738 ? 16.572 12.834 -11.765 1.00 91.75 738 ALA A O 1
ATOM 5894 N N . VAL A 1 739 ? 18.547 11.782 -11.688 1.00 90.94 739 VAL A N 1
ATOM 5895 C CA . VAL A 1 739 ? 18.721 11.724 -13.150 1.00 90.94 739 VAL A CA 1
ATOM 5896 C C . VAL A 1 739 ? 17.680 10.815 -13.794 1.00 90.94 739 VAL A C 1
ATOM 5898 O O . VAL A 1 739 ? 17.096 11.205 -14.801 1.00 90.94 739 VAL A O 1
ATOM 5901 N N . ILE A 1 740 ? 17.413 9.652 -13.187 1.00 89.88 740 ILE A N 1
ATOM 5902 C CA . ILE A 1 740 ? 16.356 8.737 -13.643 1.00 89.88 740 ILE A CA 1
ATOM 5903 C C . ILE A 1 740 ? 15.016 9.478 -13.686 1.00 89.88 740 ILE A C 1
ATOM 5905 O O . ILE A 1 740 ? 14.373 9.505 -14.729 1.00 89.88 740 ILE A O 1
ATOM 5909 N N . ARG A 1 741 ? 14.651 10.163 -12.596 1.00 90.50 741 ARG A N 1
ATOM 5910 C CA . ARG A 1 741 ? 13.399 10.928 -12.506 1.00 90.50 741 ARG A CA 1
ATOM 5911 C C . ARG A 1 741 ? 13.292 12.054 -13.518 1.00 90.50 741 ARG A C 1
ATOM 5913 O O . ARG A 1 741 ? 12.265 12.176 -14.175 1.00 90.50 741 ARG A O 1
ATOM 5920 N N . ILE A 1 742 ? 14.345 12.863 -13.651 1.00 93.50 742 ILE A N 1
ATOM 5921 C CA . ILE A 1 742 ? 14.358 13.971 -14.610 1.00 93.50 742 ILE A CA 1
ATOM 5922 C C . ILE A 1 742 ? 14.049 13.449 -16.013 1.00 93.50 742 ILE A C 1
ATOM 5924 O O . ILE A 1 742 ? 13.193 14.005 -16.691 1.00 93.50 742 ILE A O 1
ATOM 5928 N N . PHE A 1 743 ? 14.738 12.396 -16.456 1.00 92.75 743 PHE A N 1
ATOM 5929 C CA . PHE A 1 743 ? 14.564 11.888 -17.813 1.00 92.75 743 PHE A CA 1
ATOM 5930 C C . PHE A 1 743 ? 13.192 11.246 -18.013 1.00 92.75 743 PHE A C 1
ATOM 5932 O O . PHE A 1 743 ? 12.529 11.598 -18.988 1.00 92.75 743 PHE A O 1
ATOM 5939 N N . SER A 1 744 ? 12.758 10.390 -17.078 1.00 91.75 744 SER A N 1
ATOM 5940 C CA . SER A 1 744 ? 11.457 9.712 -17.148 1.00 91.75 744 SER A CA 1
ATOM 5941 C C . SER A 1 744 ? 10.291 10.696 -17.286 1.00 91.75 744 SER A C 1
ATOM 5943 O O . SER A 1 744 ? 9.339 10.408 -18.000 1.00 91.75 744 SER A O 1
ATOM 5945 N N . GLU A 1 745 ? 10.380 11.875 -16.665 1.00 90.12 745 GLU A N 1
ATOM 5946 C CA . GLU A 1 745 ? 9.333 12.906 -16.718 1.00 90.12 745 GLU A CA 1
ATOM 5947 C C . GLU A 1 745 ? 9.467 13.876 -17.906 1.00 90.12 745 GLU A C 1
ATOM 5949 O O . GLU A 1 745 ? 8.482 14.292 -18.529 1.00 90.12 745 GLU A O 1
ATOM 5954 N N . MET A 1 746 ? 10.702 14.261 -18.232 1.00 93.25 746 MET A N 1
ATOM 5955 C CA . MET A 1 746 ? 10.985 15.315 -19.204 1.00 93.25 746 MET A CA 1
ATOM 5956 C C . MET A 1 746 ? 10.921 14.820 -20.649 1.00 93.25 746 MET A C 1
ATOM 5958 O O . MET A 1 746 ? 10.359 15.507 -21.503 1.00 93.25 746 MET A O 1
ATOM 5962 N N . ILE A 1 747 ? 11.494 13.647 -20.941 1.00 94.00 747 ILE A N 1
ATOM 5963 C CA . ILE A 1 747 ? 11.624 13.160 -22.320 1.00 94.00 747 ILE A CA 1
ATOM 5964 C C . ILE A 1 747 ? 10.269 12.888 -22.970 1.00 94.00 747 ILE A C 1
ATOM 5966 O O . ILE A 1 747 ? 10.094 13.366 -24.088 1.00 94.00 747 ILE A O 1
ATOM 5970 N N . PRO A 1 748 ? 9.294 12.209 -22.334 1.00 93.12 748 PRO A N 1
ATOM 5971 C CA . PRO A 1 748 ? 7.985 12.006 -22.957 1.00 93.12 748 PRO A CA 1
ATOM 5972 C C . PRO A 1 748 ? 7.327 13.330 -23.358 1.00 93.12 748 PRO A C 1
ATOM 5974 O O . PRO A 1 748 ? 6.817 13.462 -24.467 1.00 93.12 748 PRO A O 1
ATOM 5977 N N . SER A 1 749 ? 7.446 14.348 -22.503 1.00 91.19 749 SER A N 1
ATOM 5978 C CA . SER A 1 749 ? 6.950 15.704 -22.763 1.00 91.19 749 SER A CA 1
ATOM 5979 C C . SER A 1 749 ? 7.678 16.368 -23.941 1.00 91.19 749 SER A C 1
ATOM 5981 O O . SER A 1 749 ? 7.051 16.992 -24.796 1.00 91.19 749 SER A O 1
ATOM 5983 N N . PHE A 1 750 ? 9.004 16.218 -24.030 1.00 94.12 750 PHE A N 1
ATOM 5984 C CA . PHE A 1 750 ? 9.786 16.744 -25.154 1.00 94.12 750 PHE A CA 1
ATOM 5985 C C . PHE A 1 750 ? 9.445 16.045 -26.462 1.00 94.12 750 PHE A C 1
ATOM 5987 O O . PHE A 1 750 ? 9.301 16.721 -27.473 1.00 94.12 750 PHE A O 1
ATOM 5994 N N . VAL A 1 751 ? 9.272 14.726 -26.434 1.00 93.50 751 VAL A N 1
ATOM 5995 C CA . VAL A 1 751 ? 8.897 13.936 -27.607 1.00 93.50 751 VAL A CA 1
ATOM 5996 C C . VAL A 1 751 ? 7.502 14.308 -28.088 1.00 93.50 751 VAL A C 1
ATOM 5998 O O . VAL A 1 751 ? 7.299 14.516 -29.281 1.00 93.50 751 VAL A O 1
ATOM 6001 N N . TYR A 1 752 ? 6.554 14.464 -27.164 1.00 91.44 752 TYR A N 1
ATOM 6002 C CA . TYR A 1 752 ? 5.202 14.898 -27.491 1.00 91.44 752 TYR A CA 1
ATOM 6003 C C . TYR A 1 752 ? 5.186 16.269 -28.187 1.00 91.44 752 TYR A C 1
ATOM 6005 O O . TYR A 1 752 ? 4.467 16.453 -29.167 1.00 91.44 752 TYR A O 1
ATOM 6013 N N . MET A 1 753 ? 5.996 17.225 -27.712 1.00 89.50 753 MET A N 1
ATOM 6014 C CA . MET A 1 753 ? 6.006 18.603 -28.222 1.00 89.50 753 MET A CA 1
ATOM 6015 C C . MET A 1 753 ? 6.925 18.845 -29.431 1.00 89.50 753 MET A C 1
ATOM 6017 O O . MET A 1 753 ? 6.607 19.695 -30.259 1.00 89.50 753 MET A O 1
ATOM 6021 N N . HIS A 1 754 ? 8.070 18.160 -29.505 1.00 91.38 754 HIS A N 1
ATOM 6022 C CA . HIS A 1 754 ? 9.174 18.443 -30.443 1.00 91.38 754 HIS A CA 1
ATOM 6023 C C . HIS A 1 754 ? 9.633 17.214 -31.243 1.00 91.38 754 HIS A C 1
ATOM 6025 O O . HIS A 1 754 ? 10.650 17.269 -31.928 1.00 91.38 754 HIS A O 1
ATOM 6031 N N . GLY A 1 755 ? 8.929 16.082 -31.163 1.00 91.25 755 GLY A N 1
ATOM 6032 C CA . GLY A 1 755 ? 9.291 14.877 -31.912 1.00 91.25 755 GLY A CA 1
ATOM 6033 C C . GLY A 1 755 ? 10.666 14.320 -31.519 1.00 91.25 755 GLY A C 1
ATOM 6034 O O . GLY A 1 755 ? 10.938 14.087 -30.341 1.00 91.25 755 GLY A O 1
ATOM 6035 N N . ASP A 1 756 ? 11.545 14.075 -32.497 1.00 90.75 756 ASP A N 1
ATOM 6036 C CA . ASP A 1 756 ? 12.891 13.529 -32.272 1.00 90.75 756 ASP A CA 1
ATOM 6037 C C . ASP A 1 756 ? 13.994 14.593 -32.118 1.00 90.75 756 ASP A C 1
ATOM 6039 O O . ASP A 1 756 ? 15.167 14.229 -32.000 1.00 90.75 756 ASP A O 1
ATOM 6043 N N . ASP A 1 757 ? 13.658 15.888 -32.057 1.00 92.44 757 ASP A N 1
ATOM 6044 C CA . ASP A 1 757 ? 14.638 16.984 -31.966 1.00 92.44 757 ASP A CA 1
ATOM 6045 C C . ASP A 1 757 ? 15.611 16.810 -30.787 1.00 92.44 757 ASP A C 1
ATOM 6047 O O . ASP A 1 757 ? 16.828 16.922 -30.957 1.00 92.44 757 ASP A O 1
ATOM 6051 N N . PHE A 1 758 ? 15.103 16.418 -29.612 1.00 92.44 758 PHE A N 1
ATOM 6052 C CA . PHE A 1 758 ? 15.931 16.122 -28.434 1.00 92.44 758 PHE A CA 1
ATOM 6053 C C . PHE A 1 758 ? 16.965 15.016 -28.694 1.00 92.44 758 PHE A C 1
ATOM 6055 O O . PHE A 1 758 ? 18.104 15.093 -28.235 1.00 92.44 758 PHE A O 1
ATOM 6062 N N . PHE A 1 759 ? 16.588 13.988 -29.454 1.00 93.31 759 PHE A N 1
ATOM 6063 C CA . PHE A 1 759 ? 17.475 12.882 -29.817 1.00 93.31 759 PHE A CA 1
ATOM 6064 C C . PHE A 1 759 ? 18.429 13.235 -30.959 1.00 93.31 759 PHE A C 1
ATOM 6066 O O . PHE A 1 759 ? 19.385 12.500 -31.238 1.00 93.31 759 PHE A O 1
ATOM 6073 N N . ASN A 1 760 ? 18.183 14.349 -31.648 1.00 90.81 760 ASN A N 1
ATOM 6074 C CA . ASN A 1 760 ? 19.050 14.839 -32.701 1.00 90.81 760 ASN A CA 1
ATOM 6075 C C . ASN A 1 760 ? 20.258 15.623 -32.174 1.00 90.81 760 ASN A C 1
ATOM 6077 O O . ASN A 1 760 ? 21.307 15.557 -32.815 1.00 90.81 760 ASN A O 1
ATOM 6081 N N . ASP A 1 761 ? 20.185 16.175 -30.963 1.00 90.56 761 ASP A N 1
ATOM 6082 C CA . ASP A 1 761 ? 21.295 16.839 -30.267 1.00 90.56 761 ASP A CA 1
ATOM 6083 C C . ASP A 1 761 ? 22.499 15.893 -30.030 1.00 90.56 761 ASP A C 1
ATOM 6085 O O . ASP A 1 761 ? 22.361 14.753 -29.569 1.00 90.56 761 ASP A O 1
ATOM 6089 N N . GLU A 1 762 ? 23.712 16.349 -30.360 1.00 87.44 762 GLU A N 1
ATOM 6090 C CA . GLU A 1 762 ? 24.956 15.589 -30.151 1.00 87.44 762 GLU A CA 1
ATOM 6091 C C . GLU A 1 762 ? 25.271 15.396 -28.657 1.00 87.44 762 GLU A C 1
ATOM 6093 O O . GLU A 1 762 ? 25.810 14.358 -28.255 1.00 87.44 762 GLU A O 1
ATOM 6098 N N . SER A 1 763 ? 24.851 16.348 -27.819 1.00 91.75 763 SER A N 1
ATOM 6099 C CA . SER A 1 763 ? 25.088 16.369 -26.373 1.00 91.75 763 SER A CA 1
ATOM 6100 C C . SER A 1 763 ? 24.451 15.177 -25.654 1.00 91.75 763 SER A C 1
ATOM 6102 O O . SER A 1 763 ? 24.982 14.722 -24.639 1.00 91.75 763 SER A O 1
ATOM 6104 N N . LEU A 1 764 ? 23.359 14.612 -26.192 1.00 92.62 764 LEU A N 1
ATOM 6105 C CA . LEU A 1 764 ? 22.726 13.407 -25.647 1.00 92.62 764 LEU A CA 1
ATOM 6106 C C . LEU A 1 764 ? 23.669 12.199 -25.701 1.00 92.62 764 LEU A C 1
ATOM 6108 O O . LEU A 1 764 ? 23.751 11.435 -24.740 1.00 92.62 764 LEU A O 1
ATOM 6112 N N . SER A 1 765 ? 24.404 12.029 -26.804 1.00 89.81 765 SER A N 1
ATOM 6113 C CA . SER A 1 765 ? 25.336 10.902 -26.967 1.00 89.81 765 SER A CA 1
ATOM 6114 C C . SER A 1 765 ? 26.503 11.009 -25.981 1.00 89.81 765 SER A C 1
ATOM 6116 O O . SER A 1 765 ? 26.895 10.020 -25.352 1.00 89.81 765 SER A O 1
ATOM 6118 N N . ASP A 1 766 ? 27.006 12.227 -25.774 1.00 90.62 766 ASP A N 1
ATOM 6119 C CA . ASP A 1 766 ? 28.032 12.512 -24.772 1.00 90.62 766 ASP A CA 1
ATOM 6120 C C . ASP A 1 766 ? 27.512 12.330 -23.341 1.00 90.62 766 ASP A C 1
ATOM 6122 O O . ASP A 1 766 ? 28.223 11.799 -22.482 1.00 90.62 766 ASP A O 1
ATOM 6126 N N . PHE A 1 767 ? 26.272 12.724 -23.054 1.00 92.00 767 PHE A N 1
ATOM 6127 C CA . PHE A 1 767 ? 25.662 12.518 -21.742 1.00 92.00 767 PHE A CA 1
ATOM 6128 C C . PHE A 1 767 ? 25.425 11.029 -21.449 1.00 92.00 767 PHE A C 1
ATOM 6130 O O . PHE A 1 767 ? 25.794 10.550 -20.375 1.00 92.00 767 PHE A O 1
ATOM 6137 N N . LEU A 1 768 ? 24.915 10.265 -22.420 1.00 91.06 768 LEU A N 1
ATOM 6138 C CA . LEU A 1 768 ? 24.732 8.816 -22.307 1.00 91.06 768 LEU A CA 1
ATOM 6139 C C . LEU A 1 768 ? 26.059 8.105 -22.009 1.00 91.06 768 LEU A C 1
ATOM 6141 O O . LEU A 1 768 ? 26.119 7.216 -21.156 1.00 91.06 768 LEU A O 1
ATOM 6145 N N . LYS A 1 769 ? 27.156 8.543 -22.639 1.00 89.62 769 LYS A N 1
ATOM 6146 C CA . LYS A 1 769 ? 28.501 8.060 -22.309 1.00 89.62 769 LYS A CA 1
ATOM 6147 C C . LYS A 1 769 ? 28.843 8.296 -20.837 1.00 89.62 769 LYS A C 1
ATOM 6149 O O . LYS A 1 769 ? 29.321 7.374 -20.180 1.00 89.62 769 LYS A O 1
ATOM 6154 N N . HIS A 1 770 ? 28.565 9.484 -20.303 1.00 89.19 770 HIS A N 1
ATOM 6155 C CA . HIS A 1 770 ? 28.789 9.780 -18.887 1.00 89.19 770 HIS A CA 1
ATOM 6156 C C . HIS A 1 770 ? 27.928 8.928 -17.947 1.00 89.19 770 HIS A C 1
ATOM 6158 O O . HIS A 1 770 ? 28.414 8.559 -16.879 1.00 89.19 770 HIS A O 1
ATOM 6164 N N . MET A 1 771 ? 26.688 8.602 -18.326 1.00 88.38 771 MET A N 1
ATOM 6165 C CA . MET A 1 771 ? 25.817 7.716 -17.544 1.00 88.38 771 MET A CA 1
ATOM 6166 C C . MET A 1 771 ? 26.357 6.283 -17.494 1.00 88.38 771 MET A C 1
ATOM 6168 O O . MET A 1 771 ? 26.377 5.668 -16.431 1.00 88.38 771 MET A O 1
ATOM 6172 N N . ILE A 1 772 ? 26.830 5.760 -18.629 1.00 86.00 772 ILE A N 1
ATOM 6173 C CA . ILE A 1 772 ? 27.365 4.393 -18.734 1.00 86.00 772 ILE A CA 1
ATOM 6174 C C . ILE A 1 772 ? 28.724 4.266 -18.029 1.00 86.00 772 ILE A C 1
ATOM 6176 O O . ILE A 1 772 ? 29.000 3.251 -17.393 1.00 86.00 772 ILE A O 1
ATOM 6180 N N . GLU A 1 773 ? 29.574 5.291 -18.115 1.00 82.56 773 GLU A N 1
ATOM 6181 C CA . GLU A 1 773 ? 30.918 5.309 -17.515 1.00 82.56 773 GLU A CA 1
ATOM 6182 C C . GLU A 1 773 ? 30.925 5.761 -16.037 1.00 82.56 773 GLU A C 1
ATOM 6184 O O . GLU A 1 773 ? 31.995 5.919 -15.434 1.00 82.56 773 GLU A O 1
ATOM 6189 N N . LEU A 1 774 ? 29.752 5.978 -15.430 1.00 79.12 774 LEU A N 1
ATOM 6190 C CA . LEU A 1 774 ? 29.628 6.456 -14.054 1.00 79.12 774 LEU A CA 1
ATOM 6191 C C . LEU A 1 774 ? 30.178 5.422 -13.052 1.00 79.12 774 LEU A C 1
ATOM 6193 O O . LEU A 1 774 ? 29.613 4.354 -12.840 1.00 79.12 774 LEU A O 1
ATOM 6197 N N . LYS A 1 775 ? 31.292 5.761 -12.389 1.00 64.81 775 LYS A N 1
ATOM 6198 C CA . LYS A 1 775 ? 32.008 4.848 -11.473 1.00 64.81 775 LYS A CA 1
ATOM 6199 C C . LYS A 1 775 ? 31.344 4.654 -10.105 1.00 64.81 775 LYS A C 1
ATOM 6201 O O . LYS A 1 775 ? 31.631 3.664 -9.437 1.00 64.81 775 LYS A O 1
ATOM 6206 N N . THR A 1 776 ? 30.538 5.611 -9.646 1.00 59.91 776 THR A N 1
ATOM 6207 C CA . THR A 1 776 ? 29.948 5.613 -8.293 1.00 59.91 776 THR A CA 1
ATOM 6208 C C . THR A 1 776 ? 28.768 4.648 -8.154 1.00 59.91 776 THR A C 1
ATOM 6210 O O . THR A 1 776 ? 28.530 4.138 -7.059 1.00 59.91 776 THR A O 1
ATOM 6213 N N . ASP A 1 777 ? 28.078 4.346 -9.254 1.00 59.88 777 ASP A N 1
ATOM 6214 C CA . ASP A 1 777 ? 27.001 3.360 -9.333 1.00 59.88 777 ASP A CA 1
ATOM 6215 C C . ASP A 1 777 ? 27.127 2.599 -10.663 1.00 59.88 777 ASP A C 1
ATOM 6217 O O . ASP A 1 777 ? 26.753 3.153 -11.701 1.00 59.88 777 ASP A O 1
ATOM 6221 N N . PRO A 1 778 ? 27.697 1.375 -10.684 1.00 59.88 778 PRO A N 1
ATOM 6222 C CA . PRO A 1 778 ? 27.822 0.631 -11.927 1.00 59.88 778 PRO A CA 1
ATOM 6223 C C . PRO A 1 778 ? 26.422 0.391 -12.513 1.00 59.88 778 PRO A C 1
ATOM 6225 O O . PRO A 1 778 ? 25.619 -0.351 -11.952 1.00 59.88 778 PRO A O 1
ATOM 6228 N N . MET A 1 779 ? 26.160 1.045 -13.651 1.00 60.25 779 MET A N 1
ATOM 6229 C CA . MET A 1 779 ? 24.935 0.981 -14.465 1.00 60.25 779 MET A CA 1
ATOM 6230 C C . MET A 1 779 ? 23.663 1.644 -13.892 1.00 60.25 779 MET A C 1
ATOM 6232 O O . MET A 1 779 ? 22.564 1.303 -14.333 1.00 60.25 779 MET A O 1
ATOM 6236 N N . LEU A 1 780 ? 23.770 2.598 -12.948 1.00 75.31 780 LEU A N 1
ATOM 6237 C CA . LEU A 1 780 ? 22.600 3.213 -12.272 1.00 75.31 780 LEU A CA 1
ATOM 6238 C C . LEU A 1 780 ? 21.667 2.172 -11.607 1.00 75.31 780 LEU A C 1
ATOM 6240 O O . LEU A 1 780 ? 20.518 2.455 -11.264 1.00 75.31 780 LEU A O 1
ATOM 6244 N N . THR A 1 781 ? 22.148 0.940 -11.435 1.00 75.25 781 THR A N 1
ATOM 6245 C CA . THR A 1 781 ? 21.343 -0.207 -11.015 1.00 75.25 781 THR A CA 1
ATOM 6246 C C . THR A 1 781 ? 20.995 -0.113 -9.535 1.00 75.25 781 THR A C 1
ATOM 6248 O O . THR A 1 781 ? 19.877 -0.440 -9.136 1.00 75.25 781 THR A O 1
ATOM 6251 N N . LYS A 1 782 ? 21.909 0.398 -8.693 1.00 77.81 782 LYS A N 1
ATOM 6252 C CA . LYS A 1 782 ? 21.609 0.585 -7.266 1.00 77.81 782 LYS A CA 1
ATOM 6253 C C . LYS A 1 782 ? 20.568 1.677 -7.060 1.00 77.81 782 LYS A C 1
ATOM 6255 O O . LYS A 1 782 ? 19.767 1.575 -6.134 1.00 77.81 782 LYS A O 1
ATOM 6260 N N . ALA A 1 783 ? 20.569 2.719 -7.888 1.00 80.56 783 ALA A N 1
ATOM 6261 C CA . ALA A 1 783 ? 19.507 3.720 -7.897 1.00 80.56 783 ALA A CA 1
ATOM 6262 C C . ALA A 1 783 ? 18.148 3.095 -8.263 1.00 80.56 783 ALA A C 1
ATOM 6264 O O . ALA A 1 783 ? 17.199 3.229 -7.495 1.00 80.56 783 ALA A O 1
ATOM 6265 N N . ALA A 1 784 ? 18.080 2.326 -9.355 1.00 79.94 784 ALA A N 1
ATOM 6266 C CA . ALA A 1 784 ? 16.852 1.658 -9.798 1.00 79.94 784 ALA A CA 1
ATOM 6267 C C . ALA A 1 784 ? 16.268 0.704 -8.737 1.00 79.94 784 ALA A C 1
ATOM 6269 O O . ALA A 1 784 ? 15.082 0.777 -8.419 1.00 79.94 784 ALA A O 1
ATOM 6270 N N . SER A 1 785 ? 17.113 -0.124 -8.109 1.00 79.06 785 SER A N 1
ATOM 6271 C CA . SER A 1 785 ? 16.676 -1.038 -7.039 1.00 79.06 785 SER A CA 1
ATOM 6272 C C . SER A 1 785 ? 16.109 -0.311 -5.809 1.00 79.06 785 SER A C 1
ATOM 6274 O O . SER A 1 785 ? 15.189 -0.810 -5.163 1.00 79.06 785 SER A O 1
ATOM 6276 N N . ARG A 1 786 ? 16.614 0.892 -5.490 1.00 78.12 786 ARG A N 1
ATOM 6277 C CA . ARG A 1 786 ? 16.109 1.717 -4.381 1.00 78.12 786 ARG A CA 1
ATOM 6278 C C . ARG A 1 786 ? 14.770 2.373 -4.700 1.00 78.12 786 ARG A C 1
ATOM 6280 O O . ARG A 1 786 ? 13.983 2.565 -3.779 1.00 78.12 786 ARG A O 1
ATOM 6287 N N . ILE A 1 787 ? 14.519 2.689 -5.971 1.00 75.50 787 ILE A N 1
ATOM 6288 C CA . ILE A 1 787 ? 13.241 3.240 -6.431 1.00 75.50 787 ILE A CA 1
ATOM 6289 C C . ILE A 1 787 ? 12.141 2.174 -6.341 1.00 75.50 787 ILE A C 1
ATOM 6291 O O . ILE A 1 787 ? 11.098 2.446 -5.756 1.00 75.50 787 ILE A O 1
ATOM 6295 N N . HIS A 1 788 ? 12.384 0.955 -6.839 1.00 67.50 788 HIS A N 1
ATOM 6296 C CA . HIS A 1 788 ? 11.321 -0.054 -6.958 1.00 67.50 788 HIS A CA 1
ATOM 6297 C C . HIS A 1 788 ? 11.319 -1.166 -5.904 1.00 67.50 788 HIS A C 1
ATOM 6299 O O . HIS A 1 788 ? 10.407 -1.981 -5.924 1.00 67.50 788 HIS A O 1
ATOM 6305 N N . ARG A 1 789 ? 12.280 -1.224 -4.964 1.00 56.50 789 ARG A N 1
ATOM 6306 C CA . ARG A 1 789 ? 12.409 -2.297 -3.940 1.00 56.50 789 ARG A CA 1
ATOM 6307 C C . ARG A 1 789 ? 12.265 -3.728 -4.502 1.00 56.50 789 ARG A C 1
ATOM 6309 O O . ARG A 1 789 ? 11.981 -4.659 -3.753 1.00 56.50 789 ARG A O 1
ATOM 6316 N N . THR A 1 790 ? 12.470 -3.920 -5.804 1.00 53.53 790 THR A N 1
ATOM 6317 C CA . THR A 1 790 ? 12.350 -5.201 -6.500 1.00 53.53 790 THR A CA 1
ATOM 6318 C C . THR A 1 790 ? 13.713 -5.610 -7.039 1.00 53.53 790 THR A C 1
ATOM 6320 O O . THR A 1 790 ? 14.454 -4.806 -7.606 1.00 53.53 790 THR A O 1
ATOM 6323 N N . ASN A 1 791 ? 14.049 -6.891 -6.881 1.00 46.81 791 ASN A N 1
ATOM 6324 C CA . ASN A 1 791 ? 15.271 -7.477 -7.446 1.00 46.81 791 ASN A CA 1
ATOM 6325 C C . ASN A 1 791 ? 15.182 -7.683 -8.973 1.00 46.81 791 ASN A C 1
ATOM 6327 O O . ASN A 1 791 ? 16.154 -8.119 -9.581 1.00 46.81 791 ASN A O 1
ATOM 6331 N N . SER A 1 792 ? 14.024 -7.404 -9.581 1.00 48.56 792 SER A N 1
ATOM 6332 C CA . SER A 1 792 ? 13.695 -7.684 -10.983 1.00 48.56 792 SER A CA 1
ATOM 6333 C C . SER A 1 792 ? 13.764 -6.466 -11.912 1.00 48.56 792 SER A C 1
ATOM 6335 O O . SER A 1 792 ? 13.674 -6.634 -13.128 1.00 48.56 792 SER A O 1
ATOM 6337 N N . ALA A 1 793 ? 13.933 -5.246 -11.387 1.00 49.81 793 ALA A N 1
ATOM 6338 C CA . ALA A 1 793 ? 14.080 -4.060 -12.227 1.00 49.81 793 ALA A CA 1
ATOM 6339 C C . ALA A 1 793 ? 15.444 -4.083 -12.943 1.00 49.81 793 ALA A C 1
ATOM 6341 O O . ALA A 1 793 ? 16.486 -4.249 -12.307 1.00 49.81 793 ALA A O 1
ATOM 6342 N N . GLY A 1 794 ? 15.430 -3.936 -14.273 1.00 62.78 794 GLY A N 1
ATOM 6343 C CA . GLY A 1 794 ? 16.632 -3.861 -15.110 1.00 62.78 794 GLY A CA 1
ATOM 6344 C C . GLY A 1 794 ? 17.557 -2.685 -14.753 1.00 62.78 794 GLY A C 1
ATOM 6345 O O . GLY A 1 794 ? 17.351 -1.971 -13.774 1.00 62.78 794 GLY A O 1
ATOM 6346 N N . SER A 1 795 ? 18.606 -2.464 -15.554 1.00 80.00 795 SER A N 1
ATOM 6347 C CA . SER A 1 795 ? 19.527 -1.327 -15.349 1.00 80.00 795 SER A CA 1
ATOM 6348 C C . SER A 1 795 ? 18.778 0.010 -15.209 1.00 80.00 795 SER A C 1
ATOM 6350 O O . SER A 1 795 ? 17.704 0.176 -15.789 1.00 80.00 795 SER A O 1
ATOM 6352 N N . GLY A 1 796 ? 19.341 0.996 -14.498 1.00 83.00 796 GLY A N 1
ATOM 6353 C CA . GLY A 1 796 ? 18.662 2.291 -14.318 1.00 83.00 796 GLY A CA 1
ATOM 6354 C C . GLY A 1 796 ? 18.385 3.029 -15.632 1.00 83.00 796 GLY A C 1
ATOM 6355 O O . GLY A 1 796 ? 17.379 3.720 -15.747 1.00 83.00 796 GLY A O 1
ATOM 6356 N N . ILE A 1 797 ? 19.217 2.808 -16.655 1.00 87.88 797 ILE A N 1
ATOM 6357 C CA . ILE A 1 797 ? 18.966 3.298 -18.020 1.00 87.88 797 ILE A CA 1
ATOM 6358 C C . ILE A 1 797 ? 17.788 2.550 -18.660 1.00 87.88 797 ILE A C 1
ATOM 6360 O O . ILE A 1 797 ? 16.955 3.168 -19.315 1.00 87.88 797 ILE A O 1
ATOM 6364 N N . GLY A 1 798 ? 17.691 1.236 -18.442 1.00 88.19 798 GLY A N 1
ATOM 6365 C CA . GLY A 1 798 ? 16.542 0.437 -18.871 1.00 88.19 798 GLY A CA 1
ATOM 6366 C C . GLY A 1 798 ? 15.235 0.932 -18.253 1.00 88.19 798 GLY A C 1
ATOM 6367 O O . GLY A 1 798 ? 14.266 1.120 -18.975 1.00 88.19 798 GLY A O 1
ATOM 6368 N N . LEU A 1 799 ? 15.230 1.253 -16.954 1.00 88.19 799 LEU A N 1
ATOM 6369 C CA . LEU A 1 799 ? 14.058 1.820 -16.277 1.00 88.19 799 LEU A CA 1
ATOM 6370 C C . LEU A 1 799 ? 13.591 3.139 -16.916 1.00 88.19 799 LEU A C 1
ATOM 6372 O O . LEU A 1 799 ? 12.396 3.328 -17.128 1.00 88.19 799 LEU A O 1
ATOM 6376 N N . MET A 1 800 ? 14.531 4.027 -17.257 1.00 91.12 800 MET A N 1
ATOM 6377 C CA . MET A 1 800 ? 14.225 5.280 -17.957 1.00 91.12 800 MET A CA 1
ATOM 6378 C C . MET A 1 800 ? 13.630 5.023 -19.342 1.00 91.12 800 MET A C 1
ATOM 6380 O O . MET A 1 800 ? 12.581 5.558 -19.678 1.00 91.12 800 MET A O 1
ATOM 6384 N N . ILE A 1 801 ? 14.290 4.188 -20.151 1.00 93.25 801 ILE A N 1
ATOM 6385 C CA . ILE A 1 801 ? 13.839 3.879 -21.512 1.00 93.25 801 ILE A CA 1
ATOM 6386 C C . ILE A 1 801 ? 12.463 3.214 -21.489 1.00 93.25 801 ILE A C 1
ATOM 6388 O O . ILE A 1 801 ? 11.587 3.629 -22.241 1.00 93.25 801 ILE A O 1
ATOM 6392 N N . GLY A 1 802 ? 12.251 2.237 -20.607 1.00 92.94 802 GLY A N 1
ATOM 6393 C CA . GLY A 1 802 ? 10.955 1.591 -20.437 1.00 92.94 802 GLY A CA 1
ATOM 6394 C C . GLY A 1 802 ? 9.867 2.568 -19.991 1.00 92.94 802 GLY A C 1
ATOM 6395 O O . GLY A 1 802 ? 8.779 2.526 -20.552 1.00 92.94 802 GLY A O 1
ATOM 6396 N N . SER A 1 803 ? 10.173 3.521 -19.098 1.00 92.75 803 SER A N 1
ATOM 6397 C CA . SER A 1 803 ? 9.239 4.606 -18.758 1.00 92.75 803 SER A CA 1
ATOM 6398 C C . SER A 1 803 ? 8.904 5.473 -19.976 1.00 92.75 803 SER A C 1
ATOM 6400 O O . SER A 1 803 ? 7.730 5.752 -20.211 1.00 92.75 803 SER A O 1
ATOM 6402 N N . HIS A 1 804 ? 9.883 5.845 -20.811 1.00 95.25 804 HIS A N 1
ATOM 6403 C CA . HIS A 1 804 ? 9.604 6.610 -22.033 1.00 95.25 804 HIS A CA 1
ATOM 6404 C C . HIS A 1 804 ? 8.696 5.844 -23.001 1.00 95.25 804 HIS A C 1
ATOM 6406 O O . HIS A 1 804 ? 7.772 6.428 -23.560 1.00 95.25 804 HIS A O 1
ATOM 6412 N N . VAL A 1 805 ? 8.953 4.547 -23.191 1.00 95.50 805 VAL A N 1
ATOM 6413 C CA . VAL A 1 805 ? 8.160 3.676 -24.070 1.00 95.50 805 VAL A CA 1
ATOM 6414 C C . VAL A 1 805 ? 6.749 3.477 -23.516 1.00 95.50 805 VAL A C 1
ATOM 6416 O O . VAL A 1 805 ? 5.791 3.536 -24.277 1.00 95.50 805 VAL A O 1
ATOM 6419 N N . TRP A 1 806 ? 6.602 3.310 -22.201 1.00 94.38 806 TRP A N 1
ATOM 6420 C CA . TRP A 1 806 ? 5.301 3.193 -21.544 1.00 94.38 806 TRP A CA 1
ATOM 6421 C C . TRP A 1 806 ? 4.475 4.481 -21.673 1.00 94.38 806 TRP A C 1
ATOM 6423 O O . TRP A 1 806 ? 3.312 4.428 -22.064 1.00 94.38 806 TRP A O 1
ATOM 6433 N N . HIS A 1 807 ? 5.080 5.652 -21.446 1.00 92.38 807 HIS A N 1
ATOM 6434 C CA . HIS A 1 807 ? 4.400 6.932 -21.670 1.00 92.38 807 HIS A CA 1
ATOM 6435 C C . HIS A 1 807 ? 4.044 7.139 -23.146 1.00 92.38 807 HIS A C 1
ATOM 6437 O O . HIS A 1 807 ? 2.966 7.637 -23.446 1.00 92.38 807 HIS A O 1
ATOM 6443 N N . ALA A 1 808 ? 4.920 6.744 -24.072 1.00 93.69 808 ALA A N 1
ATOM 6444 C CA . ALA A 1 808 ? 4.637 6.804 -25.502 1.00 93.69 808 ALA A CA 1
ATOM 6445 C C . ALA A 1 808 ? 3.473 5.886 -25.902 1.00 93.69 808 ALA A C 1
ATOM 6447 O O . ALA A 1 808 ? 2.635 6.291 -26.699 1.00 93.69 808 ALA A O 1
ATOM 6448 N N . HIS A 1 809 ? 3.378 4.694 -25.306 1.00 92.12 809 HIS A N 1
ATOM 6449 C CA . HIS A 1 809 ? 2.241 3.793 -25.488 1.00 92.12 809 HIS A CA 1
ATOM 6450 C C . HIS A 1 809 ? 0.941 4.421 -24.968 1.00 92.12 809 HIS A C 1
ATOM 6452 O O . HIS A 1 809 ? -0.079 4.382 -25.650 1.00 92.12 809 HIS A O 1
ATOM 6458 N N . LEU A 1 810 ? 0.991 5.083 -23.805 1.00 90.19 810 LEU A N 1
ATOM 6459 C CA . LEU A 1 810 ? -0.148 5.831 -23.274 1.00 90.19 810 LEU A CA 1
ATOM 6460 C C . LEU A 1 810 ? -0.567 6.977 -24.211 1.00 90.19 810 LEU A C 1
ATOM 6462 O O . LEU A 1 810 ? -1.757 7.155 -24.448 1.00 90.19 810 LEU A O 1
ATOM 6466 N N . ILE A 1 811 ? 0.383 7.727 -24.781 1.00 90.81 811 ILE A N 1
ATOM 6467 C CA . ILE A 1 811 ? 0.094 8.779 -25.773 1.00 90.81 811 ILE A CA 1
ATOM 6468 C C . ILE A 1 811 ? -0.545 8.178 -27.035 1.00 90.81 811 ILE A C 1
ATOM 6470 O O . ILE A 1 811 ? -1.534 8.710 -27.538 1.00 90.81 811 ILE A O 1
ATOM 6474 N N . ASP A 1 812 ? -0.012 7.065 -27.543 1.00 90.38 812 ASP A N 1
ATOM 6475 C CA . ASP A 1 812 ? -0.564 6.384 -28.717 1.00 90.38 812 ASP A CA 1
ATOM 6476 C C . ASP A 1 812 ? -2.015 5.944 -28.472 1.00 90.38 812 ASP A C 1
ATOM 6478 O O . ASP A 1 812 ? -2.864 6.175 -29.330 1.00 90.38 812 ASP A O 1
ATOM 6482 N N . SER A 1 813 ? -2.326 5.433 -27.273 1.00 86.94 813 SER A N 1
ATOM 6483 C CA . SER A 1 813 ? -3.668 4.949 -26.906 1.00 86.94 813 SER A CA 1
ATOM 6484 C C . SER A 1 813 ? -4.779 6.009 -26.934 1.00 86.94 813 SER A C 1
ATOM 6486 O O . SER A 1 813 ? -5.953 5.654 -26.976 1.00 86.94 813 SER A O 1
ATOM 6488 N N . VAL A 1 814 ? -4.426 7.299 -26.917 1.00 84.06 814 VAL A N 1
ATOM 6489 C CA . VAL A 1 814 ? -5.381 8.424 -26.892 1.00 84.06 814 VAL A CA 1
ATOM 6490 C C . VAL A 1 814 ? -5.318 9.316 -28.132 1.00 84.06 814 VAL A C 1
ATOM 6492 O O . VAL A 1 814 ? -6.096 10.262 -28.244 1.00 84.06 814 VAL A O 1
ATOM 6495 N N . SER A 1 815 ? -4.351 9.094 -29.027 1.00 81.94 815 SER A N 1
ATOM 6496 C CA . SER A 1 815 ? -4.042 10.036 -30.111 1.00 81.94 815 SER A CA 1
ATOM 6497 C C . SER A 1 815 ? -4.683 9.682 -31.458 1.00 81.94 815 SER A C 1
ATOM 6499 O O . SER A 1 815 ? -4.693 10.535 -32.344 1.00 81.94 815 SER A O 1
ATOM 6501 N N . ASP A 1 816 ? -5.235 8.471 -31.614 1.00 79.19 816 ASP A N 1
ATOM 6502 C CA . ASP A 1 816 ? -5.866 7.960 -32.847 1.00 79.19 816 ASP A CA 1
ATOM 6503 C C . ASP A 1 816 ? -5.019 8.206 -34.123 1.00 79.19 816 ASP A C 1
ATOM 6505 O O . ASP A 1 816 ? -5.537 8.486 -35.206 1.00 79.19 816 ASP A O 1
ATOM 6509 N N . LEU A 1 817 ? -3.684 8.138 -34.004 1.00 84.94 817 LEU A N 1
ATOM 6510 C CA . LEU A 1 817 ? -2.735 8.413 -35.100 1.00 84.94 817 LEU A CA 1
ATOM 6511 C C . LEU A 1 817 ? -2.383 7.179 -35.951 1.00 84.94 817 LEU A C 1
ATOM 6513 O O . LEU A 1 817 ? -1.684 7.305 -36.966 1.00 84.94 817 LEU A O 1
ATOM 6517 N N . MET A 1 818 ? -2.854 5.998 -35.547 1.00 83.06 818 MET A N 1
ATOM 6518 C CA . MET A 1 818 ? -2.689 4.727 -36.256 1.00 83.06 818 MET A CA 1
ATOM 6519 C C . MET A 1 818 ? -4.041 4.234 -36.778 1.00 83.06 818 MET A C 1
ATOM 6521 O O . MET A 1 818 ? -5.057 4.404 -36.112 1.00 83.06 818 MET A O 1
ATOM 6525 N N . ASP A 1 819 ? -4.056 3.616 -37.960 1.00 79.69 819 ASP A N 1
ATOM 6526 C CA . ASP A 1 819 ? -5.240 2.921 -38.471 1.00 79.69 819 ASP A CA 1
ATOM 6527 C C . ASP A 1 819 ? -5.432 1.537 -37.814 1.00 79.69 819 ASP A C 1
ATOM 6529 O O . ASP A 1 819 ? -4.526 1.005 -37.168 1.00 79.69 819 ASP A O 1
ATOM 6533 N N . ASP A 1 820 ? -6.600 0.918 -38.027 1.00 71.62 820 ASP A N 1
ATOM 6534 C CA . ASP A 1 820 ? -6.947 -0.423 -37.513 1.00 71.62 820 ASP A CA 1
ATOM 6535 C C . ASP A 1 820 ? -5.982 -1.536 -37.976 1.00 71.62 820 ASP A C 1
ATOM 6537 O O . ASP A 1 820 ? -6.016 -2.655 -37.471 1.00 71.62 820 ASP A O 1
ATOM 6541 N N . GLN A 1 821 ? -5.143 -1.259 -38.980 1.00 67.81 821 GLN A N 1
ATOM 6542 C CA . GLN A 1 821 ? -4.133 -2.172 -39.518 1.00 67.81 821 GLN A CA 1
ATOM 6543 C C . GLN A 1 821 ? -2.729 -1.868 -38.965 1.00 67.81 821 GLN A C 1
ATOM 6545 O O . GLN A 1 821 ? -1.743 -2.439 -39.437 1.00 67.81 821 GLN A O 1
ATOM 6550 N N . GLY A 1 822 ? -2.624 -0.960 -37.988 1.00 68.00 822 GLY A N 1
ATOM 6551 C CA . GLY A 1 822 ? -1.377 -0.563 -37.346 1.00 68.00 822 GLY A CA 1
ATOM 6552 C C . GLY A 1 822 ? -0.457 0.284 -38.229 1.00 68.00 822 GLY A C 1
ATOM 6553 O O . GLY A 1 822 ? 0.749 0.326 -37.984 1.00 68.00 822 GLY A O 1
ATOM 6554 N N . LYS A 1 823 ? -0.982 0.946 -39.264 1.00 73.75 823 LYS A N 1
ATOM 6555 C CA . LYS A 1 823 ? -0.231 1.859 -40.134 1.00 73.75 823 LYS A CA 1
ATOM 6556 C C . LYS A 1 823 ? -0.522 3.300 -39.738 1.00 73.75 823 LYS A C 1
ATOM 6558 O O . LYS A 1 823 ? -1.669 3.692 -39.557 1.00 73.75 823 LYS A O 1
ATOM 6563 N N . GLY A 1 824 ? 0.521 4.113 -39.634 1.00 83.56 824 GLY A N 1
ATOM 6564 C CA . GLY A 1 824 ? 0.392 5.510 -39.231 1.00 83.56 824 GLY A CA 1
ATOM 6565 C C . GLY A 1 824 ? 1.608 5.981 -38.455 1.00 83.56 824 GLY A C 1
ATOM 6566 O O . GLY A 1 824 ? 2.694 5.415 -38.587 1.00 83.56 824 GLY A O 1
ATOM 6567 N N . PHE A 1 825 ? 1.422 7.035 -37.669 1.00 90.00 825 PHE A N 1
ATOM 6568 C CA . PHE A 1 825 ? 2.454 7.538 -36.773 1.00 90.00 825 PHE A CA 1
ATOM 6569 C C . PHE A 1 825 ? 2.264 6.931 -35.380 1.00 90.00 825 PHE A C 1
ATOM 6571 O O . PHE A 1 825 ? 1.149 6.895 -34.874 1.00 90.00 825 PHE A O 1
ATOM 6578 N N . SER A 1 826 ? 3.361 6.485 -34.770 1.00 91.88 826 SER A N 1
ATOM 6579 C CA . SER A 1 826 ? 3.391 5.959 -33.405 1.00 91.88 826 SER A CA 1
ATOM 6580 C C . SER A 1 826 ? 4.513 6.631 -32.625 1.00 91.88 826 SER A C 1
ATOM 6582 O O . SER A 1 826 ? 5.674 6.644 -33.052 1.00 91.88 826 SER A O 1
ATOM 6584 N N . TYR A 1 827 ? 4.176 7.167 -31.457 1.00 93.94 827 TYR A N 1
ATOM 6585 C CA . TYR A 1 827 ? 5.143 7.684 -30.501 1.00 93.94 827 TYR A CA 1
ATOM 6586 C C . TYR A 1 827 ? 6.026 6.565 -29.947 1.00 93.94 827 TYR A C 1
ATOM 6588 O O . TYR A 1 827 ? 7.213 6.803 -29.711 1.00 93.94 827 TYR A O 1
ATOM 6596 N N . VAL A 1 828 ? 5.499 5.344 -29.780 1.00 93.88 828 VAL A N 1
ATOM 6597 C CA . VAL A 1 828 ? 6.314 4.178 -29.399 1.00 93.88 828 VAL A CA 1
ATOM 6598 C C . VAL A 1 828 ? 7.414 3.942 -30.431 1.00 93.88 828 VAL A C 1
ATOM 6600 O O . VAL A 1 828 ? 8.589 3.860 -30.062 1.00 93.88 828 VAL A O 1
ATOM 6603 N N . ASP A 1 829 ? 7.062 3.906 -31.719 1.00 93.38 829 ASP A N 1
ATOM 6604 C CA . ASP A 1 829 ? 8.037 3.707 -32.795 1.00 93.38 829 ASP A CA 1
ATOM 6605 C C . ASP A 1 829 ? 9.062 4.847 -32.841 1.00 93.38 829 ASP A C 1
ATOM 6607 O O . ASP A 1 829 ? 10.264 4.593 -32.962 1.00 93.38 829 ASP A O 1
ATOM 6611 N N . LEU A 1 830 ? 8.615 6.096 -32.663 1.00 94.69 830 LEU A N 1
ATOM 6612 C CA . LEU A 1 830 ? 9.489 7.267 -32.615 1.00 94.69 830 LEU A CA 1
ATOM 6613 C C . LEU A 1 830 ? 10.515 7.173 -31.477 1.00 94.69 830 LEU A C 1
ATOM 6615 O O . LEU A 1 830 ? 11.711 7.368 -31.711 1.00 94.69 830 LEU A O 1
ATOM 6619 N N . VAL A 1 831 ? 10.076 6.872 -30.250 1.00 96.06 831 VAL A N 1
ATOM 6620 C CA . VAL A 1 831 ? 10.951 6.769 -29.069 1.00 96.06 831 VAL A CA 1
ATOM 6621 C C . VAL A 1 831 ? 11.949 5.626 -29.234 1.00 96.06 831 VAL A C 1
ATOM 6623 O O . VAL A 1 831 ? 13.148 5.813 -29.009 1.00 96.06 831 VAL A O 1
ATOM 6626 N N . MET A 1 832 ? 11.479 4.457 -29.667 1.00 94.62 832 MET A N 1
ATOM 6627 C CA . MET A 1 832 ? 12.309 3.267 -29.867 1.00 94.62 832 MET A CA 1
ATOM 6628 C C . MET A 1 832 ? 13.375 3.499 -30.939 1.00 94.62 832 MET A C 1
ATOM 6630 O O . MET A 1 832 ? 14.565 3.269 -30.700 1.00 94.62 832 MET A O 1
ATOM 6634 N N . HIS A 1 833 ? 12.966 4.034 -32.091 1.00 94.88 833 HIS A N 1
ATOM 6635 C CA . HIS A 1 833 ? 13.871 4.404 -33.173 1.00 94.88 833 HIS A CA 1
ATOM 6636 C C . HIS A 1 833 ? 14.915 5.423 -32.701 1.00 94.88 833 HIS A C 1
ATOM 6638 O O . HIS A 1 833 ? 16.111 5.277 -32.961 1.00 94.88 833 HIS A O 1
ATOM 6644 N N . SER A 1 834 ? 14.485 6.444 -31.961 1.00 95.75 834 SER A N 1
ATOM 6645 C CA . SER A 1 834 ? 15.364 7.518 -31.500 1.00 95.75 834 SER A CA 1
ATOM 6646 C C . 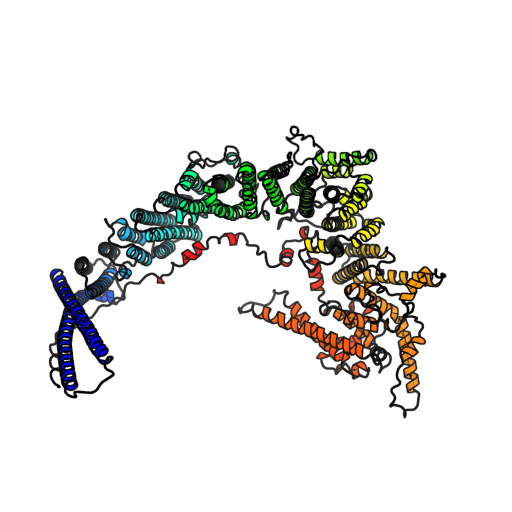SER A 1 834 ? 16.418 7.040 -30.495 1.00 95.75 834 SER A C 1
ATOM 6648 O O . SER A 1 834 ? 17.587 7.433 -30.592 1.00 95.75 834 SER A O 1
ATOM 6650 N N . TRP A 1 835 ? 16.063 6.132 -29.578 1.00 95.62 835 TRP A N 1
ATOM 6651 C CA . TRP A 1 835 ? 17.026 5.511 -28.660 1.00 95.62 835 TRP A CA 1
ATOM 6652 C C . TRP A 1 835 ? 18.028 4.607 -29.383 1.00 95.62 835 TRP A C 1
ATOM 6654 O O . TRP A 1 835 ? 19.232 4.720 -29.135 1.00 95.62 835 TRP A O 1
ATOM 6664 N N . LEU A 1 836 ? 17.573 3.764 -30.317 1.00 94.62 836 LEU A N 1
ATOM 6665 C CA . LEU A 1 836 ? 18.462 2.927 -31.134 1.00 94.62 836 LEU A CA 1
ATOM 6666 C C . LEU A 1 836 ? 19.428 3.785 -31.960 1.00 94.62 836 LEU A C 1
ATOM 6668 O O . LEU A 1 836 ? 20.639 3.562 -31.924 1.00 94.62 836 LEU A O 1
ATOM 6672 N N . LYS A 1 837 ? 18.920 4.833 -32.621 1.00 93.88 837 LYS A N 1
ATOM 6673 C CA . LYS A 1 837 ? 19.726 5.806 -33.374 1.00 93.88 837 LYS A CA 1
ATOM 6674 C C . LYS A 1 837 ? 20.777 6.460 -32.478 1.00 93.88 837 LYS A C 1
ATOM 6676 O O . LYS A 1 837 ? 21.938 6.559 -32.872 1.00 93.88 837 LYS A O 1
ATOM 6681 N N . THR A 1 838 ? 20.400 6.859 -31.263 1.00 94.06 838 THR A N 1
ATOM 6682 C CA . THR A 1 838 ? 21.315 7.459 -30.276 1.00 94.06 838 THR A CA 1
ATOM 6683 C C . THR A 1 838 ? 22.446 6.502 -29.896 1.00 94.06 838 THR A C 1
ATOM 6685 O O . THR A 1 838 ? 23.607 6.906 -29.870 1.00 94.06 838 THR A O 1
ATOM 6688 N N . VAL A 1 839 ? 22.146 5.220 -29.665 1.00 92.94 839 VAL A N 1
ATOM 6689 C CA . VAL A 1 839 ? 23.171 4.200 -29.385 1.00 92.94 839 VAL A CA 1
ATOM 6690 C C . VAL A 1 839 ? 24.087 3.985 -30.595 1.00 92.94 839 VAL A C 1
ATOM 6692 O O . VAL A 1 839 ? 25.312 3.977 -30.451 1.00 92.94 839 VAL A O 1
ATOM 6695 N N . PHE A 1 840 ? 23.522 3.875 -31.799 1.00 91.69 840 PHE A N 1
ATOM 6696 C CA . PHE A 1 840 ? 24.262 3.572 -33.030 1.00 91.69 840 PHE A CA 1
ATOM 6697 C C . PHE A 1 840 ? 25.154 4.715 -33.536 1.00 91.69 840 PHE A C 1
ATOM 6699 O O . PHE A 1 840 ? 26.105 4.467 -34.293 1.00 91.69 840 PHE A O 1
ATOM 6706 N N . ARG A 1 841 ? 24.939 5.955 -33.070 1.00 89.38 841 ARG A N 1
ATOM 6707 C CA . ARG A 1 841 ? 25.871 7.078 -33.298 1.00 89.38 841 ARG A CA 1
ATOM 6708 C C . ARG A 1 841 ? 27.278 6.781 -32.788 1.00 89.38 841 ARG A C 1
ATOM 6710 O O . ARG A 1 841 ? 28.255 7.202 -33.408 1.00 89.38 841 ARG A O 1
ATOM 6717 N N . LYS A 1 842 ? 27.412 6.023 -31.696 1.00 86.88 842 LYS A N 1
ATOM 6718 C CA . LYS A 1 842 ? 28.719 5.607 -31.184 1.00 86.88 842 LYS A CA 1
ATOM 6719 C C . LYS A 1 842 ? 29.274 4.460 -32.031 1.00 86.88 842 LYS A C 1
ATOM 6721 O O . LYS A 1 842 ? 28.826 3.329 -31.919 1.00 86.88 842 LYS A O 1
ATOM 6726 N N . ALA A 1 843 ? 30.295 4.723 -32.847 1.00 81.31 843 ALA A N 1
ATOM 6727 C CA . ALA A 1 843 ? 30.835 3.749 -33.809 1.00 81.31 843 ALA A CA 1
ATOM 6728 C C . ALA A 1 843 ? 31.315 2.412 -33.198 1.00 81.31 843 ALA A C 1
ATOM 6730 O O . ALA A 1 843 ? 31.318 1.390 -33.880 1.00 81.31 843 ALA A O 1
ATOM 6731 N N . ASP A 1 844 ? 31.733 2.403 -31.930 1.00 80.81 844 ASP A N 1
ATOM 6732 C CA . ASP A 1 844 ? 32.211 1.219 -31.213 1.00 80.81 844 ASP A CA 1
ATOM 6733 C C . ASP A 1 844 ? 31.214 0.689 -30.167 1.00 80.81 844 ASP A C 1
ATOM 6735 O O . ASP A 1 844 ? 31.620 -0.081 -29.301 1.00 80.81 844 ASP A O 1
ATOM 6739 N N . TRP A 1 845 ? 29.924 1.056 -30.233 1.00 86.19 845 TRP A N 1
ATOM 6740 C CA . TRP A 1 845 ? 28.897 0.673 -29.246 1.00 86.19 845 TRP A CA 1
ATOM 6741 C C . TRP A 1 845 ? 28.871 -0.834 -28.945 1.00 86.19 845 TRP A C 1
ATOM 6743 O O . TRP A 1 845 ? 28.809 -1.221 -27.781 1.00 86.19 845 TRP A O 1
ATOM 6753 N N . MET A 1 846 ? 29.035 -1.675 -29.973 1.00 80.69 846 MET A N 1
ATOM 6754 C CA . MET A 1 846 ? 29.071 -3.140 -29.864 1.00 80.69 846 MET A CA 1
ATOM 6755 C C . MET A 1 846 ? 30.211 -3.663 -28.993 1.00 80.69 846 MET A C 1
ATOM 6757 O O . MET A 1 846 ? 30.171 -4.808 -28.583 1.00 80.69 846 MET A O 1
ATOM 6761 N N . TRP A 1 847 ? 31.243 -2.873 -28.702 1.00 77.81 847 TRP A N 1
ATOM 6762 C CA . TRP A 1 847 ? 32.354 -3.290 -27.840 1.00 77.81 847 TRP A CA 1
ATOM 6763 C C . TRP A 1 847 ? 32.137 -2.915 -26.373 1.00 77.81 847 TRP A C 1
ATOM 6765 O O . TRP A 1 847 ? 32.891 -3.360 -25.511 1.00 77.81 847 TRP A O 1
ATOM 6775 N N . HIS A 1 848 ? 31.100 -2.131 -26.071 1.00 80.56 848 HIS A N 1
ATOM 6776 C CA . HIS A 1 848 ? 30.799 -1.653 -24.726 1.00 80.56 848 HIS A CA 1
ATOM 6777 C C . HIS A 1 848 ? 29.555 -2.349 -24.179 1.00 80.56 848 HIS A C 1
ATOM 6779 O O . HIS A 1 848 ? 28.443 -2.088 -24.632 1.00 80.56 848 HIS A O 1
ATOM 6785 N N . ASN A 1 849 ? 29.740 -3.161 -23.135 1.00 80.94 849 ASN A N 1
ATOM 6786 C CA . ASN A 1 849 ? 28.672 -3.934 -22.489 1.00 80.94 849 ASN A CA 1
ATOM 6787 C C . ASN A 1 849 ? 27.422 -3.079 -22.179 1.00 80.94 849 ASN A C 1
ATOM 6789 O O . ASN A 1 849 ? 26.306 -3.463 -22.506 1.00 80.94 849 ASN A O 1
ATOM 6793 N N . GLY A 1 850 ? 27.600 -1.867 -21.637 1.00 84.19 850 GLY A N 1
ATOM 6794 C CA . GLY A 1 850 ? 26.477 -0.992 -21.278 1.00 84.19 850 GLY A CA 1
ATOM 6795 C C . GLY A 1 850 ? 25.577 -0.573 -22.445 1.00 84.19 850 GLY A C 1
ATOM 6796 O O . GLY A 1 850 ? 24.373 -0.465 -22.255 1.00 84.19 850 GLY A O 1
ATOM 6797 N N . TYR A 1 851 ? 26.125 -0.394 -23.650 1.00 88.25 851 TYR A N 1
ATOM 6798 C CA . TYR A 1 851 ? 25.315 -0.070 -24.830 1.00 88.25 851 TYR A CA 1
ATOM 6799 C C . TYR A 1 851 ? 24.566 -1.303 -25.343 1.00 88.25 851 TYR A C 1
ATOM 6801 O O . TYR A 1 851 ? 23.424 -1.190 -25.770 1.00 88.25 851 TYR A O 1
ATOM 6809 N N . VAL A 1 852 ? 25.177 -2.486 -25.248 1.00 87.69 852 VAL A N 1
ATOM 6810 C CA . VAL A 1 852 ? 24.551 -3.750 -25.657 1.00 87.69 852 VAL A CA 1
ATOM 6811 C C . VAL A 1 852 ? 23.371 -4.106 -24.750 1.00 87.69 852 VAL A C 1
ATOM 6813 O O . VAL A 1 852 ? 22.320 -4.460 -25.269 1.00 87.69 852 VAL A O 1
ATOM 6816 N N . HIS A 1 853 ? 23.480 -3.899 -23.431 1.00 87.88 853 HIS A N 1
ATOM 6817 C CA . HIS A 1 853 ? 22.342 -4.045 -22.501 1.00 87.88 853 HIS A CA 1
ATOM 6818 C C . HIS A 1 853 ? 21.171 -3.118 -22.839 1.00 87.88 853 HIS A C 1
ATOM 6820 O O . HIS A 1 853 ? 20.015 -3.502 -22.683 1.00 87.88 853 HIS A O 1
ATOM 6826 N N . ILE A 1 854 ? 21.450 -1.898 -23.311 1.00 90.88 854 ILE A N 1
ATOM 6827 C CA . ILE A 1 854 ? 20.402 -0.967 -23.752 1.00 90.88 854 ILE A CA 1
ATOM 6828 C C . ILE A 1 854 ? 19.707 -1.504 -25.007 1.00 90.88 854 ILE A C 1
ATOM 6830 O O . ILE A 1 854 ? 18.480 -1.524 -25.060 1.00 90.88 854 ILE A O 1
ATOM 6834 N N . VAL A 1 855 ? 20.475 -1.966 -25.999 1.00 92.38 855 VAL A N 1
ATOM 6835 C CA . VAL A 1 855 ? 19.916 -2.546 -27.231 1.00 92.38 855 VAL A CA 1
ATOM 6836 C C . VAL A 1 855 ? 19.124 -3.818 -26.928 1.00 92.38 855 VAL A C 1
ATOM 6838 O O . VAL A 1 855 ? 18.052 -4.001 -27.493 1.00 92.38 855 VAL A O 1
ATOM 6841 N N . ASP A 1 856 ? 19.591 -4.659 -26.006 1.00 92.19 856 ASP A N 1
ATOM 6842 C CA . ASP A 1 856 ? 18.859 -5.840 -25.541 1.00 92.19 856 ASP A CA 1
ATOM 6843 C C . ASP A 1 856 ? 17.519 -5.475 -24.906 1.00 92.19 856 ASP A C 1
ATOM 6845 O O . ASP A 1 856 ? 16.485 -6.031 -25.275 1.00 92.19 856 ASP A O 1
ATOM 6849 N N . HIS A 1 857 ? 17.516 -4.475 -24.023 1.00 91.88 857 HIS A N 1
ATOM 6850 C CA . HIS A 1 857 ? 16.292 -3.990 -23.403 1.00 91.88 857 HIS A CA 1
ATOM 6851 C C . HIS A 1 857 ? 15.307 -3.427 -24.437 1.00 91.88 857 HIS A C 1
ATOM 6853 O O . HIS A 1 857 ? 14.122 -3.750 -24.392 1.00 91.88 857 HIS A O 1
ATOM 6859 N N . LEU A 1 858 ? 15.791 -2.653 -25.414 1.00 93.88 858 LEU A N 1
ATOM 6860 C CA . LEU A 1 858 ? 14.978 -2.159 -26.530 1.00 93.88 858 LEU A CA 1
ATOM 6861 C C . LEU A 1 858 ? 14.432 -3.313 -27.386 1.00 93.88 858 LEU A C 1
ATOM 6863 O O . LEU A 1 858 ? 13.264 -3.283 -27.763 1.00 93.88 858 LEU A O 1
ATOM 6867 N N . CYS A 1 859 ? 15.222 -4.363 -27.641 1.00 93.94 859 CYS A N 1
ATOM 6868 C CA . CYS A 1 859 ? 14.761 -5.566 -28.342 1.00 93.94 859 CYS A CA 1
ATOM 6869 C C . CYS A 1 859 ? 13.665 -6.299 -27.555 1.00 93.94 859 CYS A C 1
ATOM 6871 O O . CYS A 1 859 ? 12.686 -6.737 -28.159 1.00 93.94 859 CYS A O 1
ATOM 6873 N N . LYS A 1 860 ? 13.791 -6.392 -26.222 1.00 92.94 860 LYS A N 1
ATOM 6874 C CA . LYS A 1 860 ? 12.751 -6.946 -25.344 1.00 92.94 860 LYS A CA 1
ATOM 6875 C C . LYS A 1 860 ? 11.461 -6.135 -25.445 1.00 92.94 860 LYS A C 1
ATOM 6877 O O . LYS A 1 860 ? 10.422 -6.703 -25.751 1.00 92.94 860 LYS A O 1
ATOM 6882 N N . LEU A 1 861 ? 11.525 -4.821 -25.223 1.00 93.62 861 LEU A N 1
ATOM 6883 C CA . LEU A 1 861 ? 10.353 -3.937 -25.281 1.00 93.62 861 LEU A CA 1
ATOM 6884 C C . LEU A 1 861 ? 9.671 -3.990 -26.657 1.00 93.62 861 LEU A C 1
ATOM 6886 O O . LEU A 1 861 ? 8.452 -4.045 -26.749 1.00 93.62 861 LEU A O 1
ATOM 6890 N N . THR A 1 862 ? 10.466 -4.055 -27.726 1.00 91.12 862 THR A N 1
ATOM 6891 C CA . THR A 1 862 ? 9.968 -4.187 -29.102 1.00 91.12 862 THR A CA 1
ATOM 6892 C C . THR A 1 862 ? 9.231 -5.505 -29.297 1.00 91.12 862 THR A C 1
ATOM 6894 O O . THR A 1 862 ? 8.223 -5.541 -29.995 1.00 91.12 862 THR A O 1
ATOM 6897 N N . PHE A 1 863 ? 9.740 -6.588 -28.703 1.00 91.19 863 PHE A N 1
ATOM 6898 C CA . PHE A 1 863 ? 9.094 -7.889 -28.783 1.00 91.19 863 PHE A CA 1
ATOM 6899 C C . PHE A 1 863 ? 7.757 -7.900 -28.045 1.00 91.19 863 PHE A C 1
ATOM 6901 O O . PHE A 1 863 ? 6.777 -8.379 -28.598 1.00 91.19 863 PHE A O 1
ATOM 6908 N N . VAL A 1 864 ? 7.719 -7.341 -26.832 1.00 91.88 864 VAL A N 1
ATOM 6909 C CA . VAL A 1 864 ? 6.499 -7.260 -26.014 1.00 91.88 864 VAL A CA 1
ATOM 6910 C C . VAL A 1 864 ? 5.414 -6.420 -26.695 1.00 91.88 864 VAL A C 1
ATOM 6912 O O . VAL A 1 864 ? 4.251 -6.780 -26.641 1.00 91.88 864 VAL A O 1
ATOM 6915 N N . LEU A 1 865 ? 5.795 -5.336 -27.376 1.00 90.12 865 LEU A N 1
ATOM 6916 C CA . LEU A 1 865 ? 4.863 -4.417 -28.043 1.00 90.12 865 LEU A CA 1
ATOM 6917 C C . LEU A 1 865 ? 4.650 -4.728 -29.537 1.00 90.12 865 LEU A C 1
ATOM 6919 O O . LEU A 1 865 ? 4.184 -3.869 -30.283 1.00 90.12 865 LEU A O 1
ATOM 6923 N N . TYR A 1 866 ? 5.040 -5.919 -30.004 1.00 88.12 866 TYR A N 1
ATOM 6924 C CA . TYR A 1 866 ? 4.870 -6.373 -31.393 1.00 88.12 866 TYR A CA 1
ATOM 6925 C C . TYR A 1 866 ? 5.480 -5.448 -32.474 1.00 88.12 866 TYR A C 1
ATOM 6927 O O . TYR A 1 866 ? 5.042 -5.430 -33.625 1.00 88.12 866 TYR A O 1
ATOM 6935 N N . ARG A 1 867 ? 6.544 -4.693 -32.158 1.00 86.31 867 ARG A N 1
ATOM 6936 C CA . ARG A 1 867 ? 7.205 -3.728 -33.071 1.00 86.31 867 ARG A CA 1
ATOM 6937 C C . ARG A 1 867 ? 8.435 -4.288 -33.807 1.00 86.31 867 ARG A C 1
ATOM 6939 O O . ARG A 1 867 ? 9.351 -3.549 -34.167 1.00 86.31 867 ARG A O 1
ATOM 6946 N N . HIS A 1 868 ? 8.500 -5.602 -34.045 1.00 83.44 868 HIS A N 1
ATOM 6947 C CA . HIS A 1 868 ? 9.725 -6.295 -34.499 1.00 83.44 868 HIS A CA 1
ATOM 6948 C C . HIS A 1 868 ? 10.364 -5.720 -35.777 1.00 83.44 868 HIS A C 1
ATOM 6950 O O . HIS A 1 868 ? 11.592 -5.681 -35.887 1.00 83.44 868 HIS A O 1
ATOM 6956 N N . SER A 1 869 ? 9.546 -5.251 -36.727 1.00 84.75 869 SER A N 1
ATOM 6957 C CA . SER A 1 869 ? 10.018 -4.718 -38.013 1.00 84.75 869 SER A CA 1
ATOM 6958 C C . SER A 1 869 ? 10.962 -3.525 -37.841 1.00 84.75 869 SER A C 1
ATOM 6960 O O . SER A 1 869 ? 11.934 -3.402 -38.587 1.00 84.75 869 SER A O 1
ATOM 6962 N N . LEU A 1 870 ? 10.712 -2.666 -36.846 1.00 88.12 870 LEU A N 1
ATOM 6963 C CA . LEU A 1 870 ? 11.502 -1.460 -36.599 1.00 88.12 870 LEU A CA 1
ATOM 6964 C C . LEU A 1 870 ? 12.954 -1.809 -36.247 1.00 88.12 870 LEU A C 1
ATOM 6966 O O . LEU A 1 870 ? 13.887 -1.377 -36.925 1.00 88.12 870 LEU A O 1
ATOM 6970 N N . VAL A 1 871 ? 13.145 -2.635 -35.213 1.00 88.81 871 VAL A N 1
ATOM 6971 C CA . VAL A 1 871 ? 14.478 -3.065 -34.759 1.00 88.81 871 VAL A CA 1
ATOM 6972 C C . VAL A 1 871 ? 15.213 -3.813 -35.864 1.00 88.81 871 VAL A C 1
ATOM 6974 O O . VAL A 1 871 ? 16.398 -3.567 -36.088 1.00 88.81 871 VAL A O 1
ATOM 6977 N N . TYR A 1 872 ? 14.513 -4.696 -36.580 1.00 87.75 872 TYR A N 1
ATOM 6978 C CA . TYR A 1 872 ? 15.093 -5.468 -37.674 1.00 87.75 872 TYR A CA 1
ATOM 6979 C C . TYR A 1 872 ? 15.691 -4.567 -38.765 1.00 87.75 872 TYR A C 1
ATOM 6981 O O . TYR A 1 872 ? 16.854 -4.742 -39.138 1.00 87.75 872 TYR A O 1
ATOM 6989 N N . HIS A 1 873 ? 14.945 -3.557 -39.232 1.00 89.94 873 HIS A N 1
ATOM 6990 C CA . HIS A 1 873 ? 15.442 -2.615 -40.239 1.00 89.94 873 HIS A CA 1
ATOM 6991 C C . HIS A 1 873 ? 16.677 -1.847 -39.763 1.00 89.94 873 HIS A C 1
ATOM 6993 O O . HIS A 1 873 ? 17.666 -1.771 -40.494 1.00 89.94 873 HIS A O 1
ATOM 6999 N N . MET A 1 874 ? 16.665 -1.345 -38.526 1.00 92.38 874 MET A N 1
ATOM 7000 C CA . MET A 1 874 ? 17.801 -0.594 -37.991 1.00 92.38 874 MET A CA 1
ATOM 7001 C C . MET A 1 874 ? 19.053 -1.467 -37.820 1.00 92.38 874 MET A C 1
ATOM 7003 O O . MET A 1 874 ? 20.161 -1.040 -38.144 1.00 92.38 874 MET A O 1
ATOM 7007 N N . LEU A 1 875 ? 18.899 -2.716 -37.365 1.00 91.38 875 LEU A N 1
ATOM 7008 C CA . LEU A 1 875 ? 20.019 -3.655 -37.246 1.00 91.38 875 LEU A CA 1
ATOM 7009 C C . LEU A 1 875 ? 20.597 -4.050 -38.613 1.00 91.38 875 LEU A C 1
ATOM 7011 O O . LEU A 1 875 ? 21.812 -4.216 -38.730 1.00 91.38 875 LEU A O 1
ATOM 7015 N N . ILE A 1 876 ? 19.770 -4.157 -39.660 1.00 90.31 876 ILE A N 1
ATOM 7016 C CA . ILE A 1 876 ? 20.250 -4.377 -41.036 1.00 90.31 876 ILE A CA 1
ATOM 7017 C C . ILE A 1 876 ? 21.114 -3.220 -41.512 1.00 90.31 876 ILE A C 1
ATOM 7019 O O . ILE A 1 876 ? 22.172 -3.450 -42.103 1.00 90.31 876 ILE A O 1
ATOM 7023 N N . GLU A 1 877 ? 20.666 -1.985 -41.305 1.00 89.62 877 GLU A N 1
ATOM 7024 C CA . GLU A 1 877 ? 21.431 -0.807 -41.709 1.00 89.62 877 GLU A CA 1
ATOM 7025 C C . GLU A 1 877 ? 22.781 -0.754 -40.992 1.00 89.62 877 GLU A C 1
ATOM 7027 O O . GLU A 1 877 ? 23.814 -0.543 -41.631 1.00 89.62 877 GLU A O 1
ATOM 7032 N N . GLU A 1 878 ? 22.800 -1.066 -39.698 1.00 88.81 878 GLU A N 1
ATOM 7033 C CA . GLU A 1 878 ? 24.029 -1.169 -38.916 1.00 88.81 878 GLU A CA 1
ATOM 7034 C C . GLU A 1 878 ? 24.953 -2.295 -39.388 1.00 88.81 878 GLU A C 1
ATOM 7036 O O . GLU A 1 878 ? 26.169 -2.103 -39.505 1.00 88.81 878 GLU A O 1
ATOM 7041 N N . HIS A 1 879 ? 24.393 -3.459 -39.722 1.00 85.62 879 HIS A N 1
ATOM 7042 C CA . HIS A 1 879 ? 25.155 -4.566 -40.288 1.00 85.62 879 HIS A CA 1
ATOM 7043 C C . HIS A 1 879 ? 25.811 -4.165 -41.618 1.00 85.62 879 HIS A C 1
ATOM 7045 O O . HIS A 1 879 ? 27.025 -4.314 -41.780 1.00 85.62 879 HIS A O 1
ATOM 7051 N N . LYS A 1 880 ? 25.046 -3.552 -42.533 1.00 86.31 880 LYS A N 1
ATOM 7052 C CA . LYS A 1 880 ? 25.551 -3.033 -43.817 1.00 86.31 880 LYS A CA 1
ATOM 7053 C C . LYS A 1 880 ? 26.619 -1.954 -43.618 1.00 86.31 880 LYS A C 1
ATOM 7055 O O . LYS A 1 880 ? 27.636 -1.952 -44.315 1.00 86.31 880 LYS A O 1
ATOM 7060 N N . ARG A 1 881 ? 26.432 -1.049 -42.649 1.00 84.25 881 ARG A N 1
ATOM 7061 C CA . ARG A 1 881 ? 27.410 -0.007 -42.285 1.00 84.25 881 ARG A CA 1
ATOM 7062 C C . ARG A 1 881 ? 28.734 -0.620 -41.824 1.00 84.25 881 ARG A C 1
ATOM 7064 O O . ARG A 1 881 ? 29.809 -0.175 -42.241 1.00 84.25 881 ARG A O 1
ATOM 7071 N N . MET A 1 882 ? 28.671 -1.662 -40.998 1.00 79.12 882 MET A N 1
ATOM 7072 C CA . MET A 1 882 ? 29.843 -2.407 -40.539 1.00 79.12 882 MET A CA 1
ATOM 7073 C C . MET A 1 882 ? 30.557 -3.121 -41.696 1.00 79.12 882 MET A C 1
ATOM 7075 O O . MET A 1 882 ? 31.787 -3.055 -41.780 1.00 79.12 882 MET A O 1
ATOM 7079 N N . GLU A 1 883 ? 29.821 -3.772 -42.599 1.00 77.12 883 GLU A N 1
ATOM 7080 C CA . GLU A 1 883 ? 30.392 -4.415 -43.789 1.00 77.12 883 GLU A CA 1
ATOM 7081 C C . GLU A 1 883 ? 31.100 -3.400 -44.700 1.00 77.12 883 GLU A C 1
ATOM 7083 O O . GLU A 1 883 ? 32.263 -3.599 -45.067 1.00 77.12 883 GLU A O 1
ATOM 7088 N N . ALA A 1 884 ? 30.462 -2.260 -44.985 1.00 77.88 884 ALA A N 1
ATOM 7089 C CA . ALA A 1 884 ? 31.034 -1.189 -45.803 1.00 77.88 884 ALA A CA 1
ATOM 7090 C C . ALA A 1 884 ? 32.321 -0.604 -45.192 1.00 77.88 884 ALA A C 1
ATOM 7092 O O . ALA A 1 884 ? 33.321 -0.402 -45.891 1.00 77.88 884 ALA A O 1
ATOM 7093 N N . THR A 1 885 ? 32.334 -0.398 -43.871 1.00 71.69 885 THR A N 1
ATOM 7094 C CA . THR A 1 885 ? 33.506 0.105 -43.137 1.00 71.69 885 THR A CA 1
ATOM 7095 C C . THR A 1 885 ? 34.687 -0.869 -43.229 1.00 71.69 885 THR A C 1
ATOM 7097 O O . THR A 1 885 ? 35.838 -0.452 -43.379 1.00 71.69 885 THR A O 1
ATOM 7100 N N . LYS A 1 886 ? 34.425 -2.183 -43.193 1.00 66.88 886 LYS A N 1
ATOM 7101 C CA . LYS A 1 886 ? 35.461 -3.217 -43.353 1.00 66.88 886 LYS A CA 1
ATOM 7102 C C . LYS A 1 886 ? 36.024 -3.272 -44.776 1.00 66.88 886 LYS A C 1
ATOM 7104 O O . LYS A 1 886 ? 37.239 -3.409 -44.931 1.00 66.88 886 LYS A O 1
ATOM 7109 N N . ILE A 1 887 ? 35.182 -3.116 -45.803 1.00 66.00 887 ILE A N 1
ATOM 7110 C CA . ILE A 1 887 ? 35.624 -3.063 -47.209 1.00 66.00 887 ILE A CA 1
ATOM 7111 C C . ILE A 1 887 ? 36.589 -1.885 -47.411 1.00 66.00 887 ILE A C 1
ATOM 7113 O O . ILE A 1 887 ? 37.680 -2.080 -47.948 1.00 66.00 887 ILE A O 1
ATOM 7117 N N . GLN A 1 888 ? 36.270 -0.701 -46.878 1.00 60.97 888 GLN A N 1
ATOM 7118 C CA . GLN A 1 888 ? 37.167 0.462 -46.922 1.00 60.97 888 GLN A CA 1
ATOM 7119 C C . GLN A 1 888 ? 38.494 0.215 -46.184 1.00 60.97 888 GLN A C 1
ATOM 7121 O O . GLN A 1 888 ? 39.562 0.529 -46.713 1.00 60.97 888 GLN A O 1
ATOM 7126 N N . GLN A 1 889 ? 38.468 -0.413 -45.004 1.00 58.19 889 GLN A N 1
ATOM 7127 C CA . GLN A 1 889 ? 39.687 -0.721 -44.242 1.00 58.19 889 GLN A CA 1
ATOM 7128 C C . GLN A 1 889 ? 40.611 -1.717 -44.960 1.00 58.19 889 GLN A C 1
ATOM 7130 O O . GLN A 1 889 ? 41.830 -1.562 -44.881 1.00 58.19 889 GLN A O 1
ATOM 7135 N N . SER A 1 890 ? 40.056 -2.678 -45.710 1.00 54.75 890 SER A N 1
ATOM 7136 C CA . SER A 1 890 ? 40.828 -3.655 -46.497 1.00 54.75 890 SER A CA 1
ATOM 7137 C C . SER A 1 890 ? 41.616 -3.042 -47.668 1.00 54.75 890 SER A C 1
ATOM 7139 O O . SER A 1 890 ? 42.570 -3.650 -48.148 1.00 54.75 890 SER A O 1
ATOM 7141 N N . THR A 1 891 ? 41.261 -1.821 -48.091 1.00 50.69 891 THR A N 1
ATOM 7142 C CA . THR A 1 891 ? 41.914 -1.091 -49.197 1.00 50.69 891 THR A CA 1
ATOM 7143 C C . THR A 1 891 ? 43.012 -0.113 -48.749 1.00 50.69 891 THR A C 1
ATOM 7145 O O . THR A 1 891 ? 43.733 0.425 -49.586 1.00 50.69 891 THR A O 1
ATOM 7148 N N . SER A 1 892 ? 43.186 0.100 -47.437 1.00 49.53 892 SER A N 1
ATOM 7149 C CA . SER A 1 892 ? 44.194 1.010 -46.863 1.00 49.53 892 SER A CA 1
ATOM 7150 C C . SER A 1 892 ? 45.365 0.247 -46.225 1.00 49.53 892 SER A C 1
ATOM 7152 O O . SER A 1 892 ? 45.154 -0.767 -45.560 1.00 49.53 892 SER A O 1
ATOM 7154 N N . SER A 1 893 ? 46.612 0.712 -46.395 1.00 42.78 893 SER A N 1
ATOM 7155 C CA . SER A 1 893 ? 47.783 0.038 -45.807 1.00 42.78 893 SER A CA 1
ATOM 7156 C C . SER A 1 893 ? 47.783 0.132 -44.265 1.00 42.78 893 SER A C 1
ATOM 7158 O O . SER A 1 893 ? 47.499 1.196 -43.701 1.00 42.78 893 SER A O 1
ATOM 7160 N N . PRO A 1 894 ? 48.081 -0.957 -43.529 1.00 47.50 894 PRO A N 1
ATOM 7161 C CA . PRO A 1 894 ? 47.939 -0.961 -42.077 1.00 47.50 894 PRO A CA 1
ATOM 7162 C C . PRO A 1 894 ? 49.135 -0.284 -41.386 1.00 47.50 894 PRO A C 1
ATOM 7164 O O . PRO A 1 894 ? 50.291 -0.622 -41.626 1.00 47.50 894 PRO A O 1
ATOM 7167 N N . ARG A 1 895 ? 48.866 0.649 -40.458 1.00 46.66 895 ARG A N 1
ATOM 7168 C CA . ARG A 1 895 ? 49.863 1.147 -39.485 1.00 46.66 895 ARG A CA 1
ATOM 7169 C C . ARG A 1 895 ? 50.178 0.059 -38.447 1.00 46.66 895 ARG A C 1
ATOM 7171 O O . ARG A 1 895 ? 49.265 -0.605 -37.962 1.00 46.66 895 ARG A O 1
ATOM 7178 N N . LEU A 1 896 ? 51.448 -0.059 -38.050 1.00 43.53 896 LEU A N 1
ATOM 7179 C CA . LEU A 1 896 ? 52.003 -1.100 -37.162 1.00 43.53 896 LEU A CA 1
ATOM 7180 C C . LEU A 1 896 ? 51.236 -1.290 -35.831 1.00 43.53 896 LEU A C 1
ATOM 7182 O O . LEU A 1 896 ? 51.090 -2.411 -35.354 1.00 43.53 896 LEU A O 1
ATOM 7186 N N . THR A 1 897 ? 50.651 -0.231 -35.264 1.00 45.78 897 THR A N 1
ATOM 7187 C CA . THR A 1 897 ? 49.850 -0.297 -34.024 1.00 45.78 897 THR A CA 1
ATOM 7188 C C . THR A 1 897 ? 48.488 -0.989 -34.197 1.00 45.78 897 THR A C 1
ATOM 7190 O O . THR A 1 897 ? 47.923 -1.470 -33.219 1.00 45.78 897 THR A O 1
ATOM 7193 N N . ARG A 1 898 ? 47.962 -1.101 -35.429 1.00 47.97 898 ARG A N 1
ATOM 7194 C CA . ARG A 1 898 ? 46.758 -1.903 -35.741 1.00 47.97 898 ARG A CA 1
ATOM 7195 C C . ARG A 1 898 ? 47.057 -3.391 -35.893 1.00 47.97 898 ARG A C 1
ATOM 7197 O O . ARG A 1 898 ? 46.158 -4.202 -35.706 1.00 47.97 898 ARG A O 1
ATOM 7204 N N . PHE A 1 899 ? 48.304 -3.755 -36.185 1.00 42.22 899 PHE A N 1
ATOM 7205 C CA . PHE A 1 899 ? 48.697 -5.149 -36.383 1.00 42.22 899 PHE A CA 1
ATOM 7206 C C . PHE A 1 899 ? 48.568 -5.968 -35.090 1.00 42.22 899 PHE A C 1
ATOM 7208 O O . PHE A 1 899 ? 48.127 -7.109 -35.136 1.00 42.22 899 PHE A O 1
ATOM 7215 N N . ILE A 1 900 ? 48.844 -5.364 -33.927 1.00 43.19 900 ILE A N 1
ATOM 7216 C CA . ILE A 1 900 ? 48.777 -6.045 -32.621 1.00 43.19 900 ILE A CA 1
ATOM 7217 C C . ILE A 1 900 ? 47.325 -6.243 -32.149 1.00 43.19 900 ILE A C 1
ATOM 7219 O O . ILE A 1 900 ? 46.999 -7.308 -31.635 1.00 43.19 900 ILE A O 1
ATOM 7223 N N . LYS A 1 901 ? 46.416 -5.282 -32.392 1.00 42.34 901 LYS A N 1
ATOM 7224 C CA . LYS A 1 901 ? 44.981 -5.449 -32.072 1.00 42.34 901 LYS A CA 1
ATOM 7225 C C . LYS A 1 901 ? 44.286 -6.442 -33.019 1.00 42.34 901 LYS A C 1
ATOM 7227 O O . LYS A 1 901 ? 43.372 -7.138 -32.598 1.00 42.34 901 LYS A O 1
ATOM 7232 N N . ASN A 1 902 ? 44.765 -6.559 -34.259 1.00 40.66 902 ASN A N 1
ATOM 7233 C CA . ASN A 1 902 ? 44.264 -7.537 -35.229 1.00 40.66 902 ASN A CA 1
ATOM 7234 C C . ASN A 1 902 ? 44.895 -8.938 -35.070 1.00 40.66 902 ASN A C 1
ATOM 7236 O O . ASN A 1 902 ? 44.279 -9.913 -35.481 1.00 40.66 902 ASN A O 1
ATOM 7240 N N . MET A 1 903 ? 46.078 -9.071 -34.453 1.00 37.44 903 MET A N 1
ATOM 7241 C CA . MET A 1 903 ? 46.734 -10.374 -34.227 1.00 37.44 903 MET A CA 1
ATOM 7242 C C . MET A 1 903 ? 46.140 -11.190 -33.073 1.00 37.44 903 MET A C 1
ATOM 7244 O O . MET A 1 903 ? 46.265 -12.409 -33.080 1.00 37.44 903 MET A O 1
ATOM 7248 N N . VAL A 1 904 ? 45.468 -10.560 -32.103 1.00 42.22 904 VAL A N 1
ATOM 7249 C CA . VAL A 1 904 ? 44.748 -11.288 -31.034 1.00 42.22 904 VAL A CA 1
ATOM 7250 C C . VAL A 1 904 ? 43.441 -11.920 -31.562 1.00 42.22 904 VAL A C 1
ATOM 7252 O O . VAL A 1 904 ? 42.834 -12.747 -30.894 1.00 42.22 904 VAL A O 1
ATOM 7255 N N . VAL A 1 905 ? 43.050 -11.604 -32.804 1.00 44.81 905 VAL A N 1
ATOM 7256 C CA . VAL A 1 905 ? 41.870 -12.132 -33.523 1.00 44.81 905 VAL A CA 1
ATOM 7257 C C . VAL A 1 905 ? 42.249 -13.299 -34.464 1.00 44.81 905 VAL A C 1
ATOM 7259 O O . VAL A 1 905 ? 41.511 -13.660 -35.375 1.00 44.81 905 VAL A O 1
ATOM 7262 N N . SER A 1 906 ? 43.419 -13.914 -34.279 1.00 36.41 906 SER A N 1
ATOM 7263 C CA . SER A 1 906 ? 43.956 -14.900 -35.222 1.00 36.41 906 SER A CA 1
ATOM 7264 C C . SER A 1 906 ? 43.621 -16.349 -34.841 1.00 36.41 906 SER A C 1
ATOM 7266 O O . SER A 1 906 ? 44.459 -17.029 -34.258 1.00 36.41 906 SER A O 1
ATOM 7268 N N . ASP A 1 907 ? 42.419 -16.807 -35.218 1.00 32.00 907 ASP A N 1
ATOM 7269 C CA . ASP A 1 907 ? 42.250 -18.070 -35.983 1.00 32.00 907 ASP A CA 1
ATOM 7270 C C . ASP A 1 907 ? 40.940 -18.142 -36.815 1.00 32.00 907 ASP A C 1
ATOM 7272 O O . ASP A 1 907 ? 40.518 -19.200 -37.275 1.00 32.00 907 ASP A O 1
ATOM 7276 N N . GLY A 1 908 ? 40.276 -17.006 -37.068 1.00 38.75 908 GLY A N 1
ATOM 7277 C CA . GLY A 1 908 ? 39.091 -16.937 -37.924 1.00 38.75 908 GLY A CA 1
ATOM 7278 C C . GLY A 1 908 ? 39.119 -15.683 -38.787 1.00 38.75 908 GLY A C 1
ATOM 7279 O O . GLY A 1 908 ? 39.246 -14.576 -38.278 1.00 38.75 908 GLY A O 1
ATOM 7280 N N . GLY A 1 909 ? 39.028 -15.855 -40.103 1.00 49.06 909 GLY A N 1
ATOM 7281 C CA . GLY A 1 909 ? 39.013 -14.765 -41.077 1.00 49.06 909 GLY A CA 1
ATOM 7282 C C . GLY A 1 909 ? 37.798 -13.800 -41.001 1.00 49.06 909 GLY A C 1
ATOM 7283 O O . GLY A 1 909 ? 37.057 -13.755 -40.023 1.00 49.06 909 GLY A O 1
ATOM 7284 N N . PRO A 1 910 ? 37.579 -12.996 -42.059 1.00 51.38 910 PRO A N 1
ATOM 7285 C CA . PRO A 1 910 ? 36.962 -11.660 -42.067 1.00 51.38 910 PRO A CA 1
ATOM 7286 C C . PRO A 1 910 ? 35.414 -11.621 -42.010 1.00 51.38 910 PRO A C 1
ATOM 7288 O O . PRO A 1 910 ? 34.787 -11.032 -42.886 1.00 51.38 910 PRO A O 1
ATOM 7291 N N . TYR A 1 911 ? 34.762 -12.204 -41.001 1.00 65.25 911 TYR A N 1
ATOM 7292 C CA . TYR A 1 911 ? 33.288 -12.169 -40.897 1.00 65.25 911 TYR A CA 1
ATOM 7293 C C . TYR A 1 911 ? 32.764 -10.926 -40.142 1.00 65.25 911 TYR A C 1
ATOM 7295 O O . TYR A 1 911 ? 33.292 -10.536 -39.095 1.00 65.25 911 TYR A O 1
ATOM 7303 N N . ALA A 1 912 ? 31.754 -10.237 -40.685 1.00 70.06 912 ALA A N 1
ATOM 7304 C CA . ALA A 1 912 ? 31.039 -9.143 -40.022 1.00 70.06 912 ALA A CA 1
ATOM 7305 C C . ALA A 1 912 ? 29.841 -9.706 -39.251 1.00 70.06 912 ALA A C 1
ATOM 7307 O O . ALA A 1 912 ? 28.946 -10.288 -39.837 1.00 70.06 912 ALA A O 1
ATOM 7308 N N . SER A 1 913 ? 29.859 -9.556 -37.929 1.00 79.31 913 SER A N 1
ATOM 7309 C CA . SER A 1 913 ? 28.804 -10.001 -37.015 1.00 79.31 913 SER A CA 1
ATOM 7310 C C . SER A 1 913 ? 28.587 -8.884 -36.004 1.00 79.31 913 SER A C 1
ATOM 7312 O O . SER A 1 913 ? 29.563 -8.281 -35.545 1.00 79.31 913 SER A O 1
ATOM 7314 N N . LEU A 1 914 ? 27.323 -8.584 -35.695 1.00 81.75 914 LEU A N 1
ATOM 7315 C CA . LEU A 1 914 ? 26.979 -7.597 -34.661 1.00 81.75 914 LEU A CA 1
ATOM 7316 C C . LEU A 1 914 ? 27.199 -8.176 -33.251 1.00 81.75 914 LEU A C 1
ATOM 7318 O O . LEU A 1 914 ? 27.376 -7.437 -32.290 1.00 81.75 914 LEU A O 1
ATOM 7322 N N . LEU A 1 915 ? 27.287 -9.504 -33.139 1.00 80.06 915 LEU A N 1
ATOM 7323 C CA . LEU A 1 915 ? 27.655 -10.235 -31.924 1.00 80.06 915 LEU A CA 1
ATOM 7324 C C . LEU A 1 915 ? 29.182 -10.362 -31.791 1.00 80.06 915 LEU A C 1
ATOM 7326 O O . LEU A 1 915 ? 29.716 -11.448 -31.581 1.00 80.06 915 LEU A O 1
ATOM 7330 N N . ASN A 1 916 ? 29.897 -9.257 -31.999 1.00 68.81 916 ASN A N 1
ATOM 7331 C CA . ASN A 1 916 ? 31.350 -9.176 -31.873 1.00 68.81 916 ASN A CA 1
ATOM 7332 C C . ASN A 1 916 ? 31.698 -8.209 -30.730 1.00 68.81 916 ASN A C 1
ATOM 7334 O O . ASN A 1 916 ? 31.471 -7.009 -30.856 1.00 68.81 916 ASN A O 1
ATOM 7338 N N . GLY A 1 917 ? 32.278 -8.713 -29.635 1.00 62.81 917 GLY A N 1
ATOM 7339 C CA . GLY A 1 917 ? 32.654 -7.886 -28.484 1.00 62.81 917 GLY A CA 1
ATOM 7340 C C . GLY A 1 917 ? 33.354 -8.666 -27.368 1.00 62.81 917 GLY A C 1
ATOM 7341 O O . GLY A 1 917 ? 33.295 -9.894 -27.335 1.00 62.81 917 GLY A O 1
ATOM 7342 N N . GLU A 1 918 ? 34.006 -7.962 -26.433 1.00 56.47 918 GLU A N 1
ATOM 7343 C CA . GLU A 1 918 ? 34.659 -8.572 -25.253 1.00 56.47 918 GLU A CA 1
ATOM 7344 C C . GLU A 1 918 ? 33.670 -9.357 -24.372 1.00 56.47 918 GLU A C 1
ATOM 7346 O O . GLU A 1 918 ? 34.048 -10.338 -23.741 1.00 56.47 918 GLU A O 1
ATOM 7351 N N . TRP A 1 919 ? 32.395 -8.964 -24.384 1.00 58.25 919 TRP A N 1
ATOM 7352 C CA . TRP A 1 919 ? 31.289 -9.619 -23.679 1.00 58.25 919 TRP A CA 1
ATOM 7353 C C . TRP A 1 919 ? 30.862 -10.957 -24.308 1.00 58.25 919 TRP A C 1
ATOM 7355 O O . TRP A 1 919 ? 30.374 -11.831 -23.605 1.00 58.25 919 TRP A O 1
ATOM 7365 N N . SER A 1 920 ? 31.114 -11.142 -25.607 1.00 55.44 920 SER A N 1
ATOM 7366 C CA . SER A 1 920 ? 30.786 -12.352 -26.374 1.00 55.44 920 SER A CA 1
ATOM 7367 C C . SER A 1 920 ? 31.970 -13.341 -26.457 1.00 55.44 920 SER A C 1
ATOM 7369 O O . SER A 1 920 ? 31.822 -14.507 -26.824 1.00 55.44 920 SER A O 1
ATOM 7371 N N . MET A 1 921 ? 33.184 -12.886 -26.115 1.00 52.44 921 MET A N 1
ATOM 7372 C CA . MET A 1 921 ? 34.444 -13.634 -26.228 1.00 52.44 921 MET A CA 1
ATOM 7373 C C . MET A 1 921 ? 34.810 -14.338 -24.908 1.00 52.44 921 MET A C 1
ATOM 7375 O O . MET A 1 921 ? 35.571 -13.814 -24.094 1.00 52.44 921 MET A O 1
ATOM 7379 N N . LEU A 1 922 ? 34.333 -15.567 -24.691 1.00 45.84 922 LEU A N 1
ATOM 7380 C CA . LEU A 1 922 ? 34.719 -16.374 -23.525 1.00 45.84 922 LEU A CA 1
ATOM 7381 C C . LEU A 1 922 ? 35.848 -17.365 -23.834 1.00 45.84 922 LEU A C 1
ATOM 7383 O O . LEU A 1 922 ? 35.587 -18.481 -24.263 1.00 45.84 922 LEU A O 1
ATOM 7387 N N . LYS A 1 923 ? 37.078 -16.977 -23.459 1.00 45.53 923 LYS A N 1
ATOM 7388 C CA . LYS A 1 923 ? 38.328 -17.772 -23.383 1.00 45.53 923 LYS A CA 1
ATOM 7389 C C . LYS A 1 923 ? 38.774 -18.456 -24.698 1.00 45.53 923 LYS A C 1
ATOM 7391 O O . LYS A 1 923 ? 37.986 -19.119 -25.354 1.00 45.53 923 LYS A O 1
ATOM 7396 N N . PRO A 1 924 ? 40.081 -18.439 -25.030 1.00 41.41 924 PRO A N 1
ATOM 7397 C CA . PRO A 1 924 ? 40.625 -18.952 -26.301 1.00 41.41 924 PRO A CA 1
ATOM 7398 C C . PRO A 1 924 ? 40.444 -20.468 -26.546 1.00 41.41 924 PRO A C 1
ATOM 7400 O O . PRO A 1 924 ? 40.939 -20.990 -27.536 1.00 41.41 924 PRO A O 1
ATOM 7403 N N . THR A 1 925 ? 39.766 -21.192 -25.651 1.00 40.91 925 THR A N 1
ATOM 7404 C CA . THR A 1 925 ? 39.526 -22.640 -25.728 1.00 40.91 925 THR A CA 1
ATOM 7405 C C . THR A 1 925 ? 38.067 -23.022 -25.992 1.00 40.91 925 THR A C 1
ATOM 7407 O O . THR A 1 925 ? 37.774 -24.209 -26.124 1.00 40.91 925 THR A O 1
ATOM 7410 N N . LYS A 1 926 ? 37.141 -22.059 -26.079 1.00 43.09 926 LYS A N 1
ATOM 7411 C CA . LYS A 1 926 ? 35.758 -22.293 -26.512 1.00 43.09 926 LYS A CA 1
ATOM 7412 C C . LYS A 1 926 ? 35.501 -21.456 -27.764 1.00 43.09 926 LYS A C 1
ATOM 7414 O O . LYS A 1 926 ? 35.980 -20.334 -27.862 1.00 43.09 926 LYS A O 1
ATOM 7419 N N . GLY A 1 927 ? 34.814 -22.049 -28.739 1.00 48.38 927 GLY A N 1
ATOM 7420 C CA . GLY A 1 927 ? 34.479 -21.417 -30.016 1.00 48.38 927 GLY A CA 1
ATOM 7421 C C . GLY A 1 927 ? 33.635 -20.135 -29.877 1.00 48.38 927 GLY A C 1
ATOM 7422 O O . GLY A 1 927 ? 33.385 -19.655 -28.773 1.00 48.38 927 GLY A O 1
ATOM 7423 N N . PRO A 1 928 ? 33.200 -19.556 -31.001 1.00 50.03 928 PRO A N 1
ATOM 7424 C CA . PRO A 1 928 ? 32.896 -18.132 -31.105 1.00 50.03 928 PRO A CA 1
ATOM 7425 C C . PRO A 1 928 ? 31.666 -17.642 -30.326 1.00 50.03 928 PRO A C 1
ATOM 7427 O O . PRO A 1 928 ? 30.608 -18.253 -30.399 1.00 50.03 928 PRO A O 1
ATOM 7430 N N . GLY A 1 929 ? 31.793 -16.465 -29.702 1.00 57.25 929 GLY A N 1
ATOM 7431 C CA . GLY A 1 929 ? 30.770 -15.410 -29.719 1.00 57.25 929 GLY A CA 1
ATOM 7432 C C . GLY A 1 929 ? 29.380 -15.719 -29.144 1.00 57.25 929 GLY A C 1
ATOM 7433 O O . GLY A 1 929 ? 28.392 -15.359 -29.789 1.00 57.25 929 GLY A O 1
ATOM 7434 N N . VAL A 1 930 ? 29.284 -16.382 -27.986 1.00 64.06 930 VAL A N 1
ATOM 7435 C CA . VAL A 1 930 ? 27.994 -16.730 -27.356 1.00 64.06 930 VAL A CA 1
ATOM 7436 C C . VAL A 1 930 ? 27.656 -15.742 -26.253 1.00 64.06 930 VAL A C 1
ATOM 7438 O O . VAL A 1 930 ? 28.438 -15.554 -25.321 1.00 64.06 930 VAL A O 1
ATOM 7441 N N . GLU A 1 931 ? 26.479 -15.135 -26.356 1.00 70.94 931 GLU A N 1
ATOM 7442 C CA . GLU A 1 931 ? 25.991 -14.169 -25.378 1.00 70.94 931 GLU A CA 1
ATOM 7443 C C . GLU A 1 931 ? 25.272 -14.856 -24.219 1.00 70.94 931 GLU A C 1
ATOM 7445 O O . GLU A 1 931 ? 24.426 -15.719 -24.447 1.00 70.94 931 GLU A O 1
ATOM 7450 N N . GLN A 1 932 ? 25.620 -14.471 -22.988 1.00 72.50 932 GLN A N 1
ATOM 7451 C CA . GLN A 1 932 ? 25.095 -15.094 -21.767 1.00 72.50 932 GLN A CA 1
ATOM 7452 C C . GLN A 1 932 ? 23.960 -14.315 -21.099 1.00 72.50 932 GLN A C 1
ATOM 7454 O O . GLN A 1 932 ? 23.258 -14.898 -20.282 1.00 72.50 932 GLN A O 1
ATOM 7459 N N . ASN A 1 933 ? 23.795 -13.019 -21.387 1.00 77.62 933 ASN A N 1
ATOM 7460 C CA . ASN A 1 933 ? 22.833 -12.169 -20.677 1.00 77.62 933 ASN A CA 1
ATOM 7461 C C . ASN A 1 933 ? 21.863 -11.445 -21.629 1.00 77.62 933 ASN A C 1
ATOM 7463 O O . ASN A 1 933 ? 20.673 -11.365 -21.335 1.00 77.62 933 ASN A O 1
ATOM 7467 N N . CYS A 1 934 ? 22.342 -10.970 -22.780 1.00 87.44 934 CYS A N 1
ATOM 7468 C CA . CYS A 1 934 ? 21.603 -10.175 -23.765 1.00 87.44 934 CYS A CA 1
ATOM 7469 C C . CYS A 1 934 ? 20.945 -11.052 -24.851 1.00 87.44 934 CYS A C 1
ATOM 7471 O O . CYS A 1 934 ? 21.317 -11.023 -26.031 1.00 87.44 934 CYS A O 1
ATOM 7473 N N . HIS A 1 935 ? 19.995 -11.894 -24.438 1.00 90.81 935 HIS A N 1
ATOM 7474 C CA . HIS A 1 935 ? 19.358 -12.888 -25.307 1.00 90.81 935 HIS A CA 1
ATOM 7475 C C . HIS A 1 935 ? 18.400 -12.283 -26.346 1.00 90.81 935 HIS A C 1
ATOM 7477 O O . HIS A 1 935 ? 18.278 -12.834 -27.441 1.00 90.81 935 HIS A O 1
ATOM 7483 N N . TRP A 1 936 ? 17.744 -11.158 -26.041 1.00 92.38 936 TRP A N 1
ATOM 7484 C CA . TRP A 1 936 ? 16.798 -10.501 -26.951 1.00 92.38 936 TRP A CA 1
ATOM 7485 C C . TRP A 1 936 ? 17.523 -9.876 -28.135 1.00 92.38 936 TRP A C 1
ATOM 7487 O O . TRP A 1 936 ? 17.120 -10.065 -29.283 1.00 92.38 936 TRP A O 1
ATOM 7497 N N . PHE A 1 937 ? 18.636 -9.191 -27.868 1.00 91.75 937 PHE A N 1
ATOM 7498 C CA . PHE A 1 937 ? 19.515 -8.679 -28.911 1.00 91.75 937 PHE A CA 1
ATOM 7499 C C . PHE A 1 937 ? 20.133 -9.820 -29.729 1.00 91.75 937 PHE A C 1
ATOM 7501 O O . PHE A 1 937 ? 20.113 -9.776 -30.961 1.00 91.75 937 PHE A O 1
ATOM 7508 N N . ALA A 1 938 ? 20.634 -10.867 -29.061 1.00 90.81 938 ALA A N 1
ATOM 7509 C CA . ALA A 1 938 ? 21.226 -12.016 -29.740 1.00 90.81 938 ALA A CA 1
ATOM 7510 C C . ALA A 1 938 ? 20.248 -12.697 -30.702 1.00 90.81 938 ALA A C 1
ATOM 7512 O O . ALA A 1 938 ? 20.616 -12.968 -31.843 1.00 90.81 938 ALA A O 1
ATOM 7513 N N . PHE A 1 939 ? 18.999 -12.909 -30.286 1.00 92.88 939 PHE A N 1
ATOM 7514 C CA . PHE A 1 939 ? 17.960 -13.485 -31.135 1.00 92.88 939 PHE A CA 1
ATOM 7515 C C . PHE A 1 939 ? 17.750 -12.680 -32.425 1.00 92.88 939 PHE A C 1
ATOM 7517 O O . PHE A 1 939 ? 17.808 -13.250 -33.514 1.00 92.88 939 PHE A O 1
ATOM 7524 N N . GLN A 1 940 ? 17.595 -11.355 -32.322 1.00 91.69 940 GLN A N 1
ATOM 7525 C CA . GLN A 1 940 ? 17.381 -10.487 -33.488 1.00 91.69 940 GLN A CA 1
ATOM 7526 C C . GLN A 1 940 ? 18.561 -10.529 -34.469 1.00 91.69 940 GLN A C 1
ATOM 7528 O O . GLN A 1 940 ? 18.371 -10.622 -35.683 1.00 91.69 940 GLN A O 1
ATOM 7533 N N . VAL A 1 941 ? 19.796 -10.520 -33.955 1.00 90.50 941 VAL A N 1
ATOM 7534 C CA . VAL A 1 941 ? 20.988 -10.621 -34.808 1.00 90.50 941 VAL A CA 1
ATOM 7535 C C . VAL A 1 941 ? 21.111 -12.003 -35.451 1.00 90.50 941 VAL A C 1
ATOM 7537 O O . VAL A 1 941 ? 21.469 -12.088 -36.621 1.00 90.50 941 VAL A O 1
ATOM 7540 N N . LEU A 1 942 ? 20.811 -13.089 -34.735 1.00 90.88 942 LEU A N 1
ATOM 7541 C CA . LEU A 1 942 ? 20.883 -14.442 -35.297 1.00 90.88 942 LEU A CA 1
ATOM 7542 C C . LEU A 1 942 ? 19.848 -14.663 -36.404 1.00 90.88 942 LEU A C 1
ATOM 7544 O O . LEU A 1 942 ? 20.170 -15.304 -37.405 1.00 90.88 942 LEU A O 1
ATOM 7548 N N . VAL A 1 943 ? 18.641 -14.105 -36.273 1.00 91.88 943 VAL A N 1
ATOM 7549 C CA . VAL A 1 943 ? 17.636 -14.098 -37.351 1.00 91.88 943 VAL A CA 1
ATOM 7550 C C . VAL A 1 943 ? 18.179 -13.351 -38.572 1.00 91.88 943 VAL A C 1
ATOM 7552 O O . VAL A 1 943 ? 18.196 -13.899 -39.674 1.00 91.88 943 VAL A O 1
ATOM 7555 N N . LEU A 1 944 ? 18.720 -12.145 -38.372 1.00 90.31 944 LEU A N 1
ATOM 7556 C CA . LEU A 1 944 ? 19.344 -11.347 -39.432 1.00 90.31 944 LEU A CA 1
ATOM 7557 C C . LEU A 1 944 ? 20.487 -12.095 -40.133 1.00 90.31 944 LEU A C 1
ATOM 7559 O O . LEU A 1 944 ? 20.542 -12.117 -41.361 1.00 90.31 944 LEU A O 1
ATOM 7563 N N . GLU A 1 945 ? 21.378 -12.731 -39.372 1.00 88.06 945 GLU A N 1
ATOM 7564 C CA . GLU A 1 945 ? 22.484 -13.519 -39.921 1.00 88.06 945 GLU A CA 1
ATOM 7565 C C . GLU A 1 945 ? 22.003 -14.783 -40.642 1.00 88.06 945 GLU A C 1
ATOM 7567 O O . GLU A 1 945 ? 22.602 -15.197 -41.631 1.00 88.06 945 GLU A O 1
ATOM 7572 N N . THR A 1 946 ? 20.907 -15.392 -40.185 1.00 91.00 946 THR A N 1
ATOM 7573 C CA . THR A 1 946 ? 20.296 -16.539 -40.869 1.00 91.00 946 THR A CA 1
ATOM 7574 C C . THR A 1 946 ? 19.754 -16.113 -42.232 1.00 91.00 946 THR A C 1
ATOM 7576 O O . THR A 1 946 ? 20.006 -16.785 -43.230 1.00 91.00 946 THR A O 1
ATOM 7579 N N . ILE A 1 947 ? 19.092 -14.960 -42.314 1.00 89.38 947 ILE A N 1
ATOM 7580 C CA . ILE A 1 947 ? 18.579 -14.417 -43.578 1.00 89.38 947 ILE A CA 1
ATOM 7581 C C . ILE A 1 947 ? 19.730 -14.026 -44.514 1.00 89.38 947 ILE A C 1
ATOM 7583 O O . ILE A 1 947 ? 19.699 -14.351 -45.700 1.00 89.38 947 ILE A O 1
ATOM 7587 N N . SER A 1 948 ? 20.780 -13.375 -44.000 1.00 85.94 948 SER A N 1
ATOM 7588 C CA . SER A 1 948 ? 21.927 -12.971 -44.826 1.00 85.94 948 SER A CA 1
ATOM 7589 C C . SER A 1 948 ? 22.759 -14.159 -45.330 1.00 85.94 948 SER A C 1
ATOM 7591 O O . SER A 1 948 ? 23.378 -14.071 -46.391 1.00 85.94 948 SER A O 1
ATOM 7593 N N . GLU A 1 949 ? 22.737 -15.294 -44.623 1.00 88.25 949 GLU A N 1
ATOM 7594 C CA . GLU A 1 949 ? 23.416 -16.534 -45.019 1.00 88.25 949 GLU A CA 1
ATOM 7595 C C . GLU A 1 949 ? 22.654 -17.334 -46.101 1.00 88.25 949 GLU A C 1
ATOM 7597 O O . GLU A 1 949 ? 23.216 -18.264 -46.675 1.00 88.25 949 GLU A O 1
ATOM 7602 N N . ALA A 1 950 ? 21.409 -16.976 -46.443 1.00 88.69 950 ALA A N 1
ATOM 7603 C CA . ALA A 1 950 ? 20.574 -17.697 -47.414 1.00 88.69 950 ALA A CA 1
ATOM 7604 C C . ALA A 1 950 ? 21.239 -18.011 -48.778 1.00 88.69 950 ALA A C 1
ATOM 7606 O O . ALA A 1 950 ? 21.272 -19.189 -49.153 1.00 88.69 950 ALA A O 1
ATOM 7607 N N . PRO A 1 951 ? 21.822 -17.042 -49.524 1.00 87.12 951 PRO A N 1
ATOM 7608 C CA . PRO A 1 951 ? 22.442 -17.331 -50.824 1.00 87.12 951 PRO A CA 1
ATOM 7609 C C . PRO A 1 951 ? 23.634 -18.286 -50.696 1.00 87.12 951 PRO A C 1
ATOM 7611 O O . PRO A 1 951 ? 23.851 -19.148 -51.548 1.00 87.12 951 PRO A O 1
ATOM 7614 N N . PHE A 1 952 ? 24.378 -18.173 -49.596 1.00 85.94 952 PHE A N 1
ATOM 7615 C CA . PHE A 1 952 ? 25.486 -19.066 -49.298 1.00 85.94 952 PHE A CA 1
ATOM 7616 C C . PHE A 1 952 ? 25.004 -20.481 -48.958 1.00 85.94 952 PHE A C 1
ATOM 7618 O O . PHE A 1 952 ? 25.549 -21.459 -49.471 1.00 85.94 952 PHE A O 1
ATOM 7625 N N . ARG A 1 953 ? 23.961 -20.618 -48.127 1.00 88.12 953 ARG A N 1
ATOM 7626 C CA . ARG A 1 953 ? 23.387 -21.935 -47.825 1.00 88.12 953 ARG A CA 1
ATOM 7627 C C . ARG A 1 953 ? 22.895 -22.629 -49.089 1.00 88.12 953 ARG A C 1
ATOM 7629 O O . ARG A 1 953 ? 23.125 -23.826 -49.225 1.00 88.12 953 ARG A O 1
ATOM 7636 N N . GLN A 1 954 ? 22.280 -21.902 -50.022 1.00 86.38 954 GLN A N 1
ATOM 7637 C CA . GLN A 1 954 ? 21.854 -22.456 -51.312 1.00 86.38 954 GLN A CA 1
ATOM 7638 C C . GLN A 1 954 ? 23.044 -22.957 -52.150 1.00 86.38 954 GLN A C 1
ATOM 7640 O O . GLN A 1 954 ? 22.988 -24.064 -52.688 1.00 86.38 954 GLN A O 1
ATOM 7645 N N . GLU A 1 955 ? 24.143 -22.194 -52.215 1.00 87.62 955 GLU A N 1
ATOM 7646 C CA . GLU A 1 955 ? 25.391 -22.614 -52.874 1.00 87.62 955 GLU A CA 1
ATOM 7647 C C . GLU A 1 955 ? 25.946 -23.906 -52.248 1.00 87.62 955 GLU A C 1
ATOM 7649 O O . GLU A 1 955 ? 26.232 -24.876 -52.957 1.00 87.62 955 GLU A O 1
ATOM 7654 N N . LEU A 1 956 ? 26.038 -23.945 -50.915 1.00 85.12 956 LEU A N 1
ATOM 7655 C CA . LEU A 1 956 ? 26.531 -25.095 -50.161 1.00 85.12 956 LEU A CA 1
ATOM 7656 C C . LEU A 1 956 ? 25.657 -26.340 -50.379 1.00 85.12 956 LEU A C 1
ATOM 7658 O O . LEU A 1 956 ? 26.181 -27.411 -50.687 1.00 85.12 956 LEU A O 1
ATOM 7662 N N . CYS A 1 957 ? 24.332 -26.202 -50.282 1.00 84.50 957 CYS A N 1
ATOM 7663 C CA . CYS A 1 957 ? 23.386 -27.292 -50.529 1.00 84.50 957 CYS A CA 1
ATOM 7664 C C . CYS A 1 957 ? 23.493 -27.811 -51.973 1.00 84.50 957 CYS A C 1
ATOM 7666 O O . CYS A 1 957 ? 23.488 -29.023 -52.199 1.00 84.50 957 CYS A O 1
ATOM 7668 N N . GLY A 1 958 ? 23.680 -26.922 -52.954 1.00 84.31 958 GLY A N 1
ATOM 7669 C CA . GLY A 1 958 ? 23.895 -27.299 -54.352 1.00 84.31 958 GLY A CA 1
ATOM 7670 C C . GLY A 1 958 ? 25.195 -28.082 -54.582 1.00 84.31 958 GLY A C 1
ATOM 7671 O O . GLY A 1 958 ? 25.210 -29.034 -55.364 1.00 84.31 958 GLY A O 1
ATOM 7672 N N . LEU A 1 959 ? 26.284 -27.729 -53.892 1.00 83.62 959 LEU A N 1
ATOM 7673 C CA . LEU A 1 959 ? 27.548 -28.477 -53.945 1.00 83.62 959 LEU A CA 1
ATOM 7674 C C . LEU A 1 959 ? 27.428 -29.864 -53.301 1.00 83.62 959 LEU A C 1
ATOM 7676 O O . LEU A 1 959 ? 27.900 -30.843 -53.880 1.00 83.62 959 LEU A O 1
ATOM 7680 N N . ILE A 1 960 ? 26.754 -29.955 -52.150 1.00 82.19 960 ILE A N 1
ATOM 7681 C CA . ILE A 1 960 ? 26.470 -31.231 -51.475 1.00 82.19 960 ILE A CA 1
ATOM 7682 C C . ILE A 1 960 ? 25.643 -32.135 -52.399 1.00 82.19 960 ILE A C 1
ATOM 7684 O O . ILE A 1 960 ? 26.005 -33.289 -52.621 1.00 82.19 960 ILE A O 1
ATOM 7688 N N . THR A 1 961 ? 24.592 -31.587 -53.013 1.00 82.88 961 THR A N 1
ATOM 7689 C CA . THR A 1 961 ? 23.740 -32.301 -53.977 1.00 82.88 961 THR A CA 1
ATOM 7690 C C . THR A 1 961 ? 24.559 -32.842 -55.151 1.00 82.88 961 THR A C 1
ATOM 7692 O O . THR A 1 961 ? 24.459 -34.016 -55.491 1.00 82.88 961 THR A O 1
ATOM 7695 N N . LYS A 1 962 ? 25.450 -32.029 -55.737 1.00 80.94 962 LYS A N 1
ATOM 7696 C CA . LYS A 1 962 ? 26.330 -32.461 -56.840 1.00 80.94 962 LYS A CA 1
ATOM 7697 C C . LYS A 1 962 ? 27.270 -33.606 -56.454 1.00 80.94 962 LYS A C 1
ATOM 7699 O O . LYS A 1 962 ? 27.516 -34.475 -57.292 1.00 80.94 962 LYS A O 1
ATOM 7704 N N . GLN A 1 963 ? 27.796 -33.612 -55.227 1.00 78.88 963 GLN A N 1
ATOM 7705 C CA . GLN A 1 963 ? 28.660 -34.685 -54.719 1.00 78.88 963 GLN A CA 1
ATOM 7706 C C . GLN A 1 963 ? 27.876 -35.986 -54.475 1.00 78.88 963 GLN A C 1
ATOM 7708 O O . GLN A 1 963 ? 28.381 -37.077 -54.750 1.00 78.88 963 GLN A O 1
ATOM 7713 N N . LEU A 1 964 ? 26.632 -35.877 -54.005 1.00 74.38 964 LEU A N 1
ATOM 7714 C CA . LEU A 1 964 ? 25.727 -37.016 -53.833 1.00 74.38 964 LEU A CA 1
ATOM 7715 C C . LEU A 1 964 ? 25.309 -37.612 -55.188 1.00 74.38 964 LEU A C 1
ATOM 7717 O O . LEU A 1 964 ? 25.369 -38.822 -55.382 1.00 74.38 964 LEU A O 1
ATOM 7721 N N . CYS A 1 965 ? 24.996 -36.774 -56.180 1.00 69.88 965 CYS A N 1
ATOM 7722 C CA . CYS A 1 965 ? 24.656 -37.250 -57.522 1.00 69.88 965 CYS A CA 1
ATOM 7723 C C . CYS A 1 965 ? 25.843 -37.911 -58.253 1.00 69.88 965 CYS A C 1
ATOM 7725 O O . CYS A 1 965 ? 25.631 -38.853 -59.011 1.00 69.88 965 CYS A O 1
ATOM 7727 N N . THR A 1 966 ? 27.090 -37.460 -58.042 1.00 66.12 966 THR A N 1
ATOM 7728 C CA . THR A 1 966 ? 28.275 -38.112 -58.647 1.00 66.12 966 THR A CA 1
ATOM 7729 C C . THR A 1 966 ? 28.644 -39.441 -57.989 1.00 66.12 966 THR A C 1
ATOM 7731 O O . THR A 1 966 ? 29.170 -40.312 -58.675 1.00 66.12 966 THR A O 1
ATOM 7734 N N . SER A 1 967 ? 28.350 -39.632 -56.700 1.00 59.44 967 SER A N 1
ATOM 7735 C CA . SER A 1 967 ? 28.618 -40.892 -55.981 1.00 59.44 967 SER A CA 1
ATOM 7736 C C . SER A 1 967 ? 27.606 -42.002 -56.300 1.00 59.44 967 SER A C 1
ATOM 7738 O O . SER A 1 967 ? 27.954 -43.177 -56.239 1.00 59.44 967 SER A O 1
ATOM 7740 N N . LEU A 1 968 ? 26.393 -41.646 -56.735 1.00 54.00 968 LEU A N 1
ATOM 7741 C CA . LEU A 1 968 ? 25.373 -42.584 -57.228 1.00 54.00 968 LEU A CA 1
ATOM 7742 C C . LEU A 1 968 ? 25.624 -43.085 -58.667 1.00 54.00 968 LEU A C 1
ATOM 7744 O O . LEU A 1 968 ? 24.991 -44.045 -59.096 1.00 54.00 968 LEU A O 1
ATOM 7748 N N . ALA A 1 969 ? 26.534 -42.452 -59.420 1.00 53.22 969 ALA A N 1
ATOM 7749 C CA . ALA A 1 969 ? 26.852 -42.815 -60.807 1.00 53.22 969 ALA A CA 1
ATOM 7750 C C . ALA A 1 969 ? 27.960 -43.887 -60.947 1.00 53.22 969 ALA A C 1
ATOM 7752 O O . ALA A 1 969 ? 28.233 -44.334 -62.060 1.00 53.22 969 ALA A O 1
ATOM 7753 N N . SER A 1 970 ? 28.604 -44.296 -59.847 1.00 49.78 970 SER A N 1
ATOM 7754 C CA . SER A 1 970 ? 29.599 -45.383 -59.799 1.00 49.78 970 SER A CA 1
ATOM 7755 C C . SER A 1 970 ? 28.974 -46.725 -59.378 1.00 49.78 970 SER A C 1
ATOM 7757 O O . SER A 1 970 ? 28.080 -46.738 -58.539 1.00 49.78 970 SER A O 1
ATOM 7759 N N . ASP A 1 971 ? 29.453 -47.833 -59.965 1.00 43.75 971 ASP A N 1
ATOM 7760 C CA . ASP A 1 971 ? 28.913 -49.208 -59.896 1.00 43.75 971 ASP A CA 1
ATOM 7761 C C . ASP A 1 971 ? 28.341 -49.686 -58.531 1.00 43.75 971 ASP A C 1
ATOM 7763 O O . ASP A 1 971 ? 28.913 -49.415 -57.471 1.00 43.75 971 ASP A O 1
ATOM 7767 N N . PRO A 1 972 ? 27.266 -50.506 -58.541 1.00 47.94 972 PRO A N 1
ATOM 7768 C CA . PRO A 1 972 ? 26.483 -50.886 -57.357 1.00 47.94 972 PRO A CA 1
ATOM 7769 C C . PRO A 1 972 ? 27.165 -51.836 -56.346 1.00 47.94 972 PRO A C 1
ATOM 7771 O O . PRO A 1 972 ? 26.604 -52.071 -55.278 1.00 47.94 972 PRO A O 1
ATOM 7774 N N . GLU A 1 973 ? 28.366 -52.367 -56.601 1.00 43.78 973 GLU A N 1
ATOM 7775 C CA . GLU A 1 973 ? 29.018 -53.349 -55.705 1.00 43.78 973 GLU A CA 1
ATOM 7776 C C . GLU A 1 973 ? 29.884 -52.740 -54.576 1.00 43.78 973 GLU A C 1
ATOM 7778 O O . GLU A 1 973 ? 30.403 -53.470 -53.734 1.00 43.78 973 GLU A O 1
ATOM 7783 N N . GLN A 1 974 ? 29.996 -51.408 -54.473 1.00 44.06 974 GLN A N 1
ATOM 7784 C CA . GLN A 1 974 ? 30.698 -50.718 -53.368 1.00 44.06 974 GLN A CA 1
ATOM 7785 C C . GLN A 1 974 ? 29.758 -49.957 -52.406 1.00 44.06 974 GLN A C 1
ATOM 7787 O O . GLN A 1 974 ? 30.162 -49.012 -51.730 1.00 44.06 974 GLN A O 1
ATOM 7792 N N . GLN A 1 975 ? 28.499 -50.388 -52.282 1.00 44.44 975 GLN A N 1
ATOM 7793 C CA . GLN A 1 975 ? 27.453 -49.723 -51.481 1.00 44.44 975 GLN A CA 1
ATOM 7794 C C . GLN A 1 975 ? 27.611 -49.790 -49.943 1.00 44.44 975 GLN A C 1
ATOM 7796 O O . GLN A 1 975 ? 26.774 -49.249 -49.224 1.00 44.44 975 GLN A O 1
ATOM 7801 N N . GLN A 1 976 ? 28.675 -50.391 -49.395 1.00 39.91 976 GLN A N 1
ATOM 7802 C CA . GLN A 1 976 ? 28.901 -50.455 -47.936 1.00 39.91 976 GLN A CA 1
ATOM 7803 C C . GLN A 1 976 ? 29.893 -49.427 -47.377 1.00 39.91 976 GLN A C 1
ATOM 7805 O O . GLN A 1 976 ? 30.164 -49.427 -46.176 1.00 39.91 976 GLN A O 1
ATOM 7810 N N . GLN A 1 977 ? 30.372 -48.489 -48.197 1.00 40.69 977 GLN A N 1
ATOM 7811 C CA . GLN A 1 977 ? 31.119 -47.329 -47.714 1.00 40.69 977 GLN A CA 1
ATOM 7812 C C . GLN A 1 977 ? 30.343 -46.055 -48.052 1.00 40.69 977 GLN A C 1
ATOM 7814 O O . GLN A 1 977 ? 30.561 -45.420 -49.077 1.00 40.69 977 GLN A O 1
ATOM 7819 N N . LYS A 1 978 ? 29.387 -45.713 -47.175 1.00 45.84 978 LYS A N 1
ATOM 7820 C CA . LYS A 1 978 ? 28.626 -44.453 -47.179 1.00 45.84 978 LYS A CA 1
ATOM 7821 C C . LYS A 1 978 ? 29.612 -43.309 -47.454 1.00 45.84 978 LYS A C 1
ATOM 7823 O O . LYS A 1 978 ? 30.490 -43.061 -46.630 1.00 45.84 978 LYS A O 1
ATOM 7828 N N . SER A 1 979 ? 29.521 -42.680 -48.626 1.00 50.69 979 SER A N 1
ATOM 7829 C CA . SER A 1 979 ? 30.422 -41.612 -49.067 1.00 50.69 979 SER A CA 1
ATOM 7830 C C . SER A 1 979 ? 30.481 -40.520 -47.999 1.00 50.69 979 SER A C 1
ATOM 7832 O O . SER A 1 979 ? 29.513 -39.787 -47.799 1.00 50.69 979 SER A O 1
ATOM 7834 N N . THR A 1 980 ? 31.583 -40.438 -47.255 1.00 58.22 980 THR A N 1
ATOM 7835 C CA . THR A 1 980 ? 31.733 -39.493 -46.147 1.00 58.22 980 THR A CA 1
ATOM 7836 C C . THR A 1 980 ? 31.743 -38.074 -46.715 1.00 58.22 980 THR A C 1
ATOM 7838 O O . THR A 1 980 ? 32.736 -37.651 -47.305 1.00 58.22 980 THR A O 1
ATOM 7841 N N . ILE A 1 981 ? 30.637 -37.337 -46.569 1.00 70.06 981 ILE A N 1
ATOM 7842 C CA . ILE A 1 981 ? 30.544 -35.937 -46.999 1.00 70.06 981 ILE A CA 1
ATOM 7843 C C . ILE A 1 981 ? 31.528 -35.129 -46.149 1.00 70.06 981 ILE A C 1
ATOM 7845 O O . ILE A 1 981 ? 31.311 -34.898 -44.957 1.00 70.06 981 ILE A O 1
ATOM 7849 N N . ASP A 1 982 ? 32.646 -34.715 -46.743 1.00 74.25 982 ASP A N 1
ATOM 7850 C CA . ASP A 1 982 ? 33.630 -33.901 -46.042 1.00 74.25 982 ASP A CA 1
ATOM 7851 C C . ASP A 1 982 ? 33.304 -32.412 -46.171 1.00 74.25 982 ASP A C 1
ATOM 7853 O O . ASP A 1 982 ? 33.826 -31.714 -47.043 1.00 74.25 982 ASP A O 1
ATOM 7857 N N . LEU A 1 983 ? 32.444 -31.925 -45.271 1.00 79.19 983 LEU A N 1
ATOM 7858 C CA . LEU A 1 983 ? 31.982 -30.534 -45.227 1.00 79.19 983 LEU A CA 1
ATOM 7859 C C . LEU A 1 983 ? 33.139 -29.519 -45.273 1.00 79.19 983 LEU A C 1
ATOM 7861 O O . LEU A 1 983 ? 33.021 -28.497 -45.938 1.00 79.19 983 LEU A O 1
ATOM 7865 N N . ALA A 1 984 ? 34.278 -29.812 -44.635 1.00 76.69 984 ALA A N 1
ATOM 7866 C CA . ALA A 1 984 ? 35.443 -28.923 -44.619 1.00 76.69 984 ALA A CA 1
ATOM 7867 C C . ALA A 1 984 ? 36.084 -28.731 -46.008 1.00 76.69 984 ALA A C 1
ATOM 7869 O O . ALA A 1 984 ? 36.624 -27.661 -46.293 1.00 76.69 984 ALA A O 1
ATOM 7870 N N . SER A 1 985 ? 36.031 -29.747 -46.874 1.00 75.56 985 SER A N 1
ATOM 7871 C CA . SER A 1 985 ? 36.517 -29.661 -48.255 1.00 75.56 985 SER A CA 1
ATOM 7872 C C . SER A 1 985 ? 35.550 -28.885 -49.155 1.00 75.56 985 SER A C 1
ATOM 7874 O O . SER A 1 985 ? 35.987 -28.005 -49.895 1.00 75.56 985 SER A O 1
ATOM 7876 N N . LEU A 1 986 ? 34.243 -29.134 -49.019 1.00 78.19 986 LEU A N 1
ATOM 7877 C CA . LEU A 1 986 ? 33.188 -28.428 -49.751 1.00 78.19 986 LEU A CA 1
ATOM 7878 C C . LEU A 1 986 ? 33.156 -26.944 -49.402 1.00 78.19 986 LEU A C 1
ATOM 7880 O O . LEU A 1 986 ? 33.053 -26.098 -50.284 1.00 78.19 986 LEU A O 1
ATOM 7884 N N . TYR A 1 987 ? 33.325 -26.627 -48.120 1.00 79.38 987 TYR A N 1
ATOM 7885 C CA . TYR A 1 987 ? 33.358 -25.260 -47.626 1.00 79.38 987 TYR A CA 1
ATOM 7886 C C . TYR A 1 987 ? 34.459 -24.423 -48.296 1.00 79.38 987 TYR A C 1
ATOM 7888 O O . TYR A 1 987 ? 34.236 -23.264 -48.627 1.00 79.38 987 TYR A O 1
ATOM 7896 N N . LYS A 1 988 ? 35.629 -25.013 -48.588 1.00 77.81 988 LYS A N 1
ATOM 7897 C CA . LYS A 1 988 ? 36.735 -24.325 -49.287 1.00 77.81 988 LYS A CA 1
ATOM 7898 C C . LYS A 1 988 ? 36.419 -23.961 -50.741 1.00 77.81 988 LYS A C 1
ATOM 7900 O O . LYS A 1 988 ? 37.101 -23.104 -51.293 1.00 77.81 988 LYS A O 1
ATOM 7905 N N . LEU A 1 989 ? 35.449 -24.635 -51.361 1.00 77.06 989 LEU A N 1
ATOM 7906 C CA . LEU A 1 989 ? 35.044 -24.409 -52.751 1.00 77.06 989 LEU A CA 1
ATOM 7907 C C . LEU A 1 989 ? 33.995 -23.294 -52.885 1.00 77.06 989 LEU A C 1
ATOM 7909 O O . LEU A 1 989 ? 33.747 -22.821 -53.990 1.00 77.06 989 LEU A O 1
ATOM 7913 N N . THR A 1 990 ? 33.388 -22.887 -51.771 1.00 78.62 990 THR A N 1
ATOM 7914 C CA . THR A 1 990 ? 32.350 -21.855 -51.750 1.00 78.62 990 THR A CA 1
ATOM 7915 C C . THR A 1 990 ? 32.911 -20.441 -51.892 1.00 78.62 990 THR A C 1
ATOM 7917 O O . THR A 1 990 ? 34.085 -20.171 -51.622 1.00 78.62 990 THR A O 1
ATOM 7920 N N . SER A 1 991 ? 32.039 -19.508 -52.266 1.00 69.12 991 SER A N 1
ATOM 7921 C CA . SER A 1 991 ? 32.362 -18.086 -52.401 1.00 69.12 991 SER A CA 1
ATOM 7922 C C . SER A 1 991 ? 32.672 -17.350 -51.075 1.00 69.12 991 SER A C 1
ATOM 7924 O O . SER A 1 991 ? 33.224 -16.243 -51.104 1.00 69.12 991 SER A O 1
ATOM 7926 N N . GLN A 1 992 ? 32.365 -17.927 -49.902 1.00 66.19 992 GLN A N 1
ATOM 7927 C CA . GLN A 1 992 ? 32.383 -17.224 -48.609 1.00 66.19 992 GLN A CA 1
ATOM 7928 C C . GLN A 1 992 ? 33.696 -17.400 -47.818 1.00 66.19 992 GLN A C 1
ATOM 7930 O O . GLN A 1 992 ? 34.299 -18.466 -47.770 1.00 66.19 992 GLN A O 1
ATOM 7935 N N . LYS A 1 993 ? 34.127 -16.339 -47.116 1.00 63.06 993 LYS A N 1
ATOM 7936 C CA . LYS A 1 993 ? 35.346 -16.305 -46.270 1.00 63.06 993 LYS A CA 1
ATOM 7937 C C . LYS A 1 993 ? 35.066 -16.400 -44.756 1.00 63.06 993 LYS A C 1
ATOM 7939 O O . LYS A 1 993 ? 35.908 -16.008 -43.947 1.00 63.06 993 LYS A O 1
ATOM 7944 N N . LYS A 1 994 ? 33.872 -16.854 -44.363 1.00 71.94 994 LYS A N 1
ATOM 7945 C CA . LYS A 1 994 ? 33.417 -16.980 -42.964 1.00 71.94 994 LYS A CA 1
ATOM 7946 C C . LYS A 1 994 ? 34.065 -18.211 -42.299 1.00 71.94 994 LYS A C 1
ATOM 7948 O O . LYS A 1 994 ? 34.300 -19.183 -43.010 1.00 71.94 994 LYS A O 1
ATOM 7953 N N . PRO A 1 995 ? 34.382 -18.242 -40.992 1.00 74.31 995 PRO A N 1
ATOM 7954 C CA . PRO A 1 995 ? 34.817 -19.483 -40.343 1.00 74.31 995 PRO A CA 1
ATOM 7955 C C . PRO A 1 995 ? 33.653 -20.477 -40.205 1.00 74.31 995 PRO A C 1
ATOM 7957 O O . PRO A 1 995 ? 32.533 -20.076 -39.900 1.00 74.31 995 PRO A O 1
ATOM 7960 N N . ILE A 1 996 ? 33.917 -21.775 -40.384 1.00 76.00 996 ILE A N 1
ATOM 7961 C CA . ILE A 1 996 ? 32.871 -22.814 -40.414 1.00 76.00 996 ILE A CA 1
ATOM 7962 C C . ILE A 1 996 ? 32.045 -22.886 -39.119 1.00 76.00 996 ILE A C 1
ATOM 7964 O O . ILE A 1 996 ? 30.852 -23.156 -39.167 1.00 76.00 996 ILE A O 1
ATOM 7968 N N . ASP A 1 997 ? 32.649 -22.586 -37.966 1.00 75.81 997 ASP A N 1
ATOM 7969 C CA . ASP A 1 997 ? 31.962 -22.591 -36.667 1.00 75.81 997 ASP A CA 1
ATOM 7970 C C . ASP A 1 997 ? 31.002 -21.405 -36.476 1.00 75.81 997 ASP A C 1
ATOM 7972 O O . ASP A 1 997 ? 30.219 -21.407 -35.533 1.00 75.81 997 ASP A O 1
ATOM 7976 N N . TYR A 1 998 ? 31.026 -20.406 -37.367 1.00 78.62 998 TYR A N 1
ATOM 7977 C CA . TYR A 1 998 ? 30.100 -19.271 -37.331 1.00 78.62 998 TYR A CA 1
ATOM 7978 C C . TYR A 1 998 ? 28.822 -19.506 -38.144 1.00 78.62 998 TYR A C 1
ATOM 7980 O O . TYR A 1 998 ? 27.980 -18.606 -38.185 1.00 78.62 998 TYR A O 1
ATOM 7988 N N . LEU A 1 999 ? 28.673 -20.638 -38.841 1.00 84.88 999 LEU A N 1
ATOM 7989 C CA . LEU A 1 999 ? 27.447 -20.922 -39.598 1.00 84.88 999 LEU A CA 1
ATOM 7990 C C . LEU A 1 999 ? 26.215 -20.791 -38.703 1.00 84.88 999 LEU A C 1
ATOM 7992 O O . LEU A 1 999 ? 26.253 -21.227 -37.549 1.00 84.88 999 LEU A O 1
ATOM 7996 N N . ALA A 1 1000 ? 25.135 -20.208 -39.232 1.00 88.81 1000 ALA A N 1
ATOM 7997 C CA . ALA A 1 1000 ? 23.946 -19.869 -38.446 1.00 88.81 1000 ALA A CA 1
ATOM 7998 C C . ALA A 1 1000 ? 23.433 -21.069 -37.629 1.00 88.81 1000 ALA A C 1
ATOM 8000 O O . ALA A 1 1000 ? 23.148 -20.940 -36.440 1.00 88.81 1000 ALA A O 1
ATOM 8001 N N . ILE A 1 1001 ? 23.436 -22.266 -38.227 1.00 89.94 1001 ILE A N 1
ATOM 8002 C CA . ILE A 1 1001 ? 23.032 -23.515 -37.568 1.00 89.94 1001 ILE A CA 1
ATOM 8003 C C . ILE A 1 1001 ? 23.871 -23.855 -36.320 1.00 89.94 1001 ILE A C 1
ATOM 8005 O O . ILE A 1 1001 ? 23.323 -24.338 -35.332 1.00 89.94 1001 ILE A O 1
ATOM 8009 N N . TYR A 1 1002 ? 25.182 -23.585 -36.322 1.00 88.00 1002 TYR A N 1
ATOM 8010 C CA . TYR A 1 1002 ? 26.033 -23.802 -35.147 1.00 88.00 1002 TYR A CA 1
ATOM 8011 C C . TYR A 1 1002 ? 25.836 -22.704 -34.103 1.00 88.00 1002 TYR A C 1
ATOM 8013 O O . TYR A 1 1002 ? 25.795 -23.013 -32.912 1.00 88.00 1002 TYR A O 1
ATOM 8021 N N . ARG A 1 1003 ? 25.648 -21.450 -34.535 1.00 86.50 1003 ARG A N 1
ATOM 8022 C CA . ARG A 1 1003 ? 25.404 -20.322 -33.627 1.00 86.50 1003 ARG A CA 1
ATOM 8023 C C . ARG A 1 1003 ? 24.108 -20.491 -32.842 1.00 86.50 1003 ARG A C 1
ATOM 8025 O O . ARG A 1 1003 ? 24.120 -20.331 -31.626 1.00 86.50 1003 ARG A O 1
ATOM 8032 N N . TRP A 1 1004 ? 23.018 -20.883 -33.504 1.00 91.50 1004 TRP A N 1
ATOM 8033 C CA . TRP A 1 1004 ? 21.745 -21.151 -32.831 1.00 91.50 1004 TRP A CA 1
ATOM 8034 C C . TRP A 1 1004 ? 21.903 -22.177 -31.706 1.00 91.50 1004 TRP A C 1
ATOM 8036 O O . TRP A 1 1004 ? 21.516 -21.900 -30.575 1.00 91.50 1004 TRP A O 1
ATOM 8046 N N . VAL A 1 1005 ? 22.558 -23.314 -31.970 1.00 91.00 1005 VAL A N 1
ATOM 8047 C CA . VAL A 1 1005 ? 22.805 -24.346 -30.944 1.00 91.00 1005 VAL A CA 1
ATOM 8048 C C . VAL A 1 1005 ? 23.616 -23.804 -29.771 1.00 91.00 1005 VAL A C 1
ATOM 8050 O O . VAL A 1 1005 ? 23.295 -24.090 -28.620 1.00 91.00 1005 VAL A O 1
ATOM 8053 N N . GLN A 1 1006 ? 24.654 -23.016 -30.046 1.00 86.38 1006 GLN A N 1
ATOM 8054 C CA . GLN A 1 1006 ? 25.497 -22.439 -29.002 1.00 86.38 1006 GLN A CA 1
ATOM 8055 C C . GLN A 1 1006 ? 24.720 -21.498 -28.074 1.00 86.38 1006 GLN A C 1
ATOM 8057 O O . GLN A 1 1006 ? 24.869 -21.609 -26.861 1.00 86.38 1006 GLN A O 1
ATOM 8062 N N . HIS A 1 1007 ? 23.884 -20.613 -28.628 1.00 87.50 1007 HIS A N 1
ATOM 8063 C CA . HIS A 1 1007 ? 23.062 -19.687 -27.843 1.00 87.50 1007 HIS A CA 1
ATOM 8064 C C . HIS A 1 1007 ? 21.919 -20.392 -27.101 1.00 87.50 1007 HIS A C 1
ATOM 8066 O O . HIS A 1 1007 ? 21.600 -20.012 -25.978 1.00 87.50 1007 HIS A O 1
ATOM 8072 N N . ILE A 1 1008 ? 21.338 -21.450 -27.678 1.00 92.00 1008 ILE A N 1
ATOM 8073 C CA . ILE A 1 1008 ? 20.326 -22.271 -26.994 1.00 92.00 1008 ILE A CA 1
ATOM 8074 C C . ILE A 1 1008 ? 20.920 -22.919 -25.737 1.00 92.00 1008 ILE A C 1
ATOM 8076 O O . ILE A 1 1008 ? 20.287 -22.900 -24.689 1.00 92.00 1008 ILE A O 1
ATOM 8080 N N . MET A 1 1009 ? 22.149 -23.445 -25.812 1.00 87.62 1009 MET A N 1
ATOM 8081 C CA . MET A 1 1009 ? 22.816 -24.105 -24.679 1.00 87.62 1009 MET A CA 1
ATOM 8082 C C . MET A 1 1009 ? 23.161 -23.169 -23.509 1.00 87.62 1009 MET A C 1
ATOM 8084 O O . MET A 1 1009 ? 23.467 -23.661 -22.422 1.00 87.62 1009 MET A O 1
ATOM 8088 N N . THR A 1 1010 ? 23.188 -21.850 -23.721 1.00 86.19 1010 THR A N 1
ATOM 8089 C CA . THR A 1 1010 ? 23.484 -20.857 -22.672 1.00 86.19 1010 THR A CA 1
ATOM 8090 C C . THR A 1 1010 ? 22.253 -20.125 -22.161 1.00 86.19 1010 THR A C 1
ATOM 8092 O O . THR A 1 1010 ? 22.354 -19.437 -21.148 1.00 86.19 1010 THR A O 1
ATOM 8095 N N . MET A 1 1011 ? 21.119 -20.256 -22.848 1.00 89.62 1011 MET A N 1
ATOM 8096 C CA . MET A 1 1011 ? 19.878 -19.589 -22.478 1.00 89.62 1011 MET A CA 1
ATOM 8097 C C . MET A 1 1011 ? 19.358 -20.114 -21.128 1.00 89.62 1011 MET A C 1
ATOM 8099 O O . MET A 1 1011 ? 19.540 -21.292 -20.819 1.00 89.62 1011 MET A O 1
ATOM 8103 N N . PRO A 1 1012 ? 18.711 -19.279 -20.300 1.00 90.88 1012 PRO A N 1
ATOM 8104 C CA . PRO A 1 1012 ? 17.957 -19.760 -19.149 1.00 90.88 1012 PRO A CA 1
ATOM 8105 C C . PRO A 1 1012 ? 16.793 -20.666 -19.578 1.00 90.88 1012 PRO A C 1
ATOM 8107 O O . PRO A 1 1012 ? 16.167 -20.442 -20.616 1.00 90.88 1012 PRO A O 1
ATOM 8110 N N . VAL A 1 1013 ? 16.486 -21.680 -18.764 1.00 89.56 1013 VAL A N 1
ATOM 8111 C CA . VAL A 1 1013 ? 15.464 -22.700 -19.074 1.00 89.56 1013 VAL A CA 1
ATOM 8112 C C . VAL A 1 1013 ? 14.032 -22.155 -19.093 1.00 89.56 1013 VAL A C 1
ATOM 8114 O O . VAL A 1 1013 ? 13.147 -22.774 -19.674 1.00 89.56 1013 VAL A O 1
ATOM 8117 N N . ASP A 1 1014 ? 13.810 -21.010 -18.455 1.00 87.44 1014 ASP A N 1
ATOM 8118 C CA . ASP A 1 1014 ? 12.543 -20.294 -18.315 1.00 87.44 1014 ASP A CA 1
ATOM 8119 C C . ASP A 1 1014 ? 12.430 -19.085 -19.262 1.00 87.44 1014 ASP A C 1
ATOM 8121 O O . ASP A 1 1014 ? 11.450 -18.341 -19.207 1.00 87.44 1014 ASP A O 1
ATOM 8125 N N . HIS A 1 1015 ? 13.417 -18.873 -20.140 1.00 90.81 1015 HIS A N 1
ATOM 8126 C CA . HIS A 1 1015 ? 13.444 -17.704 -21.011 1.00 90.81 1015 HIS A CA 1
ATOM 8127 C C . HIS A 1 1015 ? 12.354 -17.774 -22.110 1.00 90.81 1015 HIS A C 1
ATOM 8129 O O . HIS A 1 1015 ? 12.308 -18.762 -22.850 1.00 90.81 1015 HIS A O 1
ATOM 8135 N N . PRO A 1 1016 ? 11.553 -16.708 -22.336 1.00 91.44 1016 PRO A N 1
ATOM 8136 C CA . PRO A 1 1016 ? 10.430 -16.727 -23.287 1.00 91.44 1016 PRO A CA 1
ATOM 8137 C C . PRO A 1 1016 ? 10.821 -17.014 -24.743 1.00 91.44 1016 PRO A C 1
ATOM 8139 O O . PRO A 1 1016 ? 10.049 -17.591 -25.496 1.00 91.44 1016 PRO A O 1
ATOM 8142 N N . LEU A 1 1017 ? 12.033 -16.625 -25.157 1.00 92.75 1017 LEU A N 1
ATOM 8143 C CA . LEU A 1 1017 ? 12.529 -16.852 -26.525 1.00 92.75 1017 LEU A CA 1
ATOM 8144 C C . LEU A 1 1017 ? 12.997 -18.287 -26.812 1.00 92.75 1017 LEU A C 1
ATOM 8146 O O . LEU A 1 1017 ? 13.301 -18.595 -27.966 1.00 92.75 1017 LEU A O 1
ATOM 8150 N N . LEU A 1 1018 ? 13.109 -19.161 -25.805 1.00 94.25 1018 LEU A N 1
ATOM 8151 C CA . LEU A 1 1018 ? 13.695 -20.491 -25.987 1.00 94.25 1018 LEU A CA 1
ATOM 8152 C C . LEU A 1 1018 ? 12.952 -21.352 -27.036 1.00 94.25 1018 LEU A C 1
ATOM 8154 O O . LEU A 1 1018 ? 13.631 -21.895 -27.917 1.00 94.25 1018 LEU A O 1
ATOM 8158 N N . PRO A 1 1019 ? 11.602 -21.434 -27.043 1.00 93.69 1019 PRO A N 1
ATOM 8159 C CA . PRO A 1 1019 ? 10.862 -22.141 -28.090 1.00 93.69 1019 PRO A CA 1
ATOM 8160 C C . PRO A 1 1019 ? 11.156 -21.610 -29.497 1.00 93.69 1019 PRO A C 1
ATOM 8162 O O . PRO A 1 1019 ? 11.321 -22.396 -30.430 1.00 93.69 1019 PRO A O 1
ATOM 8165 N N . LEU A 1 1020 ? 11.284 -20.286 -29.644 1.00 94.06 1020 LEU A N 1
ATOM 8166 C CA . LEU A 1 1020 ? 11.555 -19.632 -30.927 1.00 94.06 1020 LEU A CA 1
ATOM 8167 C C . LEU A 1 1020 ? 12.991 -19.889 -31.402 1.00 94.06 1020 LEU A C 1
ATOM 8169 O O . LEU A 1 1020 ? 13.223 -20.154 -32.578 1.00 94.06 1020 LEU A O 1
ATOM 8173 N N . CYS A 1 1021 ? 13.971 -19.895 -30.497 1.00 94.75 1021 CYS A N 1
ATOM 8174 C CA . CYS A 1 1021 ? 15.350 -20.251 -30.846 1.00 94.75 1021 CYS A CA 1
ATOM 8175 C C . CYS A 1 1021 ? 15.443 -21.707 -31.331 1.00 94.75 1021 CYS A C 1
ATOM 8177 O O . CYS A 1 1021 ? 16.116 -21.999 -32.322 1.00 94.75 1021 CYS A O 1
ATOM 8179 N N . LEU A 1 1022 ? 14.729 -22.620 -30.664 1.00 94.94 1022 LEU A N 1
ATOM 8180 C CA . LEU A 1 1022 ? 14.634 -24.023 -31.070 1.00 94.94 1022 LEU A CA 1
ATOM 8181 C C . LEU A 1 1022 ? 13.900 -24.182 -32.407 1.00 94.94 1022 LEU A C 1
ATOM 8183 O O . LEU A 1 1022 ? 14.324 -25.003 -33.219 1.00 94.94 1022 LEU A O 1
ATOM 8187 N N . GLN A 1 1023 ? 12.872 -23.372 -32.683 1.00 94.19 1023 GLN A N 1
ATOM 8188 C CA . GLN A 1 1023 ? 12.219 -23.315 -33.994 1.00 94.19 1023 GLN A CA 1
ATOM 8189 C C . GLN A 1 1023 ? 13.222 -22.995 -35.107 1.00 94.19 1023 GLN A C 1
ATOM 8191 O O . GLN A 1 1023 ? 13.273 -23.711 -36.112 1.00 94.19 1023 GLN A O 1
ATOM 8196 N N . MET A 1 1024 ? 14.038 -21.950 -34.924 1.00 94.62 1024 MET A N 1
ATOM 8197 C CA . MET A 1 1024 ? 15.050 -21.545 -35.907 1.00 94.62 1024 MET A CA 1
ATOM 8198 C C . MET A 1 1024 ? 16.084 -22.654 -36.124 1.00 94.62 1024 MET A C 1
ATOM 8200 O O . MET A 1 1024 ? 16.388 -23.013 -37.263 1.00 94.62 1024 MET A O 1
ATOM 8204 N N . PHE A 1 1025 ? 16.572 -23.261 -35.037 1.00 94.88 1025 PHE A N 1
ATOM 8205 C CA . PHE A 1 1025 ? 17.515 -24.373 -35.120 1.00 94.88 1025 PHE A CA 1
ATOM 8206 C C . PHE A 1 1025 ? 16.933 -25.587 -35.853 1.00 94.88 1025 PHE A C 1
ATOM 8208 O O . PHE A 1 1025 ? 17.561 -26.073 -36.790 1.00 94.88 1025 PHE A O 1
ATOM 8215 N N . PHE A 1 1026 ? 15.756 -26.084 -35.460 1.00 93.25 1026 PHE A N 1
ATOM 8216 C CA . PHE A 1 1026 ? 15.183 -27.294 -36.055 1.00 93.25 1026 PHE A CA 1
ATOM 8217 C C . PHE A 1 1026 ? 14.754 -27.096 -37.511 1.00 93.25 1026 PHE A C 1
ATOM 8219 O O . PHE A 1 1026 ? 14.862 -28.036 -38.298 1.00 93.25 1026 PHE A O 1
ATOM 8226 N N . SER A 1 1027 ? 14.350 -25.881 -37.895 1.00 91.88 1027 SER A N 1
ATOM 8227 C CA . SER A 1 1027 ? 14.060 -25.543 -39.297 1.00 91.88 1027 SER A CA 1
ATOM 8228 C C . SER A 1 1027 ? 15.328 -25.579 -40.164 1.00 91.88 1027 SER A C 1
ATOM 8230 O O . SER A 1 1027 ? 15.291 -26.071 -41.288 1.00 91.88 1027 SER A O 1
ATOM 8232 N N . LEU A 1 1028 ? 16.483 -25.162 -39.625 1.00 91.00 1028 LEU A N 1
ATOM 8233 C CA . LEU A 1 1028 ? 17.784 -25.342 -40.286 1.00 91.00 1028 LEU A CA 1
ATOM 8234 C C . LEU A 1 1028 ? 18.277 -26.797 -40.233 1.00 91.00 1028 LEU A C 1
ATOM 8236 O O . LEU A 1 1028 ? 18.858 -27.286 -41.197 1.00 91.00 1028 LEU A O 1
ATOM 8240 N N . TYR A 1 1029 ? 18.070 -27.499 -39.117 1.00 90.62 1029 TYR A N 1
ATOM 8241 C CA . TYR A 1 1029 ? 18.552 -28.866 -38.908 1.00 90.62 1029 TYR A CA 1
ATOM 8242 C C . TYR A 1 1029 ? 17.865 -29.864 -39.846 1.00 90.62 1029 TYR A C 1
ATOM 8244 O O . TYR A 1 1029 ? 18.532 -30.721 -40.425 1.00 90.62 1029 TYR A O 1
ATOM 8252 N N . TYR A 1 1030 ? 16.554 -29.721 -40.044 1.00 88.50 1030 TYR A N 1
ATOM 8253 C CA . TYR A 1 1030 ? 15.767 -30.569 -40.941 1.00 88.50 1030 TYR A CA 1
ATOM 8254 C C . TYR A 1 1030 ? 15.632 -30.013 -42.364 1.00 88.50 1030 TYR A C 1
ATOM 8256 O O . TYR A 1 1030 ? 14.903 -30.590 -43.168 1.00 88.50 1030 TYR A O 1
ATOM 8264 N N . LEU A 1 1031 ? 16.372 -28.952 -42.711 1.00 86.94 1031 LEU A N 1
ATOM 8265 C CA . LEU A 1 1031 ? 16.390 -28.415 -44.070 1.00 86.94 1031 LEU A CA 1
ATOM 8266 C C . LEU A 1 1031 ? 16.828 -29.502 -45.065 1.00 86.94 1031 LEU A C 1
ATOM 8268 O O . LEU A 1 1031 ? 17.933 -30.045 -44.965 1.00 86.94 1031 LEU A O 1
ATOM 8272 N N . ASN A 1 1032 ? 15.948 -29.819 -46.014 1.00 81.44 1032 ASN A N 1
ATOM 8273 C CA . ASN A 1 1032 ? 16.155 -30.874 -47.002 1.00 81.44 1032 ASN A CA 1
ATOM 8274 C C . ASN A 1 1032 ? 17.122 -30.405 -48.106 1.00 81.44 1032 ASN A C 1
ATOM 8276 O O . ASN A 1 1032 ? 16.910 -29.354 -48.709 1.00 81.44 1032 ASN A O 1
ATOM 8280 N N . ILE A 1 1033 ? 18.180 -31.184 -48.362 1.00 77.62 1033 ILE A N 1
ATOM 8281 C CA . ILE A 1 1033 ? 19.164 -30.919 -49.425 1.00 77.62 1033 ILE A CA 1
ATOM 8282 C C . ILE A 1 1033 ? 18.895 -31.810 -50.645 1.00 77.62 1033 ILE A C 1
ATOM 8284 O O . ILE A 1 1033 ? 18.867 -31.335 -51.778 1.00 77.62 1033 ILE A O 1
ATOM 8288 N N . HIS A 1 1034 ? 18.708 -33.105 -50.403 1.00 70.81 1034 HIS A N 1
ATOM 8289 C CA . HIS A 1 1034 ? 18.348 -34.141 -51.371 1.00 70.81 1034 HIS A CA 1
ATOM 8290 C C . HIS A 1 1034 ? 17.479 -35.157 -50.624 1.00 70.81 1034 HIS A C 1
ATOM 8292 O O . HIS A 1 1034 ? 17.696 -35.313 -49.428 1.00 70.81 1034 HIS A O 1
ATOM 8298 N N . ASP A 1 1035 ? 16.562 -35.862 -51.298 1.00 65.25 1035 ASP A N 1
ATOM 8299 C CA . ASP A 1 1035 ? 15.470 -36.681 -50.720 1.00 65.25 1035 ASP A CA 1
ATOM 8300 C C . ASP A 1 1035 ? 15.814 -37.582 -49.505 1.00 65.25 1035 ASP A C 1
ATOM 8302 O O . ASP A 1 1035 ? 14.908 -37.921 -48.756 1.00 65.25 1035 ASP A O 1
ATOM 8306 N N . GLU A 1 1036 ? 17.092 -37.901 -49.257 1.00 68.44 1036 GLU A N 1
ATOM 8307 C CA . GLU A 1 1036 ? 17.584 -38.738 -48.149 1.00 68.44 1036 GLU A CA 1
ATOM 8308 C C . GLU A 1 1036 ? 18.635 -38.053 -47.233 1.00 68.44 1036 GLU A C 1
ATOM 8310 O O . GLU A 1 1036 ? 19.304 -38.726 -46.453 1.00 68.44 1036 GLU A O 1
ATOM 8315 N N . VAL A 1 1037 ? 18.876 -36.734 -47.335 1.00 77.88 1037 VAL A N 1
ATOM 8316 C CA . VAL A 1 1037 ? 19.915 -36.019 -46.556 1.00 77.88 1037 VAL A CA 1
ATOM 8317 C C . VAL A 1 1037 ? 19.456 -34.624 -46.113 1.00 77.88 1037 VAL A C 1
ATOM 8319 O O . VAL A 1 1037 ? 19.101 -33.771 -46.929 1.00 77.88 1037 VAL A O 1
ATOM 8322 N N . THR A 1 1038 ? 19.563 -34.357 -44.807 1.00 85.06 1038 THR A N 1
ATOM 8323 C CA . THR A 1 1038 ? 19.294 -33.045 -44.194 1.00 85.06 1038 THR A CA 1
ATOM 8324 C C . THR A 1 1038 ? 20.577 -32.255 -43.924 1.00 85.06 1038 THR A C 1
ATOM 8326 O O . THR A 1 1038 ? 21.660 -32.821 -43.735 1.00 85.06 1038 THR A O 1
ATOM 8329 N N . LEU A 1 1039 ? 20.466 -30.926 -43.849 1.00 86.00 1039 LEU A N 1
ATOM 8330 C CA . LEU A 1 1039 ? 21.585 -30.050 -43.489 1.00 86.00 1039 LEU A CA 1
ATOM 8331 C C . LEU A 1 1039 ? 22.153 -30.383 -42.099 1.00 86.00 1039 LEU A C 1
ATOM 8333 O O . LEU A 1 1039 ? 23.372 -30.433 -41.923 1.00 86.00 1039 LEU A O 1
ATOM 8337 N N . GLY A 1 1040 ? 21.288 -30.681 -41.127 1.00 86.56 1040 GLY A N 1
ATOM 8338 C CA . GLY A 1 1040 ? 21.675 -31.092 -39.780 1.00 86.56 1040 GLY A CA 1
ATOM 8339 C C . GLY A 1 1040 ? 22.539 -32.352 -39.764 1.00 86.56 1040 GLY A C 1
ATOM 8340 O O . GLY A 1 1040 ? 23.567 -32.380 -39.083 1.00 86.56 1040 GLY A O 1
ATOM 8341 N N . PHE A 1 1041 ? 22.201 -33.362 -40.571 1.00 84.62 1041 PHE A N 1
ATOM 8342 C CA . PHE A 1 1041 ? 23.020 -34.569 -40.699 1.00 84.62 1041 PHE A CA 1
ATOM 8343 C C . PHE A 1 1041 ? 24.443 -34.231 -41.168 1.00 84.62 1041 PHE A C 1
ATOM 8345 O O . PHE A 1 1041 ? 25.431 -34.596 -40.523 1.00 84.62 1041 PHE A O 1
ATOM 8352 N N . VAL A 1 1042 ? 24.571 -33.450 -42.245 1.00 85.06 1042 VAL A N 1
ATOM 8353 C CA . VAL A 1 1042 ? 25.879 -33.057 -42.797 1.00 85.06 1042 VAL A CA 1
ATOM 8354 C C . VAL A 1 1042 ? 26.682 -32.222 -41.796 1.00 85.06 1042 VAL A C 1
ATOM 8356 O O . VAL A 1 1042 ? 27.877 -32.460 -41.616 1.00 85.06 1042 VAL A O 1
ATOM 8359 N N . CYS A 1 1043 ? 26.043 -31.291 -41.090 1.00 85.38 1043 CYS A N 1
ATOM 8360 C CA . CYS A 1 1043 ? 26.713 -30.409 -40.137 1.00 85.38 1043 CYS A CA 1
ATOM 8361 C C . CYS A 1 1043 ? 27.106 -31.100 -38.817 1.00 85.38 1043 CYS A C 1
ATOM 8363 O O . CYS A 1 1043 ? 28.118 -30.718 -38.223 1.00 85.38 1043 CYS A O 1
ATOM 8365 N N . PHE A 1 1044 ? 26.353 -32.101 -38.345 1.00 87.19 1044 PHE A N 1
ATOM 8366 C CA . PHE A 1 1044 ? 26.534 -32.673 -37.002 1.00 87.19 1044 PHE A CA 1
ATOM 8367 C C . PHE A 1 1044 ? 26.987 -34.139 -36.960 1.00 87.19 1044 PHE A C 1
ATOM 8369 O O . PHE A 1 1044 ? 27.395 -34.587 -35.891 1.00 87.19 1044 PHE A O 1
ATOM 8376 N N . HIS A 1 1045 ? 27.043 -34.878 -38.077 1.00 81.31 1045 HIS A N 1
ATOM 8377 C CA . HIS A 1 1045 ? 27.501 -36.282 -38.067 1.00 81.31 1045 HIS A CA 1
ATOM 8378 C C . HIS A 1 1045 ? 28.929 -36.472 -37.509 1.00 81.31 1045 HIS A C 1
ATOM 8380 O O . HIS A 1 1045 ? 29.201 -37.466 -36.843 1.00 81.31 1045 HIS A O 1
ATOM 8386 N N . LYS A 1 1046 ? 29.839 -35.510 -37.739 1.00 79.50 1046 LYS A N 1
ATOM 8387 C CA . LYS A 1 1046 ? 31.196 -35.467 -37.146 1.00 79.50 1046 LYS A CA 1
ATOM 8388 C C . LYS A 1 1046 ? 31.261 -34.706 -35.808 1.00 79.50 1046 LYS A C 1
ATOM 8390 O O . LYS A 1 1046 ? 32.318 -34.668 -35.189 1.00 79.50 1046 LYS A O 1
ATOM 8395 N N . LYS A 1 1047 ? 30.158 -34.086 -35.367 1.00 81.50 1047 LYS A N 1
ATOM 8396 C CA . LYS A 1 1047 ? 30.039 -33.255 -34.150 1.00 81.50 1047 LYS A CA 1
ATOM 8397 C C . LYS A 1 1047 ? 28.874 -33.726 -33.258 1.00 81.50 1047 LYS A C 1
ATOM 8399 O O . LYS A 1 1047 ? 28.119 -32.910 -32.729 1.00 81.50 1047 LYS A O 1
ATOM 8404 N N . THR A 1 1048 ? 28.731 -35.038 -33.069 1.00 82.56 1048 THR A N 1
ATOM 8405 C CA . THR A 1 1048 ? 27.619 -35.642 -32.307 1.00 82.56 1048 THR A CA 1
ATOM 8406 C C . THR A 1 1048 ? 27.561 -35.187 -30.845 1.00 82.56 1048 THR A C 1
ATOM 8408 O O . THR A 1 1048 ? 26.484 -35.132 -30.258 1.00 82.56 1048 THR A O 1
ATOM 8411 N N . GLU A 1 1049 ? 28.688 -34.766 -30.264 1.00 86.06 1049 GLU A N 1
ATOM 8412 C CA . GLU A 1 1049 ? 28.734 -34.187 -28.914 1.00 86.06 1049 GLU A CA 1
ATOM 8413 C C . GLU A 1 1049 ? 27.806 -32.975 -28.741 1.00 86.06 1049 GLU A C 1
ATOM 8415 O O . GLU A 1 1049 ? 27.274 -32.757 -27.654 1.00 86.06 1049 GLU A O 1
ATOM 8420 N N . TRP A 1 1050 ? 27.610 -32.171 -29.791 1.00 86.44 1050 TRP A N 1
ATOM 8421 C CA . TRP A 1 1050 ? 26.775 -30.970 -29.726 1.00 86.44 1050 TRP A CA 1
ATOM 8422 C C . TRP A 1 1050 ? 25.293 -31.329 -29.705 1.00 86.44 1050 TRP A C 1
ATOM 8424 O O . TRP A 1 1050 ? 24.540 -30.773 -28.911 1.00 86.44 1050 TRP A O 1
ATOM 8434 N N . THR A 1 1051 ? 24.881 -32.304 -30.516 1.00 87.19 1051 THR A N 1
ATOM 8435 C CA . THR A 1 1051 ? 23.507 -32.820 -30.498 1.00 87.19 1051 THR A CA 1
ATOM 8436 C C . THR A 1 1051 ? 23.191 -33.534 -29.184 1.00 87.19 1051 THR A C 1
ATOM 8438 O O . THR A 1 1051 ? 22.085 -33.383 -28.674 1.00 87.19 1051 THR A O 1
ATOM 8441 N N . THR A 1 1052 ? 24.163 -34.232 -28.579 1.00 89.56 1052 THR A N 1
ATOM 8442 C CA . THR A 1 1052 ? 23.998 -34.838 -27.245 1.00 89.56 1052 THR A CA 1
ATOM 8443 C C . THR A 1 1052 ? 23.831 -33.771 -26.166 1.00 89.56 1052 THR A C 1
ATOM 8445 O O . THR A 1 1052 ? 22.857 -33.813 -25.425 1.00 89.56 1052 THR A O 1
ATOM 8448 N N . LYS A 1 1053 ? 24.704 -32.754 -26.132 1.00 91.12 1053 LYS A N 1
ATOM 8449 C CA . LYS A 1 1053 ? 24.595 -31.639 -25.174 1.00 91.12 1053 LYS A CA 1
ATOM 8450 C C . LYS A 1 1053 ? 23.285 -30.863 -25.317 1.00 91.12 1053 LYS A C 1
ATOM 8452 O O . LYS A 1 1053 ? 22.704 -30.463 -24.315 1.00 91.12 1053 LYS A O 1
ATOM 8457 N N . LEU A 1 1054 ? 22.815 -30.653 -26.549 1.00 92.75 1054 LEU A N 1
ATOM 8458 C CA . LEU A 1 1054 ? 21.539 -29.984 -26.803 1.00 92.75 1054 LEU A CA 1
ATOM 8459 C C . LEU A 1 1054 ? 20.379 -30.822 -26.263 1.00 92.75 1054 LEU A C 1
ATOM 8461 O O . LEU A 1 1054 ? 19.472 -30.292 -25.632 1.00 92.75 1054 LEU A O 1
ATOM 8465 N N . ARG A 1 1055 ? 20.432 -32.138 -26.472 1.00 93.56 1055 ARG A N 1
ATOM 8466 C CA . ARG A 1 1055 ? 19.438 -33.075 -25.955 1.00 93.56 1055 ARG A CA 1
ATOM 8467 C C . ARG A 1 1055 ? 19.429 -33.120 -24.423 1.00 93.56 1055 ARG A C 1
ATOM 8469 O O . ARG A 1 1055 ? 18.349 -33.118 -23.840 1.00 93.56 1055 ARG A O 1
ATOM 8476 N N . ASP A 1 1056 ? 20.595 -33.093 -23.779 1.00 93.12 1056 ASP A N 1
ATOM 8477 C CA . ASP A 1 1056 ? 20.712 -33.013 -22.316 1.00 93.12 1056 ASP A CA 1
ATOM 8478 C C . ASP A 1 1056 ? 20.132 -31.696 -21.772 1.00 93.12 1056 ASP A C 1
ATOM 8480 O O . ASP A 1 1056 ? 19.421 -31.696 -20.768 1.00 93.12 1056 ASP A O 1
ATOM 8484 N N . TYR A 1 1057 ? 20.375 -30.577 -22.463 1.00 94.06 1057 TYR A N 1
ATOM 8485 C CA . TYR A 1 1057 ? 19.783 -29.282 -22.125 1.00 94.06 1057 TYR A CA 1
ATOM 8486 C C . TYR A 1 1057 ? 18.253 -29.281 -22.296 1.00 94.06 1057 TYR A C 1
ATOM 8488 O O . TYR A 1 1057 ? 17.532 -28.863 -21.400 1.00 94.06 1057 TYR A O 1
ATOM 8496 N N . ILE A 1 1058 ? 17.714 -29.827 -23.391 1.00 94.62 1058 ILE A N 1
ATOM 8497 C CA . ILE A 1 1058 ? 16.254 -29.943 -23.571 1.00 94.62 1058 ILE A CA 1
ATOM 8498 C C . ILE A 1 1058 ? 15.629 -30.817 -22.467 1.00 94.62 1058 ILE A C 1
ATOM 8500 O O . ILE A 1 1058 ? 14.548 -30.503 -21.971 1.00 94.62 1058 ILE A O 1
ATOM 8504 N N . ALA A 1 1059 ? 16.318 -31.875 -22.024 1.00 91.81 1059 ALA A N 1
ATOM 8505 C CA . ALA A 1 1059 ? 15.858 -32.704 -20.909 1.00 91.81 1059 ALA A CA 1
ATOM 8506 C C . ALA A 1 1059 ? 15.814 -31.935 -19.572 1.00 91.81 1059 ALA A C 1
ATOM 8508 O O . ALA A 1 1059 ? 14.894 -32.141 -18.773 1.00 91.81 1059 ALA A O 1
ATOM 8509 N N . SER A 1 1060 ? 16.766 -31.026 -19.320 1.00 92.75 1060 SER A N 1
ATOM 8510 C CA . SER A 1 1060 ? 16.738 -30.181 -18.119 1.00 92.75 1060 SER A CA 1
ATOM 8511 C C . SER A 1 1060 ? 15.582 -29.176 -18.159 1.00 92.75 1060 SER A C 1
ATOM 8513 O O . SER A 1 1060 ? 14.879 -29.026 -17.159 1.00 92.75 1060 SER A O 1
ATOM 8515 N N . VAL A 1 1061 ? 15.309 -28.573 -19.322 1.00 91.56 1061 VAL A N 1
ATOM 8516 C CA . VAL A 1 1061 ? 14.157 -27.680 -19.543 1.00 91.56 1061 VAL A CA 1
ATOM 8517 C C . VAL A 1 1061 ? 12.840 -28.429 -19.323 1.00 91.56 1061 VAL A C 1
ATOM 8519 O O . VAL A 1 1061 ? 11.979 -27.970 -18.574 1.00 91.56 1061 VAL A O 1
ATOM 8522 N N . GLN A 1 1062 ? 12.695 -29.625 -19.898 1.00 90.75 1062 GLN A N 1
ATOM 8523 C CA . GLN A 1 1062 ? 11.521 -30.475 -19.684 1.00 90.75 1062 GLN A CA 1
ATOM 8524 C C . GLN A 1 1062 ? 11.311 -30.788 -18.192 1.00 90.75 1062 GLN A C 1
ATOM 8526 O O . GLN A 1 1062 ? 10.185 -30.746 -17.696 1.00 90.75 1062 GLN A O 1
ATOM 8531 N N . THR A 1 1063 ? 12.391 -31.088 -17.465 1.00 89.19 1063 THR A N 1
ATOM 8532 C CA . THR A 1 1063 ? 12.336 -31.369 -16.022 1.00 89.19 1063 THR A CA 1
ATOM 8533 C C . THR A 1 1063 ? 11.882 -30.140 -15.234 1.00 89.19 1063 THR A C 1
ATOM 8535 O O . THR A 1 1063 ? 11.050 -30.271 -14.339 1.00 89.19 1063 THR A O 1
ATOM 8538 N N . HIS A 1 1064 ? 12.370 -28.949 -15.591 1.00 89.44 1064 HIS A N 1
ATOM 8539 C CA . HIS A 1 1064 ? 11.979 -27.686 -14.964 1.00 89.44 1064 HIS A CA 1
ATOM 8540 C C . HIS A 1 1064 ? 10.471 -27.414 -15.092 1.00 89.44 1064 HIS A C 1
ATOM 8542 O O . HIS A 1 1064 ? 9.802 -27.166 -14.088 1.00 89.44 1064 HIS A O 1
ATOM 8548 N N . TYR A 1 1065 ? 9.901 -27.532 -16.297 1.00 86.94 1065 TYR A N 1
ATOM 8549 C CA . TYR A 1 1065 ? 8.454 -27.360 -16.483 1.00 86.94 1065 TYR A CA 1
ATOM 8550 C C . TYR A 1 1065 ? 7.640 -28.480 -15.818 1.00 86.94 1065 TYR A C 1
ATOM 8552 O O . TYR A 1 1065 ? 6.595 -28.199 -15.240 1.00 86.94 1065 TYR A O 1
ATOM 8560 N N . GLY A 1 1066 ? 8.155 -29.716 -15.786 1.00 83.56 1066 GLY A N 1
ATOM 8561 C CA . GLY A 1 1066 ? 7.556 -30.814 -15.015 1.00 83.56 1066 GLY A CA 1
ATOM 8562 C C . GLY A 1 1066 ? 7.461 -30.526 -13.514 1.00 83.56 1066 GLY A C 1
ATOM 8563 O O . GLY A 1 1066 ? 6.424 -30.772 -12.903 1.00 83.56 1066 GLY A O 1
ATOM 8564 N N . GLN A 1 1067 ? 8.516 -29.948 -12.930 1.00 84.31 1067 GLN A N 1
ATOM 8565 C CA . GLN A 1 1067 ? 8.516 -29.501 -11.535 1.00 84.31 1067 GLN A CA 1
ATOM 8566 C C . GLN A 1 1067 ? 7.523 -28.354 -11.311 1.00 84.31 1067 GLN A C 1
ATOM 8568 O O . GLN A 1 1067 ? 6.753 -28.402 -10.351 1.00 84.31 1067 GLN A O 1
ATOM 8573 N N . LYS A 1 1068 ? 7.485 -27.368 -12.220 1.00 81.44 1068 LYS A N 1
ATOM 8574 C CA . LYS A 1 1068 ? 6.569 -26.218 -12.148 1.00 81.44 1068 LYS A CA 1
ATOM 8575 C C . LYS A 1 1068 ? 5.101 -26.659 -12.104 1.00 81.44 1068 LYS A C 1
ATOM 8577 O O . LYS A 1 1068 ? 4.355 -26.175 -11.259 1.00 81.44 1068 LYS A O 1
ATOM 8582 N N . ILE A 1 1069 ? 4.716 -27.631 -12.935 1.00 79.50 1069 ILE A N 1
ATOM 8583 C CA . ILE A 1 1069 ? 3.365 -28.217 -12.932 1.00 79.50 1069 ILE A CA 1
ATOM 8584 C C . ILE A 1 1069 ? 3.055 -28.804 -11.549 1.00 79.50 1069 ILE A C 1
ATOM 8586 O O . ILE A 1 1069 ? 2.098 -28.375 -10.911 1.00 79.50 1069 ILE A O 1
ATOM 8590 N N . THR A 1 1070 ? 3.920 -29.682 -11.020 1.00 68.75 1070 THR A N 1
ATOM 8591 C CA . THR A 1 1070 ? 3.706 -30.329 -9.708 1.00 68.75 1070 THR A CA 1
ATOM 8592 C C . THR A 1 1070 ? 3.658 -29.371 -8.517 1.00 68.75 1070 THR A C 1
ATOM 8594 O O . THR A 1 1070 ? 3.055 -29.709 -7.502 1.00 68.75 1070 THR A O 1
ATOM 8597 N N . THR A 1 1071 ? 4.272 -28.188 -8.606 1.00 66.75 1071 THR A N 1
ATOM 8598 C CA . THR A 1 1071 ? 4.214 -27.172 -7.541 1.00 66.75 1071 THR A CA 1
ATOM 8599 C C . THR A 1 1071 ? 2.953 -26.312 -7.583 1.00 66.75 1071 THR A C 1
ATOM 8601 O O . THR A 1 1071 ? 2.547 -25.794 -6.547 1.00 66.75 1071 THR A O 1
ATOM 8604 N N . THR A 1 1072 ? 2.318 -26.159 -8.747 1.00 59.06 1072 THR A N 1
ATOM 8605 C CA . THR A 1 1072 ? 1.129 -25.308 -8.923 1.00 59.06 1072 THR A CA 1
ATOM 8606 C C . THR A 1 1072 ? -0.177 -26.078 -8.674 1.00 59.06 1072 THR A C 1
ATOM 8608 O O . THR A 1 1072 ? -1.131 -25.505 -8.152 1.00 59.06 1072 THR A O 1
ATOM 8611 N N . THR A 1 1073 ? -0.218 -27.388 -8.950 1.00 51.03 1073 THR A N 1
ATOM 8612 C CA . THR A 1 1073 ? -1.409 -28.243 -8.745 1.00 51.03 1073 THR A CA 1
ATOM 8613 C C . THR A 1 1073 ? -1.905 -28.341 -7.284 1.00 51.03 1073 THR A C 1
ATOM 8615 O O . THR A 1 1073 ? -3.117 -28.295 -7.080 1.00 51.03 1073 THR A O 1
ATOM 8618 N N . PRO A 1 1074 ? -1.046 -28.428 -6.243 1.00 45.97 1074 PRO A N 1
ATOM 8619 C CA . PRO A 1 1074 ? -1.497 -28.528 -4.848 1.00 45.97 1074 PRO A CA 1
ATOM 8620 C C . PRO A 1 1074 ? -2.141 -27.244 -4.307 1.00 45.97 1074 PRO A C 1
ATOM 8622 O O . PRO A 1 1074 ? -2.957 -27.315 -3.395 1.00 45.97 1074 PRO A O 1
ATOM 8625 N N . ALA A 1 1075 ? -1.790 -26.075 -4.855 1.00 42.81 1075 ALA A N 1
ATOM 8626 C CA . ALA A 1 1075 ? -2.321 -24.784 -4.410 1.00 42.81 1075 ALA A CA 1
ATOM 8627 C C . ALA A 1 1075 ? -3.757 -24.525 -4.902 1.00 42.81 1075 ALA A C 1
ATOM 8629 O O . ALA A 1 1075 ? -4.505 -23.801 -4.253 1.00 42.81 1075 ALA A O 1
ATOM 8630 N N . LEU A 1 1076 ? -4.156 -25.139 -6.021 1.00 46.19 1076 LEU A N 1
ATOM 8631 C CA . LEU A 1 1076 ? -5.518 -25.054 -6.563 1.00 46.19 1076 LEU A CA 1
ATOM 8632 C C . LEU A 1 1076 ? -6.478 -26.047 -5.886 1.00 46.19 1076 LEU A C 1
ATOM 8634 O O . LEU A 1 1076 ? -7.665 -25.764 -5.772 1.00 46.19 1076 LEU A O 1
ATOM 8638 N N . ALA A 1 1077 ? -5.966 -27.179 -5.391 1.00 41.00 1077 ALA A N 1
ATOM 8639 C CA . ALA A 1 1077 ? -6.766 -28.207 -4.719 1.00 41.00 1077 ALA A CA 1
ATOM 8640 C C . ALA A 1 1077 ? -7.148 -27.860 -3.265 1.00 41.00 1077 ALA A C 1
ATOM 8642 O O . ALA A 1 1077 ? -8.025 -28.503 -2.706 1.00 41.00 1077 ALA A O 1
ATOM 8643 N N . ALA A 1 1078 ? -6.512 -26.858 -2.647 1.00 44.22 1078 ALA A N 1
ATOM 8644 C CA . ALA A 1 1078 ? -6.815 -26.431 -1.276 1.00 44.22 1078 ALA A CA 1
ATOM 8645 C C . ALA A 1 1078 ? -7.933 -25.369 -1.177 1.00 44.22 1078 ALA A C 1
ATOM 8647 O O . ALA A 1 1078 ? -8.310 -25.004 -0.069 1.00 44.22 1078 ALA A O 1
ATOM 8648 N N . ASN A 1 1079 ? -8.451 -24.875 -2.311 1.00 36.44 1079 ASN A N 1
ATOM 8649 C CA . ASN A 1 1079 ? -9.425 -23.774 -2.367 1.00 36.44 1079 ASN A CA 1
ATOM 8650 C C . ASN A 1 1079 ? -10.818 -24.180 -2.890 1.00 36.44 1079 ASN A C 1
ATOM 8652 O O . ASN A 1 1079 ? -11.638 -23.302 -3.135 1.00 36.44 1079 ASN A O 1
ATOM 8656 N N . TYR A 1 1080 ? -11.103 -25.473 -3.057 1.00 39.94 1080 TYR A N 1
ATOM 8657 C CA . TYR A 1 1080 ? -12.414 -25.952 -3.510 1.00 39.94 1080 TYR A CA 1
ATOM 8658 C C . TYR A 1 1080 ? -12.935 -27.062 -2.593 1.00 39.94 1080 TYR A C 1
ATOM 8660 O O . TYR A 1 1080 ? -12.825 -28.238 -2.916 1.00 39.94 1080 TYR A O 1
ATOM 8668 N N . ASP A 1 1081 ? -13.512 -26.647 -1.466 1.00 34.19 1081 ASP A N 1
ATOM 8669 C CA . ASP A 1 1081 ? -14.500 -27.405 -0.690 1.00 34.19 1081 ASP A CA 1
ATOM 8670 C C . ASP A 1 1081 ? -15.725 -26.487 -0.509 1.00 34.19 1081 ASP A C 1
ATOM 8672 O O . ASP A 1 1081 ? -15.952 -25.945 0.566 1.00 34.19 1081 ASP A O 1
ATOM 8676 N N . ASP A 1 1082 ? -16.461 -26.227 -1.592 1.00 32.22 1082 ASP A N 1
ATOM 8677 C CA . ASP A 1 1082 ? -17.868 -25.803 -1.532 1.00 32.22 1082 ASP A CA 1
ATOM 8678 C C . ASP A 1 1082 ? -18.528 -26.132 -2.884 1.00 32.22 1082 ASP A C 1
ATOM 8680 O O . ASP A 1 1082 ? -18.250 -25.521 -3.920 1.00 32.22 1082 ASP A O 1
ATOM 8684 N N . GLU A 1 1083 ? -19.355 -27.179 -2.889 1.00 39.88 1083 GLU A N 1
ATOM 8685 C CA . GLU A 1 1083 ? -20.240 -27.528 -4.001 1.00 39.88 1083 GLU A CA 1
ATOM 8686 C C . GLU A 1 1083 ? -21.439 -26.573 -3.986 1.00 39.88 1083 GLU A C 1
ATOM 8688 O O . GLU A 1 1083 ? -22.343 -26.763 -3.182 1.00 39.88 1083 GLU A O 1
ATOM 8693 N N . ASP A 1 1084 ? -21.422 -25.539 -4.836 1.00 31.80 1084 ASP A N 1
ATOM 8694 C CA . ASP A 1 1084 ? -22.591 -24.999 -5.561 1.00 31.80 1084 ASP A CA 1
ATOM 8695 C C . ASP A 1 1084 ? -22.271 -23.615 -6.160 1.00 31.80 1084 ASP A C 1
ATOM 8697 O O . ASP A 1 1084 ? -22.309 -22.611 -5.454 1.00 31.80 1084 ASP A O 1
ATOM 8701 N N . CYS A 1 1085 ? -22.001 -23.530 -7.472 1.00 26.14 1085 CYS A N 1
ATOM 8702 C CA . CYS A 1 1085 ? -22.580 -22.519 -8.378 1.00 26.14 1085 CYS A CA 1
ATOM 8703 C C . CYS A 1 1085 ? -22.007 -22.569 -9.803 1.00 26.14 1085 CYS A C 1
ATOM 8705 O O . CYS A 1 1085 ? -20.919 -23.063 -10.079 1.00 26.14 1085 CYS A O 1
ATOM 8707 N N . SER A 1 1086 ? -22.839 -22.061 -10.705 1.00 28.16 1086 SER A N 1
ATOM 8708 C CA . SER A 1 1086 ? -22.789 -22.047 -12.163 1.00 28.16 1086 SER A CA 1
ATOM 8709 C C . SER A 1 1086 ? -21.513 -21.508 -12.813 1.00 28.16 1086 SER A C 1
ATOM 8711 O O . SER A 1 1086 ? -20.875 -20.581 -12.330 1.00 28.16 1086 SER A O 1
ATOM 8713 N N . LEU A 1 1087 ? -21.253 -22.089 -13.985 1.00 36.28 1087 LEU A N 1
ATOM 8714 C CA . LEU A 1 1087 ? -20.252 -21.729 -14.981 1.00 36.28 1087 LEU A CA 1
ATOM 8715 C C . LEU A 1 1087 ? -20.302 -20.250 -15.393 1.00 36.28 1087 LEU A C 1
ATOM 8717 O O . LEU A 1 1087 ? -21.381 -19.693 -15.580 1.00 36.28 1087 LEU A O 1
ATOM 8721 N N . GLU A 1 1088 ? -19.096 -19.762 -15.686 1.00 34.31 1088 GLU A N 1
ATOM 8722 C CA . GLU A 1 1088 ? -18.710 -18.501 -16.332 1.00 34.31 1088 GLU A CA 1
ATOM 8723 C C . GLU A 1 1088 ? -18.359 -17.359 -15.364 1.00 34.31 1088 GLU A C 1
ATOM 8725 O O . GLU A 1 1088 ? -19.174 -16.899 -14.579 1.00 34.31 1088 GLU A O 1
ATOM 8730 N N . GLU A 1 1089 ? -17.097 -16.921 -15.489 1.00 38.34 1089 GLU A N 1
ATOM 8731 C CA . GLU A 1 1089 ? -16.403 -15.832 -14.781 1.00 38.34 1089 GLU A CA 1
ATOM 8732 C C . GLU A 1 1089 ? -15.710 -16.183 -13.450 1.00 38.34 1089 GLU A C 1
ATOM 8734 O O . GLU A 1 1089 ? -16.199 -15.848 -12.378 1.00 38.34 1089 GLU A O 1
ATOM 8739 N N . GLN A 1 1090 ? -14.501 -16.774 -13.527 1.00 29.12 1090 GLN A N 1
ATOM 8740 C CA . GLN A 1 1090 ? -13.363 -16.472 -12.628 1.00 29.12 1090 GLN A CA 1
ATOM 8741 C C . GLN A 1 1090 ? -12.068 -17.237 -12.998 1.00 29.12 1090 GLN A C 1
ATOM 8743 O O . GLN A 1 1090 ? -12.081 -18.455 -13.148 1.00 29.12 1090 GLN A O 1
ATOM 8748 N N . GLY A 1 1091 ? -10.924 -16.529 -13.031 1.00 31.08 1091 GLY A N 1
ATOM 8749 C CA . GLY A 1 1091 ? -9.628 -17.079 -12.587 1.00 31.08 1091 GLY A CA 1
ATOM 8750 C C . GLY A 1 1091 ? -8.454 -17.119 -13.583 1.00 31.08 1091 GLY A C 1
ATOM 8751 O O . GLY A 1 1091 ? -8.165 -18.162 -14.163 1.00 31.08 1091 GLY A O 1
ATOM 8752 N N . ASN A 1 1092 ? -7.662 -16.037 -13.636 1.00 40.75 1092 ASN A N 1
ATOM 8753 C CA . ASN A 1 1092 ? -6.377 -15.890 -14.358 1.00 40.75 1092 ASN A CA 1
ATOM 8754 C C . ASN A 1 1092 ? -5.284 -16.946 -14.036 1.00 40.75 1092 ASN A C 1
ATOM 8756 O O . ASN A 1 1092 ? -4.215 -16.931 -14.638 1.00 40.75 1092 ASN A O 1
ATOM 8760 N N . SER A 1 1093 ? -5.500 -17.866 -13.090 1.00 42.00 1093 SER A N 1
ATOM 8761 C CA . SER A 1 1093 ? -4.509 -18.874 -12.675 1.00 42.00 1093 SER A CA 1
ATOM 8762 C C . SER A 1 1093 ? -4.527 -20.160 -13.516 1.00 42.00 1093 SER A C 1
ATOM 8764 O O . SER A 1 1093 ? -3.568 -20.934 -13.465 1.00 42.00 1093 SER A O 1
ATOM 8766 N N . GLY A 1 1094 ? -5.578 -20.389 -14.315 1.00 37.53 1094 GLY A N 1
ATOM 8767 C CA . GLY A 1 1094 ? -5.696 -21.568 -15.185 1.00 37.53 1094 GLY A CA 1
ATOM 8768 C C . GLY A 1 1094 ? -4.759 -21.548 -16.401 1.00 37.53 1094 GLY A C 1
ATOM 8769 O O . GLY A 1 1094 ? -4.288 -22.600 -16.838 1.00 37.53 1094 GLY A O 1
ATOM 8770 N N . HIS A 1 1095 ? -4.422 -20.360 -16.913 1.00 49.75 1095 HIS A N 1
ATOM 8771 C CA . HIS A 1 1095 ? -3.607 -20.205 -18.123 1.00 49.75 1095 HIS A CA 1
ATOM 8772 C C . HIS A 1 1095 ? -2.143 -20.631 -17.923 1.00 49.75 1095 HIS A C 1
ATOM 8774 O O . HIS A 1 1095 ? -1.564 -21.292 -18.787 1.00 49.75 1095 HIS A O 1
ATOM 8780 N N . THR A 1 1096 ? -1.545 -20.345 -16.762 1.00 53.94 1096 THR A N 1
ATOM 8781 C CA . THR A 1 1096 ? -0.115 -20.609 -16.519 1.00 53.94 1096 THR A CA 1
ATOM 8782 C C . THR A 1 1096 ? 0.200 -22.101 -16.361 1.00 53.94 1096 THR A C 1
ATOM 8784 O O . THR A 1 1096 ? 1.250 -22.563 -16.815 1.00 53.94 1096 THR A O 1
ATOM 8787 N N . ALA A 1 1097 ? -0.697 -22.870 -15.729 1.00 53.38 1097 ALA A N 1
ATOM 8788 C CA . ALA A 1 1097 ? -0.540 -24.318 -15.569 1.00 53.38 1097 ALA A CA 1
ATOM 8789 C C . ALA A 1 1097 ? -0.737 -25.052 -16.907 1.00 53.38 1097 ALA A C 1
ATOM 8791 O O . ALA A 1 1097 ? 0.101 -25.874 -17.281 1.00 53.38 1097 ALA A O 1
ATOM 8792 N N . ALA A 1 1098 ? -1.766 -24.671 -17.674 1.00 54.66 1098 ALA A N 1
ATOM 8793 C CA . ALA A 1 1098 ? -2.011 -25.203 -19.014 1.00 54.66 1098 ALA A CA 1
ATOM 8794 C C . ALA A 1 1098 ? -0.853 -24.890 -19.987 1.00 54.66 1098 ALA A C 1
ATOM 8796 O O . ALA A 1 1098 ? -0.421 -25.760 -20.744 1.00 54.66 1098 ALA A O 1
ATOM 8797 N N . SER A 1 1099 ? -0.279 -23.681 -19.919 1.00 69.25 1099 SER A N 1
ATOM 8798 C CA . SER A 1 1099 ? 0.894 -23.283 -20.714 1.00 69.25 1099 SER A CA 1
ATOM 8799 C C . SER A 1 1099 ? 2.154 -24.097 -20.363 1.00 69.25 1099 SER A C 1
ATOM 8801 O O . SER A 1 1099 ? 2.888 -24.546 -21.250 1.00 69.25 1099 SER A O 1
ATOM 8803 N N . ALA A 1 1100 ? 2.386 -24.386 -19.075 1.00 81.19 1100 ALA A N 1
ATOM 8804 C CA . ALA A 1 1100 ? 3.531 -25.185 -18.631 1.00 81.19 1100 ALA A CA 1
ATOM 8805 C C . ALA A 1 1100 ? 3.465 -26.652 -19.101 1.00 81.19 1100 ALA A C 1
ATOM 8807 O O . ALA A 1 1100 ? 4.496 -27.214 -19.480 1.00 81.19 1100 ALA A O 1
ATOM 8808 N N . GLU A 1 1101 ? 2.274 -27.257 -19.118 1.00 83.06 1101 GLU A N 1
ATOM 8809 C CA . GLU A 1 1101 ? 2.053 -28.615 -19.638 1.00 83.06 1101 GLU A CA 1
ATOM 8810 C C . GLU A 1 1101 ? 2.334 -28.707 -21.140 1.00 83.06 1101 GLU A C 1
ATOM 8812 O O . GLU A 1 1101 ? 3.065 -29.600 -21.581 1.00 83.06 1101 GLU A O 1
ATOM 8817 N N . VAL A 1 1102 ? 1.820 -27.752 -21.923 1.00 85.94 1102 VAL A N 1
ATOM 8818 C CA . VAL A 1 1102 ? 2.064 -27.676 -23.372 1.00 85.94 1102 VAL A CA 1
ATOM 8819 C C . VAL A 1 1102 ? 3.560 -27.544 -23.664 1.00 85.94 1102 VAL A C 1
ATOM 8821 O O . VAL A 1 1102 ? 4.088 -28.254 -24.525 1.00 85.94 1102 VAL A O 1
ATOM 8824 N N . LEU A 1 1103 ? 4.270 -26.687 -22.922 1.00 88.44 1103 LEU A N 1
ATOM 8825 C CA . LEU A 1 1103 ? 5.718 -26.522 -23.058 1.00 88.44 1103 LEU A CA 1
ATOM 8826 C C . LEU A 1 1103 ? 6.480 -27.797 -22.681 1.00 88.44 1103 LEU A C 1
ATOM 8828 O O . LEU A 1 1103 ? 7.359 -28.223 -23.432 1.00 88.44 1103 LEU A O 1
ATOM 8832 N N . GLN A 1 1104 ? 6.130 -28.455 -21.570 1.00 90.56 1104 GLN A N 1
ATOM 8833 C CA . GLN A 1 1104 ? 6.770 -29.707 -21.158 1.00 90.56 1104 GLN A CA 1
ATOM 8834 C C . GLN A 1 1104 ? 6.623 -30.801 -22.227 1.00 90.56 1104 GLN A C 1
ATOM 8836 O O . GLN A 1 1104 ? 7.613 -31.448 -22.588 1.00 90.56 1104 GLN A O 1
ATOM 8841 N N . GLN A 1 1105 ? 5.406 -31.002 -22.744 1.00 87.88 1105 GLN A N 1
ATOM 8842 C CA . GLN A 1 1105 ? 5.129 -31.978 -23.802 1.00 87.88 1105 GLN A CA 1
ATOM 8843 C C . GLN A 1 1105 ? 5.911 -31.649 -25.076 1.00 87.88 1105 GLN A C 1
ATOM 8845 O O . GLN A 1 1105 ? 6.488 -32.537 -25.707 1.00 87.88 1105 GLN A O 1
ATOM 8850 N N . PHE A 1 1106 ? 6.002 -30.366 -25.422 1.00 90.69 1106 PHE A N 1
ATOM 8851 C CA . PHE A 1 1106 ? 6.699 -29.944 -26.624 1.00 90.69 1106 PHE A CA 1
ATOM 8852 C C . PHE A 1 1106 ? 8.223 -30.114 -26.531 1.00 90.69 1106 PHE A C 1
ATOM 8854 O O . PHE A 1 1106 ? 8.842 -30.627 -27.467 1.00 90.69 1106 PHE A O 1
ATOM 8861 N N . TYR A 1 1107 ? 8.836 -29.782 -25.391 1.00 93.62 1107 TYR A N 1
ATOM 8862 C CA . TYR A 1 1107 ? 10.262 -30.044 -25.165 1.00 93.62 1107 TYR A CA 1
ATOM 8863 C C . TYR A 1 1107 ? 10.573 -31.547 -25.144 1.00 93.62 1107 TYR A C 1
ATOM 8865 O O . TYR A 1 1107 ? 11.594 -31.970 -25.692 1.00 93.62 1107 TYR A O 1
ATOM 8873 N N . TYR A 1 1108 ? 9.670 -32.376 -24.607 1.00 92.50 1108 TYR A N 1
ATOM 8874 C CA . TYR A 1 1108 ? 9.790 -33.833 -24.711 1.00 92.50 1108 TYR A CA 1
ATOM 8875 C C . TYR A 1 1108 ? 9.780 -34.310 -26.172 1.00 92.50 1108 TYR A C 1
ATOM 8877 O O . TYR A 1 1108 ? 10.604 -35.137 -26.565 1.00 92.50 1108 TYR A O 1
ATOM 8885 N N . ALA A 1 1109 ? 8.909 -33.736 -27.005 1.00 92.00 1109 ALA A N 1
ATOM 8886 C CA . ALA A 1 1109 ? 8.862 -34.016 -28.438 1.00 92.00 1109 ALA A CA 1
ATOM 8887 C C . ALA A 1 1109 ? 10.207 -33.723 -29.120 1.00 92.00 1109 ALA A C 1
ATOM 8889 O O . ALA A 1 1109 ? 10.754 -34.580 -29.808 1.00 92.00 1109 ALA A O 1
ATOM 8890 N N . MET A 1 1110 ? 10.788 -32.545 -28.873 1.00 92.56 1110 MET A N 1
ATOM 8891 C CA . MET A 1 1110 ? 12.092 -32.152 -29.426 1.00 92.56 1110 MET A CA 1
ATOM 8892 C C . MET A 1 1110 ? 13.236 -33.062 -28.962 1.00 92.56 1110 MET A C 1
ATOM 8894 O O . MET A 1 1110 ? 14.149 -33.374 -29.732 1.00 92.56 1110 MET A O 1
ATOM 8898 N N . TRP A 1 1111 ? 13.182 -33.531 -27.713 1.00 93.25 1111 TRP A N 1
ATOM 8899 C CA . TRP A 1 1111 ? 14.130 -34.515 -27.192 1.00 93.25 1111 TRP A CA 1
ATOM 8900 C C . TRP A 1 1111 ? 14.044 -35.857 -27.939 1.00 93.25 1111 TRP A C 1
ATOM 8902 O O . TRP A 1 1111 ? 15.073 -36.504 -28.180 1.00 93.25 1111 TRP A O 1
ATOM 8912 N N . LEU A 1 1112 ? 12.832 -36.262 -28.340 1.00 89.81 1112 LEU A N 1
ATOM 8913 C CA . LEU A 1 1112 ? 12.591 -37.439 -29.178 1.00 89.81 1112 LEU A CA 1
ATOM 8914 C C . LEU A 1 1112 ? 13.023 -37.227 -30.633 1.00 89.81 1112 LEU A C 1
ATOM 8916 O O . LEU A 1 1112 ? 13.535 -38.168 -31.239 1.00 89.81 1112 LEU A O 1
ATOM 8920 N N . TRP A 1 1113 ? 12.867 -36.016 -31.183 1.00 91.19 1113 TRP A N 1
ATOM 8921 C CA . TRP A 1 1113 ? 13.311 -35.666 -32.540 1.00 91.19 1113 TRP A CA 1
ATOM 8922 C C . TRP A 1 1113 ? 14.813 -35.909 -32.705 1.00 91.19 1113 TRP A C 1
ATOM 8924 O O . TRP A 1 1113 ? 15.224 -36.665 -33.581 1.00 91.19 1113 TRP A O 1
ATOM 8934 N N . LEU A 1 1114 ? 15.623 -35.367 -31.787 1.00 88.38 1114 LEU A N 1
ATOM 8935 C CA . LEU A 1 1114 ? 17.078 -35.560 -31.776 1.00 88.38 1114 LEU A CA 1
ATOM 8936 C C . LEU A 1 1114 ? 17.503 -36.999 -31.446 1.00 88.38 1114 LEU A C 1
ATOM 8938 O O . LEU A 1 1114 ? 18.613 -37.397 -31.793 1.00 88.38 1114 LEU A O 1
ATOM 8942 N N . GLY A 1 1115 ? 16.657 -37.775 -30.764 1.00 84.00 1115 GLY A N 1
ATOM 8943 C CA . GLY A 1 1115 ? 16.937 -39.164 -30.389 1.00 84.00 1115 GLY A CA 1
ATOM 8944 C C . GLY A 1 1115 ? 16.597 -40.201 -31.465 1.00 84.00 1115 GLY A C 1
ATOM 8945 O O . GLY A 1 1115 ? 17.013 -41.352 -31.342 1.00 84.00 1115 GLY A O 1
ATOM 8946 N N . ASN A 1 1116 ? 15.849 -39.823 -32.504 1.00 84.56 1116 ASN A N 1
ATOM 8947 C CA . ASN A 1 1116 ? 15.395 -40.738 -33.547 1.00 84.56 1116 ASN A CA 1
ATOM 8948 C C . ASN A 1 1116 ? 16.394 -40.770 -34.719 1.00 84.56 1116 ASN A C 1
ATOM 8950 O O . ASN A 1 1116 ? 16.567 -39.788 -35.443 1.00 84.56 1116 ASN A O 1
ATOM 8954 N N . ALA A 1 1117 ? 17.049 -41.918 -34.911 1.00 75.69 1117 ALA A N 1
ATOM 8955 C CA . ALA A 1 1117 ? 18.066 -42.097 -35.945 1.00 75.69 1117 ALA A CA 1
ATOM 8956 C C . ALA A 1 1117 ? 17.512 -41.928 -37.370 1.00 75.69 1117 ALA A C 1
ATOM 8958 O O . ALA A 1 1117 ? 18.212 -41.384 -38.222 1.00 75.69 1117 ALA A O 1
ATOM 8959 N N . ASP A 1 1118 ? 16.268 -42.333 -37.625 1.00 75.06 1118 ASP A N 1
ATOM 8960 C CA . ASP A 1 1118 ? 15.662 -42.270 -38.958 1.00 75.06 1118 ASP A CA 1
ATOM 8961 C C . ASP A 1 1118 ? 15.320 -40.823 -39.337 1.00 75.06 1118 ASP A C 1
ATOM 8963 O O . ASP A 1 1118 ? 15.635 -40.379 -40.444 1.00 75.06 1118 ASP A O 1
ATOM 8967 N N . LEU A 1 1119 ? 14.769 -40.047 -38.390 1.00 78.25 1119 LEU A N 1
ATOM 8968 C CA . LEU A 1 1119 ? 14.512 -38.611 -38.572 1.00 78.25 1119 LEU A CA 1
ATOM 8969 C C . LEU A 1 1119 ? 15.809 -37.836 -38.830 1.00 78.25 1119 LEU A C 1
ATOM 8971 O O . LEU A 1 1119 ? 15.867 -37.006 -39.738 1.00 78.25 1119 LEU A O 1
ATOM 8975 N N . ASN A 1 1120 ? 16.861 -38.134 -38.067 1.00 72.88 1120 ASN A N 1
ATOM 8976 C CA . ASN A 1 1120 ? 18.158 -37.471 -38.201 1.00 72.88 1120 ASN A CA 1
ATOM 8977 C C . ASN A 1 1120 ? 18.900 -37.849 -39.489 1.00 72.88 1120 ASN A C 1
ATOM 8979 O O . ASN A 1 1120 ? 19.706 -37.059 -39.971 1.00 72.88 1120 ASN A O 1
ATOM 8983 N N . ASN A 1 1121 ? 18.639 -39.035 -40.041 1.00 67.69 1121 ASN A N 1
ATOM 8984 C CA . ASN A 1 1121 ? 19.244 -39.501 -41.286 1.00 67.69 1121 ASN A CA 1
ATOM 8985 C C . ASN A 1 1121 ? 18.467 -39.078 -42.539 1.00 67.69 1121 ASN A C 1
ATOM 8987 O O . ASN A 1 1121 ? 18.939 -39.376 -43.625 1.00 67.69 1121 ASN A O 1
ATOM 8991 N N . GLY A 1 1122 ? 17.309 -38.417 -42.416 1.00 65.56 1122 GLY A N 1
ATOM 8992 C CA . GLY A 1 1122 ? 16.510 -38.030 -43.584 1.00 65.56 1122 GLY A CA 1
ATOM 8993 C C . GLY A 1 1122 ? 15.718 -39.180 -44.225 1.00 65.56 1122 GLY A C 1
ATOM 8994 O O . GLY A 1 1122 ? 15.291 -39.038 -45.359 1.00 65.56 1122 GLY A O 1
ATOM 8995 N N . LEU A 1 1123 ? 15.541 -40.315 -43.532 1.00 61.72 1123 LEU A N 1
ATOM 8996 C CA . LEU A 1 1123 ? 15.034 -41.579 -44.102 1.00 61.72 1123 LEU A CA 1
ATOM 8997 C C . LEU A 1 1123 ? 13.538 -41.841 -43.829 1.00 61.72 1123 LEU A C 1
ATOM 8999 O O . LEU A 1 1123 ? 13.065 -42.965 -43.987 1.00 61.72 1123 LEU A O 1
ATOM 9003 N N . VAL A 1 1124 ? 12.786 -40.844 -43.351 1.00 63.47 1124 VAL A N 1
ATOM 9004 C CA . VAL A 1 1124 ? 11.387 -41.033 -42.930 1.00 63.47 1124 VAL A CA 1
ATOM 9005 C C . VAL A 1 1124 ? 10.430 -40.557 -44.022 1.00 63.47 1124 VAL A C 1
ATOM 9007 O O . VAL A 1 1124 ? 10.034 -39.394 -44.048 1.00 63.47 1124 VAL A O 1
ATOM 9010 N N . ASP A 1 1125 ? 9.983 -41.485 -44.871 1.00 58.72 1125 ASP A N 1
ATOM 9011 C CA . ASP A 1 1125 ? 9.010 -41.209 -45.944 1.00 58.72 1125 ASP A CA 1
ATOM 9012 C C . ASP A 1 1125 ? 7.595 -40.877 -45.427 1.00 58.72 1125 ASP A C 1
ATOM 9014 O O . ASP A 1 1125 ? 6.787 -40.271 -46.132 1.00 58.72 1125 ASP A O 1
ATOM 9018 N N . ALA A 1 1126 ? 7.270 -41.249 -44.182 1.00 63.19 1126 ALA A N 1
ATOM 9019 C CA . ALA A 1 1126 ? 5.929 -41.102 -43.618 1.00 63.19 1126 ALA A CA 1
ATOM 9020 C C . ALA A 1 1126 ? 5.936 -40.567 -42.176 1.00 63.19 1126 ALA A C 1
ATOM 9022 O O . ALA A 1 1126 ? 5.569 -41.255 -41.223 1.00 63.19 1126 ALA A O 1
ATOM 9023 N N . ILE A 1 1127 ? 6.277 -39.283 -42.024 1.00 71.81 1127 ILE A N 1
ATOM 9024 C CA . ILE A 1 1127 ? 6.211 -38.525 -40.754 1.00 71.81 1127 ILE A CA 1
ATOM 9025 C C . ILE A 1 1127 ? 4.820 -38.644 -40.094 1.00 71.81 1127 ILE A C 1
ATOM 9027 O O . ILE A 1 1127 ? 4.693 -38.600 -38.874 1.00 71.81 1127 ILE A O 1
ATOM 9031 N N . HIS A 1 1128 ? 3.771 -38.858 -40.897 1.00 69.75 1128 HIS A N 1
ATOM 9032 C CA . HIS A 1 1128 ? 2.384 -39.049 -40.463 1.00 69.75 1128 HIS A CA 1
ATOM 9033 C C . HIS A 1 1128 ? 2.136 -40.297 -39.601 1.00 69.75 1128 HIS A C 1
ATOM 9035 O O . HIS A 1 1128 ? 1.123 -40.346 -38.910 1.00 69.75 1128 HIS A O 1
ATOM 9041 N N . HIS A 1 1129 ? 3.029 -41.292 -39.628 1.00 76.19 1129 HIS A N 1
ATOM 9042 C CA . HIS A 1 1129 ? 2.911 -42.505 -38.811 1.00 76.19 1129 HIS A CA 1
ATOM 9043 C C . HIS A 1 1129 ? 3.609 -42.399 -37.449 1.00 76.19 1129 HIS A C 1
ATOM 9045 O O . HIS A 1 1129 ? 3.553 -43.345 -36.662 1.00 76.19 1129 HIS A O 1
ATOM 9051 N N . LEU A 1 1130 ? 4.260 -41.270 -37.151 1.00 82.31 1130 LEU A N 1
ATOM 9052 C CA . LEU A 1 1130 ? 4.881 -41.060 -35.848 1.00 82.31 1130 LEU A CA 1
ATOM 9053 C C . LEU A 1 1130 ? 3.816 -40.895 -34.748 1.00 82.31 1130 LEU A C 1
ATOM 9055 O O . LEU A 1 1130 ? 2.761 -40.305 -34.994 1.00 82.31 1130 LEU A O 1
ATOM 9059 N N . PRO A 1 1131 ? 4.081 -41.382 -33.522 1.00 84.00 1131 PRO A N 1
ATOM 9060 C CA . PRO A 1 1131 ? 3.169 -41.204 -32.398 1.00 84.00 1131 PRO A CA 1
ATOM 9061 C C . PRO A 1 1131 ? 2.856 -39.731 -32.092 1.00 84.00 1131 PRO A C 1
ATOM 9063 O O . PRO A 1 1131 ? 3.676 -38.843 -32.327 1.00 84.00 1131 PRO A O 1
ATOM 9066 N N . SER A 1 1132 ? 1.706 -39.470 -31.466 1.00 79.50 1132 SER A N 1
ATOM 9067 C CA . SER A 1 1132 ? 1.251 -38.110 -31.124 1.00 79.50 1132 SER A CA 1
ATOM 9068 C C . SER A 1 1132 ? 2.242 -37.319 -30.258 1.00 79.50 1132 SER A C 1
ATOM 9070 O O . SER A 1 1132 ? 2.381 -36.112 -30.448 1.00 79.50 1132 SER A O 1
ATOM 9072 N N . HIS A 1 1133 ? 3.000 -37.989 -29.382 1.00 83.06 1133 HIS A N 1
ATOM 9073 C CA . HIS A 1 1133 ? 4.024 -37.370 -28.529 1.00 83.06 1133 HIS A CA 1
ATOM 9074 C C . HIS A 1 1133 ? 5.242 -36.812 -29.296 1.00 83.06 1133 HIS A C 1
ATOM 9076 O O . HIS A 1 1133 ? 6.068 -36.125 -28.705 1.00 83.06 1133 HIS A O 1
ATOM 9082 N N . TYR A 1 1134 ? 5.351 -37.051 -30.611 1.00 87.25 1134 TYR A N 1
ATOM 9083 C CA . TYR A 1 1134 ? 6.311 -36.364 -31.486 1.00 87.25 1134 TYR A CA 1
ATOM 9084 C C . TYR A 1 1134 ? 5.830 -34.978 -31.946 1.00 87.25 1134 TYR A C 1
ATOM 9086 O O . TYR A 1 1134 ? 6.565 -34.314 -32.670 1.00 87.25 1134 TYR A O 1
ATOM 9094 N N . HIS A 1 1135 ? 4.620 -34.527 -31.587 1.00 86.50 1135 HIS A N 1
ATOM 9095 C CA . HIS A 1 1135 ? 4.036 -33.272 -32.089 1.00 86.50 1135 HIS A CA 1
ATOM 9096 C C . HIS A 1 1135 ? 4.166 -33.138 -33.620 1.00 86.50 1135 HIS A C 1
ATOM 9098 O O . HIS A 1 1135 ? 4.722 -32.175 -34.157 1.00 86.50 1135 HIS A O 1
ATOM 9104 N N . VAL A 1 1136 ? 3.622 -34.137 -34.325 1.00 86.38 1136 VAL A N 1
ATOM 9105 C CA . VAL A 1 1136 ? 3.743 -34.351 -35.780 1.00 86.38 1136 VAL A CA 1
ATOM 9106 C C . VAL A 1 1136 ? 3.449 -33.091 -36.606 1.00 86.38 1136 VAL A C 1
ATOM 9108 O O . VAL A 1 1136 ? 4.112 -32.852 -37.614 1.00 86.38 1136 VAL A O 1
ATOM 9111 N N . HIS A 1 1137 ? 2.499 -32.255 -36.171 1.00 86.38 1137 HIS A N 1
ATOM 9112 C CA . HIS A 1 1137 ? 2.154 -30.999 -36.842 1.00 86.38 1137 HIS A CA 1
ATOM 9113 C C . HIS A 1 1137 ? 3.351 -30.039 -36.968 1.00 86.38 1137 HIS A C 1
ATOM 9115 O O . HIS A 1 1137 ? 3.719 -29.664 -38.080 1.00 86.38 1137 HIS A O 1
ATOM 9121 N N . ARG A 1 1138 ? 4.004 -29.680 -35.852 1.00 87.94 1138 ARG A N 1
ATOM 9122 C CA . ARG A 1 1138 ? 5.149 -28.752 -35.864 1.00 87.94 1138 ARG A CA 1
ATOM 9123 C C . ARG A 1 1138 ? 6.407 -29.399 -36.446 1.00 87.94 1138 ARG A C 1
ATOM 9125 O O . ARG A 1 1138 ? 7.148 -28.724 -37.153 1.00 87.94 1138 ARG A O 1
ATOM 9132 N N . LEU A 1 1139 ? 6.600 -30.709 -36.256 1.00 88.31 1139 LEU A N 1
ATOM 9133 C CA . LEU A 1 1139 ? 7.686 -31.443 -36.918 1.00 88.31 1139 LEU A CA 1
ATOM 9134 C C . LEU A 1 1139 ? 7.572 -31.352 -38.450 1.00 88.31 1139 LEU A C 1
ATOM 9136 O O . LEU A 1 1139 ? 8.564 -31.099 -39.128 1.00 88.31 1139 LEU A O 1
ATOM 9140 N N . LYS A 1 1140 ? 6.357 -31.474 -39.005 1.00 84.75 1140 LYS A N 1
ATOM 9141 C CA . LYS A 1 1140 ? 6.103 -31.298 -40.444 1.00 84.75 1140 LYS A CA 1
ATOM 9142 C C . LYS A 1 1140 ? 6.455 -29.887 -40.928 1.00 84.75 1140 LYS A C 1
ATOM 9144 O O . LYS A 1 1140 ? 6.942 -29.744 -42.047 1.00 84.75 1140 LYS A O 1
ATOM 9149 N N . LEU A 1 1141 ? 6.237 -28.857 -40.106 1.00 85.56 1141 LEU A N 1
ATOM 9150 C CA . LEU A 1 1141 ? 6.599 -27.477 -40.449 1.00 85.56 1141 LEU A CA 1
ATOM 9151 C C . LEU A 1 1141 ? 8.116 -27.273 -40.567 1.00 85.56 1141 LEU A C 1
ATOM 9153 O O . LEU A 1 1141 ? 8.524 -26.440 -41.375 1.00 85.56 1141 LEU A O 1
ATOM 9157 N N . CYS A 1 1142 ? 8.927 -28.027 -39.816 1.00 86.12 1142 CYS A N 1
ATOM 9158 C CA . CYS A 1 1142 ? 10.392 -27.999 -39.915 1.00 86.12 1142 CYS A CA 1
ATOM 9159 C C . CYS A 1 1142 ? 10.946 -28.951 -40.992 1.00 86.12 1142 CYS A C 1
ATOM 9161 O O . CYS A 1 1142 ? 11.946 -28.631 -41.622 1.00 86.12 1142 CYS A O 1
ATOM 9163 N N . TYR A 1 1143 ? 10.317 -30.113 -41.201 1.00 78.44 1143 TYR A N 1
ATOM 9164 C CA . TYR A 1 1143 ? 10.809 -31.175 -42.095 1.00 78.44 1143 TYR A CA 1
ATOM 9165 C C . TYR A 1 1143 ? 10.263 -31.088 -43.533 1.00 78.44 1143 TYR A C 1
ATOM 9167 O O . TYR A 1 1143 ? 10.753 -31.762 -44.438 1.00 78.44 1143 TYR A O 1
ATOM 9175 N N . GLY A 1 1144 ? 9.211 -30.301 -43.769 1.00 66.56 1144 GLY A N 1
ATOM 9176 C CA . GLY A 1 1144 ? 8.602 -30.168 -45.093 1.00 66.56 1144 GLY A CA 1
ATOM 9177 C C . GLY A 1 1144 ? 9.606 -29.719 -46.164 1.00 66.56 1144 GLY A C 1
ATOM 9178 O O . GLY A 1 1144 ? 10.548 -28.988 -45.867 1.00 66.56 1144 GLY A O 1
ATOM 9179 N N . LYS A 1 1145 ? 9.381 -30.121 -47.427 1.00 65.56 1145 LYS A N 1
ATOM 9180 C CA . LYS A 1 1145 ? 10.131 -29.648 -48.611 1.00 65.56 1145 LYS A CA 1
ATOM 9181 C C . LYS A 1 1145 ? 9.832 -28.165 -48.888 1.00 65.56 1145 LYS A C 1
ATOM 9183 O O . LYS A 1 1145 ? 9.174 -27.829 -49.867 1.00 65.56 1145 LYS A O 1
ATOM 9188 N N . LYS A 1 1146 ? 10.249 -27.299 -47.969 1.00 68.81 1146 LYS A N 1
ATOM 9189 C CA . LYS A 1 1146 ? 10.060 -25.852 -47.998 1.00 68.81 1146 LYS A CA 1
ATOM 9190 C C . LYS A 1 1146 ? 11.169 -25.198 -48.805 1.00 68.81 1146 LYS A C 1
ATOM 9192 O O . LYS A 1 1146 ? 12.335 -25.577 -48.685 1.00 68.81 1146 LYS A O 1
ATOM 9197 N N . THR A 1 1147 ? 10.805 -24.209 -49.612 1.00 72.81 1147 THR A N 1
ATOM 9198 C CA . THR A 1 1147 ? 11.796 -23.331 -50.235 1.00 72.81 1147 THR A CA 1
ATOM 9199 C C . THR A 1 1147 ? 12.340 -22.349 -49.196 1.00 72.81 1147 THR A C 1
ATOM 9201 O O . THR A 1 1147 ? 11.796 -22.223 -48.101 1.00 72.81 1147 THR A O 1
ATOM 9204 N N . GLU A 1 1148 ? 13.435 -21.658 -49.514 1.00 80.94 1148 GLU A N 1
ATOM 9205 C CA . GLU A 1 1148 ? 14.026 -20.660 -48.612 1.00 80.94 1148 GLU A CA 1
ATOM 9206 C C . GLU A 1 1148 ? 13.026 -19.558 -48.218 1.00 80.94 1148 GLU A C 1
ATOM 9208 O O . GLU A 1 1148 ? 13.025 -19.134 -47.072 1.00 80.94 1148 GLU A O 1
ATOM 9213 N N . SER A 1 1149 ? 12.135 -19.142 -49.126 1.00 78.12 1149 SER A N 1
ATOM 9214 C CA . SER A 1 1149 ? 11.114 -18.125 -48.840 1.00 78.12 1149 SER A CA 1
ATOM 9215 C C . SER A 1 1149 ? 10.023 -18.591 -47.876 1.00 78.12 1149 SER A C 1
ATOM 9217 O O . SER A 1 1149 ? 9.385 -17.751 -47.259 1.00 78.12 1149 SER A O 1
ATOM 9219 N N . ASP A 1 1150 ? 9.825 -19.904 -47.723 1.00 81.31 1150 ASP A N 1
ATOM 9220 C CA . ASP A 1 1150 ? 8.790 -20.486 -46.849 1.00 81.31 1150 ASP A CA 1
ATOM 9221 C C . ASP A 1 1150 ? 9.306 -20.732 -45.413 1.00 81.31 1150 ASP A C 1
ATOM 9223 O O . ASP A 1 1150 ? 8.681 -21.444 -44.613 1.00 81.31 1150 ASP A O 1
ATOM 9227 N N . GLN A 1 1151 ? 10.510 -20.237 -45.114 1.00 87.62 1151 GLN A N 1
ATOM 9228 C CA . GLN A 1 1151 ? 11.175 -20.407 -43.828 1.00 87.62 1151 GLN A CA 1
ATOM 9229 C C . GLN A 1 1151 ? 10.710 -19.355 -42.816 1.00 87.62 1151 GLN A C 1
ATOM 9231 O O . GLN A 1 1151 ? 10.502 -18.195 -43.178 1.00 87.62 1151 GLN A O 1
ATOM 9236 N N . PRO A 1 1152 ? 10.621 -19.717 -41.522 1.00 87.69 1152 PRO A N 1
ATOM 9237 C CA . PRO A 1 1152 ? 9.942 -18.888 -40.530 1.00 87.69 1152 PRO A CA 1
ATOM 9238 C C . PRO A 1 1152 ? 10.643 -17.552 -40.252 1.00 87.69 1152 PRO A C 1
ATOM 9240 O O . PRO A 1 1152 ? 10.005 -16.618 -39.795 1.00 87.69 1152 PRO A O 1
ATOM 9243 N N . TRP A 1 1153 ? 11.939 -17.410 -40.546 1.00 89.00 1153 TRP A N 1
ATOM 9244 C CA . TRP A 1 1153 ? 12.683 -16.161 -40.324 1.00 89.00 1153 TRP A CA 1
ATOM 9245 C C . TRP A 1 1153 ? 12.316 -15.013 -41.281 1.00 89.00 1153 TRP A C 1
ATOM 9247 O O . TRP A 1 1153 ? 12.825 -13.910 -41.104 1.00 89.00 1153 TRP A O 1
ATOM 9257 N N . HIS A 1 1154 ? 11.464 -15.231 -42.289 1.00 84.12 1154 HIS A N 1
ATOM 9258 C CA . HIS A 1 1154 ? 11.025 -14.172 -43.209 1.00 84.12 1154 HIS A CA 1
ATOM 9259 C C . HIS A 1 1154 ? 9.740 -13.458 -42.774 1.00 84.12 1154 HIS A C 1
ATOM 9261 O O . HIS A 1 1154 ? 9.559 -12.286 -43.114 1.00 84.12 1154 HIS A O 1
ATOM 9267 N N . HIS A 1 1155 ? 8.879 -14.130 -42.006 1.00 82.12 1155 HIS A N 1
ATOM 9268 C CA . HIS A 1 1155 ? 7.586 -13.608 -41.575 1.00 82.12 1155 HIS A CA 1
ATOM 9269 C C . HIS A 1 1155 ? 7.357 -13.923 -40.096 1.00 82.12 1155 HIS A C 1
ATOM 9271 O O . HIS A 1 1155 ? 7.335 -15.082 -39.696 1.00 82.12 1155 HIS A O 1
ATOM 9277 N N . THR A 1 1156 ? 7.140 -12.894 -39.273 1.00 78.31 1156 THR A N 1
ATOM 9278 C CA . THR A 1 1156 ? 6.880 -13.069 -37.832 1.00 78.31 1156 THR A CA 1
ATOM 9279 C C . THR A 1 1156 ? 5.630 -13.914 -37.558 1.00 78.31 1156 THR A C 1
ATOM 9281 O O . THR A 1 1156 ? 5.566 -14.589 -36.537 1.00 78.31 1156 THR A O 1
ATOM 9284 N N . GLU A 1 1157 ? 4.657 -13.926 -38.476 1.00 79.56 1157 GLU A N 1
ATOM 9285 C CA . GLU A 1 1157 ? 3.441 -14.752 -38.388 1.00 79.56 1157 GLU A CA 1
ATOM 9286 C C . GLU A 1 1157 ? 3.736 -16.262 -38.370 1.00 79.56 1157 GLU A C 1
ATOM 9288 O O . GLU A 1 1157 ? 2.949 -17.038 -37.836 1.00 79.56 1157 GLU A O 1
ATOM 9293 N N . ASP A 1 1158 ? 4.890 -16.683 -38.897 1.00 85.62 1158 ASP A N 1
ATOM 9294 C CA . ASP A 1 1158 ? 5.308 -18.085 -38.911 1.00 85.62 1158 ASP A CA 1
ATOM 9295 C C . ASP A 1 1158 ? 5.993 -18.521 -37.604 1.00 85.62 1158 ASP A C 1
ATOM 9297 O O . ASP A 1 1158 ? 6.356 -19.695 -37.447 1.00 85.62 1158 ASP A O 1
ATOM 9301 N N . TYR A 1 1159 ? 6.220 -17.604 -36.657 1.00 89.81 1159 TYR A N 1
ATOM 9302 C CA . TYR A 1 1159 ? 6.806 -17.931 -35.358 1.00 89.81 1159 TYR A CA 1
ATOM 9303 C C . TYR A 1 1159 ? 5.823 -18.734 -34.504 1.00 89.81 1159 TYR A C 1
ATOM 9305 O O . TYR A 1 1159 ? 4.614 -18.520 -34.540 1.00 89.81 1159 TYR A O 1
ATOM 9313 N N . TRP A 1 1160 ? 6.343 -19.641 -33.674 1.00 91.62 1160 TRP A N 1
ATOM 9314 C CA . TRP A 1 1160 ? 5.550 -20.360 -32.669 1.00 91.62 1160 TRP A CA 1
ATOM 9315 C C . TRP A 1 1160 ? 5.206 -19.450 -31.480 1.00 91.62 1160 TRP A C 1
ATOM 9317 O O . TRP A 1 1160 ? 5.582 -19.721 -30.339 1.00 91.62 1160 TRP A O 1
ATOM 9327 N N . MET A 1 1161 ? 4.530 -18.333 -31.762 1.00 86.88 1161 MET A N 1
ATOM 9328 C CA . MET A 1 1161 ? 4.111 -17.336 -30.774 1.00 86.88 1161 MET A CA 1
ATOM 9329 C C . MET A 1 1161 ? 3.104 -17.915 -29.778 1.00 86.88 1161 MET A C 1
ATOM 9331 O O . MET A 1 1161 ? 3.051 -17.464 -28.645 1.00 86.88 1161 MET A O 1
ATOM 9335 N N . ASP A 1 1162 ? 2.386 -18.974 -30.155 1.00 86.50 1162 ASP A N 1
ATOM 9336 C CA . ASP A 1 1162 ? 1.487 -19.741 -29.289 1.00 86.50 1162 ASP A CA 1
ATOM 9337 C C . ASP A 1 1162 ? 2.203 -20.483 -28.142 1.00 86.50 1162 ASP A C 1
ATOM 9339 O O . ASP A 1 1162 ? 1.561 -20.955 -27.208 1.00 86.50 1162 ASP A O 1
ATOM 9343 N N . LEU A 1 1163 ? 3.534 -20.601 -28.199 1.00 87.69 1163 LEU A N 1
ATOM 9344 C CA . LEU A 1 1163 ? 4.371 -21.141 -27.120 1.00 87.69 1163 LEU A CA 1
ATOM 9345 C C . LEU A 1 1163 ? 4.976 -20.067 -26.217 1.00 87.69 1163 LEU A C 1
ATOM 9347 O O . LEU A 1 1163 ? 5.672 -20.397 -25.255 1.00 87.69 1163 LEU A O 1
ATOM 9351 N N . VAL A 1 1164 ? 4.770 -18.797 -26.552 1.00 88.81 1164 VAL A N 1
ATOM 9352 C CA . VAL A 1 1164 ? 5.267 -17.660 -25.790 1.00 88.81 1164 VAL A CA 1
ATOM 9353 C C . VAL A 1 1164 ? 4.065 -16.987 -25.152 1.00 88.81 1164 VAL A C 1
ATOM 9355 O O . VAL A 1 1164 ? 3.139 -16.578 -25.844 1.00 88.81 1164 VAL A O 1
ATOM 9358 N N . ASP A 1 1165 ? 4.087 -16.859 -23.830 1.00 87.06 1165 ASP A N 1
ATOM 9359 C CA . ASP A 1 1165 ? 3.032 -16.171 -23.087 1.00 87.06 1165 ASP A CA 1
ATOM 9360 C C . ASP A 1 1165 ? 3.152 -14.652 -23.287 1.00 87.06 1165 ASP A C 1
ATOM 9362 O O . ASP A 1 1165 ? 3.730 -13.919 -22.485 1.00 87.06 1165 ASP A O 1
ATOM 9366 N N . THR A 1 1166 ? 2.725 -14.205 -24.464 1.00 85.19 1166 THR A N 1
ATOM 9367 C CA . THR A 1 1166 ? 2.817 -12.813 -24.907 1.00 85.19 1166 THR A CA 1
ATOM 9368 C C . THR A 1 1166 ? 1.871 -11.910 -24.132 1.00 85.19 1166 THR A C 1
ATOM 9370 O O . THR A 1 1166 ? 2.260 -10.797 -23.791 1.00 85.19 1166 THR A O 1
ATOM 9373 N N . GLU A 1 1167 ? 0.693 -12.420 -23.776 1.00 85.75 1167 GLU A N 1
ATOM 9374 C CA . GLU A 1 1167 ? -0.276 -11.717 -22.941 1.00 85.75 1167 GLU A CA 1
ATOM 9375 C C . GLU A 1 1167 ? 0.301 -11.443 -21.548 1.00 85.75 1167 GLU A C 1
ATOM 9377 O O . GLU A 1 1167 ? 0.281 -10.297 -21.102 1.00 85.75 1167 GLU A O 1
ATOM 9382 N N . GLN A 1 1168 ? 0.918 -12.437 -20.895 1.00 86.12 1168 GLN A N 1
ATOM 9383 C CA . GLN A 1 1168 ? 1.588 -12.206 -19.613 1.00 86.12 1168 GLN A CA 1
ATOM 9384 C C . GLN A 1 1168 ? 2.736 -11.199 -19.741 1.00 86.12 1168 GLN A C 1
ATOM 9386 O O . GLN A 1 1168 ? 2.902 -10.353 -18.869 1.00 86.12 1168 GLN A O 1
ATOM 9391 N N . LEU A 1 1169 ? 3.532 -11.255 -20.815 1.00 88.88 1169 LEU A N 1
ATOM 9392 C CA . LEU A 1 1169 ? 4.630 -10.305 -21.029 1.00 88.88 1169 LEU A CA 1
ATOM 9393 C C . LEU A 1 1169 ? 4.136 -8.862 -21.223 1.00 88.88 1169 LEU A C 1
ATOM 9395 O O . LEU A 1 1169 ? 4.780 -7.927 -20.741 1.00 88.88 1169 LEU A O 1
ATOM 9399 N N . GLU A 1 1170 ? 3.021 -8.681 -21.928 1.00 89.00 1170 GLU A N 1
ATOM 9400 C CA . GLU A 1 1170 ? 2.376 -7.383 -22.133 1.00 89.00 1170 GLU A CA 1
ATOM 9401 C C . GLU A 1 1170 ? 1.732 -6.871 -20.841 1.00 89.00 1170 GLU A C 1
ATOM 9403 O O . GLU A 1 1170 ? 1.975 -5.730 -20.447 1.00 89.00 1170 GLU A O 1
ATOM 9408 N N . GLN A 1 1171 ? 1.007 -7.726 -20.115 1.00 87.81 1171 GLN A N 1
ATOM 9409 C CA . GLN A 1 1171 ? 0.445 -7.400 -18.802 1.00 87.81 1171 GLN A CA 1
ATOM 9410 C C . GLN A 1 1171 ? 1.544 -7.045 -17.794 1.00 87.81 1171 GLN A C 1
ATOM 9412 O O . GLN A 1 1171 ? 1.433 -6.040 -17.093 1.00 87.81 1171 GLN A O 1
ATOM 9417 N N . ASP A 1 1172 ? 2.638 -7.809 -17.751 1.00 88.12 1172 ASP A N 1
ATOM 9418 C CA . ASP A 1 1172 ? 3.807 -7.513 -16.921 1.00 88.12 1172 ASP A CA 1
ATOM 9419 C C . ASP A 1 1172 ? 4.388 -6.142 -17.270 1.00 88.12 1172 ASP A C 1
ATOM 9421 O O . ASP A 1 1172 ? 4.745 -5.379 -16.374 1.00 88.12 1172 ASP A O 1
ATOM 9425 N N . PHE A 1 1173 ? 4.473 -5.801 -18.560 1.00 91.19 1173 PHE A N 1
ATOM 9426 C CA . PHE A 1 1173 ? 4.935 -4.489 -19.006 1.00 91.19 1173 PHE A CA 1
ATOM 9427 C C . PHE A 1 1173 ? 3.979 -3.364 -18.588 1.00 91.19 1173 PHE A C 1
ATOM 9429 O O . PHE A 1 1173 ? 4.442 -2.348 -18.066 1.00 91.19 1173 PHE A O 1
ATOM 9436 N N . MET A 1 1174 ? 2.670 -3.534 -18.776 1.00 88.94 1174 MET A N 1
ATOM 9437 C CA . MET A 1 1174 ? 1.670 -2.509 -18.457 1.00 88.94 1174 MET A CA 1
ATOM 9438 C C . MET A 1 1174 ? 1.520 -2.288 -16.948 1.00 88.94 1174 MET A C 1
ATOM 9440 O O . MET A 1 1174 ? 1.397 -1.140 -16.503 1.00 88.94 1174 MET A O 1
ATOM 9444 N N . ASN A 1 1175 ? 1.624 -3.360 -16.159 1.00 87.19 1175 ASN A N 1
ATOM 9445 C CA . ASN A 1 1175 ? 1.497 -3.340 -14.703 1.00 87.19 1175 ASN A CA 1
ATOM 9446 C C . ASN A 1 1175 ? 2.813 -3.004 -13.990 1.00 87.19 1175 ASN A C 1
ATOM 9448 O O . ASN A 1 1175 ? 2.792 -2.521 -12.856 1.00 87.19 1175 ASN A O 1
ATOM 9452 N N . PHE A 1 1176 ? 3.974 -3.173 -14.631 1.00 87.31 1176 PHE A N 1
ATOM 9453 C CA . PHE A 1 1176 ? 5.257 -2.790 -14.037 1.00 87.31 1176 PHE A CA 1
ATOM 9454 C C . PHE A 1 1176 ? 5.238 -1.317 -13.629 1.00 87.31 1176 PHE A C 1
ATOM 9456 O O . PHE A 1 1176 ? 4.938 -0.464 -14.454 1.00 87.31 1176 PHE A O 1
ATOM 9463 N N . GLY A 1 1177 ? 5.530 -0.986 -12.371 1.00 85.44 1177 GLY A N 1
ATOM 9464 C CA . GLY A 1 1177 ? 5.485 0.397 -11.882 1.00 85.44 1177 GLY A CA 1
ATOM 9465 C C . GLY A 1 1177 ? 6.568 1.285 -12.489 1.00 85.44 1177 GLY A C 1
ATOM 9466 O O . GLY A 1 1177 ? 7.520 1.594 -11.796 1.00 85.44 1177 GLY A O 1
ATOM 9467 N N . TRP A 1 1178 ? 6.456 1.691 -13.755 1.00 89.44 1178 TRP A N 1
ATOM 9468 C CA . TRP A 1 1178 ? 7.398 2.606 -14.404 1.00 89.44 1178 TRP A CA 1
ATOM 9469 C C . TRP A 1 1178 ? 7.435 3.951 -13.671 1.00 89.44 1178 TRP A C 1
ATOM 9471 O O . TRP A 1 1178 ? 6.397 4.433 -13.219 1.00 89.44 1178 TRP A O 1
ATOM 9481 N N . GLU A 1 1179 ? 8.605 4.584 -13.558 1.00 87.31 1179 GLU A N 1
ATOM 9482 C CA . GLU A 1 1179 ? 8.707 5.912 -12.931 1.00 87.31 1179 GLU A CA 1
ATOM 9483 C C . GLU A 1 1179 ? 7.798 6.907 -13.669 1.00 87.31 1179 GLU A C 1
ATOM 9485 O O . GLU A 1 1179 ? 7.913 7.040 -14.890 1.00 87.31 1179 GLU A O 1
ATOM 9490 N N . GLY A 1 1180 ? 6.905 7.576 -12.933 1.00 85.12 1180 GLY A N 1
ATOM 9491 C CA . GLY A 1 1180 ? 5.910 8.504 -13.475 1.00 85.12 1180 GLY A CA 1
ATOM 9492 C C . GLY A 1 1180 ? 4.575 7.846 -13.845 1.00 85.12 1180 GLY A C 1
ATOM 9493 O O . GLY A 1 1180 ? 3.608 8.556 -14.105 1.00 85.12 1180 GLY A O 1
ATOM 9494 N N . SER A 1 1181 ? 4.469 6.511 -13.820 1.00 87.69 1181 SER A N 1
ATOM 9495 C CA . SER A 1 1181 ? 3.218 5.808 -14.151 1.00 87.69 1181 SER A CA 1
ATOM 9496 C C . SER A 1 1181 ? 2.143 5.937 -13.078 1.00 87.69 1181 SER A C 1
ATOM 9498 O O . SER A 1 1181 ? 0.951 5.919 -13.393 1.00 87.69 1181 SER A O 1
ATOM 9500 N N . GLU A 1 1182 ? 2.532 6.120 -11.811 1.00 85.25 1182 GLU A N 1
ATOM 9501 C CA . GLU A 1 1182 ? 1.595 6.124 -10.687 1.00 85.25 1182 GLU A CA 1
ATOM 9502 C C . GLU A 1 1182 ? 0.530 7.228 -10.779 1.00 85.25 1182 GLU A C 1
ATOM 9504 O O . GLU A 1 1182 ? -0.557 7.082 -10.220 1.00 85.25 1182 GLU A O 1
ATOM 9509 N N . LYS A 1 1183 ? 0.816 8.314 -11.509 1.00 86.62 1183 LYS A N 1
ATOM 9510 C CA . LYS A 1 1183 ? -0.108 9.437 -11.669 1.00 86.62 1183 LYS A CA 1
ATOM 9511 C C . LYS A 1 1183 ? -1.159 9.216 -12.746 1.00 86.62 1183 LYS A C 1
ATOM 9513 O O . LYS A 1 1183 ? -2.164 9.911 -12.715 1.00 86.62 1183 LYS A O 1
ATOM 9518 N N . PHE A 1 1184 ? -0.965 8.279 -13.671 1.00 85.94 1184 PHE A N 1
ATOM 9519 C CA . PHE A 1 1184 ? -1.929 8.013 -14.747 1.00 85.94 1184 PHE A CA 1
ATOM 9520 C C . PHE A 1 1184 ? -2.758 6.741 -14.514 1.00 85.94 1184 PHE A C 1
ATOM 9522 O O . PHE A 1 1184 ? -3.804 6.580 -15.133 1.00 85.94 1184 PHE A O 1
ATOM 9529 N N . ARG A 1 1185 ? -2.333 5.853 -13.604 1.00 81.69 1185 ARG A N 1
ATOM 9530 C CA . ARG A 1 1185 ? -3.049 4.605 -13.286 1.00 81.69 1185 ARG A CA 1
ATOM 9531 C C . ARG A 1 1185 ? -4.342 4.848 -12.525 1.00 81.69 1185 ARG A C 1
ATOM 9533 O O . ARG A 1 1185 ? -4.341 5.585 -11.538 1.00 81.69 1185 ARG A O 1
ATOM 9540 N N . THR A 1 1186 ? -5.414 4.161 -12.908 1.00 63.78 1186 THR A N 1
ATOM 9541 C CA . THR A 1 1186 ? -6.689 4.172 -12.171 1.00 63.78 1186 THR A CA 1
ATOM 9542 C C . THR A 1 1186 ? -6.723 3.049 -11.127 1.00 63.78 1186 THR A C 1
ATOM 9544 O O . THR A 1 1186 ? -5.911 2.129 -11.166 1.00 63.78 1186 THR A O 1
ATOM 9547 N N . ASP A 1 1187 ? -7.602 3.144 -10.127 1.00 52.19 1187 ASP A N 1
ATOM 9548 C CA . ASP A 1 1187 ? -7.563 2.264 -8.944 1.00 52.19 1187 ASP A CA 1
ATOM 9549 C C . ASP A 1 1187 ? -7.887 0.782 -9.247 1.00 52.19 1187 ASP A C 1
ATOM 9551 O O . ASP A 1 1187 ? -7.574 -0.080 -8.428 1.00 52.19 1187 ASP A O 1
ATOM 9555 N N . GLY A 1 1188 ? -8.402 0.467 -10.445 1.00 46.34 1188 GLY A N 1
ATOM 9556 C CA . GLY A 1 1188 ? -8.550 -0.912 -10.935 1.00 46.34 1188 GLY A CA 1
ATOM 9557 C C . GLY A 1 1188 ? -7.216 -1.631 -11.189 1.00 46.34 1188 GLY A C 1
ATOM 9558 O O . GLY A 1 1188 ? -7.127 -2.837 -10.979 1.00 46.34 1188 GLY A O 1
ATOM 9559 N N . ASP A 1 1189 ? -6.155 -0.890 -11.529 1.00 43.53 1189 ASP A N 1
ATOM 9560 C CA . ASP A 1 1189 ? -4.830 -1.447 -11.857 1.00 43.53 1189 ASP A CA 1
ATOM 9561 C C . ASP A 1 1189 ? -3.920 -1.589 -10.619 1.00 43.53 1189 ASP A C 1
ATOM 9563 O O . ASP A 1 1189 ? -2.914 -2.300 -10.629 1.00 43.53 1189 ASP A O 1
ATOM 9567 N N . ALA A 1 1190 ? -4.254 -0.905 -9.518 1.00 37.12 1190 ALA A N 1
ATOM 9568 C CA . ALA A 1 1190 ? -3.417 -0.832 -8.317 1.00 37.12 1190 ALA A CA 1
ATOM 9569 C C . ALA A 1 1190 ? -3.446 -2.115 -7.466 1.00 37.12 1190 ALA A C 1
ATOM 9571 O O . ALA A 1 1190 ? -2.478 -2.403 -6.756 1.00 37.12 1190 ALA A O 1
ATOM 9572 N N . VAL A 1 1191 ? -4.514 -2.915 -7.568 1.00 36.12 1191 VAL A N 1
ATOM 9573 C CA . VAL A 1 1191 ? -4.659 -4.189 -6.839 1.00 36.12 1191 VAL A CA 1
ATOM 9574 C C . VAL A 1 1191 ? -3.608 -5.217 -7.292 1.00 36.12 1191 VAL A C 1
ATOM 9576 O O . VAL A 1 1191 ? -3.175 -6.041 -6.491 1.00 36.12 1191 VAL A O 1
ATOM 9579 N N . ALA A 1 1192 ? -3.106 -5.114 -8.529 1.00 33.03 1192 ALA A N 1
ATOM 9580 C CA . ALA A 1 1192 ? -2.069 -5.999 -9.064 1.00 33.03 1192 ALA A CA 1
ATOM 9581 C C . ALA A 1 1192 ? -0.627 -5.603 -8.666 1.00 33.03 1192 ALA A C 1
ATOM 9583 O O . ALA A 1 1192 ? 0.288 -6.419 -8.778 1.00 33.03 1192 ALA A O 1
ATOM 9584 N N . CYS A 1 1193 ? -0.390 -4.372 -8.189 1.00 33.94 1193 CYS A N 1
ATOM 9585 C CA . CYS A 1 1193 ? 0.958 -3.849 -7.907 1.00 33.94 1193 CYS A CA 1
ATOM 9586 C C . CYS A 1 1193 ? 1.402 -3.920 -6.436 1.00 33.94 1193 CYS A C 1
ATOM 9588 O O . CYS A 1 1193 ? 2.547 -3.571 -6.133 1.00 33.94 1193 CYS A O 1
ATOM 9590 N N . MET A 1 1194 ? 0.544 -4.340 -5.506 1.00 27.39 1194 MET A N 1
ATOM 9591 C CA . MET A 1 1194 ? 0.917 -4.438 -4.092 1.00 27.39 1194 MET A CA 1
ATOM 9592 C C . MET A 1 1194 ? 1.506 -5.830 -3.794 1.00 27.39 1194 MET A C 1
ATOM 9594 O O . MET A 1 1194 ? 0.800 -6.826 -3.950 1.00 27.39 1194 MET A O 1
ATOM 9598 N N . PRO A 1 1195 ? 2.760 -5.962 -3.310 1.00 26.47 1195 PRO A N 1
ATOM 9599 C CA . PRO A 1 1195 ? 3.156 -7.188 -2.626 1.00 26.47 1195 PRO A CA 1
ATOM 9600 C C . PRO A 1 1195 ? 2.222 -7.375 -1.423 1.00 26.47 1195 PRO A C 1
ATOM 9602 O O . PRO A 1 1195 ? 1.936 -6.406 -0.720 1.00 26.47 1195 PRO A O 1
ATOM 9605 N N . ALA A 1 1196 ? 1.739 -8.604 -1.223 1.00 24.33 1196 ALA A N 1
ATOM 9606 C CA . ALA A 1 1196 ? 0.658 -9.021 -0.318 1.00 24.33 1196 ALA A CA 1
ATOM 9607 C C . ALA A 1 1196 ? 0.895 -8.772 1.196 1.00 24.33 1196 ALA A C 1
ATOM 9609 O O . ALA A 1 1196 ? 0.735 -9.667 2.020 1.00 24.33 1196 ALA A O 1
ATOM 9610 N N . THR A 1 1197 ? 1.289 -7.562 1.592 1.00 27.25 1197 THR A N 1
ATOM 9611 C CA . THR A 1 1197 ? 1.624 -7.199 2.978 1.00 27.25 1197 THR A CA 1
ATOM 9612 C C . THR A 1 1197 ? 0.984 -5.902 3.471 1.00 27.25 1197 THR A C 1
ATOM 9614 O O . THR A 1 1197 ? 1.190 -5.537 4.623 1.00 27.25 1197 THR A O 1
ATOM 9617 N N . SER A 1 1198 ? 0.172 -5.219 2.666 1.00 26.30 1198 SER A N 1
ATOM 9618 C CA . SER A 1 1198 ? -0.653 -4.102 3.139 1.00 26.30 1198 SER A CA 1
ATOM 9619 C C . SER A 1 1198 ? -2.116 -4.400 2.863 1.00 26.30 1198 SER A C 1
ATOM 9621 O O . SER A 1 1198 ? -2.697 -3.916 1.895 1.00 26.30 1198 SER A O 1
ATOM 9623 N N . SER A 1 1199 ? -2.701 -5.230 3.725 1.00 24.25 1199 SER A N 1
ATOM 9624 C CA . SER A 1 1199 ? -4.147 -5.292 3.894 1.00 24.25 1199 SER A CA 1
ATOM 9625 C C . SER A 1 1199 ? -4.651 -3.873 4.150 1.00 24.25 1199 SER A C 1
ATOM 9627 O O . SER A 1 1199 ? -4.358 -3.283 5.194 1.00 24.25 1199 SER A O 1
ATOM 9629 N N . ILE A 1 1200 ? -5.367 -3.315 3.176 1.00 27.45 1200 ILE A N 1
ATOM 9630 C CA . ILE A 1 1200 ? -6.214 -2.145 3.375 1.00 27.45 1200 ILE A CA 1
ATOM 9631 C C . ILE A 1 1200 ? -7.291 -2.608 4.350 1.00 27.45 1200 ILE A C 1
ATOM 9633 O O . ILE A 1 1200 ? -8.255 -3.257 3.963 1.00 27.45 1200 ILE A O 1
ATOM 9637 N N . THR A 1 1201 ? -7.083 -2.339 5.636 1.00 27.17 1201 THR A N 1
ATOM 9638 C CA . THR A 1 1201 ? -8.160 -2.367 6.620 1.00 27.17 1201 THR A CA 1
ATOM 9639 C C . THR A 1 1201 ? -9.096 -1.235 6.228 1.00 27.17 1201 THR A C 1
ATOM 9641 O O . THR A 1 1201 ? -8.787 -0.061 6.452 1.00 27.17 1201 THR A O 1
ATOM 9644 N N . THR A 1 1202 ? -10.190 -1.572 5.554 1.00 25.98 1202 THR A N 1
ATOM 9645 C CA . THR A 1 1202 ? -11.318 -0.665 5.355 1.00 25.98 1202 THR A CA 1
ATOM 9646 C C . THR A 1 1202 ? -11.760 -0.125 6.715 1.00 25.98 1202 THR A C 1
ATOM 9648 O O . THR A 1 1202 ? -11.603 -0.795 7.736 1.00 25.98 1202 THR A O 1
ATOM 9651 N N . ALA A 1 1203 ? -12.293 1.098 6.752 1.00 28.67 1203 ALA A N 1
ATOM 9652 C CA . ALA A 1 1203 ? -12.708 1.775 7.987 1.00 28.67 1203 ALA A CA 1
ATOM 9653 C C . ALA A 1 1203 ? -13.674 0.943 8.865 1.00 28.67 1203 ALA A C 1
ATOM 9655 O O . ALA A 1 1203 ? -13.754 1.173 10.071 1.00 28.67 1203 ALA A O 1
ATOM 9656 N N . ASP A 1 1204 ? -14.324 -0.072 8.290 1.00 27.36 1204 ASP A N 1
ATOM 9657 C CA . ASP A 1 1204 ? -15.172 -1.031 9.001 1.00 27.36 1204 ASP A CA 1
ATOM 9658 C C . ASP A 1 1204 ? -14.411 -1.978 9.953 1.00 27.36 1204 ASP A C 1
ATOM 9660 O O . ASP A 1 1204 ? -14.987 -2.431 10.941 1.00 27.36 1204 ASP A O 1
ATOM 9664 N N . ASP A 1 1205 ? -13.105 -2.212 9.764 1.00 25.50 1205 ASP A N 1
ATOM 9665 C CA . ASP A 1 1205 ? -12.307 -3.070 10.663 1.00 25.50 1205 ASP A CA 1
ATOM 9666 C C . ASP A 1 1205 ? -11.882 -2.366 11.967 1.00 25.50 1205 ASP A C 1
ATOM 9668 O O . ASP A 1 1205 ? -11.487 -3.014 12.947 1.00 25.50 1205 ASP A O 1
ATOM 9672 N N . VAL A 1 1206 ? -12.019 -1.034 12.037 1.00 36.22 1206 VAL A N 1
ATOM 9673 C CA . VAL A 1 1206 ? -11.708 -0.237 13.241 1.00 36.22 1206 VAL A CA 1
ATOM 9674 C C . VAL A 1 1206 ? -12.797 -0.385 14.321 1.00 36.22 1206 VAL A C 1
ATOM 9676 O O . VAL A 1 1206 ? -12.583 -0.030 15.480 1.00 36.22 1206 VAL A O 1
ATOM 9679 N N . LEU A 1 1207 ? -13.919 -1.048 14.011 1.00 33.09 1207 LEU A N 1
ATOM 9680 C CA . LEU A 1 1207 ? -14.929 -1.475 14.993 1.00 33.09 1207 LEU A CA 1
ATOM 9681 C C . LEU A 1 1207 ? -14.448 -2.594 15.947 1.00 33.09 1207 LEU A C 1
ATOM 9683 O O . LEU A 1 1207 ? -15.199 -3.039 16.821 1.00 33.09 1207 LEU A O 1
ATOM 9687 N N . SER A 1 1208 ? -13.192 -3.042 15.836 1.00 29.42 1208 SER A N 1
ATOM 9688 C CA . SER A 1 1208 ? -12.685 -4.220 16.551 1.00 29.42 1208 SER A CA 1
ATOM 9689 C C . SER A 1 1208 ? -11.607 -3.975 17.621 1.00 29.42 1208 SER A C 1
ATOM 9691 O O . SER A 1 1208 ? -11.000 -4.935 18.092 1.00 29.42 1208 SER A O 1
ATOM 9693 N N . LEU A 1 1209 ? -11.466 -2.756 18.170 1.00 30.52 1209 LEU A N 1
ATOM 9694 C CA . LEU A 1 1209 ? -10.864 -2.597 19.520 1.00 30.52 1209 LEU A CA 1
ATOM 9695 C C . LEU A 1 1209 ? -11.793 -3.084 20.658 1.00 30.52 1209 LEU A C 1
ATOM 9697 O O . LEU A 1 1209 ? -11.530 -2.899 21.844 1.00 30.52 1209 LEU A O 1
ATOM 9701 N N . SER A 1 1210 ? -12.864 -3.780 20.287 1.00 34.12 1210 SER A N 1
ATOM 9702 C CA . SER A 1 1210 ? -13.830 -4.470 21.131 1.00 34.12 1210 SER A CA 1
ATOM 9703 C C . SER A 1 1210 ? -13.469 -5.944 21.374 1.00 34.12 1210 SER A C 1
ATOM 9705 O O . SER A 1 1210 ? -14.343 -6.756 21.677 1.00 34.12 1210 SER A O 1
ATOM 9707 N N . THR A 1 1211 ? -12.189 -6.342 21.306 1.00 29.78 1211 THR A N 1
ATOM 9708 C CA . THR A 1 1211 ? -11.775 -7.701 21.724 1.00 29.78 1211 THR A CA 1
ATOM 9709 C C . THR A 1 1211 ? -12.206 -8.028 23.161 1.00 29.78 1211 THR A C 1
ATOM 9711 O O . THR A 1 1211 ? -12.421 -9.194 23.491 1.00 29.78 1211 THR A O 1
ATOM 9714 N N . THR A 1 1212 ? -12.421 -7.011 24.002 1.00 34.94 1212 THR A N 1
ATOM 9715 C CA . THR A 1 1212 ? -13.039 -7.162 25.330 1.00 34.94 1212 THR A CA 1
ATOM 9716 C C . THR A 1 1212 ? -14.552 -7.392 25.238 1.00 34.94 1212 THR A C 1
ATOM 9718 O O . THR A 1 1212 ? -15.081 -8.267 25.916 1.00 34.94 1212 THR A O 1
ATOM 9721 N N . THR A 1 1213 ? -15.249 -6.693 24.344 1.00 34.72 1213 THR A N 1
ATOM 9722 C CA . THR A 1 1213 ? -16.698 -6.820 24.120 1.00 34.72 1213 THR A CA 1
ATOM 9723 C C . THR A 1 1213 ? -17.065 -8.161 23.474 1.00 34.72 1213 THR A C 1
ATOM 9725 O O . THR A 1 1213 ? -18.075 -8.761 23.833 1.00 34.72 1213 THR A O 1
ATOM 9728 N N . ARG A 1 1214 ? -16.200 -8.726 22.616 1.00 33.34 1214 ARG A N 1
ATOM 9729 C CA . ARG A 1 1214 ? -16.362 -10.103 22.105 1.00 33.34 1214 ARG A CA 1
ATOM 9730 C C . ARG A 1 1214 ? -16.089 -11.171 23.172 1.00 33.34 1214 ARG A C 1
ATOM 9732 O O . ARG A 1 1214 ? -16.690 -12.236 23.108 1.00 33.34 1214 ARG A O 1
ATOM 9739 N N . ARG A 1 1215 ? -15.244 -10.890 24.178 1.00 33.94 1215 ARG A N 1
ATOM 9740 C CA . ARG A 1 1215 ? -15.064 -11.770 25.353 1.00 33.94 1215 ARG A CA 1
ATOM 9741 C C . ARG A 1 1215 ? -16.225 -11.700 26.347 1.00 33.94 1215 ARG A C 1
ATOM 9743 O O . ARG A 1 1215 ? -16.452 -12.682 27.042 1.00 33.94 1215 ARG A O 1
ATOM 9750 N N . LEU A 1 1216 ? -16.967 -10.594 26.397 1.00 42.75 1216 LEU A N 1
ATOM 9751 C CA . LEU A 1 1216 ? -18.152 -10.455 27.256 1.00 42.75 1216 LEU A CA 1
ATOM 9752 C C . LEU A 1 1216 ? -19.398 -11.168 26.697 1.00 42.75 1216 LEU A C 1
ATOM 9754 O O . LEU A 1 1216 ? -20.307 -11.466 27.461 1.00 42.75 1216 LEU A O 1
ATOM 9758 N N . ARG A 1 1217 ? -19.413 -11.548 25.409 1.00 41.12 1217 ARG A N 1
ATOM 9759 C CA . ARG A 1 1217 ? -20.507 -12.333 24.797 1.00 41.12 1217 ARG A CA 1
ATOM 9760 C C . ARG A 1 1217 ? -20.592 -13.801 25.248 1.00 41.12 1217 ARG A C 1
ATOM 9762 O O . ARG A 1 1217 ? -21.560 -14.472 24.908 1.00 41.12 1217 ARG A O 1
ATOM 9769 N N . LEU A 1 1218 ? -19.619 -14.315 26.004 1.00 41.09 1218 LEU A N 1
ATOM 9770 C CA . LEU A 1 1218 ? -19.540 -15.739 26.380 1.00 41.09 1218 LEU A CA 1
ATOM 9771 C C . LEU A 1 1218 ? -20.511 -16.180 27.494 1.00 41.09 1218 LEU A C 1
ATOM 9773 O O . LEU A 1 1218 ? -20.456 -17.334 27.903 1.00 41.09 1218 LEU A O 1
ATOM 9777 N N . ILE A 1 1219 ? -21.391 -15.303 27.983 1.00 45.00 1219 ILE A N 1
ATOM 9778 C CA . ILE A 1 1219 ? -22.331 -15.609 29.077 1.00 45.00 1219 ILE A CA 1
ATOM 9779 C C . ILE A 1 1219 ? -23.753 -15.233 28.646 1.00 45.00 1219 ILE A C 1
ATOM 9781 O O . ILE A 1 1219 ? -24.450 -14.483 29.304 1.00 45.00 1219 ILE A O 1
ATOM 9785 N N . THR A 1 1220 ? -24.171 -15.701 27.473 1.00 48.94 1220 THR A N 1
ATOM 9786 C CA . THR A 1 1220 ? -25.557 -15.548 26.988 1.00 48.94 1220 THR A CA 1
ATOM 9787 C C . THR A 1 1220 ? -26.184 -16.901 26.664 1.00 48.94 1220 THR A C 1
ATOM 9789 O O . THR A 1 1220 ? -27.080 -16.993 25.832 1.00 48.94 1220 THR A O 1
ATOM 9792 N N . ASP A 1 1221 ? -25.695 -17.966 27.299 1.00 52.50 1221 ASP A N 1
ATOM 9793 C CA . ASP A 1 1221 ? -26.190 -19.318 27.075 1.00 52.50 1221 ASP A CA 1
ATOM 9794 C C . ASP A 1 1221 ? -27.048 -19.764 28.266 1.00 52.50 1221 ASP A C 1
ATOM 9796 O O . ASP A 1 1221 ? -26.652 -19.614 29.422 1.00 52.50 1221 ASP A O 1
ATOM 9800 N N . GLU A 1 1222 ? -28.225 -20.327 27.982 1.00 62.31 1222 GLU A N 1
ATOM 9801 C CA . GLU A 1 1222 ? -29.157 -20.877 28.982 1.00 62.31 1222 GLU A CA 1
ATOM 9802 C C . GLU A 1 1222 ? -28.484 -21.974 29.836 1.00 62.31 1222 GLU A C 1
ATOM 9804 O O . GLU A 1 1222 ? -28.937 -22.291 30.935 1.00 62.31 1222 GLU A O 1
ATOM 9809 N N . SER A 1 1223 ? -27.353 -22.510 29.359 1.00 58.00 1223 SER A N 1
ATOM 9810 C CA . SER A 1 1223 ? -26.555 -23.556 29.995 1.00 58.00 1223 SER A CA 1
ATOM 9811 C C . SER A 1 1223 ? -26.003 -23.219 31.387 1.00 58.00 1223 SER A C 1
ATOM 9813 O O . SER A 1 1223 ? -25.666 -24.150 32.119 1.00 58.00 1223 SER A O 1
ATOM 9815 N N . THR A 1 1224 ? -25.934 -21.943 31.793 1.00 60.78 1224 THR A N 1
ATOM 9816 C CA . THR A 1 1224 ? -25.506 -21.557 33.156 1.00 60.78 1224 THR A CA 1
ATOM 9817 C C . THR A 1 1224 ? -26.637 -21.564 34.186 1.00 60.78 1224 THR A C 1
ATOM 9819 O O . THR A 1 1224 ? -26.364 -21.454 35.380 1.00 60.78 1224 THR A O 1
ATOM 9822 N N . ILE A 1 1225 ? -27.897 -21.681 33.754 1.00 76.69 1225 ILE A N 1
ATOM 9823 C CA . ILE A 1 1225 ? -29.068 -21.629 34.633 1.00 76.69 1225 ILE A CA 1
ATOM 9824 C C . ILE A 1 1225 ? -29.464 -23.055 35.029 1.00 76.69 1225 ILE A C 1
ATOM 9826 O O . ILE A 1 1225 ? -29.907 -23.841 34.192 1.00 76.69 1225 ILE A O 1
ATOM 9830 N N . GLU A 1 1226 ? -29.369 -23.405 36.316 1.00 78.25 1226 GLU A N 1
ATOM 9831 C CA . GLU A 1 1226 ? -29.844 -24.713 36.781 1.00 78.25 1226 GLU A CA 1
ATOM 9832 C C . GLU A 1 1226 ? -31.383 -24.737 36.816 1.00 78.25 1226 GLU A C 1
ATOM 9834 O O . GLU A 1 1226 ? -31.991 -23.958 37.560 1.00 78.25 1226 GLU A O 1
ATOM 9839 N N . PRO A 1 1227 ? -32.067 -25.610 36.053 1.00 76.56 1227 PRO A N 1
ATOM 9840 C CA . PRO A 1 1227 ? -33.519 -25.667 36.095 1.00 76.56 1227 PRO A CA 1
ATOM 9841 C C . PRO A 1 1227 ? -34.002 -26.192 37.450 1.00 76.56 1227 PRO A C 1
ATOM 9843 O O . PRO A 1 1227 ? -33.338 -26.993 38.114 1.00 76.56 1227 PRO A O 1
ATOM 9846 N N . LEU A 1 1228 ? -35.221 -25.801 37.833 1.00 78.94 1228 LEU A N 1
ATOM 9847 C CA . LEU A 1 1228 ? -35.897 -26.390 38.989 1.00 78.94 1228 LEU A CA 1
ATOM 9848 C C . LEU A 1 1228 ? -35.888 -27.927 38.872 1.00 78.94 1228 LEU A C 1
ATOM 9850 O O . LEU A 1 1228 ? -36.280 -28.449 37.821 1.00 78.94 1228 LEU A O 1
ATOM 9854 N N . PRO A 1 1229 ? -35.525 -28.663 39.941 1.00 79.56 1229 PRO A N 1
ATOM 9855 C CA . PRO A 1 1229 ? -35.485 -30.118 39.923 1.00 79.56 1229 PRO A CA 1
ATOM 9856 C C . PRO A 1 1229 ? -36.794 -30.730 39.401 1.00 79.56 1229 PRO A C 1
ATOM 9858 O O . PRO A 1 1229 ? -37.872 -30.137 39.571 1.00 79.56 1229 PRO A O 1
ATOM 9861 N N . PRO A 1 1230 ? -36.742 -31.914 38.765 1.00 74.25 1230 PRO A N 1
ATOM 9862 C CA . PRO A 1 1230 ? -37.940 -32.579 38.277 1.00 74.25 1230 PRO A CA 1
ATOM 9863 C C . PRO A 1 1230 ? -38.911 -32.833 39.432 1.00 74.25 1230 PRO A C 1
ATOM 9865 O O . PRO A 1 1230 ? -38.516 -33.201 40.541 1.00 74.25 1230 PRO A O 1
ATOM 9868 N N . LEU A 1 1231 ? -40.201 -32.620 39.172 1.00 76.12 1231 LEU A N 1
ATOM 9869 C CA . LEU A 1 1231 ? -41.241 -32.852 40.163 1.00 76.12 1231 LEU A CA 1
ATOM 9870 C C . LEU A 1 1231 ? -41.325 -34.354 40.460 1.00 76.12 1231 LEU A C 1
ATOM 9872 O O . LEU A 1 1231 ? -41.761 -35.142 39.625 1.00 76.12 1231 LEU A O 1
ATOM 9876 N N . VAL A 1 1232 ? -40.950 -34.738 41.676 1.00 71.94 1232 VAL A N 1
ATOM 9877 C CA . VAL A 1 1232 ? -41.144 -36.093 42.192 1.00 71.94 1232 VAL A CA 1
ATOM 9878 C C . VAL A 1 1232 ? -42.257 -36.026 43.230 1.00 71.94 1232 VAL A C 1
ATOM 9880 O O . VAL A 1 1232 ? -42.180 -35.241 44.166 1.00 71.94 1232 VAL A O 1
ATOM 9883 N N . ILE A 1 1233 ? -43.316 -36.819 43.073 1.00 76.81 1233 ILE A N 1
ATOM 9884 C CA . ILE A 1 1233 ? -44.348 -36.990 44.102 1.00 76.81 1233 ILE A CA 1
ATOM 9885 C C . ILE A 1 1233 ? -44.391 -38.475 44.435 1.00 76.81 1233 ILE A C 1
ATOM 9887 O O . ILE A 1 1233 ? -44.905 -39.284 43.663 1.00 76.81 1233 ILE A O 1
ATOM 9891 N N . ASN A 1 1234 ? -43.828 -38.832 45.586 1.00 73.88 1234 ASN A N 1
ATOM 9892 C CA . ASN A 1 1234 ? -43.766 -40.219 46.022 1.00 73.88 1234 ASN A CA 1
ATOM 9893 C C . ASN A 1 1234 ? -45.155 -40.711 46.438 1.00 73.88 1234 ASN A C 1
ATOM 9895 O O . ASN A 1 1234 ? -45.872 -40.050 47.193 1.00 73.88 1234 ASN A O 1
ATOM 9899 N N . THR A 1 1235 ? -45.532 -41.904 45.975 1.00 66.25 1235 THR A N 1
ATOM 9900 C CA . THR A 1 1235 ? -46.706 -42.602 46.503 1.00 66.25 1235 THR A CA 1
ATOM 9901 C C . THR A 1 1235 ? -46.443 -42.979 47.959 1.00 66.25 1235 THR A C 1
ATOM 9903 O O . THR A 1 1235 ? -45.395 -43.571 48.233 1.00 66.25 1235 THR A O 1
ATOM 9906 N N . PRO A 1 1236 ? -47.373 -42.719 48.891 1.00 60.25 1236 PRO A N 1
ATOM 9907 C CA . PRO A 1 1236 ? -47.198 -43.113 50.276 1.00 60.25 1236 PRO A CA 1
ATOM 9908 C C . PRO A 1 1236 ? -47.055 -44.631 50.342 1.00 60.25 1236 PRO A C 1
ATOM 9910 O O . PRO A 1 1236 ? -47.883 -45.377 49.809 1.00 60.25 1236 PRO A O 1
ATOM 9913 N N . SER A 1 1237 ? -45.980 -45.087 50.978 1.00 50.84 1237 SER A N 1
ATOM 9914 C CA . SER A 1 1237 ? -45.699 -46.499 51.195 1.00 50.84 1237 SER A CA 1
ATOM 9915 C C . SER A 1 1237 ? -46.811 -47.114 52.049 1.00 50.84 1237 SER A C 1
ATOM 9917 O O . SER A 1 1237 ? -46.857 -47.002 53.273 1.00 50.84 1237 SER A O 1
ATOM 9919 N N . THR A 1 1238 ? -47.755 -47.778 51.386 1.00 42.62 1238 THR A N 1
ATOM 9920 C CA . THR A 1 1238 ? -48.801 -48.572 52.030 1.00 42.62 1238 THR A CA 1
ATOM 9921 C C . THR A 1 1238 ? -48.207 -49.894 52.498 1.00 42.62 1238 THR A C 1
ATOM 9923 O O . THR A 1 1238 ? -48.391 -50.922 51.863 1.00 42.62 1238 THR A O 1
ATOM 9926 N N . SER A 1 1239 ? -47.504 -49.889 53.631 1.00 36.69 1239 SER A N 1
ATOM 9927 C CA . SER A 1 1239 ? -47.361 -51.099 54.449 1.00 36.69 1239 SER A CA 1
ATOM 9928 C C . SER A 1 1239 ? -46.804 -50.801 55.840 1.00 36.69 1239 SER A C 1
ATOM 9930 O O . SER A 1 1239 ? -45.641 -51.060 56.144 1.00 36.69 1239 SER A O 1
ATOM 9932 N N . THR A 1 1240 ? -47.686 -50.422 56.757 1.00 42.94 1240 THR A N 1
ATOM 9933 C CA . THR A 1 1240 ? -47.701 -51.080 58.066 1.00 42.94 1240 THR A CA 1
ATOM 9934 C C . THR A 1 1240 ? -48.205 -52.514 57.863 1.00 42.94 1240 THR A C 1
ATOM 9936 O O . THR A 1 1240 ? -49.378 -52.816 58.052 1.00 42.94 1240 THR A O 1
ATOM 9939 N N . SER A 1 1241 ? -47.330 -53.429 57.439 1.00 30.66 1241 SER A N 1
ATOM 9940 C CA . SER A 1 1241 ? -47.616 -54.866 57.510 1.00 30.66 1241 SER A CA 1
ATOM 9941 C C . SER A 1 1241 ? -46.425 -55.609 58.097 1.00 30.66 1241 SER A C 1
ATOM 9943 O O . SER A 1 1241 ? -45.386 -55.804 57.472 1.00 30.66 1241 SER A O 1
ATOM 9945 N N . THR A 1 1242 ? -46.633 -56.025 59.332 1.00 35.69 1242 THR A N 1
ATOM 9946 C CA . THR A 1 1242 ? -45.813 -56.788 60.272 1.00 35.69 1242 THR A CA 1
ATOM 9947 C C . THR A 1 1242 ? -45.433 -58.207 59.804 1.00 35.69 1242 THR A C 1
ATOM 9949 O O . THR A 1 1242 ? -45.486 -59.145 60.596 1.00 35.69 1242 THR A O 1
ATOM 9952 N N . SER A 1 1243 ? -45.033 -58.421 58.543 1.00 30.19 1243 SER A N 1
ATOM 9953 C CA . SER A 1 1243 ? -44.828 -59.786 58.008 1.00 30.19 1243 SER A CA 1
ATOM 9954 C C . SER A 1 1243 ? -43.399 -60.185 57.610 1.00 30.19 1243 SER A C 1
ATOM 9956 O O . SER A 1 1243 ? -43.155 -61.372 57.403 1.00 30.19 1243 SER A O 1
ATOM 9958 N N . SER A 1 1244 ? -42.410 -59.288 57.605 1.00 27.92 1244 SER A N 1
ATOM 9959 C CA . SER A 1 1244 ? -41.024 -59.635 57.215 1.00 27.92 1244 SER A CA 1
ATOM 9960 C C . SER A 1 1244 ? -40.032 -59.801 58.377 1.00 27.92 1244 SER A C 1
ATOM 9962 O O . SER A 1 1244 ? -38.896 -60.210 58.150 1.00 27.92 1244 SER A O 1
ATOM 9964 N N . ILE A 1 1245 ? -40.462 -59.634 59.635 1.00 34.62 1245 ILE A N 1
ATOM 9965 C CA . ILE A 1 1245 ? -39.614 -59.876 60.827 1.00 34.62 1245 ILE A CA 1
ATOM 9966 C C . ILE A 1 1245 ? -39.440 -61.385 61.141 1.00 34.62 1245 ILE A C 1
ATOM 9968 O O . ILE A 1 1245 ? -38.604 -61.765 61.953 1.00 34.62 1245 ILE A O 1
ATOM 9972 N N . LYS A 1 1246 ? -40.146 -62.299 60.453 1.00 30.61 1246 LYS A N 1
ATOM 9973 C CA . LYS A 1 1246 ? -40.093 -63.753 60.738 1.00 30.61 1246 LYS A CA 1
ATOM 9974 C C . LYS A 1 1246 ? -39.249 -64.624 59.795 1.00 30.61 1246 LYS A C 1
ATOM 9976 O O . LYS A 1 1246 ? -39.268 -65.840 59.957 1.00 30.61 1246 LYS A O 1
ATOM 9981 N N . LYS A 1 1247 ? -38.485 -64.066 58.843 1.00 31.86 1247 LYS A N 1
ATOM 9982 C CA . LYS A 1 1247 ? -37.684 -64.884 57.895 1.00 31.86 1247 LYS A CA 1
ATOM 9983 C C . LYS A 1 1247 ? -36.162 -64.693 57.918 1.00 31.86 1247 LYS A C 1
ATOM 9985 O O . LYS A 1 1247 ? -35.478 -65.265 57.079 1.00 31.86 1247 LYS A O 1
ATOM 9990 N N . ARG A 1 1248 ? -35.613 -63.986 58.910 1.00 31.72 1248 ARG A N 1
ATOM 9991 C CA . ARG A 1 1248 ? -34.157 -63.919 59.172 1.00 31.72 1248 ARG A CA 1
ATOM 9992 C C . ARG A 1 1248 ? -33.796 -64.221 60.634 1.00 31.72 1248 ARG A C 1
ATOM 9994 O O . ARG A 1 1248 ? -32.881 -63.652 61.204 1.00 31.72 1248 ARG A O 1
ATOM 10001 N N . MET A 1 1249 ? -34.523 -65.156 61.237 1.00 33.81 1249 MET A N 1
ATOM 10002 C CA . MET A 1 1249 ? -34.107 -65.886 62.439 1.00 33.81 1249 MET A CA 1
ATOM 10003 C C . MET A 1 1249 ? -34.359 -67.367 62.168 1.00 33.81 1249 MET A C 1
ATOM 10005 O O . MET A 1 1249 ? -35.351 -67.927 62.615 1.00 33.81 1249 MET A O 1
ATOM 10009 N N . ASN A 1 1250 ? -33.545 -67.951 61.291 1.00 36.66 1250 ASN A N 1
ATOM 10010 C CA . ASN A 1 1250 ? -33.287 -69.389 61.206 1.00 36.66 1250 ASN A CA 1
ATOM 10011 C C . ASN A 1 1250 ? -32.299 -69.628 60.064 1.00 36.66 1250 ASN A C 1
ATOM 10013 O O . ASN A 1 1250 ? -32.721 -69.771 58.920 1.00 36.66 1250 ASN A O 1
ATOM 10017 N N . LEU A 1 1251 ? -31.004 -69.626 60.390 1.00 30.31 1251 LEU A N 1
ATOM 10018 C CA . LEU A 1 1251 ? -29.982 -70.583 59.941 1.00 30.31 1251 LEU A CA 1
ATOM 10019 C C . LEU A 1 1251 ? -28.587 -70.044 60.303 1.00 30.31 1251 LEU A C 1
ATOM 10021 O O . LEU A 1 1251 ? -28.139 -69.085 59.691 1.00 30.31 1251 LEU A O 1
ATOM 10025 N N . LYS A 1 1252 ? -28.003 -70.725 61.301 1.00 31.55 1252 LYS A N 1
ATOM 10026 C CA . LYS A 1 1252 ? -26.597 -70.849 61.737 1.00 31.55 1252 LYS A CA 1
ATOM 10027 C C . LYS A 1 1252 ? -25.719 -69.607 61.830 1.00 31.55 1252 LYS A C 1
ATOM 10029 O O . LYS A 1 1252 ? -25.289 -69.100 60.777 1.00 31.55 1252 LYS A O 1
#

pLDDT: mean 77.54, std 17.16, range [24.25, 96.25]

Foldseek 3Di:
DLVVLLVLLVQLLVLLVVLVVLVVVVVVLVVVVVVVVVVVVVVVVPDDDDDDDPPPVVVVVVVVVVVVVVSVVVVVVSVVVNVVSVVSSVVSLVVSVLVLLVLQVPQPCNVCQVVVVDDPDPDPSLVVNLVSLLSSLVSLLVVQVPDDPRPVSNVSSLVSNLQSLLVNPSSDDLVSLLSVLLSVQVDEPCLPRCLQSLADAAQELVCLVSLLVSLCSNQPPDPDGRYDLNRLVSSCLQSLVLQNLLNHLVNFDLPDLVRLVSNLVSLLSVLVSLLVSLVVCPQRNLVNNVVSLLVNQSSLVSSLVSCVVSVPPDQVSNLVSLLCVLVSLVVCVRSPSLQNLLSHPLLSHQLLSLQVSLCVLLVQPPCNDQDQALCCCVPVDHTDSVVVLVVCVVPVPSVLSSLSSLLSSLLSQAADLPPPVNRPPSSSRSNSNSNLNSLVNLCCQQQVDDPSVVRCVVVSLLSVQSNCVRYVVVVVVLLVVCLVCLVRCQQVLVVSVVSHQQALHADDPVSLVSLLVLLLPAPPDLDDDSSNVSSNSNSLVNLLRHQQAFDAPAWDPDADPLQRQFIWGATPHHLLVLLLLLLSLLVSLCRQPNQDQPPDDPPPPVLNVLSVQLSCLSVVPRNDPDPPPPDDPPPPPPDDRDLVVSQVSLVSSLSSNLSHPLLRHAQDPSLASSLVSCDPVNLVCLLPDPNLSSSQSVLSSLLNSCSRHCLLREPVSVVVSVVLSSLVSCLRRYDLSSNLQSLLSRVLSHCVVPNLVNLVDPSLLVVVVCQCPPPVDNQCQVSQCVVQVDPPDDGSVLLSLLSSLLSQVSSQVRPPQADPVRDGDGSNLSSLLSLLVSLVVPVCSLARPSSLSVLLSSLLSCVLVVVLVSNLVSVVVSLVVQVVVVVVVVPDDDDPVVVVVVVVVPDADDDRASLDYPQQDDDPPDDGRAHQPSLSNVVSRLLVLLVVCVVVVVQLLVLLVVVVVVVVVDDDPVVPPPPQPPSVVSVVVTPDRGDPCPPSLNRLLRRLLNDDLPDLCNQQSVLQNLLQLLADSDQFAGNVLNSCVVPVVSLVSSLVSLVVSLVVLVVVLVVLVVVVVVPDDDDDDDDDDDDPSVVVNVLSVVSSLQSQLVSVCSVDPCNNRSNDPCLVPDDVSNVSVSSCLSNPNDDPCSRCSNDVVSGPCVSGPSVVSNLCSNLPPRNVVSTRDHPVSVVVNDDPPDDPPDPVNSVPVVPVVVVSVPSNDPVSHDHSDDNDSDDSPPDPDPPPPPPPPDDD

Secondary structure (DSSP, 8-state):
-HHHHHHHHHHHHHHHHHHHHHHHHHHHHHHHHHHHHHHHHHTTSS-------TTTHHHHHHHHHHHHHHHHHHHHHHHHHHHHHHHHHHHHHHHHHHHHHHHHHT-TTHHHHHTT-------HHHHHHHHHHHHHHHHHHHHHTT----HHHHHHHHHHHHHHHHHHHHH--HHHHHHHHHHHTTSS--TTTSGGGG-----SGGGHHHHHHHHIIIIIS-SS--S-HHHHHHHHHHH-HHHHHHHHHHTS-TT-HHHHHHHHHHHHHHHHHHHHHHHHHGGG-HHHHHHHHHHHHHHHHHHHHHHHHHT---HHHHHHHHHHHHHHHHH-GGGTGGGTGGGS-GGGS-HHHHHHHHHHHTT-SS--SPPS-HHHHHHS-----HHHHHHHHH-HHHHHHHHHHHHHHHHTSPS-TTSTTTTTSHHHHHHHHHHHHHHHHHHIIIIISHHHHHHHHHHHHHHHHHHHHH-TTHHHHHHHHHHHTHHHHTHHHHHHHHHS-GGG----HHHHHHHHHHHT---SSSS--HHHHHHHHHHHHHHHTS--SEEEEEE-SS--SSSTTS--EEESS-HHHHHHHHHHHHHHHHHHS------S-TT-HHHHHHHHHHHHHHHHT-S--SS-SS------TT----HHHHHHHHHHHHHHHTTS-TTTSPPPHHHHHHHHH--HHHHHHHHH-S-HHHHHHHHHHHHHHHHHSGGGG-HHHHHHTTHHHHHHHHHHHS-HHHHHHHHHHHHHHHHHHHTTHHHH-HHHHHHHHHHHT-SSSGGGHHHHHHHH--TT---HHHHHHHHHHHHHHHHHHHH--B-TTS-B--HHHHHHHHHHHHHHTSTTGGG-HHHHHHHHHHHHHHHHTT-HHHHHHHHHHHHHHHHHHHHHHHTSPPPHHHHHHHHTTTTS-----SS-STTT---TTS-S---SS-HHHHHHHHHHHHHHTHHHHHHHHHHHHHHHHHHTTS-GGGTTS-----HHHHHTTSS--S-GGGSHHHHHHHHHTTS-TT-TTHHHHHHHHHHHHT-EEETTEEHHHHHHTT-HHHHHHHHHHHHHHHHHHHHHHHHHHHHHHTS-------SS---TTHHHHHHHHHHHHHHHHHHHHHH-HHHHTT--S-GGGS-GGG-HHHHHHHHS---GGGSGGG-GGGS-GGGS-HHHHHHHHHHS--TTGGGT--HHHHTTSS-TT-----GGGGGGTTHHHHHHTTS--GGGSPPPPP---PPP-------STTSSS---